Protein AF-0000000070459200 (afdb_homodimer)

Sequence (800 aa):
MTNHSQVARVTPQTILEGERLIRNIVKRTSLDTCLSFQKHFPDFKGTLLLKCENEQYTGSFKLRGATHKMMKYLSSIKRDDNDNYSDNPHVSSLNNNLNNNNLGHTDHHNGEQEIHLRKFQNNETTFQVCTASTGNHGFAVSYAAKALGTFSAIVVVPTNADPSKIENIQKVMGGQVILHGDNCLKAEMFAKEYARERNIPYISPYNDVDIVIGQGSIGVEICEQLQEMVQKRGSVNGIQMMQDGSNVYVYVSVGGGGLISGIATYMKHVYPKCKIIACQPSNSAVMYYSSLANKILDNVEEFDTISDGTAGGIEEDSLTFDLCQALVDRYVLLSEDEIYEMLRFLLMSERLLVEGAAACALAGVKKDYMEDSTEQAIRIAVLCGKNISEGKIKKIVSCEMTNHSQVARVTPQTILEGERLIRNIVKRTSLDTCLSFQKHFPDFKGTLLLKCENEQYTGSFKLRGATHKMMKYLSSIKRDDNDNYSDNPHVSSLNNNLNNNNLGHTDHHNGEQEIHLRKFQNNETTFQVCTASTGNHGFAVSYAAKALGTFSAIVVVPTNADPSKIENIQKVMGGQVILHGDNCLKAEMFAKEYARERNIPYISPYNDVDIVIGQGSIGVEICEQLQEMVQKRGSVNGIQMMQDGSNVYVYVSVGGGGLISGIATYMKHVYPKCKIIACQPSNSAVMYYSSLANKILDNVEEFDTISDGTAGGIEEDSLTFDLCQALVDRYVLLSEDEIYEMLRFLLMSERLLVEGAAACALAGVKKDYMEDSTEQAIRIAVLCGKNISEGKIKKIVSCE

Secondary structure (DSSP, 8-state):
--HHHHHTT--HHHHHHHHHHHTTTS----EEE-TTHHHH-TT--SEEEEE-GGGSTTSBTHHHHHHHHHHHHHHHHHHHHHHTTTT-TTS-SS---------------------------S---PEEEEEE-SSHHHHHHHHHHHHHSSEEEEEEE-TT--HHHHHIIIIIT--EEEE--SSHHHHHHHHHHHHHHHT--B--SSSSHHHHHHHTHHHHHHHHHHHHHHHHHSSBTTBPPPTT-TTEEEEEE-SSSHHHHHHHHHHHHHSTT-EEEEEEEGGG-HHHHHHHHTS--S-------S-GGG-S---TT-HHHHHHHHH--EEEEE-HHHHHHHHHHHHHTS-----HHHHHHHHHHHHHHTTS--TT-EEEEE--B----HHHHHHHHH--/--HHHHHTT--HHHHHHHHHHHTTTS----EEE-TTHHHH-TT--SEEEEE-GGGSTTSBTHHHHHHHHHHHHHHHHHHHHHHTTTT-TTS-S----------------------------S---PEEEEEE-SSHHHHHHHHHHHHHSSEEEEEEE-TT--HHHHHIIIIIT--EEEE--SSHHHHHHHHHHHHHHHT--B--SSSSHHHHHHHTHHHHHHHHHHHHHHHHHSSBTTBPPPTT-TTEEEEEE-SSSHHHHHHHHHHHHHSTT-EEEEEEEGGG-HHHHHHHHTS--S-------S-GGG-S---TT-HHHHHHHHH--EEEEE-HHHHHHHHHHHHHTS-----HHHHHHHHHHHHHHHHS--TT-EEEEE--B----HHHHHHHHH--

InterPro domains:
  IPR000634 Serine/threonine dehydratase, pyridoxal-phosphate-binding site [PS00165] (53-66)
  IPR001926 Tryptophan synthase beta chain-like, PALP domain [PF00291] (123-373)
  IPR036052 Tryptophan synthase beta chain-like, PALP domain superfamily [G3DSA:3.40.50.1100] (21-60)
  IPR036052 Tryptophan synthase beta chain-like, PALP domain superfamily [G3DSA:3.40.50.1100] (61-77)
  IPR036052 Tryptophan synthase beta chain-like, PALP domain superfamily [G3DSA:3.40.50.1100] (118-206)
  IPR036052 Tryptophan synthase beta chain-like, PALP domain superfamily [G3DSA:3.40.50.1100] (207-388)
  IPR036052 Tryptophan synthase beta chain-like, PALP domain superfamily [SSF53686] (27-387)
  IPR050147 Serine/Threonine Dehydratase [PTHR48078] (24-397)

Structure (mmCIF, N/CA/C/O backbone):
data_AF-0000000070459200-model_v1
#
loop_
_entity.id
_entity.type
_entity.pdbx_description
1 polymer 'Tryptophan synthase beta chain-like PALP domain-containing protein'
#
loop_
_atom_site.group_PDB
_atom_site.id
_atom_site.type_symbol
_atom_site.label_atom_id
_atom_site.label_alt_id
_atom_site.label_comp_id
_atom_site.label_asym_id
_atom_site.label_entity_id
_atom_site.label_seq_id
_atom_site.pdbx_PDB_ins_code
_atom_site.Cartn_x
_atom_site.Cartn_y
_atom_site.Cartn_z
_atom_site.occupancy
_atom_site.B_iso_or_equiv
_atom_site.auth_seq_id
_atom_site.auth_comp_id
_atom_site.auth_asym_id
_atom_site.auth_atom_id
_atom_site.pdbx_PDB_model_num
ATOM 1 N N . MET A 1 1 ? 11.133 -37.875 -8.625 1 44.22 1 MET A N 1
ATOM 2 C CA . MET A 1 1 ? 10.172 -37.938 -7.527 1 44.22 1 MET A CA 1
ATOM 3 C C . MET A 1 1 ? 8.742 -37.812 -8.047 1 44.22 1 MET A C 1
ATOM 5 O O . MET A 1 1 ? 8.461 -36.969 -8.906 1 44.22 1 MET A O 1
ATOM 9 N N . THR A 1 2 ? 7.906 -38.75 -7.762 1 55 2 THR A N 1
ATOM 10 C CA . THR A 1 2 ? 6.52 -38.781 -8.219 1 55 2 THR A CA 1
ATOM 11 C C . THR A 1 2 ? 5.754 -37.562 -7.723 1 55 2 THR A C 1
ATOM 13 O O . THR A 1 2 ? 6.156 -36.938 -6.75 1 55 2 THR A O 1
ATOM 16 N N . ASN A 1 3 ? 4.906 -37.156 -8.625 1 71.62 3 ASN A N 1
ATOM 17 C CA . ASN A 1 3 ? 4.047 -36.031 -8.273 1 71.62 3 ASN A CA 1
ATOM 18 C C . ASN A 1 3 ? 3.475 -36.188 -6.863 1 71.62 3 ASN A C 1
ATOM 20 O O . ASN A 1 3 ? 3.428 -35.219 -6.102 1 71.62 3 ASN A O 1
ATOM 24 N N . HIS A 1 4 ? 3.326 -37.438 -6.469 1 76.69 4 HIS A N 1
ATOM 25 C CA . HIS A 1 4 ? 2.738 -37.688 -5.156 1 76.69 4 HIS A CA 1
ATOM 26 C C . HIS A 1 4 ? 3.736 -37.375 -4.043 1 76.69 4 HIS A C 1
ATOM 28 O O . HIS A 1 4 ? 3.371 -36.812 -3.01 1 76.69 4 HIS A O 1
ATOM 34 N N . SER A 1 5 ? 4.898 -37.75 -4.316 1 81.88 5 SER A N 1
ATOM 35 C CA . SER A 1 5 ? 5.93 -37.531 -3.309 1 81.88 5 SER A CA 1
ATOM 36 C C . SER A 1 5 ? 6.207 -36.062 -3.127 1 81.88 5 SER A C 1
ATOM 38 O O . SER A 1 5 ? 6.441 -35.594 -2.008 1 81.88 5 SER A O 1
ATOM 40 N N . GLN A 1 6 ? 6.113 -35.312 -4.148 1 84.75 6 GLN A N 1
ATOM 41 C CA . GLN A 1 6 ? 6.344 -33.875 -4.082 1 84.75 6 GLN A CA 1
ATOM 42 C C . GLN A 1 6 ? 5.199 -33.188 -3.361 1 84.75 6 GLN A C 1
ATOM 44 O O . GLN A 1 6 ? 5.434 -32.312 -2.51 1 84.75 6 GLN A O 1
ATOM 49 N N . VAL A 1 7 ? 4.051 -33.656 -3.641 1 88 7 VAL A N 1
ATOM 50 C CA . VAL A 1 7 ? 2.852 -33.062 -3.051 1 88 7 VAL A CA 1
ATOM 51 C C . VAL A 1 7 ? 2.885 -33.25 -1.533 1 88 7 VAL A C 1
ATOM 53 O O . VAL A 1 7 ? 2.518 -32.312 -0.789 1 88 7 VAL A O 1
ATOM 56 N N . ALA A 1 8 ? 3.385 -34.344 -1.134 1 89.5 8 ALA A N 1
ATOM 57 C CA . ALA A 1 8 ? 3.41 -34.688 0.286 1 89.5 8 ALA A CA 1
ATOM 58 C C . ALA A 1 8 ? 4.363 -33.781 1.054 1 89.5 8 ALA A C 1
ATOM 60 O O . ALA A 1 8 ? 4.301 -33.688 2.283 1 89.5 8 ALA A O 1
ATOM 61 N N . ARG A 1 9 ? 5.121 -33.094 0.327 1 94.12 9 ARG A N 1
ATOM 62 C CA . ARG A 1 9 ? 6.105 -32.25 0.971 1 94.12 9 ARG A CA 1
ATOM 63 C C . ARG A 1 9 ? 5.52 -30.859 1.265 1 94.12 9 ARG A C 1
ATOM 65 O O . ARG A 1 9 ? 6.094 -30.094 2.035 1 94.12 9 ARG A O 1
ATOM 72 N N . VAL A 1 10 ? 4.461 -30.516 0.646 1 97.75 10 VAL A N 1
ATOM 73 C CA . VAL A 1 10 ? 3.766 -29.266 0.926 1 97.75 10 VAL A CA 1
ATOM 74 C C . VAL A 1 10 ? 2.805 -29.469 2.098 1 97.75 10 VAL A C 1
ATOM 76 O O . VAL A 1 10 ? 1.704 -29.984 1.924 1 97.75 10 VAL A O 1
ATOM 79 N N . THR A 1 11 ? 3.244 -29.094 3.299 1 98.31 11 THR A N 1
ATOM 80 C CA . THR A 1 11 ? 2.467 -29.234 4.523 1 98.31 11 THR A CA 1
ATOM 81 C C . THR A 1 11 ? 2.357 -27.906 5.258 1 98.31 11 THR A C 1
ATOM 83 O O . THR A 1 11 ? 3.135 -26.984 5 1 98.31 11 THR A O 1
ATOM 86 N N . PRO A 1 12 ? 1.375 -27.844 6.121 1 98.44 12 PRO A N 1
ATOM 87 C CA . PRO A 1 12 ? 1.295 -26.625 6.926 1 98.44 12 PRO A CA 1
ATOM 88 C C . PRO A 1 12 ? 2.586 -26.328 7.688 1 98.44 12 PRO A C 1
ATOM 90 O O . PRO A 1 12 ? 2.98 -25.172 7.824 1 98.44 12 PRO A O 1
ATOM 93 N N . GLN A 1 13 ? 3.232 -27.328 8.094 1 98.56 13 GLN A N 1
ATOM 94 C CA . GLN A 1 13 ? 4.469 -27.156 8.852 1 98.56 13 GLN A CA 1
ATOM 95 C C . GLN A 1 13 ? 5.582 -26.594 7.973 1 98.56 13 GLN A C 1
ATOM 97 O O . GLN A 1 13 ? 6.301 -25.688 8.383 1 98.56 13 GLN A O 1
ATOM 102 N N . THR A 1 14 ? 5.734 -27.188 6.812 1 98.62 14 THR A N 1
ATOM 103 C CA . THR A 1 14 ? 6.785 -26.688 5.93 1 98.62 14 THR A CA 1
ATOM 104 C C . THR A 1 14 ? 6.492 -25.266 5.484 1 98.62 14 THR A C 1
ATOM 106 O O . THR A 1 14 ? 7.414 -24.469 5.277 1 98.62 14 THR A O 1
ATOM 109 N N . ILE A 1 15 ? 5.223 -24.891 5.348 1 98.81 15 ILE A N 1
ATOM 110 C CA . ILE A 1 15 ? 4.832 -23.531 4.977 1 98.81 15 ILE A CA 1
ATOM 111 C C . ILE A 1 15 ? 5.172 -22.562 6.109 1 98.81 15 ILE A C 1
ATOM 113 O O . ILE A 1 15 ? 5.715 -21.484 5.871 1 98.81 15 ILE A O 1
ATOM 117 N N . LEU A 1 16 ? 4.875 -22.984 7.309 1 98.56 16 LEU A N 1
ATOM 118 C CA . LEU A 1 16 ? 5.203 -22.156 8.461 1 98.56 16 LEU A CA 1
ATOM 119 C C . LEU A 1 16 ? 6.711 -21.938 8.562 1 98.56 16 LEU A C 1
ATOM 121 O O . LEU A 1 16 ? 7.164 -20.812 8.812 1 98.56 16 LEU A O 1
ATOM 125 N N . GLU A 1 17 ? 7.445 -22.984 8.344 1 98.25 17 GLU A N 1
ATOM 126 C CA . GLU A 1 17 ? 8.898 -22.891 8.344 1 98.25 17 GLU A CA 1
ATOM 127 C C . GLU A 1 17 ? 9.391 -22 7.207 1 98.25 17 GLU A C 1
ATOM 129 O O . GLU A 1 17 ? 10.328 -21.219 7.387 1 98.25 17 GLU A O 1
ATOM 134 N N . GLY A 1 18 ? 8.766 -22.156 6.062 1 98.56 18 GLY A N 1
ATOM 135 C CA . GLY A 1 18 ? 9.109 -21.297 4.934 1 98.56 18 GLY A CA 1
ATOM 136 C C . GLY A 1 18 ? 8.859 -19.828 5.199 1 98.56 18 GLY A C 1
ATOM 137 O O . GLY A 1 18 ? 9.672 -18.984 4.828 1 98.56 18 GLY A O 1
ATOM 138 N N . GLU A 1 19 ? 7.723 -19.531 5.844 1 98.56 19 GLU A N 1
ATOM 139 C CA . GLU A 1 19 ? 7.398 -18.156 6.207 1 98.56 19 GLU A CA 1
ATOM 140 C C . GLU A 1 19 ? 8.477 -17.547 7.094 1 98.56 19 GLU A C 1
ATOM 142 O O . GLU A 1 19 ? 8.914 -16.422 6.863 1 98.56 19 GLU A O 1
ATOM 147 N N . ARG A 1 20 ? 8.961 -18.266 8.062 1 97.5 20 ARG A N 1
ATOM 148 C CA . ARG A 1 20 ? 10.008 -17.797 8.961 1 97.5 20 ARG A CA 1
ATOM 149 C C . ARG A 1 20 ? 11.312 -17.562 8.219 1 97.5 20 ARG A C 1
ATOM 151 O O . ARG A 1 20 ? 12.039 -16.609 8.5 1 97.5 20 ARG A O 1
ATOM 158 N N . LEU A 1 21 ? 11.523 -18.453 7.297 1 97.19 21 LEU A N 1
ATOM 159 C CA . LEU A 1 21 ? 12.773 -18.406 6.547 1 97.19 21 LEU A CA 1
ATOM 160 C C . LEU A 1 21 ? 12.859 -17.141 5.703 1 97.19 21 LEU A C 1
ATOM 162 O O . LEU A 1 21 ? 13.922 -16.531 5.59 1 97.19 21 LEU A O 1
ATOM 166 N N . ILE A 1 22 ? 11.703 -16.672 5.164 1 97.5 22 ILE A N 1
ATOM 167 C CA . ILE A 1 22 ? 11.773 -15.602 4.172 1 97.5 22 ILE A CA 1
ATOM 168 C C . ILE A 1 22 ? 11.367 -14.273 4.812 1 97.5 22 ILE A C 1
ATOM 170 O O . ILE A 1 22 ? 11.445 -13.219 4.176 1 97.5 22 ILE A O 1
ATOM 174 N N . ARG A 1 23 ? 11.031 -14.227 6.039 1 94.38 23 ARG A N 1
ATOM 175 C CA . ARG A 1 23 ? 10.367 -13.109 6.711 1 94.38 23 ARG A CA 1
ATOM 176 C C . ARG A 1 23 ? 11.227 -11.852 6.664 1 94.38 23 ARG A C 1
ATOM 178 O O . ARG A 1 23 ? 10.703 -10.734 6.656 1 94.38 23 ARG A O 1
ATOM 185 N N . ASN A 1 24 ? 12.516 -12 6.598 1 89.75 24 ASN A N 1
ATOM 186 C CA . ASN A 1 24 ? 13.398 -10.828 6.637 1 89.75 24 ASN A CA 1
ATOM 187 C C . ASN A 1 24 ? 13.672 -10.289 5.238 1 89.75 24 ASN A C 1
ATOM 189 O O . ASN A 1 24 ? 14.289 -9.227 5.086 1 89.75 24 ASN A O 1
ATOM 193 N N . ILE A 1 25 ? 13.141 -11.008 4.23 1 91.69 25 ILE A N 1
ATOM 194 C CA . ILE A 1 25 ? 13.422 -10.602 2.855 1 91.69 25 ILE A CA 1
ATOM 195 C C . ILE A 1 25 ? 12.141 -10.078 2.201 1 91.69 25 ILE A C 1
ATOM 197 O O . ILE A 1 25 ? 12.18 -9.148 1.396 1 91.69 25 ILE A O 1
ATOM 201 N N . VAL A 1 26 ? 11.047 -10.664 2.582 1 95.81 26 VAL A N 1
ATOM 202 C CA . VAL A 1 26 ? 9.781 -10.266 1.971 1 95.81 26 VAL A CA 1
ATOM 203 C C . VAL A 1 26 ? 9.023 -9.344 2.918 1 95.81 26 VAL A C 1
ATOM 205 O O . VAL A 1 26 ? 9.328 -9.273 4.113 1 95.81 26 VAL A O 1
ATOM 208 N N . LYS A 1 27 ? 8.086 -8.672 2.375 1 95.12 27 LYS A N 1
ATOM 209 C CA . LYS A 1 27 ? 7.23 -7.77 3.145 1 95.12 27 LYS A CA 1
ATOM 210 C C . LYS A 1 27 ? 6.012 -8.508 3.697 1 95.12 27 LYS A C 1
ATOM 212 O O . LYS A 1 27 ? 5.395 -9.305 2.994 1 95.12 27 LYS A O 1
ATOM 217 N N . ARG A 1 28 ? 5.777 -8.32 5.02 1 96.06 28 ARG A N 1
ATOM 218 C CA . ARG A 1 28 ? 4.441 -8.656 5.504 1 96.06 28 ARG A CA 1
ATOM 219 C C . ARG A 1 28 ? 3.398 -7.699 4.934 1 96.06 28 ARG A C 1
ATOM 221 O O . ARG A 1 28 ? 3.314 -6.543 5.348 1 96.06 28 ARG A O 1
ATOM 228 N N . THR A 1 29 ? 2.598 -8.18 4.012 1 97.31 29 THR A N 1
ATOM 229 C CA . THR A 1 29 ? 1.682 -7.289 3.305 1 97.31 29 THR A CA 1
ATOM 230 C C . THR A 1 29 ? 0.386 -7.113 4.094 1 97.31 29 THR A C 1
ATOM 232 O O . THR A 1 29 ? 0.106 -7.879 5.02 1 97.31 29 THR A O 1
ATOM 235 N N . SER A 1 30 ? -0.375 -6.148 3.736 1 96.56 30 SER A N 1
ATOM 236 C CA . SER A 1 30 ? -1.544 -5.738 4.508 1 96.56 30 SER A CA 1
ATOM 237 C C . SER A 1 30 ? -2.734 -6.652 4.234 1 96.56 30 SER A C 1
ATOM 239 O O . SER A 1 30 ? -2.832 -7.25 3.162 1 96.56 30 SER A O 1
ATOM 241 N N . LEU A 1 31 ? -3.543 -6.824 5.188 1 97.5 31 LEU A N 1
ATOM 242 C CA . LEU A 1 31 ? -4.93 -7.27 5.086 1 97.5 31 LEU A CA 1
ATOM 243 C C . LEU A 1 31 ? -5.891 -6.145 5.457 1 97.5 31 LEU A C 1
ATOM 245 O O . LEU A 1 31 ? -6.18 -5.938 6.641 1 97.5 31 LEU A O 1
ATOM 249 N N . ASP A 1 32 ? -6.422 -5.477 4.434 1 95.44 32 ASP A N 1
ATOM 250 C CA . ASP A 1 32 ? -7.137 -4.227 4.68 1 95.44 32 ASP A CA 1
ATOM 251 C C . ASP A 1 32 ? -8.633 -4.391 4.41 1 95.44 32 ASP A C 1
ATOM 253 O O . ASP A 1 32 ? -9.031 -5.148 3.52 1 95.44 32 ASP A O 1
ATOM 257 N N . THR A 1 33 ? -9.406 -3.646 5.145 1 92.81 33 THR A N 1
ATOM 258 C CA . THR A 1 33 ? -10.828 -3.559 4.848 1 92.81 33 THR A CA 1
ATOM 259 C C . THR A 1 33 ? -11.07 -2.732 3.588 1 92.81 33 THR A C 1
ATOM 261 O O . THR A 1 33 ? -10.469 -1.673 3.41 1 92.81 33 THR A O 1
ATOM 264 N N . CYS A 1 34 ? -11.789 -3.264 2.75 1 93.38 34 CYS A N 1
ATOM 265 C CA . CYS A 1 34 ? -12.289 -2.461 1.641 1 93.38 34 CYS A CA 1
ATOM 266 C C . CYS A 1 34 ? -13.508 -1.646 2.064 1 93.38 34 CYS A C 1
ATOM 268 O O . CYS A 1 34 ? -14.633 -2.143 2.037 1 93.38 34 CYS A O 1
ATOM 270 N N . LEU A 1 35 ? -13.391 -0.393 2.309 1 85.38 35 LEU A N 1
ATOM 271 C CA . LEU A 1 35 ? -14.398 0.427 2.963 1 85.38 35 LEU A CA 1
ATOM 272 C C . LEU A 1 35 ? -15.492 0.837 1.975 1 85.38 35 LEU A C 1
ATOM 274 O O . LEU A 1 35 ? -16.656 0.941 2.344 1 85.38 35 LEU A O 1
ATOM 278 N N . SER A 1 36 ? -15.086 0.944 0.749 1 90.62 36 SER A N 1
ATOM 279 C CA . SER A 1 36 ? -15.992 1.596 -0.193 1 90.62 36 SER A CA 1
ATOM 280 C C . SER A 1 36 ? -16.797 0.571 -0.983 1 90.62 36 SER A C 1
ATOM 282 O O . SER A 1 36 ? -17.703 0.935 -1.743 1 90.62 36 SER A O 1
ATOM 284 N N . PHE A 1 37 ? -16.531 -0.719 -0.796 1 92.94 37 PHE A N 1
ATOM 285 C CA . PHE A 1 37 ? -17.156 -1.739 -1.627 1 92.94 37 PHE A CA 1
ATOM 286 C C . PHE A 1 37 ? -18.672 -1.719 -1.453 1 92.94 37 PHE A C 1
ATOM 288 O O . PHE A 1 37 ? -19.422 -1.77 -2.436 1 92.94 37 PHE A O 1
ATOM 295 N N . GLN A 1 38 ? -19.125 -1.566 -0.245 1 86.81 38 GLN A N 1
ATOM 296 C CA . GLN A 1 38 ? -20.562 -1.564 0.036 1 86.81 38 GLN A CA 1
ATOM 297 C C . GLN A 1 38 ? -21.25 -0.35 -0.587 1 86.81 38 GLN A C 1
ATOM 299 O O . GLN A 1 38 ? -22.375 -0.443 -1.063 1 86.81 38 GLN A O 1
ATOM 304 N N . LYS A 1 39 ? -20.562 0.757 -0.55 1 86.94 39 LYS A N 1
ATOM 305 C CA . LYS A 1 39 ? -21.094 1.964 -1.166 1 86.94 39 LYS A CA 1
ATOM 306 C C . LYS A 1 39 ? -21.328 1.763 -2.662 1 86.94 39 LYS A C 1
ATOM 308 O O . LYS A 1 39 ? -22.359 2.162 -3.195 1 86.94 39 LYS A O 1
ATOM 313 N N . HIS A 1 40 ? -20.438 1.081 -3.311 1 90.06 40 HIS A N 1
ATOM 314 C CA . HIS A 1 40 ? -20.484 0.926 -4.758 1 90.06 40 HIS A CA 1
ATOM 315 C C . HIS A 1 40 ? -21.391 -0.238 -5.16 1 90.06 40 HIS A C 1
ATOM 317 O O . HIS A 1 40 ? -21.984 -0.225 -6.242 1 90.06 40 HIS A O 1
ATOM 323 N N . PHE A 1 41 ? -21.422 -1.243 -4.215 1 90.75 41 PHE A N 1
ATOM 324 C CA . PHE A 1 41 ? -22.281 -2.41 -4.414 1 90.75 41 PHE A CA 1
ATOM 325 C C . PHE A 1 41 ? -23.188 -2.625 -3.213 1 90.75 41 PHE A C 1
A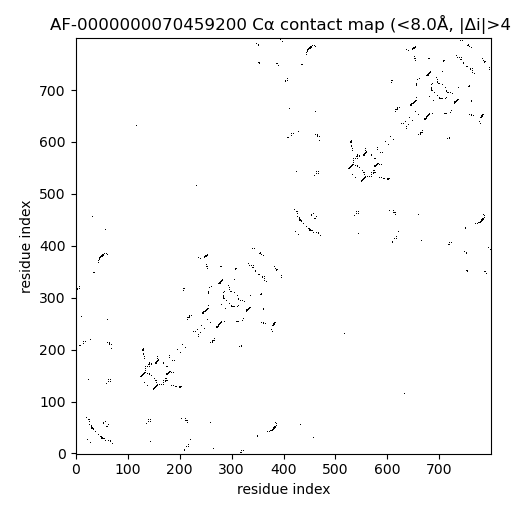TOM 327 O O . PHE A 1 41 ? -22.938 -3.508 -2.389 1 90.75 41 PHE A O 1
ATOM 334 N N . PRO A 1 42 ? -24.297 -1.954 -3.188 1 88.12 42 PRO A N 1
ATOM 335 C CA . PRO A 1 42 ? -25.156 -1.888 -1.996 1 88.12 42 PRO A CA 1
ATOM 336 C C . PRO A 1 42 ? -25.719 -3.248 -1.603 1 88.12 42 PRO A C 1
ATOM 338 O O . PRO A 1 42 ? -26.078 -3.457 -0.441 1 88.12 42 PRO A O 1
ATOM 341 N N . ASP A 1 43 ? -25.797 -4.129 -2.506 1 86.62 43 ASP A N 1
ATOM 342 C CA . ASP A 1 43 ? -26.359 -5.441 -2.219 1 86.62 43 ASP A CA 1
ATOM 343 C C . ASP A 1 43 ? -25.312 -6.371 -1.601 1 86.62 43 ASP A C 1
ATOM 345 O O . ASP A 1 43 ? -25.641 -7.477 -1.164 1 86.62 43 ASP A O 1
ATOM 349 N N . PHE A 1 44 ? -24.125 -5.832 -1.556 1 89.38 44 PHE A N 1
ATOM 350 C CA . PHE A 1 44 ? -23.062 -6.633 -0.972 1 89.38 44 PHE A CA 1
ATOM 351 C C . PHE A 1 44 ? -23.266 -6.812 0.527 1 89.38 44 PHE A C 1
ATOM 353 O O . PHE A 1 44 ? -23.578 -5.848 1.235 1 89.38 44 PHE A O 1
ATOM 360 N N . LYS A 1 45 ? -23.25 -8.078 0.921 1 86.12 45 LYS A N 1
ATOM 361 C CA . LYS A 1 45 ? -23.391 -8.406 2.336 1 86.12 45 LYS A CA 1
ATOM 362 C C . LYS A 1 45 ? -22.094 -8.961 2.906 1 86.12 45 LYS A C 1
ATOM 364 O O . LYS A 1 45 ? -21.297 -9.57 2.186 1 86.12 45 LYS A O 1
ATOM 369 N N . GLY A 1 46 ? -21.891 -8.734 4.215 1 91.19 46 GLY A N 1
ATOM 370 C CA . GLY A 1 46 ? -20.656 -9.164 4.855 1 91.19 46 GLY A CA 1
ATOM 371 C C . GLY A 1 46 ? -19.562 -8.133 4.777 1 91.19 46 GLY A C 1
ATOM 372 O O . GLY A 1 46 ? -19.828 -6.926 4.781 1 91.19 46 GLY A O 1
ATOM 373 N N . THR A 1 47 ? -18.328 -8.609 4.914 1 93.44 47 THR A N 1
ATOM 374 C CA . THR A 1 47 ? -17.203 -7.691 4.84 1 93.44 47 THR A CA 1
ATOM 375 C C . THR A 1 47 ? -16.188 -8.172 3.809 1 93.44 47 THR A C 1
ATOM 377 O O . THR A 1 47 ? -16.156 -9.352 3.447 1 93.44 47 THR A O 1
ATOM 380 N N . LEU A 1 48 ? -15.516 -7.25 3.26 1 96.44 48 LEU A N 1
ATOM 381 C CA . LEU A 1 48 ? -14.484 -7.527 2.262 1 96.44 48 LEU A CA 1
ATOM 382 C C . LEU A 1 48 ? -13.117 -7.039 2.734 1 96.44 48 LEU A C 1
ATOM 384 O O . LEU A 1 48 ? -12.969 -5.871 3.094 1 96.44 48 LEU A O 1
ATOM 388 N N . LEU A 1 49 ? -12.242 -7.965 2.814 1 98 49 LEU A N 1
ATOM 389 C CA . LEU A 1 49 ? -10.844 -7.656 3.092 1 98 49 LEU A CA 1
ATOM 390 C C . LEU A 1 49 ? -9.984 -7.863 1.848 1 98 49 LEU A C 1
ATOM 392 O O . LEU A 1 49 ? -10.289 -8.711 1.011 1 98 49 LEU A O 1
ATOM 396 N N . LEU A 1 50 ? -8.961 -7.094 1.717 1 98.5 50 LEU A N 1
ATOM 397 C CA . LEU A 1 50 ? -7.988 -7.184 0.63 1 98.5 50 LEU A CA 1
ATOM 398 C C . LEU A 1 50 ? -6.617 -7.594 1.158 1 98.5 50 LEU A C 1
ATOM 400 O O . LEU A 1 50 ? -6.043 -6.902 2.002 1 98.5 50 LEU A O 1
ATOM 404 N N . LYS A 1 51 ? -6.141 -8.797 0.763 1 98.81 51 LYS A N 1
ATOM 405 C CA . LYS A 1 51 ? -4.746 -9.156 1.019 1 98.81 51 LYS A CA 1
ATOM 406 C C . LYS A 1 51 ? -3.824 -8.57 -0.045 1 98.81 51 LYS A C 1
ATOM 408 O O . LYS A 1 51 ? -3.805 -9.039 -1.185 1 98.81 51 LYS A O 1
ATOM 413 N N . CYS A 1 52 ? -2.998 -7.613 0.307 1 98.19 52 CYS A N 1
ATOM 414 C CA . CYS A 1 52 ? -2.402 -6.672 -0.635 1 98.19 52 CYS A CA 1
ATOM 415 C C . CYS A 1 52 ? -0.992 -7.102 -1.019 1 98.19 52 CYS A C 1
ATOM 417 O O . CYS A 1 52 ? -0.028 -6.379 -0.768 1 98.19 52 CYS A O 1
ATOM 419 N N . GLU A 1 53 ? -0.887 -8.141 -1.785 1 98.38 53 GLU A N 1
ATOM 420 C CA . GLU A 1 53 ? 0.416 -8.594 -2.264 1 98.38 53 GLU A CA 1
ATOM 421 C C . GLU A 1 53 ? 0.984 -7.637 -3.309 1 98.38 53 GLU A C 1
ATOM 423 O O . GLU A 1 53 ? 2.172 -7.703 -3.637 1 98.38 53 GLU A O 1
ATOM 428 N N . ASN A 1 54 ? 0.153 -6.75 -3.844 1 97.12 54 ASN A N 1
ATOM 429 C CA . ASN A 1 54 ? 0.617 -5.68 -4.723 1 97.12 54 ASN A CA 1
ATOM 430 C C . ASN A 1 54 ? 1.595 -4.754 -4.012 1 97.12 54 ASN A C 1
ATOM 432 O O . ASN A 1 54 ? 2.311 -3.984 -4.656 1 97.12 54 ASN A O 1
ATOM 436 N N . GLU A 1 55 ? 1.667 -4.832 -2.691 1 95.56 55 GLU A N 1
ATOM 437 C CA . GLU A 1 55 ? 2.557 -3.994 -1.893 1 95.56 55 GLU A CA 1
ATOM 438 C C . GLU A 1 55 ? 3.959 -4.594 -1.818 1 95.56 55 GLU A C 1
ATOM 440 O O . GLU A 1 55 ? 4.895 -3.934 -1.364 1 95.56 55 GLU A O 1
ATOM 445 N N . GLN A 1 56 ? 4.098 -5.82 -2.23 1 96.62 56 GLN A N 1
ATOM 446 C CA . GLN A 1 56 ? 5.387 -6.488 -2.104 1 96.62 56 GLN A CA 1
ATOM 447 C C . GLN A 1 56 ? 6.477 -5.727 -2.852 1 96.62 56 GLN A C 1
ATOM 449 O O . GLN A 1 56 ? 6.188 -4.984 -3.793 1 96.62 56 GLN A O 1
ATOM 454 N N . TYR A 1 57 ? 7.746 -5.914 -2.57 1 94 57 TYR A N 1
ATOM 455 C CA . TYR A 1 57 ? 8.875 -5.133 -3.07 1 94 57 TYR A CA 1
ATOM 456 C C . TYR A 1 57 ? 8.906 -5.137 -4.594 1 94 57 TYR A C 1
ATOM 458 O O . TYR A 1 57 ? 9.18 -4.113 -5.219 1 94 57 TYR A O 1
ATOM 466 N N . THR A 1 58 ? 8.57 -6.262 -5.168 1 95.25 58 THR A N 1
ATOM 467 C CA . THR A 1 58 ? 8.641 -6.367 -6.621 1 95.25 58 THR A CA 1
ATOM 468 C C . THR A 1 58 ? 7.277 -6.117 -7.254 1 95.25 58 THR A C 1
ATOM 470 O O . THR A 1 58 ? 7.113 -6.258 -8.469 1 95.25 58 THR A O 1
ATOM 473 N N . GLY A 1 59 ? 6.27 -5.895 -6.363 1 95.94 59 GLY A N 1
ATOM 474 C CA . GLY A 1 59 ? 4.938 -5.574 -6.852 1 95.94 59 GLY A CA 1
ATOM 475 C C . GLY A 1 59 ? 4.039 -6.789 -6.977 1 95.94 59 GLY A C 1
ATOM 476 O O . GLY A 1 59 ? 2.926 -6.691 -7.492 1 95.94 59 GLY A O 1
ATOM 477 N N . SER A 1 60 ? 4.582 -7.957 -6.535 1 97.75 60 SER A N 1
ATOM 478 C CA . SER A 1 60 ? 3.73 -9.133 -6.648 1 97.75 60 SER A CA 1
ATOM 479 C C . SER A 1 60 ? 4.152 -10.219 -5.652 1 97.75 60 SER A C 1
ATOM 481 O O . SER A 1 60 ? 5.238 -10.148 -5.078 1 97.75 60 SER A O 1
ATOM 483 N N . PHE A 1 61 ? 3.344 -11.227 -5.52 1 98.56 61 PHE A N 1
ATOM 484 C CA . PHE A 1 61 ? 3.496 -12.336 -4.582 1 98.56 61 PHE A CA 1
ATOM 485 C C . PHE A 1 61 ? 4.68 -13.211 -4.969 1 98.56 61 PHE A C 1
ATOM 487 O O . PHE A 1 61 ? 5.195 -13.969 -4.141 1 98.56 61 PHE A O 1
ATOM 494 N N . LYS A 1 62 ? 5.164 -13.102 -6.203 1 98.56 62 LYS A N 1
ATOM 495 C CA . LYS A 1 62 ? 6.137 -14.047 -6.738 1 98.56 62 LYS A CA 1
ATOM 496 C C . LYS A 1 62 ? 7.449 -13.992 -5.961 1 98.56 62 LYS A C 1
ATOM 498 O O . LYS A 1 62 ? 8.211 -14.961 -5.941 1 98.56 62 LYS A O 1
ATOM 503 N N . LEU A 1 63 ? 7.672 -12.945 -5.289 1 98.38 63 LEU A N 1
ATOM 504 C CA . LEU A 1 63 ? 8.906 -12.781 -4.531 1 98.38 63 LEU A CA 1
ATOM 505 C C . LEU A 1 63 ? 9.016 -13.836 -3.438 1 98.38 63 LEU A C 1
ATOM 507 O O . LEU A 1 63 ? 10.109 -14.32 -3.139 1 98.38 63 LEU A O 1
ATOM 511 N N . ARG A 1 64 ? 7.906 -14.234 -2.871 1 98.75 64 ARG A N 1
ATOM 512 C CA . ARG A 1 64 ? 7.902 -15.148 -1.736 1 98.75 64 ARG A CA 1
ATOM 513 C C . ARG A 1 64 ? 8.438 -16.516 -2.141 1 98.75 64 ARG A C 1
ATOM 515 O O . ARG A 1 64 ? 9.383 -17.031 -1.538 1 98.75 64 ARG A O 1
ATOM 522 N N . GLY A 1 65 ? 7.875 -17.094 -3.174 1 98.69 65 GLY A N 1
ATOM 523 C CA . GLY A 1 65 ? 8.328 -18.391 -3.639 1 98.69 65 GLY A CA 1
ATOM 524 C C . GLY A 1 65 ? 9.766 -18.375 -4.141 1 98.69 65 GLY A C 1
ATOM 525 O O . GLY A 1 65 ? 10.539 -19.281 -3.838 1 98.69 65 GLY A O 1
ATOM 526 N N . ALA A 1 66 ? 10.109 -17.344 -4.945 1 98.5 66 ALA A N 1
ATOM 527 C CA . ALA A 1 66 ? 11.469 -17.219 -5.477 1 98.5 66 ALA A CA 1
ATOM 528 C C . ALA A 1 66 ? 12.492 -17.156 -4.348 1 98.5 66 ALA A C 1
ATOM 530 O O . ALA A 1 66 ? 13.508 -17.859 -4.383 1 98.5 66 ALA A O 1
ATOM 531 N N . THR A 1 67 ? 12.211 -16.344 -3.338 1 98.31 67 THR A N 1
ATOM 532 C CA . THR A 1 67 ? 13.109 -16.203 -2.201 1 98.31 67 THR A CA 1
ATOM 533 C C . THR A 1 67 ? 13.25 -17.516 -1.449 1 98.31 67 THR A C 1
ATOM 535 O O . THR A 1 67 ? 14.359 -17.938 -1.114 1 98.31 67 THR A O 1
ATOM 538 N N . HIS A 1 68 ? 12.156 -18.188 -1.229 1 98.69 68 HIS A N 1
ATOM 539 C CA . HIS A 1 68 ? 12.18 -19.438 -0.49 1 98.69 68 HIS A CA 1
ATOM 540 C C . HIS A 1 68 ? 13.008 -20.484 -1.22 1 98.69 68 HIS A C 1
ATOM 542 O O . HIS A 1 68 ? 13.844 -21.156 -0.609 1 98.69 68 HIS A O 1
ATOM 548 N N . LYS A 1 69 ? 12.766 -20.625 -2.504 1 98.25 69 LYS A N 1
ATOM 549 C CA . LYS A 1 69 ? 13.492 -21.594 -3.303 1 98.25 69 LYS A CA 1
ATOM 550 C C . LYS A 1 69 ? 15 -21.344 -3.24 1 98.25 69 LYS A C 1
ATOM 552 O O . LYS A 1 69 ? 15.781 -22.281 -3.057 1 98.25 69 LYS A O 1
ATOM 557 N N . MET A 1 70 ? 15.406 -20.141 -3.365 1 97.12 70 MET A N 1
ATOM 558 C CA . MET A 1 70 ? 16.828 -19.797 -3.361 1 97.12 70 MET A CA 1
ATOM 559 C C . MET A 1 70 ? 17.438 -20.031 -1.983 1 97.12 70 MET A C 1
ATOM 561 O O . MET A 1 70 ? 18.562 -20.531 -1.874 1 97.12 70 MET A O 1
ATOM 565 N N . MET A 1 71 ? 16.688 -19.703 -0.979 1 96.69 71 MET A N 1
ATOM 566 C CA . MET A 1 71 ? 17.203 -19.891 0.373 1 96.69 71 MET A CA 1
ATOM 567 C C . MET A 1 71 ? 17.328 -21.391 0.695 1 96.69 71 MET A C 1
ATOM 569 O O . MET A 1 71 ? 18.266 -21.812 1.362 1 96.69 71 MET A O 1
ATOM 573 N N . LYS A 1 72 ? 16.375 -22.172 0.238 1 96.19 72 LYS A N 1
ATOM 574 C CA . LYS A 1 72 ? 16.453 -23.625 0.419 1 96.19 72 LYS A CA 1
ATOM 575 C C . LYS A 1 72 ? 17.656 -24.203 -0.318 1 96.19 72 LYS A C 1
ATOM 577 O O . LYS A 1 72 ? 18.312 -25.109 0.184 1 96.19 72 LYS A O 1
ATOM 582 N N . TYR A 1 73 ? 17.891 -23.641 -1.46 1 94.06 73 TYR A N 1
ATOM 583 C CA . TYR A 1 73 ? 19.062 -24.062 -2.217 1 94.06 73 TYR A CA 1
ATOM 584 C C . TYR A 1 73 ? 20.344 -23.766 -1.447 1 94.06 73 TYR A C 1
ATOM 586 O O . TYR A 1 73 ? 21.234 -24.609 -1.378 1 94.06 73 TYR A O 1
ATOM 594 N N . LEU A 1 74 ? 20.438 -22.641 -0.854 1 91 74 LEU A N 1
ATOM 595 C CA . LEU A 1 74 ? 21.609 -22.266 -0.065 1 91 74 LEU A CA 1
ATOM 596 C C . LEU A 1 74 ? 21.812 -23.219 1.111 1 91 74 LEU A C 1
ATOM 598 O O . LEU A 1 74 ? 22.938 -23.594 1.422 1 91 74 LEU A O 1
ATOM 602 N N . SER A 1 75 ? 20.719 -23.547 1.739 1 90.06 75 SER A N 1
ATOM 603 C CA . SER A 1 75 ? 20.797 -24.438 2.891 1 90.06 75 SER A CA 1
ATOM 604 C C . SER A 1 75 ? 21.234 -25.844 2.479 1 90.06 75 SER A C 1
ATOM 606 O O . SER A 1 75 ? 21.875 -26.547 3.262 1 90.06 75 SER A O 1
ATOM 608 N N . SER A 1 76 ? 20.938 -26.203 1.273 1 87.38 76 SER A N 1
ATOM 609 C CA . SER A 1 76 ? 21.281 -27.531 0.793 1 87.38 76 SER A CA 1
ATOM 610 C C . SER A 1 76 ? 22.766 -27.625 0.438 1 87.38 76 SER A C 1
ATOM 612 O O . SER A 1 76 ? 23.375 -28.688 0.542 1 87.38 76 SER A O 1
ATOM 614 N N . ILE A 1 77 ? 23.312 -26.547 0.078 1 82.56 77 ILE A N 1
ATOM 615 C CA . ILE A 1 77 ? 24.719 -26.516 -0.259 1 82.56 77 ILE A CA 1
ATOM 616 C C . ILE A 1 77 ? 25.562 -26.5 1.021 1 82.56 77 ILE A C 1
ATOM 618 O O . ILE A 1 77 ? 26.594 -27.141 1.102 1 82.56 77 ILE A O 1
ATOM 622 N N . LYS A 1 78 ? 25.234 -25.797 2.072 1 70.75 78 LYS A N 1
ATOM 623 C CA . LYS A 1 78 ? 25.984 -25.703 3.326 1 70.75 78 LYS A CA 1
ATOM 624 C C . LYS A 1 78 ? 26.031 -27.047 4.047 1 70.75 78 LYS A C 1
ATOM 626 O O . LYS A 1 78 ? 27.016 -27.359 4.715 1 70.75 78 LYS A O 1
ATOM 631 N N . ARG A 1 79 ? 25.094 -27.703 3.906 1 61.19 79 ARG A N 1
ATOM 632 C CA . ARG A 1 79 ? 25.062 -29.031 4.523 1 61.19 79 ARG A CA 1
ATOM 633 C C . ARG A 1 79 ? 26.047 -29.984 3.826 1 61.19 79 ARG A C 1
ATOM 635 O O . ARG A 1 79 ? 26.688 -30.797 4.477 1 61.19 79 ARG A O 1
ATOM 642 N N . ASP A 1 80 ? 25.969 -29.781 2.592 1 55.78 80 ASP A N 1
ATOM 643 C CA . ASP A 1 80 ? 26.891 -30.609 1.831 1 55.78 80 ASP A CA 1
ATOM 644 C C . ASP A 1 80 ? 28.344 -30.266 2.158 1 55.78 80 ASP A C 1
ATOM 646 O O . ASP A 1 80 ? 29.188 -31.156 2.262 1 55.78 80 ASP A O 1
ATOM 650 N N . ASP A 1 81 ? 28.531 -29 2.439 1 55.97 81 ASP A N 1
ATOM 651 C CA . ASP A 1 81 ? 29.875 -28.562 2.826 1 55.97 81 ASP A CA 1
ATOM 652 C C . ASP A 1 81 ? 30.219 -29.047 4.234 1 55.97 81 ASP A C 1
ATOM 654 O O . ASP A 1 81 ? 31.375 -29.406 4.508 1 55.97 81 ASP A O 1
ATOM 658 N N . ASN A 1 82 ? 29.141 -29 5.172 1 50.91 82 ASN A N 1
ATOM 659 C CA . ASN A 1 82 ? 29.375 -29.484 6.531 1 50.91 82 ASN A CA 1
ATOM 660 C C . ASN A 1 82 ? 29.531 -31 6.566 1 50.91 82 ASN A C 1
ATOM 662 O O . ASN A 1 82 ? 30.281 -31.531 7.383 1 50.91 82 ASN A O 1
ATOM 666 N N . ASP A 1 83 ? 28.719 -31.562 5.754 1 46.03 83 ASP A N 1
ATOM 667 C CA . ASP A 1 83 ? 28.859 -33.031 5.699 1 46.03 83 ASP A CA 1
ATOM 668 C C . ASP A 1 83 ? 30.203 -33.406 5.082 1 46.03 83 ASP A C 1
ATOM 670 O O . ASP A 1 83 ? 30.688 -34.531 5.309 1 46.03 83 ASP A O 1
ATOM 674 N N . ASN A 1 84 ? 30.719 -32.531 4.379 1 42.97 84 ASN A N 1
ATOM 675 C CA . ASN A 1 84 ? 32.031 -32.875 3.865 1 42.97 84 ASN A CA 1
ATOM 676 C C . ASN A 1 84 ? 33.125 -32.656 4.922 1 42.97 84 ASN A C 1
ATOM 678 O O . ASN A 1 84 ? 34.281 -32.938 4.695 1 42.97 84 ASN A O 1
ATOM 682 N N . TYR A 1 85 ? 32.812 -31.891 6.051 1 38.81 85 TYR A N 1
ATOM 683 C CA . TYR A 1 85 ? 33.812 -31.719 7.098 1 38.81 85 TYR A CA 1
ATOM 684 C C . TYR A 1 85 ? 33.75 -32.875 8.102 1 38.81 85 TYR A C 1
ATOM 686 O O . TYR A 1 85 ? 34.594 -32.938 9.008 1 38.81 85 TYR A O 1
ATOM 694 N N . SER A 1 86 ? 32.656 -33.656 8.188 1 34.31 86 SER A N 1
ATOM 695 C CA . SER A 1 86 ? 32.625 -34.625 9.258 1 34.31 86 SER A CA 1
ATOM 696 C C . SER A 1 86 ? 33.656 -35.719 9.039 1 34.31 86 SER A C 1
ATOM 698 O O . SER A 1 86 ? 33.906 -36.531 9.922 1 34.31 86 SER A O 1
ATOM 700 N N . ASP A 1 87 ? 34.062 -36.031 7.867 1 31.41 87 ASP A N 1
ATOM 701 C CA . ASP A 1 87 ? 34.875 -37.25 7.836 1 31.41 87 ASP A CA 1
ATOM 702 C C . ASP A 1 87 ? 36.281 -37 8.336 1 31.41 87 ASP A C 1
ATOM 704 O O . ASP A 1 87 ? 37.188 -37.781 8.062 1 31.41 87 ASP A O 1
ATOM 708 N N . ASN A 1 88 ? 36.531 -35.812 8.906 1 28.48 88 ASN A N 1
ATOM 709 C CA . ASN A 1 88 ? 37.844 -35.938 9.5 1 28.48 88 ASN A CA 1
ATOM 710 C C . ASN A 1 88 ? 37.812 -36.656 10.844 1 28.48 88 ASN A C 1
ATOM 712 O O . ASN A 1 88 ? 37.219 -36.156 11.805 1 28.48 88 ASN A O 1
ATOM 716 N N . PRO A 1 89 ? 38.094 -38 11.086 1 28.02 89 PRO A N 1
ATOM 717 C CA . PRO A 1 89 ? 38.031 -38.969 12.195 1 28.02 89 PRO A CA 1
ATOM 718 C C . PRO A 1 89 ? 38.625 -38.406 13.477 1 28.02 89 PRO A C 1
ATOM 720 O O . PRO A 1 89 ? 38.438 -39 14.555 1 28.02 89 PRO A O 1
ATOM 723 N N . HIS A 1 90 ? 39.719 -37.594 13.438 1 26.11 90 HIS A N 1
ATOM 724 C CA . HIS A 1 90 ? 40.688 -37.625 14.516 1 26.11 90 HIS A CA 1
ATOM 725 C C . HIS A 1 90 ? 40.156 -36.969 15.773 1 26.11 90 HIS A C 1
ATOM 727 O O . HIS A 1 90 ? 40.875 -36.844 16.766 1 26.11 90 HIS A O 1
ATOM 733 N N . VAL A 1 91 ? 39.188 -36.062 15.641 1 30.17 91 VAL A N 1
ATOM 734 C CA . VAL A 1 91 ? 39.062 -35.312 16.891 1 30.17 91 VAL A CA 1
ATOM 735 C C . VAL A 1 91 ? 38.312 -36.156 17.922 1 30.17 91 VAL A C 1
ATOM 737 O O . VAL A 1 91 ? 37.062 -36.062 18.016 1 30.17 91 VAL A O 1
ATOM 740 N N . SER A 1 92 ? 38.219 -37.531 17.922 1 21.75 92 SER A N 1
ATOM 741 C CA . SER A 1 92 ? 37.375 -38.375 18.75 1 21.75 92 SER A CA 1
ATOM 742 C C . SER A 1 92 ? 37.531 -38.031 20.234 1 21.75 92 SER A C 1
ATOM 744 O O . SER A 1 92 ? 36.531 -37.938 20.953 1 21.75 92 SER A O 1
ATOM 746 N N . SER A 1 93 ? 38.656 -38.438 20.922 1 22.64 93 SER A N 1
ATOM 747 C CA . SER A 1 93 ? 38.75 -39.25 22.141 1 22.64 93 SER A CA 1
ATOM 748 C C . SER A 1 93 ? 38.562 -38.406 23.391 1 22.64 93 SER A C 1
ATOM 750 O O . SER A 1 93 ? 38.5 -38.906 24.5 1 22.64 93 SER A O 1
ATOM 752 N N . LEU A 1 94 ? 39.031 -37.094 23.406 1 20.09 94 LEU A N 1
ATOM 753 C CA . LEU A 1 94 ? 39.656 -36.844 24.688 1 20.09 94 LEU A CA 1
ATOM 754 C C . LEU A 1 94 ? 38.594 -36.656 25.781 1 20.09 94 LEU A C 1
ATOM 756 O O . LEU A 1 94 ? 38.938 -36.656 26.969 1 20.09 94 LEU A O 1
ATOM 760 N N . ASN A 1 95 ? 37.344 -35.938 25.484 1 21.11 95 ASN A N 1
ATOM 761 C CA . ASN A 1 95 ? 36.844 -35.25 26.672 1 21.11 95 ASN A CA 1
ATOM 762 C C . ASN A 1 95 ? 36.062 -36.188 27.578 1 21.11 95 ASN A C 1
ATOM 764 O O . ASN A 1 95 ? 34.875 -36.406 27.359 1 21.11 95 ASN A O 1
ATOM 768 N N . ASN A 1 96 ? 36.5 -37.375 27.828 1 20.3 96 ASN A N 1
ATOM 769 C CA . ASN A 1 96 ? 35.75 -38.344 28.641 1 20.3 96 ASN A CA 1
ATOM 770 C C . ASN A 1 96 ? 35.156 -37.688 29.891 1 20.3 96 ASN A C 1
ATOM 772 O O . ASN A 1 96 ? 34.031 -37.938 30.266 1 20.3 96 ASN A O 1
ATOM 776 N N . ASN A 1 97 ? 36.062 -37.281 30.812 1 20.48 97 ASN A N 1
ATOM 777 C CA . ASN A 1 97 ? 35.875 -37.75 32.188 1 20.48 97 ASN A CA 1
ATOM 778 C C . ASN A 1 97 ? 34.812 -36.938 32.938 1 20.48 97 ASN A C 1
ATOM 780 O O . ASN A 1 97 ? 34.625 -37.125 34.125 1 20.48 97 ASN A O 1
ATOM 784 N N . LEU A 1 98 ? 34.688 -35.562 32.688 1 20.11 98 LEU A N 1
ATOM 785 C CA . LEU A 1 98 ? 34.375 -34.875 33.906 1 20.11 98 LEU A CA 1
ATOM 786 C C . LEU A 1 98 ? 32.938 -35.125 34.344 1 20.11 98 LEU A C 1
ATOM 788 O O . LEU A 1 98 ? 32 -34.875 33.562 1 20.11 98 LEU A O 1
ATOM 792 N N . ASN A 1 99 ? 32.594 -36.062 35.188 1 19.84 99 ASN A N 1
ATOM 793 C CA . ASN A 1 99 ? 31.484 -36.75 35.812 1 19.84 99 ASN A CA 1
ATOM 794 C C . ASN A 1 99 ? 30.391 -35.781 36.25 1 19.84 99 ASN A C 1
ATOM 796 O O . ASN A 1 99 ? 29.219 -35.969 35.938 1 19.84 99 ASN A O 1
ATOM 800 N N . ASN A 1 100 ? 30.453 -35.188 37.406 1 20.62 100 ASN A N 1
ATOM 801 C CA . ASN A 1 100 ? 29.469 -35.438 38.438 1 20.62 100 ASN A CA 1
ATOM 802 C C . ASN A 1 100 ? 28.219 -34.594 38.281 1 20.62 100 ASN A C 1
ATOM 804 O O . ASN A 1 100 ? 27.109 -35.094 38.219 1 20.62 100 ASN A O 1
ATOM 808 N N . ASN A 1 101 ? 27.875 -33.656 39.312 1 20.27 101 ASN A N 1
ATOM 809 C CA . ASN A 1 101 ? 26.688 -33.562 40.156 1 20.27 101 ASN A CA 1
ATOM 810 C C . ASN A 1 101 ? 25.641 -32.656 39.562 1 20.27 101 ASN A C 1
ATOM 812 O O . ASN A 1 101 ? 24.438 -32.969 39.562 1 20.27 101 ASN A O 1
ATOM 816 N N . ASN A 1 102 ? 25.875 -31.328 39.594 1 21.83 102 ASN A N 1
ATOM 817 C CA . ASN A 1 102 ? 24.922 -30.359 40.125 1 21.83 102 ASN A CA 1
ATOM 818 C C . ASN A 1 102 ? 23.797 -30.062 39.156 1 21.83 102 ASN A C 1
ATOM 820 O O . ASN A 1 102 ? 23.984 -30.156 37.938 1 21.83 102 ASN A O 1
ATOM 824 N N . LEU A 1 103 ? 22.484 -29.812 39.688 1 24.62 103 LEU A N 1
ATOM 825 C CA . LEU A 1 103 ? 21.078 -29.688 39.281 1 24.62 103 LEU A CA 1
ATOM 826 C C . LEU A 1 103 ? 20.906 -28.578 38.25 1 24.62 103 LEU A C 1
ATOM 828 O O . LEU A 1 103 ? 20.984 -27.391 38.594 1 24.62 103 LEU A O 1
ATOM 832 N N . GLY A 1 104 ? 21.578 -28.672 37.094 1 20.5 104 GLY A N 1
ATOM 833 C CA . GLY A 1 104 ? 21.75 -27.547 36.188 1 20.5 104 GLY A CA 1
ATOM 834 C C . GLY A 1 104 ? 20.438 -27.016 35.625 1 20.5 104 GLY A C 1
ATOM 835 O O . GLY A 1 104 ? 19.547 -27.797 35.281 1 20.5 104 GLY A O 1
ATOM 836 N N . HIS A 1 105 ? 19.984 -25.859 36.219 1 25.34 105 HIS A N 1
ATOM 837 C CA . HIS A 1 105 ? 18.906 -25 35.75 1 25.34 105 HIS A CA 1
ATOM 838 C C . HIS A 1 105 ? 18.875 -24.891 34.219 1 25.34 105 HIS A C 1
ATOM 840 O O . HIS A 1 105 ? 19.891 -24.562 33.625 1 25.34 105 HIS A O 1
ATOM 846 N N . THR A 1 106 ? 18.125 -25.719 33.594 1 23.33 106 THR A N 1
ATOM 847 C CA . THR A 1 106 ? 17.969 -25.859 32.156 1 23.33 106 THR A CA 1
ATOM 848 C C . THR A 1 106 ? 17.562 -24.531 31.516 1 23.33 106 THR A C 1
ATOM 850 O O . THR A 1 106 ? 16.5 -24 31.812 1 23.33 106 THR A O 1
ATOM 853 N N . ASP A 1 107 ? 18.516 -23.609 31.484 1 23.59 107 ASP A N 1
ATOM 854 C CA . ASP A 1 107 ? 18.359 -22.375 30.719 1 23.59 107 ASP A CA 1
ATOM 855 C C . ASP A 1 107 ? 17.844 -22.656 29.312 1 23.59 107 ASP A C 1
ATOM 857 O O . ASP A 1 107 ? 18.5 -23.359 28.531 1 23.59 107 ASP A O 1
ATOM 861 N N . HIS A 1 108 ? 16.562 -22.891 29.203 1 24.08 108 HIS A N 1
ATOM 862 C CA . HIS A 1 108 ? 15.898 -22.969 27.906 1 24.08 108 HIS A CA 1
ATOM 863 C C . HIS A 1 108 ? 16.391 -21.875 26.969 1 24.08 108 HIS A C 1
ATOM 865 O O . HIS A 1 108 ? 16 -20.703 27.109 1 24.08 108 HIS A O 1
ATOM 871 N N . HIS A 1 109 ? 17.688 -21.875 26.75 1 24.09 109 HIS A N 1
ATOM 872 C CA . HIS A 1 109 ? 18.219 -21 25.703 1 24.09 109 HIS A CA 1
ATOM 873 C C . HIS A 1 109 ? 17.406 -21.141 24.422 1 24.09 109 HIS A C 1
ATOM 875 O O . HIS A 1 109 ? 17.266 -22.234 23.875 1 24.09 109 HIS A O 1
ATOM 881 N N . ASN A 1 110 ? 16.266 -20.469 24.391 1 26.33 110 ASN A N 1
ATOM 882 C CA . ASN A 1 110 ? 15.547 -20.203 23.156 1 26.33 110 ASN A CA 1
ATOM 883 C C . ASN A 1 110 ? 16.5 -19.984 21.984 1 26.33 110 ASN A C 1
ATOM 885 O O . ASN A 1 110 ? 17.297 -19.062 21.984 1 26.33 110 ASN A O 1
ATOM 889 N N . GLY A 1 111 ? 17.062 -21.031 21.453 1 25.48 111 GLY A N 1
ATOM 890 C CA . GLY A 1 111 ? 17.844 -21.047 20.234 1 25.48 111 GLY A CA 1
ATOM 891 C C . GLY A 1 111 ? 17.266 -20.172 19.141 1 25.48 111 GLY A C 1
ATOM 892 O O . GLY A 1 111 ? 16.422 -20.609 18.344 1 25.48 111 GLY A O 1
ATOM 893 N N . GLU A 1 112 ? 16.922 -18.906 19.469 1 27.62 112 GLU A N 1
ATOM 894 C CA . GLU A 1 112 ? 16.719 -17.953 18.375 1 27.62 112 GLU A CA 1
ATOM 895 C C . GLU A 1 112 ? 17.75 -18.156 17.266 1 27.62 112 GLU A C 1
ATOM 897 O O . GLU A 1 112 ? 18.953 -17.984 17.484 1 27.62 112 GLU A O 1
ATOM 902 N N . GLN A 1 113 ? 17.641 -19.172 16.547 1 26.25 113 GLN A N 1
ATOM 903 C CA . GLN A 1 113 ? 18.453 -19.312 15.344 1 26.25 113 GLN A CA 1
ATOM 904 C C . GLN A 1 113 ? 18.609 -17.969 14.633 1 26.25 113 GLN A C 1
ATOM 906 O O . GLN A 1 113 ? 17.656 -17.453 14.055 1 26.25 113 GLN A O 1
ATOM 911 N N . GLU A 1 114 ? 19.203 -16.969 15.258 1 28.67 114 GLU A N 1
ATOM 912 C CA . GLU A 1 114 ? 19.812 -15.852 14.555 1 28.67 114 GLU A CA 1
ATOM 913 C C . GLU A 1 114 ? 20.406 -16.297 13.211 1 28.67 114 GLU A C 1
ATOM 915 O O . GLU A 1 114 ? 21.422 -16.984 13.172 1 28.67 114 GLU A O 1
ATOM 920 N N . ILE A 1 115 ? 19.609 -16.719 12.336 1 29.25 115 ILE A N 1
ATOM 921 C CA . ILE A 1 115 ? 20.219 -16.797 11.016 1 29.25 115 ILE A CA 1
ATOM 922 C C . ILE A 1 115 ? 21.094 -15.57 10.781 1 29.25 115 ILE A C 1
ATOM 924 O O . ILE A 1 115 ? 20.578 -14.445 10.672 1 29.25 115 ILE A O 1
ATOM 928 N N . HIS A 1 116 ? 22.141 -15.445 11.555 1 27.88 116 HIS A N 1
ATOM 929 C CA . HIS A 1 116 ? 23.219 -14.547 11.148 1 27.88 116 HIS A CA 1
ATOM 930 C C . HIS A 1 116 ? 23.328 -14.484 9.625 1 27.88 116 HIS A C 1
ATOM 932 O O . HIS A 1 116 ? 23.625 -15.484 8.977 1 27.88 116 HIS A O 1
ATOM 938 N N . LEU A 1 117 ? 22.438 -13.664 9.078 1 33.78 117 LEU A N 1
ATOM 939 C CA . LEU A 1 117 ? 22.922 -13.312 7.746 1 33.78 117 LEU A CA 1
ATOM 940 C C . LEU A 1 117 ? 24.422 -13.117 7.742 1 33.78 117 LEU A C 1
ATOM 942 O O . LEU A 1 117 ? 24.922 -12.094 8.227 1 33.78 117 LEU A O 1
ATOM 946 N N . ARG A 1 118 ? 25.188 -14.078 8.312 1 28.88 118 ARG A N 1
ATOM 947 C CA . ARG A 1 118 ? 26.656 -14.07 8.227 1 28.88 118 ARG A CA 1
ATOM 948 C C . ARG A 1 118 ? 27.125 -13.234 7.047 1 28.88 118 ARG A C 1
ATOM 950 O O . ARG A 1 118 ? 26.484 -13.211 5.992 1 28.88 118 ARG A O 1
ATOM 957 N N . LYS A 1 119 ? 27.859 -12.234 7.418 1 31.42 119 LYS A N 1
ATOM 958 C CA . LYS A 1 119 ? 28.781 -11.617 6.469 1 31.42 119 LYS A CA 1
ATOM 959 C C . LYS A 1 119 ? 29.312 -12.641 5.469 1 31.42 119 LYS A C 1
ATOM 961 O O . LYS A 1 119 ? 30.125 -13.5 5.816 1 31.42 119 LYS A O 1
ATOM 966 N N . PHE A 1 120 ? 28.406 -13.219 4.703 1 32.41 120 PHE A N 1
ATOM 967 C CA . PHE A 1 120 ? 29.094 -13.883 3.598 1 32.41 120 PHE A CA 1
ATOM 968 C C . PHE A 1 120 ? 30.375 -13.141 3.229 1 32.41 120 PHE A C 1
ATOM 970 O O . PHE A 1 120 ? 30.328 -11.969 2.842 1 32.41 120 PHE A O 1
ATOM 977 N N . GLN A 1 121 ? 31.375 -13.234 4.027 1 31.45 121 GLN A N 1
ATOM 978 C CA . GLN A 1 121 ? 32.75 -12.852 3.693 1 31.45 121 GLN A CA 1
ATOM 979 C C . GLN A 1 121 ? 32.969 -12.852 2.184 1 31.45 121 GLN A C 1
ATOM 981 O O . GLN A 1 121 ? 32.219 -13.484 1.44 1 31.45 121 GLN A O 1
ATOM 986 N N . ASN A 1 122 ? 34.031 -12.141 1.741 1 36.66 122 ASN A N 1
ATOM 987 C CA . ASN A 1 122 ? 34.688 -11.883 0.464 1 36.66 122 ASN A CA 1
ATOM 988 C C . ASN A 1 122 ? 34.719 -13.117 -0.43 1 36.66 122 ASN A C 1
ATOM 990 O O . ASN A 1 122 ? 35.375 -13.141 -1.456 1 36.66 122 ASN A O 1
ATOM 994 N N . ASN A 1 123 ? 34.688 -14.352 0.136 1 37.31 123 ASN A N 1
ATOM 995 C CA . ASN A 1 123 ? 35 -15.289 -0.933 1 37.31 123 ASN A CA 1
ATOM 996 C C . ASN A 1 123 ? 33.938 -15.281 -2.029 1 37.31 123 ASN A C 1
ATOM 998 O O . ASN A 1 123 ? 32.75 -15.094 -1.748 1 37.31 123 ASN A O 1
ATOM 1002 N N . GLU A 1 124 ? 34.156 -15.102 -3.385 1 50.19 124 GLU A N 1
ATOM 1003 C CA . GLU A 1 124 ? 33.906 -14.883 -4.805 1 50.19 124 GLU A CA 1
ATOM 1004 C C . GLU A 1 124 ? 32.75 -15.734 -5.301 1 50.19 124 GLU A C 1
ATOM 1006 O O . GLU A 1 124 ? 32.406 -15.688 -6.477 1 50.19 124 GLU A O 1
ATOM 1011 N N . THR A 1 125 ? 32.219 -16.75 -4.625 1 64.44 125 THR A N 1
ATOM 1012 C CA . THR A 1 125 ? 31.438 -17.656 -5.441 1 64.44 125 THR A CA 1
ATOM 1013 C C . THR A 1 125 ? 29.969 -17.203 -5.5 1 64.44 125 THR A C 1
ATOM 1015 O O . THR A 1 125 ? 29.297 -17.109 -4.473 1 64.44 125 THR A O 1
ATOM 1018 N N . THR A 1 126 ? 29.453 -16.484 -6.363 1 85.88 126 THR A N 1
ATOM 1019 C CA . THR A 1 126 ? 28.094 -16.141 -6.738 1 85.88 126 THR A CA 1
ATOM 1020 C C . THR A 1 126 ? 27.422 -17.328 -7.438 1 85.88 126 THR A C 1
ATOM 1022 O O . THR A 1 126 ? 27.953 -17.859 -8.414 1 85.88 126 THR A O 1
ATOM 1025 N N . PHE A 1 127 ? 26.375 -17.797 -6.754 1 92.62 127 PHE A N 1
ATOM 1026 C CA . PHE A 1 127 ? 25.609 -18.875 -7.352 1 92.62 127 PHE A CA 1
ATOM 1027 C C . PHE A 1 127 ? 24.688 -18.344 -8.453 1 92.62 127 PHE A C 1
ATOM 1029 O O . PHE A 1 127 ? 24.094 -17.281 -8.312 1 92.62 127 PHE A O 1
ATOM 1036 N N . GLN A 1 128 ? 24.656 -19.062 -9.461 1 95.25 128 GLN A N 1
ATOM 1037 C CA . GLN A 1 128 ? 23.766 -18.672 -10.547 1 95.25 128 GLN A CA 1
ATOM 1038 C C . GLN A 1 128 ? 22.422 -19.391 -10.453 1 95.25 128 GLN A C 1
ATOM 1040 O O . GLN A 1 128 ? 22.375 -20.578 -10.086 1 95.25 128 GLN A O 1
ATOM 1045 N N . VAL A 1 129 ? 21.422 -18.703 -10.781 1 97.38 129 VAL A N 1
ATOM 1046 C CA . VAL A 1 129 ? 20.094 -19.281 -10.945 1 97.38 129 VAL A CA 1
ATOM 1047 C C . VAL A 1 129 ? 19.484 -18.812 -12.266 1 97.38 129 VAL A C 1
ATOM 1049 O O . VAL A 1 129 ? 19.859 -17.766 -12.797 1 97.38 129 VAL A O 1
ATOM 1052 N N . CYS A 1 130 ? 18.578 -19.656 -12.758 1 97.94 130 CYS A N 1
ATOM 1053 C CA . CYS A 1 130 ? 18.016 -19.359 -14.07 1 97.94 130 CYS A CA 1
ATOM 1054 C C . CYS A 1 130 ? 16.5 -19.453 -14.039 1 97.94 130 CYS A C 1
ATOM 1056 O O . CYS A 1 130 ? 15.93 -20.281 -13.32 1 97.94 130 CYS A O 1
ATOM 1058 N N . THR A 1 131 ? 15.844 -18.531 -14.727 1 98.19 131 THR A N 1
ATOM 1059 C CA . THR A 1 131 ? 14.398 -18.578 -14.922 1 98.19 131 THR A CA 1
ATOM 1060 C C . THR A 1 131 ? 14.016 -17.984 -16.281 1 98.19 131 THR A C 1
ATOM 1062 O O . THR A 1 131 ? 14.883 -17.562 -17.047 1 98.19 131 THR A O 1
ATOM 1065 N N . ALA A 1 132 ? 12.719 -18.109 -16.594 1 96.38 132 ALA A N 1
ATOM 1066 C CA . ALA A 1 132 ? 12.18 -17.484 -17.797 1 96.38 132 ALA A CA 1
ATOM 1067 C C . ALA A 1 132 ? 10.883 -16.75 -17.5 1 96.38 132 ALA A C 1
ATOM 1069 O O . ALA A 1 132 ? 9.898 -17.344 -17.047 1 96.38 132 ALA A O 1
ATOM 1070 N N . SER A 1 133 ? 10.891 -15.438 -17.672 1 94.31 133 SER A N 1
ATOM 1071 C CA . SER A 1 133 ? 9.711 -14.609 -17.469 1 94.31 133 SER A CA 1
ATOM 1072 C C . SER A 1 133 ? 10 -13.141 -17.75 1 94.31 133 SER A C 1
ATOM 1074 O O . SER A 1 133 ? 11.023 -12.609 -17.312 1 94.31 133 SER A O 1
ATOM 1076 N N . THR A 1 134 ? 9.133 -12.516 -18.469 1 87.06 134 THR A N 1
ATOM 1077 C CA . THR A 1 134 ? 9.273 -11.086 -18.703 1 87.06 134 THR A CA 1
ATOM 1078 C C . THR A 1 134 ? 8.547 -10.281 -17.625 1 87.06 134 THR A C 1
ATOM 1080 O O . THR A 1 134 ? 8.586 -9.047 -17.641 1 87.06 134 THR A O 1
ATOM 1083 N N . GLY A 1 135 ? 7.969 -10.922 -16.656 1 92.19 135 GLY A N 1
ATOM 1084 C CA . GLY A 1 135 ? 7.09 -10.203 -15.742 1 92.19 135 GLY A CA 1
ATOM 1085 C C . GLY A 1 135 ? 7.398 -10.477 -14.281 1 92.19 135 GLY A C 1
ATOM 1086 O O . GLY A 1 135 ? 8.555 -10.398 -13.859 1 92.19 135 GLY A O 1
ATOM 1087 N N . ASN A 1 136 ? 6.367 -10.773 -13.539 1 94.94 136 ASN A N 1
ATOM 1088 C CA . ASN A 1 136 ? 6.41 -10.859 -12.078 1 94.94 136 ASN A CA 1
ATOM 1089 C C . ASN A 1 136 ? 7.465 -11.859 -11.602 1 94.94 136 ASN A C 1
ATOM 1091 O O . ASN A 1 136 ? 8.195 -11.586 -10.648 1 94.94 136 ASN A O 1
ATOM 1095 N N . HIS A 1 137 ? 7.5 -12.969 -12.266 1 97.25 137 HIS A N 1
ATOM 1096 C CA . HIS A 1 137 ? 8.43 -14 -11.805 1 97.25 137 HIS A CA 1
ATOM 1097 C C . HIS A 1 137 ? 9.875 -13.609 -12.102 1 97.25 137 HIS A C 1
ATOM 1099 O O . HIS A 1 137 ? 10.758 -13.805 -11.273 1 97.25 137 HIS A O 1
ATOM 1105 N N . GLY A 1 138 ? 10.117 -13.078 -13.289 1 97.12 138 GLY A N 1
ATOM 1106 C CA . GLY A 1 138 ? 11.438 -12.57 -13.602 1 97.12 138 GLY A CA 1
ATOM 1107 C C . GLY A 1 138 ? 11.906 -11.492 -12.648 1 97.12 138 GLY A C 1
ATOM 1108 O O . GLY A 1 138 ? 13.055 -11.492 -12.211 1 97.12 138 GLY A O 1
ATOM 1109 N N . PHE A 1 139 ? 10.977 -10.578 -12.305 1 96.38 139 PHE A N 1
ATOM 1110 C CA . PHE A 1 139 ? 11.281 -9.523 -11.344 1 96.38 139 PHE A CA 1
ATOM 1111 C C . PHE A 1 139 ? 11.633 -10.125 -9.984 1 96.38 139 PHE A C 1
ATOM 1113 O O . PHE A 1 139 ? 12.641 -9.742 -9.383 1 96.38 139 PHE A O 1
ATOM 1120 N N . ALA A 1 140 ? 10.906 -11.062 -9.57 1 97.88 140 ALA A N 1
ATOM 1121 C CA . ALA A 1 140 ? 11.047 -11.672 -8.25 1 97.88 140 ALA A CA 1
ATOM 1122 C C . ALA A 1 140 ? 12.391 -12.383 -8.117 1 97.88 140 ALA A C 1
ATOM 1124 O O . ALA A 1 140 ? 13.102 -12.203 -7.129 1 97.88 140 ALA A O 1
ATOM 1125 N N . VAL A 1 141 ? 12.734 -13.195 -9.109 1 98.19 141 VAL A N 1
ATOM 1126 C CA . VAL A 1 141 ? 13.969 -13.969 -9.07 1 98.19 141 VAL A CA 1
ATOM 1127 C C . VAL A 1 141 ? 15.172 -13.023 -9.078 1 98.19 141 VAL A C 1
ATOM 1129 O O . VAL A 1 141 ? 16.109 -13.203 -8.312 1 98.19 141 VAL A O 1
ATOM 1132 N N . SER A 1 142 ? 15.086 -12.023 -9.922 1 97.12 142 SER A N 1
ATOM 1133 C CA . SER A 1 142 ? 16.172 -11.047 -10.023 1 97.12 142 SER A CA 1
ATOM 1134 C C . SER A 1 142 ? 16.359 -10.289 -8.711 1 97.12 142 SER A C 1
ATOM 1136 O O . SER A 1 142 ? 17.469 -10.188 -8.195 1 97.12 142 SER A O 1
ATOM 1138 N N . TYR A 1 143 ? 15.297 -9.852 -8.148 1 95.94 143 TYR A N 1
ATOM 1139 C CA . TYR A 1 143 ? 15.352 -9.094 -6.906 1 95.94 143 TYR A CA 1
ATOM 1140 C C . TYR A 1 143 ? 15.844 -9.961 -5.758 1 95.94 143 TYR A C 1
ATOM 1142 O O . TYR A 1 143 ? 16.672 -9.531 -4.949 1 95.94 143 TYR A O 1
ATOM 1150 N N . ALA A 1 144 ? 15.289 -11.148 -5.652 1 96.62 144 ALA A N 1
ATOM 1151 C CA . ALA A 1 144 ? 15.688 -12.062 -4.586 1 96.62 144 ALA A CA 1
ATOM 1152 C C . ALA A 1 144 ? 17.188 -12.352 -4.641 1 96.62 144 ALA A C 1
ATOM 1154 O O . ALA A 1 144 ? 17.859 -12.383 -3.605 1 96.62 144 ALA A O 1
ATOM 1155 N N . ALA A 1 145 ? 17.719 -12.555 -5.836 1 95.75 145 ALA A N 1
ATOM 1156 C CA . ALA A 1 145 ? 19.141 -12.805 -6.004 1 95.75 145 ALA A CA 1
ATOM 1157 C C . ALA A 1 145 ? 19.969 -11.633 -5.484 1 95.75 145 ALA A C 1
ATOM 1159 O O . ALA A 1 145 ? 20.922 -11.828 -4.719 1 95.75 145 ALA A O 1
ATOM 1160 N N . LYS A 1 146 ? 19.547 -10.469 -5.855 1 91.12 146 LYS A N 1
ATOM 1161 C CA . LYS A 1 146 ? 20.234 -9.258 -5.426 1 91.12 146 LYS A CA 1
ATOM 1162 C C . LYS A 1 146 ? 20.156 -9.086 -3.912 1 91.12 146 LYS A C 1
ATOM 1164 O O . LYS A 1 146 ? 21.156 -8.789 -3.254 1 91.12 146 LYS A O 1
ATOM 1169 N N . ALA A 1 147 ? 18.984 -9.281 -3.404 1 89.44 147 ALA A N 1
ATOM 1170 C CA . ALA A 1 147 ? 18.734 -9.078 -1.981 1 89.44 147 ALA A CA 1
ATOM 1171 C C . ALA A 1 147 ? 19.547 -10.055 -1.135 1 89.44 147 ALA A C 1
ATOM 1173 O O . ALA A 1 147 ? 20.016 -9.711 -0.047 1 89.44 147 ALA A O 1
ATOM 1174 N N . LEU A 1 148 ? 19.672 -11.25 -1.603 1 90.88 148 LEU A N 1
ATOM 1175 C CA . LEU A 1 148 ? 20.422 -12.266 -0.871 1 90.88 148 LEU A CA 1
ATOM 1176 C C . LEU A 1 148 ? 21.922 -12.055 -1.023 1 90.88 148 LEU A C 1
ATOM 1178 O O . LEU A 1 148 ? 22.703 -12.492 -0.175 1 90.88 148 LEU A O 1
ATOM 1182 N N . GLY A 1 149 ? 22.375 -11.492 -2.178 1 88.38 149 GLY A N 1
ATOM 1183 C CA . GLY A 1 149 ? 23.75 -11.055 -2.369 1 88.38 149 GLY A CA 1
ATOM 1184 C C . GLY A 1 149 ? 24.672 -12.18 -2.801 1 88.38 149 GLY A C 1
ATOM 1185 O O . GLY A 1 149 ? 25.828 -11.93 -3.168 1 88.38 149 GLY A O 1
ATOM 1186 N N . THR A 1 150 ? 24.203 -13.383 -2.766 1 88.88 150 THR A N 1
ATOM 1187 C CA . THR A 1 150 ? 25.078 -14.516 -3.084 1 88.88 150 THR A CA 1
ATOM 1188 C C . THR A 1 150 ? 24.609 -15.203 -4.371 1 88.88 150 THR A C 1
ATOM 1190 O O . THR A 1 150 ? 25.094 -16.281 -4.703 1 88.88 150 THR A O 1
ATOM 1193 N N . PHE A 1 151 ? 23.672 -14.562 -5.047 1 92.94 151 PHE A N 1
ATOM 1194 C CA . PHE A 1 151 ? 23.125 -15.156 -6.266 1 92.94 151 PHE A CA 1
ATOM 1195 C C . PHE A 1 151 ? 23.234 -14.188 -7.434 1 92.94 151 PHE A C 1
ATOM 1197 O O . PHE A 1 151 ? 23.266 -12.969 -7.238 1 92.94 151 PHE A O 1
ATOM 1204 N N . SER A 1 152 ? 23.359 -14.75 -8.594 1 95.31 152 SER A N 1
ATOM 1205 C CA . SER A 1 152 ? 23.125 -14.055 -9.852 1 95.31 152 SER A CA 1
ATOM 1206 C C . SER A 1 152 ? 21.984 -14.68 -10.633 1 95.31 152 SER A C 1
ATOM 1208 O O . SER A 1 152 ? 21.953 -15.898 -10.844 1 95.31 152 SER A O 1
ATOM 1210 N N . ALA A 1 153 ? 21.078 -13.891 -11.031 1 97.44 153 ALA A N 1
ATOM 1211 C CA . ALA A 1 153 ? 19.891 -14.406 -11.703 1 97.44 153 ALA A CA 1
ATOM 1212 C C . ALA A 1 153 ? 19.984 -14.211 -13.211 1 97.44 153 ALA A C 1
ATOM 1214 O O . ALA A 1 153 ? 20.219 -13.094 -13.688 1 97.44 153 ALA A O 1
ATOM 1215 N N . ILE A 1 154 ? 19.812 -15.258 -13.914 1 97.62 154 ILE A N 1
ATOM 1216 C CA . ILE A 1 154 ? 19.688 -15.242 -15.367 1 97.62 154 ILE A CA 1
ATOM 1217 C C . ILE A 1 154 ? 18.219 -15.391 -15.75 1 97.62 154 ILE A C 1
ATOM 1219 O O . ILE A 1 154 ? 17.578 -16.391 -15.414 1 97.62 154 ILE A O 1
ATOM 1223 N N . VAL A 1 155 ? 17.75 -14.422 -16.453 1 98.06 155 VAL A N 1
ATOM 1224 C CA . VAL A 1 155 ? 16.359 -14.43 -16.875 1 98.06 155 VAL A CA 1
ATOM 1225 C C . VAL A 1 155 ? 16.281 -14.531 -18.391 1 98.06 155 VAL A C 1
ATOM 1227 O O . VAL A 1 155 ? 16.703 -13.617 -19.109 1 98.06 155 VAL A O 1
ATOM 1230 N N . VAL A 1 156 ? 15.711 -15.594 -18.906 1 97.69 156 VAL A N 1
ATOM 1231 C CA . VAL A 1 156 ? 15.547 -15.781 -20.344 1 97.69 156 VAL A CA 1
ATOM 1232 C C . VAL A 1 156 ? 14.211 -15.18 -20.797 1 97.69 156 VAL A C 1
ATOM 1234 O O . VAL A 1 156 ? 13.172 -15.438 -20.188 1 97.69 156 VAL A O 1
ATOM 1237 N N . VAL A 1 157 ? 14.289 -14.359 -21.766 1 96.25 157 VAL A N 1
ATOM 1238 C CA . VAL A 1 157 ? 13.086 -13.734 -22.312 1 96.25 157 VAL A CA 1
ATOM 1239 C C . VAL A 1 157 ? 13.07 -13.883 -23.828 1 96.25 157 VAL A C 1
ATOM 1241 O O . VAL A 1 157 ? 14.117 -14.109 -24.438 1 96.25 157 VAL A O 1
ATOM 1244 N N . PRO A 1 158 ? 11.906 -13.836 -24.453 1 94.38 158 PRO A N 1
ATOM 1245 C CA . PRO A 1 158 ? 11.852 -13.906 -25.922 1 94.38 158 PRO A CA 1
ATOM 1246 C C . PRO A 1 158 ? 12.586 -12.758 -26.594 1 94.38 158 PRO A C 1
ATOM 1248 O O . PRO A 1 158 ? 12.703 -11.672 -26.016 1 94.38 158 PRO A O 1
ATOM 1251 N N . THR A 1 159 ? 12.953 -12.969 -27.766 1 93.25 159 THR A N 1
ATOM 1252 C CA . THR A 1 159 ? 13.711 -11.984 -28.531 1 93.25 159 THR A CA 1
ATOM 1253 C C . THR A 1 159 ? 12.852 -10.758 -28.844 1 93.25 159 THR A C 1
ATOM 1255 O O . THR A 1 159 ? 13.375 -9.664 -29.047 1 93.25 159 THR A O 1
ATOM 1258 N N . ASN A 1 160 ? 11.57 -10.961 -28.797 1 91 160 ASN A N 1
ATOM 1259 C CA . ASN A 1 160 ? 10.664 -9.859 -29.109 1 91 160 ASN A CA 1
ATOM 1260 C C . ASN A 1 160 ? 10.07 -9.242 -27.859 1 91 160 ASN A C 1
ATOM 1262 O O . ASN A 1 160 ? 9.062 -8.531 -27.922 1 91 160 ASN A O 1
ATOM 1266 N N . ALA A 1 161 ? 10.656 -9.539 -26.766 1 88.88 161 ALA A N 1
ATOM 1267 C CA . ALA A 1 161 ? 10.148 -9 -25.5 1 88.88 161 ALA A CA 1
ATOM 1268 C C . ALA A 1 161 ? 10.234 -7.48 -25.484 1 88.88 161 ALA A C 1
ATOM 1270 O O . ALA A 1 161 ? 11.156 -6.895 -26.062 1 88.88 161 ALA A O 1
ATOM 1271 N N . ASP A 1 162 ? 9.297 -6.84 -24.859 1 86.81 162 ASP A N 1
ATOM 1272 C CA . ASP A 1 162 ? 9.273 -5.387 -24.703 1 86.81 162 ASP A CA 1
ATOM 1273 C C . ASP A 1 162 ? 10.539 -4.887 -24.031 1 86.81 162 ASP A C 1
ATOM 1275 O O . ASP A 1 162 ? 10.891 -5.34 -22.938 1 86.81 162 ASP A O 1
ATOM 1279 N N . PRO A 1 163 ? 11.164 -3.949 -24.641 1 87.12 163 PRO A N 1
ATOM 1280 C CA . PRO A 1 163 ? 12.414 -3.424 -24.078 1 87.12 163 PRO A CA 1
ATOM 1281 C C . PRO A 1 163 ? 12.242 -2.867 -22.672 1 87.12 163 PRO A C 1
ATOM 1283 O O . PRO A 1 163 ? 13.148 -2.973 -21.844 1 87.12 163 PRO A O 1
ATOM 1286 N N . SER A 1 164 ? 11.141 -2.299 -22.406 1 83.19 164 SER A N 1
ATOM 1287 C CA . SER A 1 164 ? 10.906 -1.727 -21.094 1 83.19 164 SER A CA 1
ATOM 1288 C C . SER A 1 164 ? 10.914 -2.803 -20.016 1 83.19 164 SER A C 1
ATOM 1290 O O . SER A 1 164 ? 11.398 -2.566 -18.906 1 83.19 164 SER A O 1
ATOM 1292 N N . LYS A 1 165 ? 10.43 -3.922 -20.312 1 85.62 165 LYS A N 1
ATOM 1293 C CA . LYS A 1 165 ? 10.422 -5.039 -19.375 1 85.62 165 LYS A CA 1
ATOM 1294 C C . LYS A 1 165 ? 11.836 -5.57 -19.141 1 85.62 165 LYS A C 1
ATOM 1296 O O . LYS A 1 165 ? 12.211 -5.891 -18.016 1 85.62 165 LYS A O 1
ATOM 1301 N N . ILE A 1 166 ? 12.539 -5.637 -20.234 1 89.94 166 ILE A N 1
ATOM 1302 C CA . ILE A 1 166 ? 13.93 -6.078 -20.172 1 89.94 166 ILE A CA 1
ATOM 1303 C C . ILE A 1 166 ? 14.727 -5.125 -19.281 1 89.94 166 ILE A C 1
ATOM 1305 O O . ILE A 1 166 ? 15.461 -5.562 -18.391 1 89.94 166 ILE A O 1
ATOM 1309 N N . GLU A 1 167 ? 14.5 -3.875 -19.469 1 88.94 167 GLU A N 1
ATOM 1310 C CA . GLU A 1 167 ? 15.211 -2.863 -18.688 1 88.94 167 GLU A CA 1
ATOM 1311 C C . GLU A 1 167 ? 14.852 -2.955 -17.203 1 88.94 167 GLU A C 1
ATOM 1313 O O . GLU A 1 167 ? 15.711 -2.754 -16.344 1 88.94 167 GLU A O 1
ATOM 1318 N N . ASN A 1 168 ? 13.656 -3.229 -16.938 1 90 168 ASN A N 1
ATOM 1319 C CA . ASN A 1 168 ? 13.234 -3.367 -15.547 1 90 168 ASN A CA 1
ATOM 1320 C C . ASN A 1 168 ? 13.914 -4.551 -14.867 1 90 168 ASN A C 1
ATOM 1322 O O . ASN A 1 168 ? 14.359 -4.445 -13.727 1 90 168 ASN A O 1
ATOM 1326 N N . ILE A 1 169 ? 14.008 -5.621 -15.578 1 93.06 169 ILE A N 1
ATOM 1327 C CA . ILE A 1 169 ? 14.672 -6.805 -15.047 1 93.06 169 ILE A CA 1
ATOM 1328 C C . ILE A 1 169 ? 16.141 -6.488 -14.766 1 93.06 169 ILE A C 1
ATOM 1330 O O . ILE A 1 169 ? 16.656 -6.812 -13.688 1 93.06 169 ILE A O 1
ATOM 1334 N N . GLN A 1 170 ? 16.766 -5.758 -15.656 1 92.19 170 GLN A N 1
ATOM 1335 C CA . GLN A 1 170 ? 18.203 -5.523 -15.57 1 92.19 170 GLN A CA 1
ATOM 1336 C C . GLN A 1 170 ? 18.531 -4.359 -14.641 1 92.19 170 GLN A C 1
ATOM 1338 O O . GLN A 1 170 ? 19.234 -4.527 -13.648 1 92.19 170 GLN A O 1
ATOM 1343 N N . LYS A 1 171 ? 17.875 -3.266 -14.883 1 88.81 171 LYS A N 1
ATOM 1344 C CA . LYS A 1 171 ? 18.297 -2.021 -14.242 1 88.81 171 LYS A CA 1
ATOM 1345 C C . LYS A 1 171 ? 17.578 -1.819 -12.906 1 88.81 171 LYS A C 1
ATOM 1347 O O . LYS A 1 171 ? 18.094 -1.141 -12.016 1 88.81 171 LYS A O 1
ATOM 1352 N N . VAL A 1 172 ? 16.469 -2.4 -12.82 1 88.5 172 VAL A N 1
ATOM 1353 C CA . VAL A 1 172 ? 15.68 -2.178 -11.609 1 88.5 172 VAL A CA 1
ATOM 1354 C C . VAL A 1 172 ? 15.828 -3.373 -10.672 1 88.5 172 VAL A C 1
ATOM 1356 O O . VAL A 1 172 ? 16.156 -3.207 -9.492 1 88.5 172 VAL A O 1
ATOM 1359 N N . MET A 1 173 ? 15.758 -4.531 -11.227 1 90.94 173 MET A N 1
ATOM 1360 C CA . MET A 1 173 ? 15.711 -5.715 -10.367 1 90.94 173 MET A CA 1
ATOM 1361 C C . MET A 1 173 ? 17.094 -6.348 -10.25 1 90.94 173 MET A C 1
ATOM 1363 O O . MET A 1 173 ? 17.344 -7.145 -9.336 1 90.94 173 MET A O 1
ATOM 1367 N N . GLY A 1 174 ? 18.031 -6.117 -11.258 1 90.75 174 GLY A N 1
ATOM 1368 C CA . GLY A 1 174 ? 19.422 -6.535 -11.125 1 90.75 174 GLY A CA 1
ATOM 1369 C C . GLY A 1 174 ? 19.703 -7.875 -11.781 1 90.75 174 GLY A C 1
ATOM 1370 O O . GLY A 1 174 ? 20.734 -8.5 -11.516 1 90.75 174 GLY A O 1
ATOM 1371 N N . GLY A 1 175 ? 18.797 -8.352 -12.578 1 93.94 175 GLY A N 1
ATOM 1372 C CA . GLY A 1 175 ? 19 -9.625 -13.25 1 93.94 175 GLY A CA 1
ATOM 1373 C C . GLY A 1 175 ? 19.766 -9.5 -14.555 1 93.94 175 GLY A C 1
ATOM 1374 O O . GLY A 1 175 ? 19.922 -8.398 -15.078 1 93.94 175 GLY A O 1
ATOM 1375 N N . GLN A 1 176 ? 20.297 -10.602 -14.984 1 96.25 176 GLN A N 1
ATOM 1376 C CA . GLN A 1 176 ? 20.875 -10.719 -16.312 1 96.25 176 GLN A CA 1
ATOM 1377 C C . GLN A 1 176 ? 19.859 -11.305 -17.297 1 96.25 176 GLN A C 1
ATOM 1379 O O . GLN A 1 176 ? 19.109 -12.219 -16.953 1 96.25 176 GLN A O 1
ATOM 1384 N N . VAL A 1 177 ? 19.891 -10.789 -18.547 1 97.06 177 VAL A N 1
ATOM 1385 C CA . VAL A 1 177 ? 18.859 -11.203 -19.5 1 97.06 177 VAL A CA 1
ATOM 1386 C C . VAL A 1 177 ? 19.5 -11.961 -20.656 1 97.06 177 VAL A C 1
ATOM 1388 O O . VAL A 1 177 ? 20.547 -11.555 -21.172 1 97.06 177 VAL A O 1
ATOM 1391 N N . ILE A 1 178 ? 18.953 -13.062 -21.016 1 96.81 178 ILE A N 1
ATOM 1392 C CA . ILE A 1 178 ? 19.266 -13.781 -22.25 1 96.81 178 ILE A CA 1
ATOM 1393 C C . ILE A 1 178 ? 18.047 -13.75 -23.172 1 96.81 178 ILE A C 1
ATOM 1395 O O . ILE A 1 178 ? 16.938 -14.109 -22.766 1 96.81 178 ILE A O 1
ATOM 1399 N N . LEU A 1 179 ? 18.312 -13.305 -24.359 1 96.25 179 LEU A N 1
ATOM 1400 C CA . LEU A 1 179 ? 17.266 -13.312 -25.375 1 96.25 179 LEU A CA 1
ATOM 1401 C C . LEU A 1 179 ? 17.266 -14.625 -26.156 1 96.25 179 LEU A C 1
ATOM 1403 O O . LEU A 1 179 ? 18.266 -14.977 -26.781 1 96.25 179 LEU A O 1
ATOM 1407 N N . HIS A 1 180 ? 16.141 -15.297 -26.078 1 96.19 180 HIS A N 1
ATOM 1408 C CA . HIS A 1 180 ? 16.062 -16.562 -26.812 1 96.19 180 HIS A CA 1
ATOM 1409 C C . HIS A 1 180 ? 14.609 -16.922 -27.125 1 96.19 180 HIS A C 1
ATOM 1411 O O . HIS A 1 180 ? 13.742 -16.812 -26.266 1 96.19 180 HIS A O 1
ATOM 1417 N N . GLY A 1 181 ? 14.414 -17.359 -28.344 1 93.44 181 GLY A N 1
ATOM 1418 C CA . GLY A 1 181 ? 13.086 -17.797 -28.75 1 93.44 181 GLY A CA 1
ATOM 1419 C C . GLY A 1 181 ? 12.203 -16.656 -29.219 1 93.44 181 GLY A C 1
ATOM 1420 O O . GLY A 1 181 ? 12.43 -15.5 -28.875 1 93.44 181 GLY A O 1
ATOM 1421 N N . ASP A 1 182 ? 11.133 -17.078 -29.953 1 90.5 182 ASP A N 1
ATOM 1422 C CA . ASP A 1 182 ? 10.242 -16.062 -30.484 1 90.5 182 ASP A CA 1
ATOM 1423 C C . ASP A 1 182 ? 8.969 -15.961 -29.656 1 90.5 182 ASP A C 1
ATOM 1425 O O . ASP A 1 182 ? 8.078 -15.164 -29.969 1 90.5 182 ASP A O 1
ATOM 1429 N N . ASN A 1 183 ? 8.922 -16.812 -28.656 1 86.12 183 ASN A N 1
ATOM 1430 C CA . ASN A 1 183 ? 7.805 -16.75 -27.734 1 86.12 183 ASN A CA 1
ATOM 1431 C C . ASN A 1 183 ? 8.203 -17.234 -26.344 1 86.12 183 ASN A C 1
ATOM 1433 O O . ASN A 1 183 ? 9.312 -17.734 -26.141 1 86.12 183 ASN A O 1
ATOM 1437 N N . CYS A 1 184 ? 7.285 -17.125 -25.422 1 85.75 184 CYS A N 1
ATOM 1438 C CA . CYS A 1 184 ? 7.57 -17.422 -24.031 1 85.75 184 CYS A CA 1
ATOM 1439 C C . CYS A 1 184 ? 7.844 -18.906 -23.828 1 85.75 184 CYS A C 1
ATOM 1441 O O . CYS A 1 184 ? 8.672 -19.281 -22.984 1 85.75 184 CYS A O 1
ATOM 1443 N N . LEU A 1 185 ? 7.195 -19.766 -24.562 1 85.75 185 LEU A N 1
ATOM 1444 C CA . LEU A 1 185 ? 7.375 -21.203 -24.422 1 85.75 185 LEU A CA 1
ATOM 1445 C C . LEU A 1 185 ? 8.797 -21.609 -24.797 1 85.75 185 LEU A C 1
ATOM 1447 O O . LEU A 1 185 ? 9.43 -22.391 -24.078 1 85.75 185 LEU A O 1
ATOM 1451 N N . LYS A 1 186 ? 9.258 -21.094 -25.875 1 90.88 186 LYS A N 1
ATOM 1452 C CA . LYS A 1 186 ? 10.609 -21.391 -26.328 1 90.88 186 LYS A CA 1
ATOM 1453 C C . LYS A 1 186 ? 11.656 -20.859 -25.359 1 90.88 186 LYS A C 1
ATOM 1455 O O . LYS A 1 186 ? 12.672 -21.5 -25.125 1 90.88 186 LYS A O 1
ATOM 1460 N N . ALA A 1 187 ? 11.367 -19.688 -24.891 1 94.44 187 ALA A N 1
ATOM 1461 C CA . ALA A 1 187 ? 12.266 -19.125 -23.891 1 94.44 187 ALA A CA 1
ATOM 1462 C C . ALA A 1 187 ? 12.336 -20 -22.656 1 94.44 187 ALA A C 1
ATOM 1464 O O . ALA A 1 187 ? 13.422 -20.25 -22.125 1 94.44 187 ALA A O 1
ATOM 1465 N N . GLU A 1 188 ? 11.289 -20.484 -22.25 1 93.25 188 GLU A N 1
ATOM 1466 C CA . GLU A 1 188 ? 11.219 -21.344 -21.062 1 93.25 188 GLU A CA 1
ATOM 1467 C C . GLU A 1 188 ? 11.969 -22.656 -21.297 1 93.25 188 GLU A C 1
ATOM 1469 O O . GLU A 1 188 ? 12.727 -23.094 -20.422 1 93.25 188 GLU A O 1
ATOM 1474 N N . MET A 1 189 ? 11.734 -23.281 -22.406 1 93.56 189 MET A N 1
ATOM 1475 C CA . MET A 1 189 ? 12.414 -24.531 -22.734 1 93.56 189 MET A CA 1
ATOM 1476 C C . MET A 1 189 ? 13.93 -24.328 -22.75 1 93.56 189 MET A C 1
ATOM 1478 O O . MET A 1 189 ? 14.672 -25.156 -22.203 1 93.56 189 MET A O 1
ATOM 1482 N N . PHE A 1 190 ? 14.281 -23.25 -23.344 1 96.31 190 PHE A N 1
ATOM 1483 C CA . PHE A 1 190 ? 15.703 -22.938 -23.375 1 96.31 190 PHE A CA 1
ATOM 1484 C C . PHE A 1 190 ? 16.266 -22.734 -21.969 1 96.31 190 PHE A C 1
ATOM 1486 O O . PHE A 1 190 ? 17.344 -23.234 -21.656 1 96.31 190 PHE A O 1
ATOM 1493 N N . ALA A 1 191 ? 15.539 -22 -21.188 1 97.38 191 ALA A N 1
ATOM 1494 C CA . ALA A 1 191 ? 15.984 -21.734 -19.828 1 97.38 191 ALA A CA 1
ATOM 1495 C C . ALA A 1 191 ? 16.188 -23.031 -19.047 1 97.38 191 ALA A C 1
ATOM 1497 O O . ALA A 1 191 ? 17.172 -23.188 -18.328 1 97.38 191 ALA A O 1
ATOM 1498 N N . LYS A 1 192 ? 15.312 -23.938 -19.188 1 95.75 192 LYS A N 1
ATOM 1499 C CA . LYS A 1 192 ? 15.414 -25.234 -18.516 1 95.75 192 LYS A CA 1
ATOM 1500 C C . LYS A 1 192 ? 16.641 -26 -19 1 95.75 192 LYS A C 1
ATOM 1502 O O . LYS A 1 192 ? 17.359 -26.578 -18.188 1 95.75 192 LYS A O 1
ATOM 1507 N N . GLU A 1 193 ? 16.781 -25.984 -20.266 1 97.06 193 GLU A N 1
ATOM 1508 C CA . GLU A 1 193 ? 17.938 -26.656 -20.844 1 97.06 193 GLU A CA 1
ATOM 1509 C C . GLU A 1 193 ? 19.234 -25.984 -20.406 1 97.06 193 GLU A C 1
ATOM 1511 O O . GLU A 1 193 ? 20.203 -26.672 -20.047 1 97.06 193 GLU A O 1
ATOM 1516 N N . TYR A 1 194 ? 19.219 -24.703 -20.469 1 96.62 194 TYR A N 1
ATOM 1517 C CA . TYR A 1 194 ? 20.375 -23.906 -20.047 1 96.62 194 TYR A CA 1
ATOM 1518 C C . TYR A 1 194 ? 20.766 -24.25 -18.609 1 96.62 194 TYR A C 1
ATOM 1520 O O . TYR A 1 194 ? 21.938 -24.453 -18.328 1 96.62 194 TYR A O 1
ATOM 1528 N N . ALA A 1 195 ? 19.828 -24.266 -17.75 1 96.75 195 ALA A N 1
ATOM 1529 C CA . ALA A 1 195 ? 20.062 -24.578 -16.344 1 96.75 195 ALA A CA 1
ATOM 1530 C C . ALA A 1 195 ? 20.594 -26 -16.172 1 96.75 195 ALA A C 1
ATOM 1532 O O . ALA A 1 195 ? 21.547 -26.234 -15.422 1 96.75 195 ALA A O 1
ATOM 1533 N N . ARG A 1 196 ? 20.031 -26.938 -16.859 1 95.88 196 ARG A N 1
ATOM 1534 C CA . ARG A 1 196 ? 20.422 -28.344 -16.781 1 95.88 196 ARG A CA 1
ATOM 1535 C C . ARG A 1 196 ? 21.859 -28.531 -17.234 1 95.88 196 ARG A C 1
ATOM 1537 O O . ARG A 1 196 ? 22.656 -29.172 -16.562 1 95.88 196 ARG A O 1
ATOM 1544 N N . GLU A 1 197 ? 22.156 -27.922 -18.328 1 96.75 197 GLU A N 1
ATOM 1545 C CA . GLU A 1 197 ? 23.484 -28.062 -18.906 1 96.75 197 GLU A CA 1
ATOM 1546 C C . GLU A 1 197 ? 24.562 -27.469 -18 1 96.75 197 GLU A C 1
ATOM 1548 O O . GLU A 1 197 ? 25.688 -27.969 -17.953 1 96.75 197 GLU A O 1
ATOM 1553 N N . ARG A 1 198 ? 24.203 -26.562 -17.234 1 95.06 198 ARG A N 1
ATOM 1554 C CA . ARG A 1 198 ? 25.172 -25.844 -16.422 1 95.06 198 ARG A CA 1
ATOM 1555 C C . ARG A 1 198 ? 25.062 -26.266 -14.961 1 95.06 198 ARG A C 1
ATOM 1557 O O . ARG A 1 198 ? 25.812 -25.766 -14.109 1 95.06 198 ARG A O 1
ATOM 1564 N N . ASN A 1 199 ? 24.156 -27.094 -14.703 1 93.75 199 ASN A N 1
ATOM 1565 C CA . ASN A 1 199 ? 23.922 -27.625 -13.367 1 93.75 199 ASN A CA 1
ATOM 1566 C C . ASN A 1 199 ? 23.641 -26.5 -12.367 1 93.75 199 ASN A C 1
ATOM 1568 O O . ASN A 1 199 ? 24.281 -26.422 -11.312 1 93.75 199 ASN A O 1
ATOM 1572 N N . ILE A 1 200 ? 22.812 -25.562 -12.797 1 94.12 200 ILE A N 1
ATOM 1573 C CA . ILE A 1 200 ? 22.344 -24.516 -11.898 1 94.12 200 ILE A CA 1
ATOM 1574 C C . ILE A 1 200 ? 20.828 -24.641 -11.703 1 94.12 200 ILE A C 1
ATOM 1576 O O . ILE A 1 200 ? 20.141 -25.25 -12.523 1 94.12 200 ILE A O 1
ATOM 1580 N N . PRO A 1 201 ? 20.328 -24.109 -10.641 1 95.56 201 PRO A N 1
ATOM 1581 C CA . PRO A 1 201 ? 18.891 -24.25 -10.375 1 95.56 201 PRO A CA 1
ATOM 1582 C C . PRO A 1 201 ? 18.031 -23.469 -11.367 1 95.56 201 PRO A C 1
ATOM 1584 O O . PRO A 1 201 ? 18.344 -22.328 -11.703 1 95.56 201 PRO A O 1
ATOM 1587 N N . TYR A 1 202 ? 17.016 -24.188 -11.836 1 97.19 202 TYR A N 1
ATOM 1588 C CA . TYR A 1 202 ? 15.93 -23.5 -12.516 1 97.19 202 TYR A CA 1
ATOM 1589 C C . TYR A 1 202 ? 14.828 -23.109 -11.531 1 97.19 202 TYR A C 1
ATOM 1591 O O . TYR A 1 202 ? 14.297 -23.953 -10.812 1 97.19 202 TYR A O 1
ATOM 1599 N N . ILE A 1 203 ? 14.523 -21.875 -11.492 1 98.12 203 ILE A N 1
ATOM 1600 C CA . ILE A 1 203 ? 13.484 -21.391 -10.586 1 98.12 203 ILE A CA 1
ATOM 1601 C C . ILE A 1 203 ? 12.148 -21.328 -11.328 1 98.12 203 ILE A C 1
ATOM 1603 O O . ILE A 1 203 ? 11.883 -20.359 -12.055 1 98.12 203 ILE A O 1
ATOM 1607 N N . SER A 1 204 ? 11.344 -22.297 -11.062 1 96.75 204 SER A N 1
ATOM 1608 C CA . SER A 1 204 ? 10.047 -22.406 -11.719 1 96.75 204 SER A CA 1
ATOM 1609 C C . SER A 1 204 ? 9.086 -21.328 -11.227 1 96.75 204 SER A C 1
ATOM 1611 O O . SER A 1 204 ? 9.109 -20.953 -10.055 1 96.75 204 SER A O 1
ATOM 1613 N N . PRO A 1 205 ? 8.211 -20.891 -12.109 1 95.31 205 PRO A N 1
ATOM 1614 C CA . PRO A 1 205 ? 7.25 -19.859 -11.688 1 95.31 205 PRO A CA 1
ATOM 1615 C C . PRO A 1 205 ? 6.156 -20.422 -10.773 1 95.31 205 PRO A C 1
ATOM 1617 O O . PRO A 1 205 ? 5.488 -19.656 -10.07 1 95.31 205 PRO A O 1
ATOM 1620 N N . TYR A 1 206 ? 5.883 -21.766 -10.844 1 95.38 206 TYR A N 1
ATOM 1621 C CA . TYR A 1 206 ? 4.797 -22.234 -10 1 95.38 206 TYR A CA 1
ATOM 1622 C C . TYR A 1 206 ? 4.973 -23.719 -9.68 1 95.38 206 TYR A C 1
ATOM 1624 O O . TYR A 1 206 ? 4.492 -24.203 -8.648 1 95.38 206 TYR A O 1
ATOM 1632 N N . ASN A 1 207 ? 5.684 -24.531 -10.547 1 95.75 207 ASN A N 1
ATOM 1633 C CA . ASN A 1 207 ? 5.699 -25.984 -10.445 1 95.75 207 ASN A CA 1
ATOM 1634 C C . ASN A 1 207 ? 6.926 -26.484 -9.695 1 95.75 207 ASN A C 1
ATOM 1636 O O . ASN A 1 207 ? 7.754 -27.203 -10.25 1 95.75 207 ASN A O 1
ATOM 1640 N N . ASP A 1 208 ? 6.965 -26.125 -8.484 1 96.81 208 ASP A N 1
ATOM 1641 C CA . ASP A 1 208 ? 8.078 -26.438 -7.59 1 96.81 208 ASP A CA 1
ATOM 1642 C C . ASP A 1 208 ? 7.629 -26.406 -6.129 1 96.81 208 ASP A C 1
ATOM 1644 O O . ASP A 1 208 ? 6.949 -25.469 -5.703 1 96.81 208 ASP A O 1
ATOM 1648 N N . VAL A 1 209 ? 8.016 -27.438 -5.402 1 97.88 209 VAL A N 1
ATOM 1649 C CA . VAL A 1 209 ? 7.59 -27.594 -4.016 1 97.88 209 VAL A CA 1
ATOM 1650 C C . VAL A 1 209 ? 8.008 -26.375 -3.197 1 97.88 209 VAL A C 1
ATOM 1652 O O . VAL A 1 209 ? 7.199 -25.828 -2.443 1 97.88 209 VAL A O 1
ATOM 1655 N N . ASP A 1 210 ? 9.211 -25.969 -3.35 1 98.31 210 ASP A N 1
ATOM 1656 C CA . ASP A 1 210 ? 9.742 -24.859 -2.559 1 98.31 210 ASP A CA 1
ATOM 1657 C C . ASP A 1 210 ? 9.062 -23.531 -2.936 1 98.31 210 ASP A C 1
ATOM 1659 O O . ASP A 1 210 ? 8.883 -22.656 -2.086 1 98.31 210 ASP A O 1
ATOM 1663 N N . ILE A 1 211 ? 8.688 -23.422 -4.191 1 98.5 211 ILE A N 1
ATOM 1664 C CA . ILE A 1 211 ? 7.965 -22.234 -4.648 1 98.5 211 ILE A CA 1
ATOM 1665 C C . ILE A 1 211 ? 6.59 -22.188 -3.982 1 98.5 211 ILE A C 1
ATOM 1667 O O . ILE A 1 211 ? 6.203 -21.156 -3.422 1 98.5 211 ILE A O 1
ATOM 1671 N N . VAL A 1 212 ? 5.883 -23.312 -3.982 1 98.81 212 VAL A N 1
ATOM 1672 C CA . VAL A 1 212 ? 4.543 -23.391 -3.41 1 98.81 212 VAL A CA 1
ATOM 1673 C C . VAL A 1 212 ? 4.602 -23.094 -1.913 1 98.81 212 VAL A C 1
ATOM 1675 O O . VAL A 1 212 ? 3.764 -22.359 -1.386 1 98.81 212 VAL A O 1
ATOM 1678 N N . ILE A 1 213 ? 5.625 -23.625 -1.267 1 98.81 213 ILE A N 1
ATOM 1679 C CA . ILE A 1 213 ? 5.816 -23.406 0.162 1 98.81 213 ILE A CA 1
ATOM 1680 C C . ILE A 1 213 ? 6.008 -21.906 0.424 1 98.81 213 ILE A C 1
ATOM 1682 O O . ILE A 1 213 ? 5.398 -21.344 1.336 1 98.81 213 ILE A O 1
ATOM 1686 N N . GLY A 1 214 ? 6.801 -21.25 -0.373 1 98.81 214 GLY A N 1
ATOM 1687 C CA . GLY A 1 214 ? 6.996 -19.812 -0.24 1 98.81 214 GLY A CA 1
ATOM 1688 C C . GLY A 1 214 ? 5.715 -19.016 -0.405 1 98.81 214 GLY A C 1
ATOM 1689 O O . GLY A 1 214 ? 5.449 -18.094 0.367 1 98.81 214 GLY A O 1
ATOM 1690 N N . GLN A 1 215 ? 4.906 -19.422 -1.396 1 98.81 215 GLN A N 1
ATOM 1691 C CA . GLN A 1 215 ? 3.635 -18.734 -1.626 1 98.81 215 GLN A CA 1
ATOM 1692 C C . GLN A 1 215 ? 2.684 -18.938 -0.45 1 98.81 215 GLN A C 1
ATOM 1694 O O . GLN A 1 215 ? 1.871 -18.062 -0.146 1 98.81 215 GLN A O 1
ATOM 1699 N N . GLY A 1 216 ? 2.834 -20.047 0.246 1 98.88 216 GLY A N 1
ATOM 1700 C CA . GLY A 1 216 ? 1.983 -20.375 1.377 1 98.88 216 GLY A CA 1
ATOM 1701 C C . GLY A 1 216 ? 2.139 -19.422 2.545 1 98.88 216 GLY A C 1
ATOM 1702 O O . GLY A 1 216 ? 1.27 -19.359 3.418 1 98.88 216 GLY A O 1
ATOM 1703 N N . SER A 1 217 ? 3.219 -18.656 2.57 1 98.88 217 SER A N 1
ATOM 1704 C CA . SER A 1 217 ? 3.432 -17.672 3.637 1 98.88 217 SER A CA 1
ATOM 1705 C C . SER A 1 217 ? 2.322 -16.641 3.662 1 98.88 217 SER A C 1
ATOM 1707 O O . SER A 1 217 ? 2.043 -16.047 4.707 1 98.88 217 SER A O 1
ATOM 1709 N N . ILE A 1 218 ? 1.684 -16.438 2.561 1 98.94 218 ILE A N 1
ATOM 1710 C CA . ILE A 1 218 ? 0.551 -15.523 2.486 1 98.94 218 ILE A CA 1
ATOM 1711 C C . ILE A 1 218 ? -0.595 -16.047 3.348 1 98.94 218 ILE A C 1
ATOM 1713 O O . ILE A 1 218 ? -1.258 -15.273 4.047 1 98.94 218 ILE A O 1
ATOM 1717 N N . GLY A 1 219 ? -0.792 -17.391 3.275 1 98.94 219 GLY A N 1
ATOM 1718 C CA . GLY A 1 219 ? -1.795 -17.984 4.137 1 98.94 219 GLY A CA 1
ATOM 1719 C C . GLY A 1 219 ? -1.505 -17.797 5.613 1 98.94 219 GLY A C 1
ATOM 1720 O O . GLY A 1 219 ? -2.414 -17.531 6.402 1 98.94 219 GLY A O 1
ATOM 1721 N N . VAL A 1 220 ? -0.293 -17.875 5.965 1 98.88 220 VAL A N 1
ATOM 1722 C CA . VAL A 1 220 ? 0.129 -17.672 7.348 1 98.88 220 VAL A CA 1
ATOM 1723 C C . VAL A 1 220 ? -0.215 -16.25 7.781 1 98.88 220 VAL A C 1
ATOM 1725 O O . VAL A 1 220 ? -0.816 -16.047 8.836 1 98.88 220 VAL A O 1
ATOM 1728 N N . GLU A 1 221 ? 0.107 -15.352 6.945 1 98.75 221 GLU A N 1
ATOM 1729 C CA . GLU A 1 221 ? -0.151 -13.945 7.27 1 98.75 221 GLU A CA 1
ATOM 1730 C C . GLU A 1 221 ? -1.647 -13.68 7.398 1 98.75 221 GLU A C 1
ATOM 1732 O O . GLU A 1 221 ? -2.078 -12.977 8.312 1 98.75 221 GLU A O 1
ATOM 1737 N N . ILE A 1 222 ? -2.428 -14.203 6.465 1 98.81 222 ILE A N 1
ATOM 1738 C CA . ILE A 1 222 ? -3.871 -14 6.516 1 98.81 222 ILE A CA 1
ATOM 1739 C C . ILE A 1 222 ? -4.414 -14.492 7.852 1 98.81 222 ILE A C 1
ATOM 1741 O O . ILE A 1 222 ? -5.16 -13.781 8.531 1 98.81 222 ILE A O 1
ATOM 1745 N N . CYS A 1 223 ? -4.012 -15.688 8.234 1 98.69 223 CYS A N 1
ATOM 1746 C CA . CYS A 1 223 ? -4.492 -16.281 9.477 1 98.69 223 CYS A CA 1
ATOM 1747 C C . CYS A 1 223 ? -4.086 -15.43 10.672 1 98.69 223 CYS A C 1
ATOM 1749 O O . CYS A 1 223 ? -4.91 -15.133 11.547 1 98.69 223 CYS A O 1
ATOM 1751 N N . GLU A 1 224 ? -2.85 -15 10.688 1 98.19 224 GLU A N 1
ATOM 1752 C CA . GLU A 1 224 ? -2.359 -14.172 11.789 1 98.19 224 GLU A CA 1
ATOM 1753 C C . GLU A 1 224 ? -3.096 -12.844 11.844 1 98.19 224 GLU A C 1
ATOM 1755 O O . GLU A 1 224 ? -3.477 -12.383 12.922 1 98.19 224 GLU A O 1
ATOM 1760 N N . GLN A 1 225 ? -3.314 -12.289 10.789 1 97.69 225 GLN A N 1
ATOM 1761 C CA . GLN A 1 225 ? -3.936 -10.969 10.711 1 97.69 225 GLN A CA 1
ATOM 1762 C C . GLN A 1 225 ? -5.418 -11.039 11.07 1 97.69 225 GLN A C 1
ATOM 1764 O O . GLN A 1 225 ? -5.945 -10.133 11.727 1 97.69 225 GLN A O 1
ATOM 1769 N N . LEU A 1 226 ? -6.105 -12.078 10.648 1 98 226 LEU A N 1
ATOM 1770 C CA . LEU A 1 226 ? -7.48 -12.297 11.086 1 98 226 LEU A CA 1
ATOM 1771 C C . LEU A 1 226 ? -7.555 -12.438 12.602 1 98 226 LEU A C 1
ATOM 1773 O O . LEU A 1 226 ? -8.414 -11.828 13.25 1 98 226 LEU A O 1
ATOM 1777 N N . GLN A 1 227 ? -6.645 -13.195 13.141 1 97.25 227 GLN A N 1
ATOM 1778 C CA . GLN A 1 227 ? -6.605 -13.398 14.586 1 97.25 227 GLN A CA 1
ATOM 1779 C C . GLN A 1 227 ? -6.316 -12.094 15.32 1 97.25 227 GLN A C 1
ATOM 1781 O O . GLN A 1 227 ? -6.902 -11.828 16.375 1 97.25 227 GLN A O 1
ATOM 1786 N N . GLU A 1 228 ? -5.434 -11.367 14.758 1 94.88 228 GLU A N 1
ATOM 1787 C CA . GLU A 1 228 ? -5.141 -10.062 15.336 1 94.88 228 GLU A CA 1
ATOM 1788 C C . GLU A 1 228 ? -6.383 -9.18 15.359 1 94.88 228 GLU A C 1
ATOM 1790 O O . GLU A 1 228 ? -6.633 -8.484 16.344 1 94.88 228 GLU A O 1
ATOM 1795 N N . MET A 1 229 ? -7.141 -9.172 14.328 1 93.5 229 MET A N 1
ATOM 1796 C CA . MET A 1 229 ? -8.367 -8.391 14.266 1 93.5 229 MET A CA 1
ATOM 1797 C C . MET A 1 229 ? -9.359 -8.844 15.328 1 93.5 229 MET A C 1
ATOM 1799 O O . MET A 1 229 ? -9.961 -8.016 16.016 1 93.5 229 MET A O 1
ATOM 1803 N N . VAL A 1 230 ? -9.492 -10.109 15.484 1 94.62 230 VAL A N 1
ATOM 1804 C CA . VAL A 1 230 ? -10.422 -10.672 16.453 1 94.62 230 VAL A CA 1
ATOM 1805 C C . VAL A 1 230 ? -9.945 -10.352 17.875 1 94.62 230 VAL A C 1
ATOM 1807 O O . VAL A 1 230 ? -10.758 -10 18.75 1 94.62 230 VAL A O 1
ATOM 1810 N N . GLN A 1 231 ? -8.664 -10.438 18.109 1 92.25 231 GLN A N 1
ATOM 1811 C CA . GLN A 1 231 ? -8.117 -10.172 19.422 1 92.25 231 GLN A CA 1
ATOM 1812 C C . GLN A 1 231 ? -8.281 -8.703 19.812 1 92.25 231 GLN A C 1
ATOM 1814 O O . GLN A 1 231 ? -8.625 -8.383 20.953 1 92.25 231 GLN A O 1
ATOM 1819 N N . LYS A 1 232 ? -8.094 -7.867 18.906 1 83 232 LYS A N 1
ATOM 1820 C CA . LYS A 1 232 ? -8.109 -6.43 19.172 1 83 232 LYS A CA 1
ATOM 1821 C C . LYS A 1 232 ? -9.539 -5.906 19.266 1 83 232 LYS A C 1
ATOM 1823 O O . LYS A 1 232 ? -9.836 -5.051 20.109 1 83 232 LYS A O 1
ATOM 1828 N N . ARG A 1 233 ? -10.508 -6.496 18.484 1 83.25 233 ARG A N 1
ATOM 1829 C CA . ARG A 1 233 ? -11.812 -5.863 18.328 1 83.25 233 ARG A CA 1
ATOM 1830 C C . ARG A 1 233 ? -12.93 -6.832 18.688 1 83.25 233 ARG A C 1
ATOM 1832 O O . ARG A 1 233 ? -14.109 -6.461 18.672 1 83.25 233 ARG A O 1
ATOM 1839 N N . GLY A 1 234 ? -12.57 -8.047 18.812 1 89.38 234 GLY A N 1
ATOM 1840 C CA . GLY A 1 234 ? -13.555 -9.07 19.141 1 89.38 234 GLY A CA 1
ATOM 1841 C C . GLY A 1 234 ? -14.25 -9.641 17.922 1 89.38 234 GLY A C 1
ATOM 1842 O O . GLY A 1 234 ? -15 -10.609 18.031 1 89.38 234 GLY A O 1
ATOM 1843 N N . SER A 1 235 ? -14.062 -9.008 16.812 1 93.94 235 SER A N 1
ATOM 1844 C CA . SER A 1 235 ? -14.703 -9.398 15.555 1 93.94 235 SER A CA 1
ATOM 1845 C C . SER A 1 235 ? -13.922 -8.883 14.352 1 93.94 235 SER A C 1
ATOM 1847 O O . SER A 1 235 ? -12.938 -8.148 14.516 1 93.94 235 SER A O 1
ATOM 1849 N N . VAL A 1 236 ? -14.266 -9.375 13.18 1 94.75 236 VAL A N 1
ATOM 1850 C CA . VAL A 1 236 ? -13.758 -8.828 11.93 1 94.75 236 VAL A CA 1
ATOM 1851 C C . VAL A 1 236 ? -14.781 -7.863 11.336 1 94.75 236 VAL A C 1
ATOM 1853 O O . VAL A 1 236 ? -15.781 -8.289 10.758 1 94.75 236 VAL A O 1
ATOM 1856 N N . ASN A 1 237 ? -14.539 -6.633 11.508 1 90.38 237 ASN A N 1
ATOM 1857 C CA . ASN A 1 237 ? -15.43 -5.586 11.023 1 90.38 237 ASN A CA 1
ATOM 1858 C C . ASN A 1 237 ? -16.859 -5.781 11.539 1 90.38 237 ASN A C 1
ATOM 1860 O O . ASN A 1 237 ? -17.812 -5.664 10.773 1 90.38 237 ASN A O 1
ATOM 1864 N N . GLY A 1 238 ? -16.984 -6.219 12.727 1 89.31 238 GLY A N 1
ATOM 1865 C CA . GLY A 1 238 ? -18.297 -6.383 13.352 1 89.31 238 GLY A CA 1
ATOM 1866 C C . GLY A 1 238 ? -18.891 -7.758 13.133 1 89.31 238 GLY A C 1
ATOM 1867 O O . GLY A 1 238 ? -19.953 -8.078 13.68 1 89.31 238 GLY A O 1
ATOM 1868 N N . ILE A 1 239 ? -18.219 -8.586 12.391 1 94.38 239 ILE A N 1
ATOM 1869 C CA . ILE A 1 239 ? -18.688 -9.93 12.102 1 94.38 239 ILE A CA 1
ATOM 1870 C C . ILE A 1 239 ? -17.938 -10.938 12.969 1 94.38 239 ILE A C 1
ATOM 1872 O O . ILE A 1 239 ? -16.719 -10.969 12.984 1 94.38 239 ILE A O 1
ATOM 1876 N N . GLN A 1 240 ? -18.656 -11.742 13.602 1 95.44 240 GLN A N 1
ATOM 1877 C CA . GLN A 1 240 ? -18.062 -12.797 14.414 1 95.44 240 GLN A CA 1
ATOM 1878 C C . GLN A 1 240 ? -17.469 -13.898 13.531 1 95.44 240 GLN A C 1
ATOM 1880 O O . GLN A 1 240 ? -18.188 -14.547 12.781 1 95.44 240 GLN A O 1
ATOM 1885 N N . MET A 1 241 ? -16.234 -14.047 13.664 1 96.19 241 MET A N 1
ATOM 1886 C CA . MET A 1 241 ? -15.57 -15.086 12.875 1 96.19 241 MET A CA 1
ATOM 1887 C C . MET A 1 241 ? -15.781 -16.453 13.508 1 96.19 241 MET A C 1
ATOM 1889 O O . MET A 1 241 ? -15.57 -16.641 14.711 1 96.19 241 MET A O 1
ATOM 1893 N N . MET A 1 242 ? -16.141 -17.391 12.727 1 95.94 242 MET A N 1
ATOM 1894 C CA . MET A 1 242 ? -16.312 -18.766 13.203 1 95.94 242 MET A CA 1
ATOM 1895 C C . MET A 1 242 ? -14.969 -19.438 13.414 1 95.94 242 MET A C 1
ATOM 1897 O O . MET A 1 242 ? -14.047 -19.266 12.617 1 95.94 242 MET A O 1
ATOM 1901 N N . GLN A 1 243 ? -14.836 -20.203 14.414 1 95.31 243 GLN A N 1
ATOM 1902 C CA . GLN A 1 243 ? -13.57 -20.812 14.805 1 95.31 243 GLN A CA 1
ATOM 1903 C C . GLN A 1 243 ? -13.062 -21.766 13.719 1 95.31 243 GLN A C 1
ATOM 1905 O O . GLN A 1 243 ? -11.852 -21.859 13.492 1 95.31 243 GLN A O 1
ATOM 1910 N N . ASP A 1 244 ? -13.969 -22.391 13.062 1 97.06 244 ASP A N 1
ATOM 1911 C CA . ASP A 1 244 ? -13.555 -23.344 12.031 1 97.06 244 ASP A CA 1
ATOM 1912 C C . ASP A 1 244 ? -13.43 -22.656 10.672 1 97.06 244 ASP A C 1
ATOM 1914 O O . ASP A 1 244 ? -13.133 -23.312 9.664 1 97.06 244 ASP A O 1
ATOM 1918 N N . GLY A 1 245 ? -13.734 -21.375 10.562 1 96.94 245 GLY A N 1
ATOM 1919 C CA . GLY A 1 245 ? -13.602 -20.578 9.359 1 96.94 245 GLY A CA 1
ATOM 1920 C C . GLY A 1 245 ? -14.734 -20.781 8.375 1 96.94 245 GLY A C 1
ATOM 1921 O O . GLY A 1 245 ? -14.578 -20.5 7.18 1 96.94 245 GLY A O 1
ATOM 1922 N N . SER A 1 246 ? -15.875 -21.281 8.844 1 96.25 246 SER A N 1
ATOM 1923 C CA . SER A 1 246 ? -16.953 -21.641 7.938 1 96.25 246 SER A CA 1
ATOM 1924 C C . SER A 1 246 ? -17.531 -20.406 7.238 1 96.25 246 SER A C 1
ATOM 1926 O O . SER A 1 246 ? -18.219 -20.531 6.219 1 96.25 246 SER A O 1
ATOM 1928 N N . ASN A 1 247 ? -17.266 -19.25 7.816 1 95.5 247 ASN A N 1
ATOM 1929 C CA . ASN A 1 247 ? -17.766 -18.047 7.168 1 95.5 247 ASN A CA 1
ATOM 1930 C C . ASN A 1 247 ? -16.641 -17.234 6.543 1 95.5 247 ASN A C 1
ATOM 1932 O O . ASN A 1 247 ? -16.797 -16.031 6.301 1 95.5 247 ASN A O 1
ATOM 1936 N N . VAL A 1 248 ? -15.461 -17.844 6.312 1 97.06 248 VAL A N 1
ATOM 1937 C CA . VAL A 1 248 ? -14.32 -17.203 5.664 1 97.06 248 VAL A CA 1
ATOM 1938 C C . VAL A 1 248 ? -14.188 -17.719 4.234 1 97.06 248 VAL A C 1
ATOM 1940 O O . VAL A 1 248 ? -14.117 -18.938 4.008 1 97.06 248 VAL A O 1
ATOM 1943 N N . TYR A 1 249 ? -14.188 -16.844 3.287 1 96.94 249 TYR A N 1
ATOM 1944 C CA . TYR A 1 249 ? -14.008 -17.109 1.867 1 96.94 249 TYR A CA 1
ATOM 1945 C C . TYR A 1 249 ? -12.766 -16.422 1.329 1 96.94 249 TYR A C 1
ATOM 1947 O O . TYR A 1 249 ? -12.578 -15.219 1.517 1 96.94 249 TYR A O 1
ATOM 1955 N N . VAL A 1 250 ? -11.891 -17.172 0.719 1 98.5 250 VAL A N 1
ATOM 1956 C CA . VAL A 1 250 ? -10.664 -16.609 0.165 1 98.5 250 VAL A CA 1
ATOM 1957 C C . VAL A 1 250 ? -10.664 -16.766 -1.354 1 98.5 250 VAL A C 1
ATOM 1959 O O . VAL A 1 250 ? -10.734 -17.875 -1.877 1 98.5 250 VAL A O 1
ATOM 1962 N N . TYR A 1 251 ? -10.641 -15.664 -2.037 1 98.69 251 TYR A N 1
ATOM 1963 C CA . TYR A 1 251 ? -10.633 -15.617 -3.494 1 98.69 251 TYR A CA 1
ATOM 1964 C C . TYR A 1 251 ? -9.227 -15.398 -4.031 1 98.69 251 TYR A C 1
ATOM 1966 O O . TYR A 1 251 ? -8.57 -14.406 -3.695 1 98.69 251 TYR A O 1
ATOM 1974 N N . VAL A 1 252 ? -8.75 -16.312 -4.84 1 98.88 252 VAL A N 1
ATOM 1975 C CA . VAL A 1 252 ? -7.383 -16.297 -5.348 1 98.88 252 VAL A CA 1
ATOM 1976 C C . VAL A 1 252 ? -7.387 -16.531 -6.855 1 98.88 252 VAL A C 1
ATOM 1978 O O . VAL A 1 252 ? -8.047 -17.453 -7.348 1 98.88 252 VAL A O 1
ATOM 1981 N N . SER A 1 253 ? -6.691 -15.68 -7.574 1 98.81 253 SER A N 1
ATOM 1982 C CA . SER A 1 253 ? -6.523 -15.922 -9 1 98.81 253 SER A CA 1
ATOM 1983 C C . SER A 1 253 ? -5.629 -17.125 -9.258 1 98.81 253 SER A C 1
ATOM 1985 O O . SER A 1 253 ? -4.707 -17.391 -8.484 1 98.81 253 SER A O 1
ATOM 1987 N N . VAL A 1 254 ? -5.906 -17.828 -10.383 1 98.5 254 VAL A N 1
ATOM 1988 C CA . VAL A 1 254 ? -5.191 -19.078 -10.625 1 98.5 254 VAL A CA 1
ATOM 1989 C C . VAL A 1 254 ? -4.68 -19.109 -12.062 1 98.5 254 VAL A C 1
ATOM 1991 O O . VAL A 1 254 ? -5.434 -18.859 -13 1 98.5 254 VAL A O 1
ATOM 1994 N N . GLY A 1 255 ? -3.438 -19.25 -12.219 1 96.62 255 GLY A N 1
ATOM 1995 C CA . GLY A 1 255 ? -2.793 -19.703 -13.445 1 96.62 255 GLY A CA 1
ATOM 1996 C C . GLY A 1 255 ? -2.225 -21.094 -13.344 1 96.62 255 GLY A C 1
ATOM 1997 O O . GLY A 1 255 ? -2.973 -22.078 -13.336 1 96.62 255 GLY A O 1
ATOM 1998 N N . GLY A 1 256 ? -0.968 -21.188 -13.016 1 95.44 256 GLY A N 1
ATOM 1999 C CA . GLY A 1 256 ? -0.318 -22.469 -12.805 1 95.44 256 GLY A CA 1
ATOM 2000 C C . GLY A 1 256 ? -0.665 -23.109 -11.477 1 95.44 256 GLY A C 1
ATOM 2001 O O . GLY A 1 256 ? -0.402 -24.297 -11.266 1 95.44 256 GLY A O 1
ATOM 2002 N N . GLY A 1 257 ? -1.197 -22.375 -10.586 1 98.06 257 GLY A N 1
ATOM 2003 C CA . GLY A 1 257 ? -1.761 -22.938 -9.367 1 98.06 257 GLY A CA 1
ATOM 2004 C C . GLY A 1 257 ? -0.826 -22.844 -8.18 1 98.06 257 GLY A C 1
ATOM 2005 O O . GLY A 1 257 ? -1.161 -23.297 -7.082 1 98.06 257 GLY A O 1
ATOM 2006 N N . GLY A 1 258 ? 0.31 -22.234 -8.32 1 98.12 258 GLY A N 1
ATOM 2007 C CA . GLY A 1 258 ? 1.275 -22.156 -7.238 1 98.12 258 GLY A CA 1
ATOM 2008 C C . GLY A 1 258 ? 0.803 -21.297 -6.082 1 98.12 258 GLY A C 1
ATOM 2009 O O . GLY A 1 258 ? 0.968 -21.672 -4.918 1 98.12 258 GLY A O 1
ATOM 2010 N N . LEU A 1 259 ? 0.187 -20.172 -6.348 1 98.75 259 LEU A N 1
ATOM 2011 C CA . LEU A 1 259 ? -0.275 -19.219 -5.332 1 98.75 259 LEU A CA 1
ATOM 2012 C C . LEU A 1 259 ? -1.403 -19.828 -4.504 1 98.75 259 LEU A C 1
ATOM 2014 O O . LEU A 1 259 ? -1.279 -19.969 -3.283 1 98.75 259 LEU A O 1
ATOM 2018 N N . ILE A 1 260 ? -2.42 -20.328 -5.148 1 98.88 260 ILE A N 1
ATOM 2019 C CA . ILE A 1 260 ? -3.619 -20.797 -4.457 1 98.88 260 ILE A CA 1
ATOM 2020 C C . ILE A 1 260 ? -3.307 -22.062 -3.678 1 98.88 260 ILE A C 1
ATOM 2022 O O . ILE A 1 260 ? -3.85 -22.281 -2.594 1 98.88 260 ILE A O 1
ATOM 2026 N N . SER A 1 261 ? -2.412 -22.891 -4.215 1 98.75 261 SER A N 1
ATOM 2027 C CA . SER A 1 261 ? -2.043 -24.141 -3.543 1 98.75 261 SER A CA 1
ATOM 2028 C C . SER A 1 261 ? -1.367 -23.859 -2.203 1 98.75 261 SER A C 1
ATOM 2030 O O . SER A 1 261 ? -1.703 -24.484 -1.193 1 98.75 261 SER A O 1
ATOM 2032 N N . GLY A 1 262 ? -0.469 -22.938 -2.23 1 98.81 262 GLY A N 1
ATOM 2033 C CA . GLY A 1 262 ? 0.213 -22.578 -0.998 1 98.81 262 GLY A CA 1
ATOM 2034 C C . GLY A 1 262 ? -0.716 -22 0.047 1 98.81 262 GLY A C 1
ATOM 2035 O O . GLY A 1 262 ? -0.741 -22.453 1.191 1 98.81 262 GLY A O 1
ATOM 2036 N N . ILE A 1 263 ? -1.501 -21.016 -0.363 1 98.94 263 ILE A N 1
ATOM 2037 C CA . ILE A 1 263 ? -2.422 -20.344 0.539 1 98.94 263 ILE A CA 1
ATOM 2038 C C . ILE A 1 263 ? -3.414 -21.344 1.122 1 98.94 263 ILE A C 1
ATOM 2040 O O . ILE A 1 263 ? -3.609 -21.391 2.338 1 98.94 263 ILE A O 1
ATOM 2044 N N . ALA A 1 264 ? -3.963 -22.172 0.272 1 98.88 264 ALA A N 1
ATOM 2045 C CA . ALA A 1 264 ? -5.016 -23.109 0.665 1 98.88 264 ALA A CA 1
ATOM 2046 C C . ALA A 1 264 ? -4.496 -24.141 1.66 1 98.88 264 ALA A C 1
ATOM 2048 O O . ALA A 1 264 ? -5.191 -24.5 2.611 1 98.88 264 ALA A O 1
ATOM 2049 N N . THR A 1 265 ? -3.281 -24.625 1.424 1 98.81 265 THR A N 1
ATOM 2050 C CA . THR A 1 265 ? -2.701 -25.641 2.289 1 98.81 265 THR A CA 1
ATOM 2051 C C . THR A 1 265 ? -2.656 -25.172 3.736 1 98.81 265 THR A C 1
ATOM 2053 O O . THR A 1 265 ? -3.053 -25.891 4.648 1 98.81 265 THR A O 1
ATOM 2056 N N . TYR A 1 266 ? -2.279 -23.953 3.941 1 98.88 266 TYR A N 1
ATOM 2057 C CA . TYR A 1 266 ? -2.16 -23.469 5.309 1 98.88 266 TYR A CA 1
ATOM 2058 C C . TYR A 1 266 ? -3.514 -23.016 5.848 1 98.88 266 TYR A C 1
ATOM 2060 O O . TYR A 1 266 ? -3.85 -23.297 7 1 98.88 266 TYR A O 1
ATOM 2068 N N . MET A 1 267 ? -4.301 -22.344 5.051 1 98.69 267 MET A N 1
ATOM 2069 C CA . MET A 1 267 ? -5.605 -21.828 5.469 1 98.69 267 MET A CA 1
ATOM 2070 C C . MET A 1 267 ? -6.496 -22.969 5.969 1 98.69 267 MET A C 1
ATOM 2072 O O . MET A 1 267 ? -7.125 -22.844 7.023 1 98.69 267 MET A O 1
ATOM 2076 N N . LYS A 1 268 ? -6.523 -24.047 5.25 1 98.56 268 LYS A N 1
ATOM 2077 C CA . LYS A 1 268 ? -7.426 -25.141 5.59 1 98.56 268 LYS A CA 1
ATOM 2078 C C . LYS A 1 268 ? -6.926 -25.906 6.812 1 98.56 268 LYS A C 1
ATOM 2080 O O . LYS A 1 268 ? -7.699 -26.594 7.477 1 98.56 268 LYS A O 1
ATOM 2085 N N . HIS A 1 269 ? -5.656 -25.766 7.082 1 98.38 269 HIS A N 1
ATOM 2086 C CA . HIS A 1 269 ? -5.125 -26.312 8.328 1 98.38 269 HIS A CA 1
ATOM 2087 C C . HIS A 1 269 ? -5.637 -25.531 9.531 1 98.38 269 HIS A C 1
ATOM 2089 O O . HIS A 1 269 ? -6.023 -26.125 10.539 1 98.38 269 HIS A O 1
ATOM 2095 N N . VAL A 1 270 ? -5.695 -24.203 9.469 1 98.38 270 VAL A N 1
ATOM 2096 C CA . VAL A 1 270 ? -6.105 -23.344 10.57 1 98.38 270 VAL A CA 1
ATOM 2097 C C . VAL A 1 270 ? -7.629 -23.25 10.625 1 98.38 270 VAL A C 1
ATOM 2099 O O . VAL A 1 270 ? -8.227 -23.312 11.703 1 98.38 270 VAL A O 1
ATOM 2102 N N . TYR A 1 271 ? -8.219 -23.141 9.438 1 98.38 271 TYR A N 1
ATOM 2103 C CA . TYR A 1 271 ? -9.664 -23.031 9.266 1 98.38 271 TYR A CA 1
ATOM 2104 C C . TYR A 1 271 ? -10.18 -24.109 8.312 1 98.38 271 TYR A C 1
ATOM 2106 O O . TYR A 1 271 ? -10.453 -23.828 7.145 1 98.38 271 TYR A O 1
ATOM 2114 N N . PRO A 1 272 ? -10.453 -25.219 8.805 1 98.44 272 PRO A N 1
ATOM 2115 C CA . PRO A 1 272 ? -10.727 -26.391 7.965 1 98.44 272 PRO A CA 1
ATOM 2116 C C . PRO A 1 272 ? -11.969 -26.219 7.098 1 98.44 272 PRO A C 1
ATOM 2118 O O . PRO A 1 272 ? -12.102 -26.859 6.055 1 98.44 272 PRO A O 1
ATOM 2121 N N . LYS A 1 273 ? -12.898 -25.328 7.445 1 97.94 273 LYS A N 1
ATOM 2122 C CA . LYS A 1 273 ? -14.148 -25.203 6.703 1 97.94 273 LYS A CA 1
ATOM 2123 C C . LYS A 1 273 ? -14.156 -23.938 5.848 1 97.94 273 LYS A C 1
ATOM 2125 O O . LYS A 1 273 ? -15.172 -23.594 5.23 1 97.94 273 LYS A O 1
ATOM 2130 N N . CYS A 1 274 ? -13.031 -23.203 5.84 1 97.94 274 CYS A N 1
ATOM 2131 C CA . CYS A 1 274 ? -12.984 -22.031 4.965 1 97.94 274 CYS A CA 1
ATOM 2132 C C . CYS A 1 274 ? -13.148 -22.438 3.504 1 97.94 274 CYS A C 1
ATOM 2134 O O . CYS A 1 274 ? -12.922 -23.609 3.15 1 97.94 274 CYS A O 1
ATOM 2136 N N . LYS A 1 275 ? -13.602 -21.578 2.732 1 97 275 LYS A N 1
ATOM 2137 C CA . LYS A 1 275 ? -13.805 -21.844 1.312 1 97 275 LYS A CA 1
ATOM 2138 C C . LYS A 1 275 ? -12.719 -21.172 0.47 1 9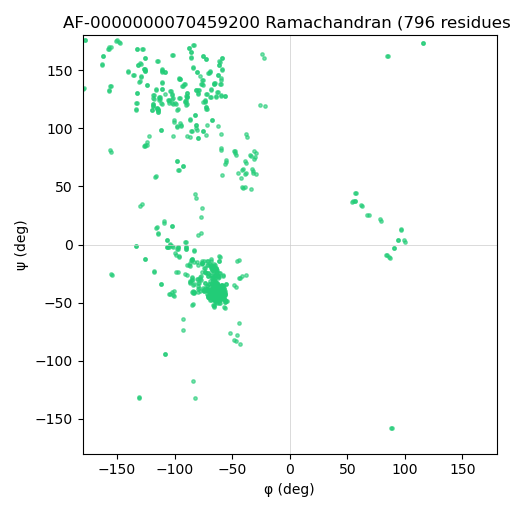7 275 LYS A C 1
ATOM 2140 O O . LYS A 1 275 ? -12.5 -19.969 0.568 1 97 275 LYS A O 1
ATOM 2145 N N . ILE A 1 276 ? -12.039 -22 -0.274 1 98.56 276 ILE A N 1
ATOM 2146 C CA . ILE A 1 276 ? -11.023 -21.516 -1.213 1 98.56 276 ILE A CA 1
ATOM 2147 C C . ILE A 1 276 ? -11.625 -21.422 -2.613 1 98.56 276 ILE A C 1
ATOM 2149 O O . ILE A 1 276 ? -12.008 -22.438 -3.203 1 98.56 276 ILE A O 1
ATOM 2153 N N . ILE A 1 277 ? -11.695 -20.234 -3.133 1 98 277 ILE A N 1
ATOM 2154 C CA . ILE A 1 277 ? -12.344 -19.984 -4.414 1 98 277 ILE A CA 1
ATOM 2155 C C . ILE A 1 277 ? -11.305 -19.594 -5.457 1 98 277 ILE A C 1
ATOM 2157 O O . ILE A 1 277 ? -10.602 -18.594 -5.293 1 98 277 ILE A O 1
ATOM 2161 N N . ALA A 1 278 ? -11.234 -20.344 -6.504 1 98.69 278 ALA A N 1
ATOM 2162 C CA . ALA A 1 278 ? -10.305 -20.078 -7.605 1 98.69 278 ALA A CA 1
ATOM 2163 C C . ALA A 1 278 ? -10.953 -19.172 -8.656 1 98.69 278 ALA A C 1
ATOM 2165 O O . ALA A 1 278 ? -12.039 -19.469 -9.148 1 98.69 278 ALA A O 1
ATOM 2166 N N . CYS A 1 279 ? -10.297 -18.094 -9.008 1 98.75 279 CYS A N 1
ATOM 2167 C CA . CYS A 1 279 ? -10.805 -17.141 -9.977 1 98.75 279 CYS A CA 1
ATOM 2168 C C . CYS A 1 279 ? -9.961 -17.141 -11.25 1 98.75 279 CYS A C 1
ATOM 2170 O O . CYS A 1 279 ? -8.742 -16.984 -11.188 1 98.75 279 CYS A O 1
ATOM 2172 N N . GLN A 1 280 ? -10.57 -17.344 -12.367 1 98.56 280 GLN A N 1
ATOM 2173 C CA . GLN A 1 280 ? -9.867 -17.344 -13.648 1 98.56 280 GLN A CA 1
ATOM 2174 C C . GLN A 1 280 ? -10.648 -16.562 -14.703 1 98.56 280 GLN A C 1
ATOM 2176 O O . GLN A 1 280 ? -11.875 -16.531 -14.68 1 98.56 280 GLN A O 1
ATOM 2181 N N . PRO A 1 281 ? -9.906 -15.875 -15.617 1 98.5 281 PRO A N 1
ATOM 2182 C CA . PRO A 1 281 ? -10.625 -15.312 -16.766 1 98.5 281 PRO A CA 1
ATOM 2183 C C . PRO A 1 281 ? -11.211 -16.391 -17.672 1 98.5 281 PRO A C 1
ATOM 2185 O O . PRO A 1 281 ? -10.562 -17.406 -17.938 1 98.5 281 PRO A O 1
ATOM 2188 N N . SER A 1 282 ? -12.383 -16.188 -18.141 1 98.12 282 SER A N 1
ATOM 2189 C CA . SER A 1 282 ? -13.031 -17.109 -19.062 1 98.12 282 SER A CA 1
ATOM 2190 C C . SER A 1 282 ? -12.188 -17.312 -20.328 1 98.12 282 SER A C 1
ATOM 2192 O O . SER A 1 282 ? -12.195 -18.391 -20.922 1 98.12 282 SER A O 1
ATOM 2194 N N . ASN A 1 283 ? -11.391 -16.328 -20.641 1 98 283 ASN A N 1
ATOM 2195 C CA . ASN A 1 283 ? -10.578 -16.344 -21.859 1 98 283 ASN A CA 1
ATOM 2196 C C . ASN A 1 283 ? -9.367 -17.266 -21.703 1 98 283 ASN A C 1
ATOM 2198 O O . ASN A 1 283 ? -8.711 -17.594 -22.688 1 98 283 ASN A O 1
ATOM 2202 N N . SER A 1 284 ? -9.055 -17.672 -20.516 1 96.56 284 SER A N 1
ATOM 2203 C CA . SER A 1 284 ? -7.941 -18.578 -20.266 1 96.56 284 SER A CA 1
ATOM 2204 C C . SER A 1 284 ? -8.141 -19.328 -18.953 1 96.56 284 SER A C 1
ATOM 2206 O O . SER A 1 284 ? -7.504 -19.016 -17.953 1 96.56 284 SER A O 1
ATOM 2208 N N . ALA A 1 285 ? -8.938 -20.375 -19.031 1 97.56 285 ALA A N 1
ATOM 2209 C CA . ALA A 1 285 ? -9.32 -21.109 -17.828 1 97.56 285 ALA A CA 1
ATOM 2210 C C . ALA A 1 285 ? -8.82 -22.547 -17.875 1 97.56 285 ALA A C 1
ATOM 2212 O O . ALA A 1 285 ? -9.586 -23.484 -17.672 1 97.56 285 ALA A O 1
ATOM 2213 N N . VAL A 1 286 ? -7.551 -22.719 -18 1 96.88 286 VAL A N 1
ATOM 2214 C CA . VAL A 1 286 ? -6.957 -24.031 -18.234 1 96.88 286 VAL A CA 1
ATOM 2215 C C . VAL A 1 286 ? -7.078 -24.875 -16.969 1 96.88 286 VAL A C 1
ATOM 2217 O O . VAL A 1 286 ? -7.449 -26.062 -17.031 1 96.88 286 VAL A O 1
ATOM 2220 N N . MET A 1 287 ? -6.789 -24.328 -15.828 1 97.75 287 MET A N 1
ATOM 2221 C CA . MET A 1 287 ? -6.891 -25.094 -14.586 1 97.75 287 MET A CA 1
ATOM 2222 C C . MET A 1 287 ? -8.328 -25.531 -14.336 1 97.75 287 MET A C 1
ATOM 2224 O O . MET A 1 287 ? -8.562 -26.672 -13.922 1 97.75 287 MET A O 1
ATOM 2228 N N . TYR A 1 288 ? -9.242 -24.656 -14.562 1 97.88 288 TYR A N 1
ATOM 2229 C CA . TYR A 1 288 ? -10.656 -24.984 -14.391 1 97.88 288 TYR A CA 1
ATOM 2230 C C . TYR A 1 288 ? -11.047 -26.172 -15.25 1 97.88 288 TYR A C 1
ATOM 2232 O O . TYR A 1 288 ? -11.586 -27.156 -14.734 1 97.88 288 TYR A O 1
ATOM 2240 N N . TYR A 1 289 ? -10.789 -26.109 -16.516 1 97.75 289 TYR A N 1
ATOM 2241 C CA . TYR A 1 289 ? -11.188 -27.172 -17.438 1 97.75 289 TYR A CA 1
ATOM 2242 C C . TYR A 1 289 ? -10.414 -28.453 -17.156 1 97.75 289 TYR A C 1
ATOM 2244 O O . TYR A 1 289 ? -10.961 -29.547 -17.281 1 97.75 289 TYR A O 1
ATOM 2252 N N . SER A 1 290 ? -9.156 -28.297 -16.828 1 97.44 290 SER A N 1
ATOM 2253 C CA . SER A 1 290 ? -8.375 -29.453 -16.422 1 97.44 290 SER A CA 1
ATOM 2254 C C . SER A 1 290 ? -8.961 -30.125 -15.188 1 97.44 290 SER A C 1
ATOM 2256 O O . SER A 1 290 ? -9.023 -31.344 -15.102 1 97.44 290 SER A O 1
ATOM 2258 N N . SER A 1 291 ? -9.305 -29.328 -14.227 1 97 291 SER A N 1
ATOM 2259 C CA . SER A 1 291 ? -9.922 -29.844 -13.008 1 97 291 SER A CA 1
ATOM 2260 C C . SER A 1 291 ? -11.203 -30.594 -13.32 1 97 291 SER A C 1
ATOM 2262 O O . SER A 1 291 ? -11.438 -31.688 -12.781 1 97 291 SER A O 1
ATOM 2264 N N . LEU A 1 292 ? -12.039 -30.078 -14.18 1 96.94 292 LEU A N 1
ATOM 2265 C CA . LEU A 1 292 ? -13.289 -30.734 -14.57 1 96.94 292 LEU A CA 1
ATOM 2266 C C . LEU A 1 292 ? -13.008 -32.094 -15.234 1 96.94 292 LEU A C 1
ATOM 2268 O O . LEU A 1 292 ? -13.75 -33.031 -15.031 1 96.94 292 LEU A O 1
ATOM 2272 N N . ALA A 1 293 ? -11.93 -32.125 -15.961 1 96.62 293 ALA A N 1
ATOM 2273 C CA . ALA A 1 293 ? -11.578 -33.344 -16.703 1 96.62 293 ALA A CA 1
ATOM 2274 C C . ALA A 1 293 ? -10.789 -34.312 -15.844 1 96.62 293 ALA A C 1
ATOM 2276 O O . ALA A 1 293 ? -10.508 -35.438 -16.266 1 96.62 293 ALA A O 1
ATOM 2277 N N . ASN A 1 294 ? -10.305 -33.906 -14.734 1 96.5 294 ASN A N 1
ATOM 2278 C CA . ASN A 1 294 ? -9.484 -34.656 -13.812 1 96.5 294 ASN A CA 1
ATOM 2279 C C . ASN A 1 294 ? -8.164 -35.094 -14.453 1 96.5 294 ASN A C 1
ATOM 2281 O O . ASN A 1 294 ? -7.707 -36.219 -14.266 1 96.5 294 ASN A O 1
ATOM 2285 N N . LYS A 1 295 ? -7.711 -34.25 -15.289 1 96.06 295 LYS A N 1
ATOM 2286 C CA . LYS A 1 295 ? -6.406 -34.375 -15.938 1 96.06 295 LYS A CA 1
ATOM 2287 C C . LYS A 1 295 ? -5.961 -33.062 -16.547 1 96.06 295 LYS A C 1
ATOM 2289 O O . LYS A 1 295 ? -6.793 -32.219 -16.906 1 96.06 295 LYS A O 1
ATOM 2294 N N . ILE A 1 296 ? -4.727 -32.875 -16.688 1 96.06 296 ILE A N 1
ATOM 2295 C CA . ILE A 1 296 ? -4.215 -31.641 -17.297 1 96.06 296 ILE A CA 1
ATOM 2296 C C . ILE A 1 296 ? -4.465 -31.656 -18.797 1 96.06 296 ILE A C 1
ATOM 2298 O O . ILE A 1 296 ? -4.035 -32.562 -19.5 1 96.06 296 ILE A O 1
ATOM 2302 N N . LEU A 1 297 ? -5.168 -30.656 -19.25 1 94.75 297 LEU A N 1
ATOM 2303 C CA . LEU A 1 297 ? -5.488 -30.531 -20.672 1 94.75 297 LEU A CA 1
ATOM 2304 C C . LEU A 1 297 ? -4.434 -29.719 -21.406 1 94.75 297 LEU A C 1
ATOM 2306 O O . LEU A 1 297 ? -3.951 -28.703 -20.875 1 94.75 297 LEU A O 1
ATOM 2310 N N . ASP A 1 298 ? -4.016 -30.109 -22.609 1 87.12 298 ASP A N 1
ATOM 2311 C CA . ASP A 1 298 ? -3.004 -29.406 -23.391 1 87.12 298 ASP A CA 1
ATOM 2312 C C . ASP A 1 298 ? -3.652 -28.516 -24.453 1 87.12 298 ASP A C 1
ATOM 2314 O O . ASP A 1 298 ? -2.977 -27.688 -25.078 1 87.12 298 ASP A O 1
ATOM 2318 N N . ASN A 1 299 ? -4.879 -28.562 -24.703 1 82 299 ASN A N 1
ATOM 2319 C CA . ASN A 1 299 ? -5.5 -27.906 -25.859 1 82 299 ASN A CA 1
ATOM 2320 C C . ASN A 1 299 ? -6.688 -27.047 -25.438 1 82 299 ASN A C 1
ATOM 2322 O O . ASN A 1 299 ? -7.703 -26.984 -26.125 1 82 299 ASN A O 1
ATOM 2326 N N . VAL A 1 300 ? -6.617 -26.469 -24.359 1 88.38 300 VAL A N 1
ATOM 2327 C CA . VAL A 1 300 ? -7.699 -25.562 -23.984 1 88.38 300 VAL A CA 1
ATOM 2328 C C . VAL A 1 300 ? -7.594 -24.281 -24.797 1 88.38 300 VAL A C 1
ATOM 2330 O O . VAL A 1 300 ? -6.523 -23.672 -24.859 1 88.38 300 VAL A O 1
ATOM 2333 N N . GLU A 1 301 ? -8.672 -23.906 -25.516 1 91.25 301 GLU A N 1
ATOM 2334 C CA . GLU A 1 301 ? -8.688 -22.688 -26.312 1 91.25 301 GLU A CA 1
ATOM 2335 C C . GLU A 1 301 ? -8.539 -21.453 -25.422 1 91.25 301 GLU A C 1
ATOM 2337 O O . GLU A 1 301 ? -9.188 -21.344 -24.375 1 91.25 301 GLU A O 1
ATOM 2342 N N . GLU A 1 302 ? -7.676 -20.625 -25.797 1 92.88 302 GLU A N 1
ATOM 2343 C CA . GLU A 1 302 ? -7.426 -19.406 -25.016 1 92.88 302 GLU A CA 1
ATOM 2344 C C . GLU A 1 302 ? -7.559 -18.156 -25.891 1 92.88 302 GLU A C 1
ATOM 2346 O O . GLU A 1 302 ? -7.332 -18.219 -27.109 1 92.88 302 GLU A O 1
ATOM 2351 N N . PHE A 1 303 ? -7.969 -17.062 -25.281 1 95.06 303 PHE A N 1
ATOM 2352 C CA . PHE A 1 303 ? -8.078 -15.742 -25.906 1 95.06 303 PHE A CA 1
ATOM 2353 C C . PHE A 1 303 ? -7.34 -14.695 -25.078 1 95.06 303 PHE A C 1
ATOM 2355 O O . PHE A 1 303 ? -6.898 -14.969 -23.953 1 95.06 303 PHE A O 1
ATOM 2362 N N . ASP A 1 304 ? -7.16 -13.523 -25.672 1 94.75 304 ASP A N 1
ATOM 2363 C CA . ASP A 1 304 ? -6.5 -12.43 -24.969 1 94.75 304 ASP A CA 1
ATOM 2364 C C . ASP A 1 304 ? -7.266 -12.039 -23.703 1 94.75 304 ASP A C 1
ATOM 2366 O O . ASP A 1 304 ? -8.5 -12 -23.703 1 94.75 304 ASP A O 1
ATOM 2370 N N . THR A 1 305 ? -6.508 -11.82 -22.703 1 96.88 305 THR A N 1
ATOM 2371 C CA . THR A 1 305 ? -7.129 -11.438 -21.438 1 96.88 305 THR A CA 1
ATOM 2372 C C . THR A 1 305 ? -6.309 -10.359 -20.734 1 96.88 305 THR A C 1
ATOM 2374 O O . THR A 1 305 ? -5.082 -10.336 -20.859 1 96.88 305 THR A O 1
ATOM 2377 N N . ILE A 1 306 ? -6.973 -9.461 -19.969 1 96.62 306 ILE A N 1
ATOM 2378 C CA . ILE A 1 306 ? -6.336 -8.43 -19.156 1 96.62 306 ILE A CA 1
ATOM 2379 C C . ILE A 1 306 ? -5.648 -9.07 -17.953 1 96.62 306 ILE A C 1
ATOM 2381 O O . ILE A 1 306 ? -4.777 -8.461 -17.328 1 96.62 306 ILE A O 1
ATOM 2385 N N . SER A 1 307 ? -6.016 -10.266 -17.656 1 96.56 307 SER A N 1
ATOM 2386 C CA . SER A 1 307 ? -5.348 -11.055 -16.625 1 96.56 307 SER A CA 1
ATOM 2387 C C . SER A 1 307 ? -4.242 -11.922 -17.219 1 96.56 307 SER A C 1
ATOM 2389 O O . SER A 1 307 ? -4.289 -13.148 -17.141 1 96.56 307 SER A O 1
ATOM 2391 N N . ASP A 1 308 ? -3.27 -11.312 -17.672 1 91.44 308 ASP A N 1
ATOM 2392 C CA . ASP A 1 308 ? -2.207 -12.023 -18.375 1 91.44 308 ASP A CA 1
ATOM 2393 C C . ASP A 1 308 ? -1.38 -12.875 -17.422 1 91.44 308 ASP A C 1
ATOM 2395 O O . ASP A 1 308 ? -0.819 -13.898 -17.828 1 91.44 308 ASP A O 1
ATOM 2399 N N . GLY A 1 309 ? -1.359 -12.516 -16.172 1 91.19 309 GLY A N 1
ATOM 2400 C CA . GLY A 1 309 ? -0.598 -13.273 -15.188 1 91.19 309 GLY A CA 1
ATOM 2401 C C . GLY A 1 309 ? -1.17 -14.648 -14.922 1 91.19 309 GLY A C 1
ATOM 2402 O O . GLY A 1 309 ? -0.49 -15.508 -14.359 1 91.19 309 GLY A O 1
ATOM 2403 N N . THR A 1 310 ? -2.4 -14.883 -15.25 1 95.38 310 THR A N 1
ATOM 2404 C CA . THR A 1 310 ? -3.051 -16.172 -15 1 95.38 310 THR A CA 1
ATOM 2405 C C . THR A 1 310 ? -3.188 -16.953 -16.297 1 95.38 310 THR A C 1
ATOM 2407 O O . THR A 1 310 ? -3.688 -18.094 -16.297 1 95.38 310 THR A O 1
ATOM 2410 N N . ALA A 1 311 ? -2.766 -16.375 -17.391 1 91.56 311 ALA A N 1
ATOM 2411 C CA . ALA A 1 311 ? -2.979 -17 -18.703 1 91.56 311 ALA A CA 1
ATOM 2412 C C . ALA A 1 311 ? -1.888 -18.016 -19 1 91.56 311 ALA A C 1
ATOM 2414 O O . ALA A 1 311 ? -0.775 -17.922 -18.484 1 91.56 311 ALA A O 1
ATOM 2415 N N . GLY A 1 312 ? -2.303 -19 -19.812 1 86.56 312 GLY A N 1
ATOM 2416 C CA . GLY A 1 312 ? -1.336 -19.984 -20.297 1 86.56 312 GLY A CA 1
ATOM 2417 C C . GLY A 1 312 ? -1.618 -21.391 -19.797 1 86.56 312 GLY A C 1
ATOM 2418 O O . GLY A 1 312 ? -2.48 -21.594 -18.953 1 86.56 312 GLY A O 1
ATOM 2419 N N . GLY A 1 313 ? -0.873 -22.281 -20.312 1 87.31 313 GLY A N 1
ATOM 2420 C CA . GLY A 1 313 ? -1.052 -23.703 -20 1 87.31 313 GLY A CA 1
ATOM 2421 C C . GLY A 1 313 ? -0.371 -24.109 -18.703 1 87.31 313 GLY A C 1
ATOM 2422 O O . GLY A 1 313 ? 0.291 -23.281 -18.062 1 87.31 313 GLY A O 1
ATOM 2423 N N . ILE A 1 314 ? -0.673 -25.328 -18.344 1 92.25 314 ILE A N 1
ATOM 2424 C CA . ILE A 1 314 ? -0.094 -25.953 -17.156 1 92.25 314 ILE A CA 1
ATOM 2425 C C . ILE A 1 314 ? 0.849 -27.078 -17.594 1 92.25 314 ILE A C 1
ATOM 2427 O O . ILE A 1 314 ? 0.521 -27.875 -18.469 1 92.25 314 ILE A O 1
ATOM 2431 N N . GLU A 1 315 ? 2.029 -27.078 -16.969 1 89.81 315 GLU A N 1
ATOM 2432 C CA . GLU A 1 315 ? 2.992 -28.125 -17.281 1 89.81 315 GLU A CA 1
ATOM 2433 C C . GLU A 1 315 ? 2.41 -29.5 -17 1 89.81 315 GLU A C 1
ATOM 2435 O O . GLU A 1 315 ? 1.681 -29.688 -16.016 1 89.81 315 GLU A O 1
ATOM 2440 N N . GLU A 1 316 ? 2.971 -30.375 -17.812 1 87.44 316 GLU A N 1
ATOM 2441 C CA . GLU A 1 316 ? 2.564 -31.766 -17.594 1 87.44 316 GLU A CA 1
ATOM 2442 C C . GLU A 1 316 ? 3.049 -32.25 -16.234 1 87.44 316 GLU A C 1
ATOM 2444 O O . GLU A 1 316 ? 4.129 -31.875 -15.773 1 87.44 316 GLU A O 1
ATOM 2449 N N . ASP A 1 317 ? 2.369 -32.938 -15.453 1 87.56 317 ASP A N 1
ATOM 2450 C CA . ASP A 1 317 ? 2.691 -33.531 -14.164 1 87.56 317 ASP A CA 1
ATOM 2451 C C . ASP A 1 317 ? 2.91 -32.469 -13.094 1 87.56 317 ASP A C 1
ATOM 2453 O O . ASP A 1 317 ? 3.756 -32.625 -12.211 1 87.56 317 ASP A O 1
ATOM 2457 N N . SER A 1 318 ? 2.301 -31.359 -13.344 1 93.44 318 SER A N 1
ATOM 2458 C CA . SER A 1 318 ? 2.41 -30.281 -12.367 1 93.44 318 SER A CA 1
ATOM 2459 C C . SER A 1 318 ? 1.865 -30.719 -11.008 1 93.44 318 SER A C 1
ATOM 2461 O O . SER A 1 318 ? 0.728 -31.172 -10.906 1 93.44 318 SER A O 1
ATOM 2463 N N . LEU A 1 319 ? 2.643 -30.531 -9.945 1 96.25 319 LEU A N 1
ATOM 2464 C CA . LEU A 1 319 ? 2.195 -30.875 -8.594 1 96.25 319 LEU A CA 1
ATOM 2465 C C . LEU A 1 319 ? 1.034 -29.984 -8.172 1 96.25 319 LEU A C 1
ATOM 2467 O O . LEU A 1 319 ? 0.223 -30.375 -7.328 1 96.25 319 LEU A O 1
ATOM 2471 N N . THR A 1 320 ? 0.931 -28.781 -8.773 1 97.44 320 THR A N 1
ATOM 2472 C CA . THR A 1 320 ? -0.086 -27.797 -8.391 1 97.44 320 THR A CA 1
ATOM 2473 C C . THR A 1 320 ? -1.472 -28.266 -8.836 1 97.44 320 THR A C 1
ATOM 2475 O O . THR A 1 320 ? -2.479 -27.906 -8.227 1 97.44 320 THR A O 1
ATOM 2478 N N . PHE A 1 321 ? -1.519 -29.078 -9.898 1 97.38 321 PHE A N 1
ATOM 2479 C CA . PHE A 1 321 ? -2.801 -29.625 -10.328 1 97.38 321 PHE A CA 1
ATOM 2480 C C . PHE A 1 321 ? -3.418 -30.484 -9.227 1 97.38 321 PHE A C 1
ATOM 2482 O O . PHE A 1 321 ? -4.586 -30.312 -8.883 1 97.38 321 PHE A O 1
ATOM 2489 N N . ASP A 1 322 ? -2.625 -31.375 -8.68 1 97.12 322 ASP A N 1
ATOM 2490 C CA . ASP A 1 322 ? -3.09 -32.25 -7.621 1 97.12 322 ASP A CA 1
ATOM 2491 C C . ASP A 1 322 ? -3.514 -31.453 -6.387 1 97.12 322 ASP A C 1
ATOM 2493 O O . ASP A 1 322 ? -4.527 -31.766 -5.758 1 97.12 322 ASP A O 1
ATOM 2497 N N . LEU A 1 323 ? -2.738 -30.469 -6.094 1 98.06 323 LEU A N 1
ATOM 2498 C CA . LEU A 1 323 ? -3.049 -29.641 -4.934 1 98.06 323 LEU A CA 1
ATOM 2499 C C . LEU A 1 323 ? -4.344 -28.875 -5.152 1 98.06 323 LEU A C 1
ATOM 2501 O O . LEU A 1 323 ? -5.188 -28.797 -4.254 1 98.06 323 LEU A O 1
ATOM 2505 N N . CYS A 1 324 ? -4.523 -28.297 -6.312 1 98.06 324 CYS A N 1
ATOM 2506 C CA . CYS A 1 324 ? -5.754 -27.578 -6.625 1 98.06 324 CYS A CA 1
ATOM 2507 C C . CYS A 1 324 ? -6.961 -28.5 -6.559 1 98.06 324 CYS A C 1
ATOM 2509 O O . CYS A 1 324 ? -8.008 -28.125 -6.02 1 98.06 324 CYS A O 1
ATOM 2511 N N . GLN A 1 325 ? -6.809 -29.688 -7.113 1 97.12 325 GLN A N 1
ATOM 2512 C CA . GLN A 1 325 ? -7.891 -30.672 -7.086 1 97.12 325 GLN A CA 1
ATOM 2513 C C . GLN A 1 325 ? -8.32 -30.984 -5.656 1 97.12 325 GLN A C 1
ATOM 2515 O O . GLN A 1 325 ? -9.516 -31.125 -5.379 1 97.12 325 GLN A O 1
ATOM 2520 N N . ALA A 1 326 ? -7.402 -31 -4.801 1 97.31 326 ALA A N 1
ATOM 2521 C CA . ALA A 1 326 ? -7.652 -31.422 -3.422 1 97.31 326 ALA A CA 1
ATOM 2522 C C . ALA A 1 326 ? -8.18 -30.25 -2.586 1 97.31 326 ALA A C 1
ATOM 2524 O O . ALA A 1 326 ? -8.953 -30.453 -1.646 1 97.31 326 ALA A O 1
ATOM 2525 N N . LEU A 1 327 ? -7.797 -29 -2.953 1 98.44 327 LEU A N 1
ATOM 2526 C CA . LEU A 1 327 ? -7.934 -27.953 -1.953 1 98.44 327 LEU A CA 1
ATOM 2527 C C . LEU A 1 327 ? -8.922 -26.875 -2.416 1 98.44 327 LEU A C 1
ATOM 2529 O O . LEU A 1 327 ? -9.453 -26.125 -1.599 1 98.44 327 LEU A O 1
ATOM 2533 N N . VAL A 1 328 ? -9.133 -26.75 -3.686 1 98.56 328 VAL A N 1
ATOM 2534 C CA . VAL A 1 328 ? -10.008 -25.703 -4.207 1 98.56 328 VAL A CA 1
ATOM 2535 C C . VAL A 1 328 ? -11.461 -26.125 -4.062 1 98.56 328 VAL A C 1
ATOM 2537 O O . VAL A 1 328 ? -11.828 -27.25 -4.445 1 98.56 328 VAL A O 1
ATOM 2540 N N . ASP A 1 329 ? -12.273 -25.281 -3.514 1 97.19 329 ASP A N 1
ATOM 2541 C CA . ASP A 1 329 ? -13.672 -25.625 -3.285 1 97.19 329 ASP A CA 1
ATOM 2542 C C . ASP A 1 329 ? -14.516 -25.375 -4.531 1 97.19 329 ASP A C 1
ATOM 2544 O O . ASP A 1 329 ? -15.438 -26.125 -4.832 1 97.19 329 ASP A O 1
ATOM 2548 N N . ARG A 1 330 ? -14.219 -24.281 -5.184 1 95.19 330 ARG A N 1
ATOM 2549 C CA . ARG A 1 330 ? -14.922 -24.016 -6.434 1 95.19 330 ARG A CA 1
ATOM 2550 C C . ARG A 1 330 ? -14.18 -22.984 -7.27 1 95.19 330 ARG A C 1
ATOM 2552 O O . ARG A 1 330 ? -13.297 -22.281 -6.766 1 95.19 330 ARG A O 1
ATOM 2559 N N . TYR A 1 331 ? -14.555 -22.969 -8.609 1 97.38 331 TYR A N 1
ATOM 2560 C CA . TYR A 1 331 ? -13.977 -22.047 -9.586 1 97.38 331 TYR A CA 1
ATOM 2561 C C . TYR A 1 331 ? -15.008 -21.016 -10.031 1 97.38 331 TYR A C 1
ATOM 2563 O O . TYR A 1 331 ? -16.188 -21.328 -10.172 1 97.38 331 TYR A O 1
ATOM 2571 N N . VAL A 1 332 ? -14.586 -19.812 -10.164 1 97.19 332 VAL A N 1
ATOM 2572 C CA . VAL A 1 332 ? -15.398 -18.734 -10.734 1 97.19 332 VAL A CA 1
ATOM 2573 C C . VAL A 1 332 ? -14.727 -18.188 -11.992 1 97.19 332 VAL A C 1
ATOM 2575 O O . VAL A 1 332 ? -13.562 -17.766 -11.953 1 97.19 332 VAL A O 1
ATOM 2578 N N . LEU A 1 333 ? -15.391 -18.281 -13.086 1 98 333 LEU A N 1
ATOM 2579 C CA . LEU A 1 333 ? -14.891 -17.75 -14.352 1 98 333 LEU A CA 1
ATOM 2580 C C . LEU A 1 333 ? -15.391 -16.328 -14.586 1 98 333 LEU A C 1
ATOM 2582 O O . LEU A 1 333 ? -16.562 -16.031 -14.352 1 98 333 LEU A O 1
ATOM 2586 N N . LEU A 1 334 ? -14.5 -15.484 -15.031 1 98.44 334 LEU A N 1
ATOM 2587 C CA . LEU A 1 334 ? -14.805 -14.062 -15.133 1 98.44 334 LEU A CA 1
ATOM 2588 C C . LEU A 1 334 ? -14.586 -13.555 -16.547 1 98.44 334 LEU A C 1
ATOM 2590 O O . LEU A 1 334 ? -13.578 -13.875 -17.188 1 98.44 334 LEU A O 1
ATOM 2594 N N . SER A 1 335 ? -15.5 -12.734 -17.047 1 98.25 335 SER A N 1
ATOM 2595 C CA . SER A 1 335 ? -15.336 -12.07 -18.328 1 98.25 335 SER A CA 1
ATOM 2596 C C . SER A 1 335 ? -14.344 -10.914 -18.234 1 98.25 335 SER A C 1
ATOM 2598 O O . SER A 1 335 ? -14.023 -10.453 -17.141 1 98.25 335 SER A O 1
ATOM 2600 N N . GLU A 1 336 ? -13.859 -10.492 -19.391 1 97.88 336 GLU A N 1
ATOM 2601 C CA . GLU A 1 336 ? -12.953 -9.344 -19.422 1 97.88 336 GLU A CA 1
ATOM 2602 C C . GLU A 1 336 ? -13.609 -8.109 -18.828 1 97.88 336 GLU A C 1
ATOM 2604 O O . GLU A 1 336 ? -12.969 -7.359 -18.078 1 97.88 336 GLU A O 1
ATOM 2609 N N . ASP A 1 337 ? -14.906 -7.898 -19.078 1 97.38 337 ASP A N 1
ATOM 2610 C CA . ASP A 1 337 ? -15.641 -6.742 -18.562 1 97.38 337 ASP A CA 1
ATOM 2611 C C . ASP A 1 337 ? -15.695 -6.754 -17.031 1 97.38 337 ASP A C 1
ATOM 2613 O O . ASP A 1 337 ? -15.57 -5.711 -16.391 1 97.38 337 ASP A O 1
ATOM 2617 N N . GLU A 1 338 ? -15.938 -7.902 -16.484 1 97.5 338 GLU A N 1
ATOM 2618 C CA . GLU A 1 338 ? -15.992 -8.039 -15.023 1 97.5 338 GLU A CA 1
ATOM 2619 C C . GLU A 1 338 ? -14.656 -7.695 -14.391 1 97.5 338 GLU A C 1
ATOM 2621 O O . GLU A 1 338 ? -14.609 -7.055 -13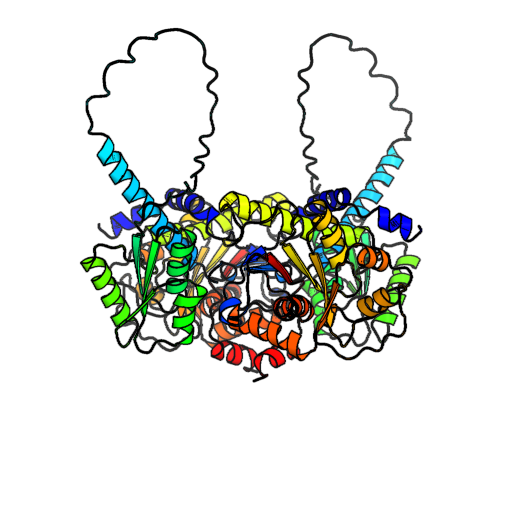.336 1 97.5 338 GLU A O 1
ATOM 2626 N N . ILE A 1 339 ? -13.578 -8.125 -15 1 98.5 339 ILE A N 1
ATOM 2627 C CA . ILE A 1 339 ? -12.242 -7.855 -14.477 1 98.5 339 ILE A CA 1
ATOM 2628 C C . ILE A 1 339 ? -11.922 -6.367 -14.609 1 98.5 339 ILE A C 1
ATOM 2630 O O . ILE A 1 339 ? -11.43 -5.742 -13.664 1 98.5 339 ILE A O 1
ATOM 2634 N N . TYR A 1 340 ? -12.273 -5.754 -15.766 1 97.88 340 TYR A N 1
ATOM 2635 C CA . TYR A 1 340 ? -12.039 -4.332 -15.984 1 97.88 340 TYR A CA 1
ATOM 2636 C C . TYR A 1 340 ? -12.812 -3.486 -14.984 1 97.88 340 TYR A C 1
ATOM 2638 O O . TYR A 1 340 ? -12.328 -2.455 -14.516 1 97.88 340 TYR A O 1
ATOM 2646 N N . GLU A 1 341 ? -14.016 -3.891 -14.703 1 97.06 341 GLU A N 1
ATOM 2647 C CA . GLU A 1 341 ? -14.836 -3.168 -13.734 1 97.06 341 GLU A CA 1
ATOM 2648 C C . GLU A 1 341 ? -14.133 -3.076 -12.383 1 97.06 341 GLU A C 1
ATOM 2650 O O . GLU A 1 341 ? -14.133 -2.018 -11.75 1 97.06 341 GLU A O 1
ATOM 2655 N N . MET A 1 342 ? -13.523 -4.184 -11.938 1 97.94 342 MET A N 1
ATOM 2656 C CA . MET A 1 342 ? -12.859 -4.191 -10.633 1 97.94 342 MET A CA 1
ATOM 2657 C C . MET A 1 342 ? -11.555 -3.408 -10.695 1 97.94 342 MET A C 1
ATOM 2659 O O . MET A 1 342 ? -11.156 -2.783 -9.711 1 97.94 342 MET A O 1
ATOM 2663 N N . LEU A 1 343 ? -10.867 -3.449 -11.891 1 98.25 343 LEU A N 1
ATOM 2664 C CA . LEU A 1 343 ? -9.688 -2.607 -12.062 1 98.25 343 LEU A CA 1
ATOM 2665 C C . LEU A 1 343 ? -10.039 -1.135 -11.883 1 98.25 343 LEU A C 1
ATOM 2667 O O . LEU A 1 343 ? -9.352 -0.411 -11.164 1 98.25 343 LEU A O 1
ATOM 2671 N N . ARG A 1 344 ? -11.094 -0.729 -12.5 1 96.75 344 ARG A N 1
ATOM 2672 C CA . ARG A 1 344 ? -11.539 0.661 -12.43 1 96.75 344 ARG A CA 1
ATOM 2673 C C . ARG A 1 344 ? -11.984 1.023 -11.016 1 96.75 344 ARG A C 1
ATOM 2675 O O . ARG A 1 344 ? -11.633 2.09 -10.5 1 96.75 344 ARG A O 1
ATOM 2682 N N . PHE A 1 345 ? -12.758 0.148 -10.391 1 96.56 345 PHE A N 1
ATOM 2683 C CA . PHE A 1 345 ? -13.219 0.376 -9.023 1 96.56 345 PHE A CA 1
ATOM 2684 C C . PHE A 1 345 ? -12.031 0.59 -8.094 1 96.56 345 PHE A C 1
ATOM 2686 O O . PHE A 1 345 ? -11.992 1.566 -7.34 1 96.56 345 PHE A O 1
ATOM 2693 N N . LEU A 1 346 ? -11.031 -0.328 -8.172 1 97.44 346 LEU A N 1
ATOM 2694 C CA . LEU A 1 346 ? -9.875 -0.244 -7.293 1 97.44 346 LEU A CA 1
ATOM 2695 C C . LEU A 1 346 ? -9.094 1.044 -7.547 1 97.44 346 LEU A C 1
ATOM 2697 O O . LEU A 1 346 ? -8.68 1.72 -6.598 1 97.44 346 LEU A O 1
ATOM 2701 N N . LEU A 1 347 ? -8.922 1.404 -8.773 1 96.5 347 LEU A N 1
ATOM 2702 C CA . LEU A 1 347 ? -8.148 2.594 -9.109 1 96.5 347 LEU A CA 1
ATOM 2703 C C . LEU A 1 347 ? -8.906 3.861 -8.727 1 96.5 347 LEU A C 1
ATOM 2705 O O . LEU A 1 347 ? -8.344 4.742 -8.07 1 96.5 347 LEU A O 1
ATOM 2709 N N . MET A 1 348 ? -10.18 3.932 -9.016 1 93.5 348 MET A N 1
ATOM 2710 C CA . MET A 1 348 ? -10.938 5.176 -8.914 1 93.5 348 MET A CA 1
ATOM 2711 C C . MET A 1 348 ? -11.477 5.367 -7.496 1 93.5 348 MET A C 1
ATOM 2713 O O . MET A 1 348 ? -11.594 6.496 -7.02 1 93.5 348 MET A O 1
ATOM 2717 N N . SER A 1 349 ? -11.789 4.297 -6.828 1 92.94 349 SER A N 1
ATOM 2718 C CA . SER A 1 349 ? -12.445 4.414 -5.527 1 92.94 349 SER A CA 1
ATOM 2719 C C . SER A 1 349 ? -11.469 4.133 -4.391 1 92.94 349 SER A C 1
ATOM 2721 O O . SER A 1 349 ? -11.453 4.848 -3.387 1 92.94 349 SER A O 1
ATOM 2723 N N . GLU A 1 350 ? -10.641 3.107 -4.566 1 93.5 350 GLU A N 1
ATOM 2724 C CA . GLU A 1 350 ? -9.703 2.727 -3.512 1 93.5 350 GLU A CA 1
ATOM 2725 C C . GLU A 1 350 ? -8.328 3.344 -3.746 1 93.5 350 GLU A C 1
ATOM 2727 O O . GLU A 1 350 ? -7.449 3.264 -2.885 1 93.5 350 GLU A O 1
ATOM 2732 N N . ARG A 1 351 ? -8.109 3.939 -4.938 1 94.62 351 ARG A N 1
ATOM 2733 C CA . ARG A 1 351 ? -6.84 4.52 -5.348 1 94.62 351 ARG A CA 1
ATOM 2734 C C . ARG A 1 351 ? -5.719 3.49 -5.281 1 94.62 351 ARG A C 1
ATOM 2736 O O . ARG A 1 351 ? -4.609 3.797 -4.84 1 94.62 351 ARG A O 1
ATOM 2743 N N . LEU A 1 352 ? -6.102 2.293 -5.645 1 96.12 352 LEU A N 1
ATOM 2744 C CA . LEU A 1 352 ? -5.176 1.168 -5.703 1 96.12 352 LEU A CA 1
ATOM 2745 C C . LEU A 1 352 ? -4.992 0.692 -7.141 1 96.12 352 LEU A C 1
ATOM 2747 O O . LEU A 1 352 ? -5.953 0.272 -7.789 1 96.12 352 LEU A O 1
ATOM 2751 N N . LEU A 1 353 ? -3.832 0.813 -7.617 1 96.94 353 LEU A N 1
ATOM 2752 C CA . LEU A 1 353 ? -3.535 0.252 -8.93 1 96.94 353 LEU A CA 1
ATOM 2753 C C . LEU A 1 353 ? -3.029 -1.182 -8.805 1 96.94 353 LEU A C 1
ATOM 2755 O O . LEU A 1 353 ? -2.072 -1.446 -8.078 1 96.94 353 LEU A O 1
ATOM 2759 N N . VAL A 1 354 ? -3.707 -2.092 -9.461 1 98.19 354 VAL A N 1
ATOM 2760 C CA . VAL A 1 354 ? -3.328 -3.5 -9.453 1 98.19 354 VAL A CA 1
ATOM 2761 C C . VAL A 1 354 ? -3.334 -4.043 -10.883 1 98.19 354 VAL A C 1
ATOM 2763 O O . VAL A 1 354 ? -3.754 -3.355 -11.812 1 98.19 354 VAL A O 1
ATOM 2766 N N . GLU A 1 355 ? -2.781 -5.238 -11.047 1 98 355 GLU A N 1
ATOM 2767 C CA . GLU A 1 355 ? -2.807 -5.883 -12.352 1 98 355 GLU A CA 1
ATOM 2768 C C . GLU A 1 355 ? -4.086 -6.695 -12.539 1 98 355 GLU A C 1
ATOM 2770 O O . GLU A 1 355 ? -4.848 -6.895 -11.594 1 98 355 GLU A O 1
ATOM 2775 N N . GLY A 1 356 ? -4.324 -7.148 -13.758 1 98.25 356 GLY A N 1
ATOM 2776 C CA . GLY A 1 356 ? -5.555 -7.84 -14.109 1 98.25 356 GLY A CA 1
ATOM 2777 C C . GLY A 1 356 ? -5.82 -9.062 -13.258 1 98.25 356 GLY A C 1
ATOM 2778 O O . GLY A 1 356 ? -6.953 -9.297 -12.828 1 98.25 356 GLY A O 1
ATOM 2779 N N . ALA A 1 357 ? -4.785 -9.852 -12.969 1 98.44 357 ALA A N 1
ATOM 2780 C CA . ALA A 1 357 ? -4.93 -11.055 -12.156 1 98.44 357 ALA A CA 1
ATOM 2781 C C . ALA A 1 357 ? -5.453 -10.719 -10.766 1 98.44 357 ALA A C 1
ATOM 2783 O O . ALA A 1 357 ? -6.277 -11.453 -10.211 1 98.44 357 ALA A O 1
ATOM 2784 N N . ALA A 1 358 ? -4.98 -9.656 -10.195 1 98.81 358 ALA A N 1
ATOM 2785 C CA . ALA A 1 358 ? -5.457 -9.219 -8.891 1 98.81 358 ALA A CA 1
ATOM 2786 C C . ALA A 1 358 ? -6.934 -8.836 -8.938 1 98.81 358 ALA A C 1
ATOM 2788 O O . ALA A 1 358 ? -7.715 -9.234 -8.078 1 98.81 358 ALA A O 1
ATOM 2789 N N . ALA A 1 359 ? -7.285 -8.109 -9.969 1 98.69 359 ALA A N 1
ATOM 2790 C CA . ALA A 1 359 ? -8.68 -7.691 -10.125 1 98.69 359 ALA A CA 1
ATOM 2791 C C . ALA A 1 359 ? -9.578 -8.891 -10.406 1 98.69 359 ALA A C 1
ATOM 2793 O O . ALA A 1 359 ? -10.766 -8.875 -10.07 1 98.69 359 ALA A O 1
ATOM 2794 N N . CYS A 1 360 ? -9.023 -9.906 -11.016 1 98.75 360 CYS A N 1
ATOM 2795 C CA . CYS A 1 360 ? -9.766 -11.133 -11.273 1 98.75 360 CYS A CA 1
ATOM 2796 C C . CYS A 1 360 ? -10.273 -11.75 -9.984 1 98.75 360 CYS A C 1
ATOM 2798 O O . CYS A 1 360 ? -11.43 -12.18 -9.906 1 98.75 360 CYS A O 1
ATOM 2800 N N . ALA A 1 361 ? -9.484 -11.766 -8.953 1 98.81 361 ALA A N 1
ATOM 2801 C CA . ALA A 1 361 ? -9.891 -12.289 -7.648 1 98.81 361 ALA A CA 1
ATOM 2802 C C . ALA A 1 361 ? -11.031 -11.469 -7.059 1 98.81 361 ALA A C 1
ATOM 2804 O O . ALA A 1 361 ? -12.008 -12.031 -6.543 1 98.81 361 ALA A O 1
ATOM 2805 N N . LEU A 1 362 ? -10.93 -10.148 -7.156 1 98.38 362 LEU A N 1
ATOM 2806 C CA . LEU A 1 362 ? -11.984 -9.289 -6.629 1 98.38 362 LEU A CA 1
ATOM 2807 C C . LEU A 1 362 ? -13.273 -9.445 -7.43 1 98.38 362 LEU A C 1
ATOM 2809 O O . LEU A 1 362 ? -14.367 -9.398 -6.863 1 98.38 362 LEU A O 1
ATOM 2813 N N . ALA A 1 363 ? -13.117 -9.602 -8.742 1 98.25 363 ALA A N 1
ATOM 2814 C CA . ALA A 1 363 ? -14.297 -9.852 -9.57 1 98.25 363 ALA A CA 1
ATOM 2815 C C . ALA A 1 363 ? -15.016 -11.125 -9.141 1 98.25 363 ALA A C 1
ATOM 2817 O O . ALA A 1 363 ? -16.234 -11.211 -9.211 1 98.25 363 ALA A O 1
ATOM 2818 N N . GLY A 1 364 ? -14.258 -12.102 -8.727 1 97.69 364 GLY A N 1
ATOM 2819 C CA . GLY A 1 364 ? -14.836 -13.312 -8.18 1 97.69 364 GLY A CA 1
ATOM 2820 C C . GLY A 1 364 ? -15.711 -13.07 -6.969 1 97.69 364 GLY A C 1
ATOM 2821 O O . GLY A 1 364 ? -16.766 -13.68 -6.82 1 97.69 364 GLY A O 1
ATOM 2822 N N . VAL A 1 365 ? -15.328 -12.156 -6.09 1 96.62 365 VAL A N 1
ATOM 2823 C CA . VAL A 1 365 ? -16.109 -11.789 -4.914 1 96.62 365 VAL A CA 1
ATOM 2824 C C . VAL A 1 365 ? -17.469 -11.227 -5.348 1 96.62 365 VAL A C 1
ATOM 2826 O O . VAL A 1 365 ? -18.516 -11.656 -4.852 1 96.62 365 VAL A O 1
ATOM 2829 N N . LYS A 1 366 ? -17.359 -10.273 -6.273 1 94.12 366 LYS A N 1
ATOM 2830 C CA . LYS A 1 366 ? -18.578 -9.625 -6.723 1 94.12 366 LYS A CA 1
ATOM 2831 C C . LYS A 1 366 ? -19.547 -10.633 -7.348 1 94.12 366 LYS A C 1
ATOM 2833 O O . LYS A 1 366 ? -20.734 -10.609 -7.059 1 94.12 366 LYS A O 1
ATOM 2838 N N . LYS A 1 367 ? -19 -11.477 -8.172 1 92.5 367 LYS A N 1
ATOM 2839 C CA . LYS A 1 367 ? -19.844 -12.445 -8.867 1 92.5 367 LYS A CA 1
ATOM 2840 C C . LYS A 1 367 ? -20.422 -13.469 -7.891 1 92.5 367 LYS A C 1
ATOM 2842 O O . LYS A 1 367 ? -21.594 -13.828 -7.984 1 92.5 367 LYS A O 1
ATOM 2847 N N . ASP A 1 368 ? -19.656 -13.953 -6.969 1 85 368 ASP A N 1
ATOM 2848 C CA . ASP A 1 368 ? -20.031 -15 -6.027 1 85 368 ASP A CA 1
ATOM 2849 C C . ASP A 1 368 ? -21.062 -14.484 -5.02 1 85 368 ASP A C 1
ATOM 2851 O O . ASP A 1 368 ? -22 -15.195 -4.676 1 85 368 ASP A O 1
ATOM 2855 N N . TYR A 1 369 ? -20.891 -13.336 -4.453 1 73.25 369 TYR A N 1
ATOM 2856 C CA . TYR A 1 369 ? -21.781 -12.828 -3.416 1 73.25 369 TYR A CA 1
ATOM 2857 C C . TYR A 1 369 ? -23.203 -12.641 -3.957 1 73.25 369 TYR A C 1
ATOM 2859 O O . TYR A 1 369 ? -24.172 -12.672 -3.197 1 73.25 369 TYR A O 1
ATOM 2867 N N . MET A 1 370 ? -23.203 -12.438 -5.172 1 68.75 370 MET A N 1
ATOM 2868 C CA . MET A 1 370 ? -24.516 -12.312 -5.812 1 68.75 370 MET A CA 1
ATOM 2869 C C . MET A 1 370 ? -25.25 -13.648 -5.801 1 68.75 370 MET A C 1
ATOM 2871 O O . MET A 1 370 ? -26.484 -13.672 -5.742 1 68.75 370 MET A O 1
ATOM 2875 N N . GLU A 1 371 ? -24.422 -14.602 -5.637 1 68.12 371 GLU A N 1
ATOM 2876 C CA . GLU A 1 371 ? -25.031 -15.922 -5.68 1 68.12 371 GLU A CA 1
ATOM 2877 C C . GLU A 1 371 ? -25.234 -16.484 -4.277 1 68.12 371 GLU A C 1
ATOM 2879 O O . GLU A 1 371 ? -26.234 -17.172 -4.008 1 68.12 371 GLU A O 1
ATOM 2884 N N . ASP A 1 372 ? -24.203 -16.25 -3.375 1 64.5 372 ASP A N 1
ATOM 2885 C CA . ASP A 1 372 ? -24.25 -16.734 -1.999 1 64.5 372 ASP A CA 1
ATOM 2886 C C . ASP A 1 372 ? -24.109 -15.586 -1.006 1 64.5 372 ASP A C 1
ATOM 2888 O O . ASP A 1 372 ? -23 -15.227 -0.612 1 64.5 372 ASP A O 1
ATOM 2892 N N . SER A 1 373 ? -25.203 -15.117 -0.609 1 63.66 373 SER A N 1
ATOM 2893 C CA . SER A 1 373 ? -25.203 -13.906 0.198 1 63.66 373 SER A CA 1
ATOM 2894 C C . SER A 1 373 ? -25.391 -14.219 1.678 1 63.66 373 SER A C 1
ATOM 2896 O O . SER A 1 373 ? -26.391 -14.836 2.064 1 63.66 373 SER A O 1
ATOM 2898 N N . THR A 1 374 ? -24.234 -14.336 2.326 1 76.75 374 THR A N 1
ATOM 2899 C CA . THR A 1 374 ? -24.422 -14.438 3.771 1 76.75 374 THR A CA 1
ATOM 2900 C C . THR A 1 374 ? -23.969 -13.156 4.461 1 76.75 374 THR A C 1
ATOM 2902 O O . THR A 1 374 ? -22.906 -12.602 4.129 1 76.75 374 THR A O 1
ATOM 2905 N N . GLU A 1 375 ? -24.812 -12.617 5.289 1 83.19 375 GLU A N 1
ATOM 2906 C CA . GLU A 1 375 ? -24.562 -11.391 6.035 1 83.19 375 GLU A CA 1
ATOM 2907 C C . GLU A 1 375 ? -23.359 -11.555 6.969 1 83.19 375 GLU A C 1
ATOM 2909 O O . GLU A 1 375 ? -22.781 -10.562 7.414 1 83.19 375 GLU A O 1
ATOM 2914 N N . GLN A 1 376 ? -22.891 -12.719 7.109 1 90.5 376 GLN A N 1
ATOM 2915 C CA . GLN A 1 376 ? -21.844 -12.961 8.086 1 90.5 376 GLN A CA 1
ATOM 2916 C C . GLN A 1 376 ? -20.547 -13.422 7.406 1 90.5 376 GLN A C 1
ATOM 2918 O O . GLN A 1 376 ? -19.625 -13.883 8.07 1 90.5 376 GLN A O 1
ATOM 2923 N N . ALA A 1 377 ? -20.531 -13.242 6.152 1 94.31 377 ALA A N 1
ATOM 2924 C CA . ALA A 1 377 ? -19.375 -13.75 5.406 1 94.31 377 ALA A CA 1
ATOM 2925 C C . ALA A 1 377 ? -18.203 -12.789 5.5 1 94.31 377 ALA A C 1
ATOM 2927 O O . ALA A 1 377 ? -18.375 -11.57 5.434 1 94.31 377 ALA A O 1
ATOM 2928 N N . ILE A 1 378 ? -17.062 -13.32 5.785 1 96.19 378 ILE A N 1
ATOM 2929 C CA . ILE A 1 378 ? -15.797 -12.625 5.68 1 96.19 378 ILE A CA 1
ATOM 2930 C C . ILE A 1 378 ? -15.086 -13.023 4.387 1 96.19 378 ILE A C 1
ATOM 2932 O O . ILE A 1 378 ? -14.602 -14.148 4.266 1 96.19 378 ILE A O 1
ATOM 2936 N N . ARG A 1 379 ? -15.086 -12.148 3.451 1 96.94 379 ARG A N 1
ATOM 2937 C CA . ARG A 1 379 ? -14.5 -12.43 2.145 1 96.94 379 ARG A CA 1
ATOM 2938 C C . ARG A 1 379 ? -13.141 -11.758 1.994 1 96.94 379 ARG A C 1
ATOM 2940 O O . ARG A 1 379 ? -12.977 -10.602 2.373 1 96.94 379 ARG A O 1
ATOM 2947 N N . ILE A 1 380 ? -12.188 -12.5 1.552 1 98.44 380 ILE A N 1
ATOM 2948 C CA . ILE A 1 380 ? -10.828 -12.008 1.362 1 98.44 380 ILE A CA 1
ATOM 2949 C C . ILE A 1 380 ? -10.43 -12.148 -0.106 1 98.44 380 ILE A C 1
ATOM 2951 O O . ILE A 1 380 ? -10.422 -13.25 -0.655 1 98.44 380 ILE A O 1
ATOM 2955 N N . ALA A 1 381 ? -10.188 -11.094 -0.79 1 98.75 381 ALA A N 1
ATOM 2956 C CA . ALA A 1 381 ? -9.617 -11.117 -2.133 1 98.75 381 ALA A CA 1
ATOM 2957 C C . ALA A 1 381 ? -8.102 -10.922 -2.086 1 98.75 381 ALA A C 1
ATOM 2959 O O . ALA A 1 381 ? -7.613 -9.945 -1.512 1 98.75 381 ALA A O 1
ATOM 2960 N N . VAL A 1 382 ? -7.336 -11.805 -2.674 1 98.94 382 VAL A N 1
ATOM 2961 C CA . VAL A 1 382 ? -5.887 -11.68 -2.734 1 98.94 382 VAL A CA 1
ATOM 2962 C C . VAL A 1 382 ? -5.492 -10.844 -3.949 1 98.94 382 VAL A C 1
ATOM 2964 O O . VAL A 1 382 ? -5.645 -11.281 -5.09 1 98.94 382 VAL A O 1
ATOM 2967 N N . LEU A 1 383 ? -5.055 -9.633 -3.709 1 98.81 383 LEU A N 1
ATOM 2968 C CA . LEU A 1 383 ? -4.512 -8.789 -4.77 1 98.81 383 LEU A CA 1
ATOM 2969 C C . LEU A 1 383 ? -3.07 -9.172 -5.086 1 98.81 383 LEU A C 1
ATOM 2971 O O . LEU A 1 383 ? -2.135 -8.586 -4.543 1 98.81 383 LEU A O 1
ATOM 2975 N N . CYS A 1 384 ? -2.887 -10.039 -6.02 1 98.69 384 CYS A N 1
ATOM 2976 C CA . CYS A 1 384 ? -1.664 -10.82 -6.156 1 98.69 384 CYS A CA 1
ATOM 2977 C C . CYS A 1 384 ? -0.539 -9.984 -6.746 1 98.69 384 CYS A C 1
ATOM 2979 O O . CYS A 1 384 ? 0.627 -10.383 -6.703 1 98.69 384 CYS A O 1
ATOM 2981 N N . GLY A 1 385 ? -0.898 -8.797 -7.355 1 98.06 385 GLY A N 1
ATOM 2982 C CA . GLY A 1 385 ? 0.165 -7.977 -7.918 1 98.06 385 GLY A CA 1
ATOM 2983 C C . GLY A 1 385 ? -0.337 -6.68 -8.523 1 98.06 385 GLY A C 1
ATOM 2984 O O . GLY A 1 385 ? -1.546 -6.477 -8.656 1 98.06 385 GLY A O 1
ATOM 2985 N N . LYS A 1 386 ? 0.648 -5.828 -8.984 1 97.5 386 LYS A N 1
ATOM 2986 C CA . LYS A 1 386 ? 0.265 -4.516 -9.492 1 97.5 386 LYS A CA 1
ATOM 2987 C C . LYS A 1 386 ? 0.964 -4.215 -10.82 1 97.5 386 LYS A C 1
ATOM 2989 O O . LYS A 1 386 ? 0.783 -3.137 -11.391 1 97.5 386 LYS A O 1
ATOM 2994 N N . ASN A 1 387 ? 1.817 -5.133 -11.297 1 94.44 387 ASN A N 1
ATOM 2995 C CA . ASN A 1 387 ? 2.619 -4.844 -12.484 1 94.44 387 ASN A CA 1
ATOM 2996 C C . ASN A 1 387 ? 1.782 -4.914 -13.758 1 94.44 387 ASN A C 1
ATOM 2998 O O . ASN A 1 387 ? 1.518 -6.004 -14.273 1 94.44 387 ASN A O 1
ATOM 3002 N N . ILE A 1 388 ? 1.331 -3.768 -14.219 1 94.44 388 ILE A N 1
ATOM 3003 C CA . ILE A 1 388 ? 0.473 -3.598 -15.383 1 94.44 388 ILE A CA 1
ATOM 3004 C C . ILE A 1 388 ? 1.071 -2.547 -16.312 1 94.44 388 ILE A C 1
ATOM 3006 O O . ILE A 1 388 ? 1.688 -1.582 -15.859 1 94.44 388 ILE A O 1
ATOM 3010 N N . SER A 1 389 ? 0.917 -2.746 -17.609 1 91.81 389 SER A N 1
ATOM 3011 C CA . SER A 1 389 ? 1.556 -1.866 -18.578 1 91.81 389 SER A CA 1
ATOM 3012 C C . SER A 1 389 ? 0.872 -0.504 -18.625 1 91.81 389 SER A C 1
ATOM 3014 O O . SER A 1 389 ? -0.3 -0.379 -18.266 1 91.81 389 SER A O 1
ATOM 3016 N N . GLU A 1 390 ? 1.594 0.459 -19.125 1 91.88 390 GLU A N 1
ATOM 3017 C CA . GLU A 1 390 ? 1.06 1.811 -19.281 1 91.88 390 GLU A CA 1
ATOM 3018 C C . GLU A 1 390 ? -0.161 1.825 -20.188 1 91.88 390 GLU A C 1
ATOM 3020 O O . GLU A 1 390 ? -1.131 2.541 -19.938 1 91.88 390 GLU A O 1
ATOM 3025 N N . GLY A 1 391 ? -0.044 1.083 -21.281 1 91.5 391 GLY A N 1
ATOM 3026 C CA . GLY A 1 391 ? -1.167 1.01 -22.203 1 91.5 391 GLY A CA 1
ATOM 3027 C C . GLY A 1 391 ? -2.445 0.521 -21.547 1 91.5 391 GLY A C 1
ATOM 3028 O O . GLY A 1 391 ? -3.527 1.048 -21.812 1 91.5 391 GLY A O 1
ATOM 3029 N N . LYS A 1 392 ? -2.357 -0.425 -20.688 1 93.31 392 LYS A N 1
ATOM 3030 C CA . LYS A 1 392 ? -3.521 -0.965 -20 1 93.31 392 LYS A CA 1
ATOM 3031 C C . LYS A 1 392 ? -4.062 0.031 -18.969 1 93.31 392 LYS A C 1
ATOM 3033 O O . LYS A 1 392 ? -5.277 0.13 -18.781 1 93.31 392 LYS A O 1
ATOM 3038 N N . ILE A 1 393 ? -3.176 0.789 -18.312 1 94.88 393 ILE A N 1
ATOM 3039 C CA . ILE A 1 393 ? -3.6 1.829 -17.391 1 94.88 393 ILE A CA 1
ATOM 3040 C C . ILE A 1 393 ? -4.465 2.854 -18.125 1 94.88 393 ILE A C 1
ATOM 3042 O O . ILE A 1 393 ? -5.531 3.234 -17.625 1 94.88 393 ILE A O 1
ATOM 3046 N N . LYS A 1 394 ? -3.998 3.254 -19.266 1 93.44 394 LYS A N 1
ATOM 3047 C CA . LYS A 1 394 ? -4.738 4.223 -20.078 1 93.44 394 LYS A CA 1
ATOM 3048 C C . LYS A 1 394 ? -6.117 3.688 -20.453 1 93.44 394 LYS A C 1
ATOM 3050 O O . LYS A 1 394 ? -7.102 4.426 -20.438 1 93.44 394 LYS A O 1
ATOM 3055 N N . LYS A 1 395 ? -6.141 2.447 -20.734 1 92.62 395 LYS A N 1
ATOM 3056 C CA . LYS A 1 395 ? -7.406 1.816 -21.109 1 92.62 395 LYS A CA 1
ATOM 3057 C C . LYS A 1 395 ? -8.367 1.794 -19.922 1 92.62 395 LYS A C 1
ATOM 3059 O O . LYS A 1 395 ? -9.57 2.031 -20.078 1 92.62 395 LYS A O 1
ATOM 3064 N N . ILE A 1 396 ? -7.867 1.511 -18.75 1 94.5 396 ILE A N 1
ATOM 3065 C CA . ILE A 1 396 ? -8.672 1.458 -17.531 1 94.5 396 ILE A CA 1
ATOM 3066 C C . ILE A 1 396 ? -9.281 2.828 -17.25 1 94.5 396 ILE A C 1
ATOM 3068 O O . ILE A 1 396 ? -10.453 2.924 -16.859 1 94.5 396 ILE A O 1
ATOM 3072 N N . VAL A 1 397 ? -8.5 3.9 -17.469 1 92.94 397 VAL A N 1
ATOM 3073 C CA . VAL A 1 397 ? -8.906 5.262 -17.141 1 92.94 397 VAL A CA 1
ATOM 3074 C C . VAL A 1 397 ? -9.836 5.805 -18.219 1 92.94 397 VAL A C 1
ATOM 3076 O O . VAL A 1 397 ? -10.742 6.586 -17.938 1 92.94 397 VAL A O 1
ATOM 3079 N N . SER A 1 398 ? -9.633 5.52 -19.531 1 84.12 398 SER A N 1
ATOM 3080 C CA . SER A 1 398 ? -10.398 6.051 -20.656 1 84.12 398 SER A CA 1
ATOM 3081 C C . SER A 1 398 ? -11.773 5.398 -20.75 1 84.12 398 SER A C 1
ATOM 3083 O O . SER A 1 398 ? -12.703 5.98 -21.312 1 84.12 398 SER A O 1
ATOM 3085 N N . CYS A 1 399 ? -11.906 4.176 -20.516 1 63.44 399 CYS A N 1
ATOM 3086 C CA . CYS A 1 399 ? -13.133 3.436 -20.797 1 63.44 399 CYS A CA 1
ATOM 3087 C C . CYS A 1 399 ? -14.312 4.027 -20.031 1 63.44 399 CYS A C 1
ATOM 3089 O O . CYS A 1 399 ? -14.25 4.172 -18.797 1 63.44 399 CYS A O 1
ATOM 3091 N N . GLU A 1 400 ? -14.953 5.207 -20.594 1 49.72 400 GLU A N 1
ATOM 3092 C CA . GLU A 1 400 ? -16.297 5.578 -20.156 1 49.72 400 GLU A CA 1
ATOM 3093 C C . GLU A 1 400 ? -17.25 4.391 -20.234 1 49.72 400 GLU A C 1
ATOM 3095 O O . GLU A 1 400 ? -17.094 3.514 -21.078 1 49.72 400 GLU A O 1
ATOM 3100 N N . MET B 1 1 ? -3.855 29.859 26.422 1 43.78 1 MET B N 1
ATOM 3101 C CA . MET B 1 1 ? -2.484 29.359 26.5 1 43.78 1 MET B CA 1
ATOM 3102 C C . MET B 1 1 ? -1.638 29.922 25.359 1 43.78 1 MET B C 1
ATOM 3104 O O . MET B 1 1 ? -2.064 29.938 24.203 1 43.78 1 MET B O 1
ATOM 3108 N N . THR B 1 2 ? -0.585 30.609 25.672 1 54.94 2 THR B N 1
ATOM 3109 C CA . THR B 1 2 ? 0.293 31.266 24.703 1 54.94 2 THR B CA 1
ATOM 3110 C C . THR B 1 2 ? 0.891 30.25 23.734 1 54.94 2 THR B C 1
ATOM 3112 O O . THR B 1 2 ? 0.945 29.062 24.031 1 54.94 2 THR B O 1
ATOM 3115 N N . ASN B 1 3 ? 0.97 30.719 22.531 1 71.56 3 ASN B N 1
ATOM 3116 C CA . ASN B 1 3 ? 1.58 29.891 21.484 1 71.56 3 ASN B CA 1
ATOM 3117 C C . ASN B 1 3 ? 2.844 29.203 22 1 71.56 3 ASN B C 1
ATOM 3119 O O . ASN B 1 3 ? 3.062 28.031 21.719 1 71.56 3 ASN B O 1
ATOM 3123 N N . HIS B 1 4 ? 3.484 29.875 22.953 1 76.5 4 HIS B N 1
ATOM 3124 C CA . HIS B 1 4 ? 4.734 29.312 23.453 1 76.5 4 HIS B CA 1
ATOM 3125 C C . HIS B 1 4 ? 4.473 28.125 24.375 1 76.5 4 HIS B C 1
ATOM 3127 O O . HIS B 1 4 ? 5.195 27.141 24.328 1 76.5 4 HIS B O 1
ATOM 3133 N N . SER B 1 5 ? 3.484 28.297 25.125 1 81.88 5 SER B N 1
ATOM 3134 C CA . SER B 1 5 ? 3.158 27.219 26.062 1 81.88 5 SER B CA 1
ATOM 3135 C C . SER B 1 5 ? 2.676 25.984 25.312 1 81.88 5 SER B C 1
ATOM 3137 O O . SER B 1 5 ? 2.988 24.859 25.703 1 81.88 5 SER B O 1
ATOM 3139 N N . GLN B 1 6 ? 2.018 26.156 24.266 1 84.88 6 GLN B N 1
ATOM 3140 C CA . GLN B 1 6 ? 1.522 25.047 23.469 1 84.88 6 GLN B CA 1
ATOM 3141 C C . GLN B 1 6 ? 2.664 24.328 22.734 1 84.88 6 GLN B C 1
ATOM 3143 O O . GLN B 1 6 ? 2.74 23.109 22.734 1 84.88 6 GLN B O 1
ATOM 3148 N N . VAL B 1 7 ? 3.549 25.141 22.266 1 88.06 7 VAL B N 1
ATOM 3149 C CA . VAL B 1 7 ? 4.695 24.625 21.531 1 88.06 7 VAL B CA 1
ATOM 3150 C C . VAL B 1 7 ? 5.539 23.734 22.438 1 88.06 7 VAL B C 1
ATOM 3152 O O . VAL B 1 7 ? 6.023 22.688 22.016 1 88.06 7 VAL B O 1
ATOM 3155 N N . ALA B 1 8 ? 5.625 24.125 23.656 1 89.56 8 ALA B N 1
ATOM 3156 C CA . ALA B 1 8 ? 6.461 23.422 24.625 1 89.56 8 ALA B CA 1
ATOM 3157 C C . ALA B 1 8 ? 5.898 22.031 24.938 1 89.56 8 ALA B C 1
ATOM 3159 O O . ALA B 1 8 ? 6.605 21.172 25.469 1 89.56 8 ALA B O 1
ATOM 3160 N N . ARG B 1 9 ? 4.734 21.859 24.547 1 94.19 9 ARG B N 1
ATOM 3161 C CA . ARG B 1 9 ? 4.094 20.578 24.844 1 94.19 9 ARG B CA 1
ATOM 3162 C C . ARG B 1 9 ? 4.395 19.547 23.75 1 94.19 9 ARG B C 1
ATOM 3164 O O . ARG B 1 9 ? 4.168 18.359 23.953 1 94.19 9 ARG B O 1
ATOM 3171 N N . VAL B 1 10 ? 4.812 19.984 22.625 1 97.75 10 VAL B N 1
ATOM 3172 C CA . VAL B 1 10 ? 5.223 19.062 21.562 1 97.75 10 VAL B CA 1
ATOM 3173 C C . VAL B 1 10 ? 6.68 18.656 21.766 1 97.75 10 VAL B C 1
ATOM 3175 O O . VAL B 1 10 ? 7.598 19.422 21.422 1 97.75 10 VAL B O 1
ATOM 3178 N N . THR B 1 11 ? 6.902 17.5 22.375 1 98.31 11 THR B N 1
ATOM 3179 C CA . THR B 1 11 ? 8.227 16.969 22.672 1 98.31 11 THR B CA 1
ATOM 3180 C C . THR B 1 11 ? 8.398 15.562 22.109 1 98.31 11 THR B C 1
ATOM 3182 O O . THR B 1 11 ? 7.414 14.891 21.797 1 98.31 11 THR B O 1
ATOM 3185 N N . PRO B 1 12 ? 9.641 15.18 21.969 1 98.44 12 PRO B N 1
ATOM 3186 C CA . PRO B 1 12 ? 9.852 13.797 21.531 1 98.44 12 PRO B CA 1
ATOM 3187 C C . PRO B 1 12 ? 9.164 12.781 22.438 1 98.44 12 PRO B C 1
ATOM 3189 O O . PRO B 1 12 ? 8.648 11.773 21.953 1 98.44 12 PRO B O 1
ATOM 3192 N N . GLN B 1 13 ? 9.109 13.07 23.672 1 98.56 13 GLN B N 1
ATOM 3193 C CA . GLN B 1 13 ? 8.492 12.156 24.625 1 98.56 13 GLN B CA 1
ATOM 3194 C C . GLN B 1 13 ? 6.984 12.07 24.406 1 98.56 13 GLN B C 1
ATOM 3196 O O . GLN B 1 13 ? 6.414 10.977 24.406 1 98.56 13 GLN B O 1
ATOM 3201 N N . THR B 1 14 ? 6.371 13.211 24.281 1 98.62 14 THR B N 1
ATOM 3202 C CA . THR B 1 14 ? 4.926 13.195 24.078 1 98.62 14 THR B CA 1
ATOM 3203 C C . THR B 1 14 ? 4.574 12.547 22.75 1 98.62 14 THR B C 1
ATOM 3205 O O . THR B 1 14 ? 3.531 11.898 22.625 1 98.62 14 THR B O 1
ATOM 3208 N N . ILE B 1 15 ? 5.426 12.672 21.734 1 98.81 15 ILE B N 1
ATOM 3209 C CA . ILE B 1 15 ? 5.207 12.047 20.438 1 98.81 15 ILE B CA 1
ATOM 3210 C C . ILE B 1 15 ? 5.328 10.531 20.562 1 98.81 15 ILE B C 1
ATOM 3212 O O . ILE B 1 15 ? 4.5 9.797 20.016 1 98.81 15 ILE B O 1
ATOM 3216 N N . LEU B 1 16 ? 6.316 10.117 21.297 1 98.56 16 LEU B N 1
ATOM 3217 C CA . LEU B 1 16 ? 6.484 8.68 21.5 1 98.56 16 LEU B CA 1
ATOM 3218 C C . LEU B 1 16 ? 5.281 8.094 22.234 1 98.56 16 LEU B C 1
ATOM 3220 O O . LEU B 1 16 ? 4.789 7.027 21.875 1 98.56 16 LEU B O 1
ATOM 3224 N N . GLU B 1 17 ? 4.824 8.812 23.219 1 98.25 17 GLU B N 1
ATOM 3225 C CA . GLU B 1 17 ? 3.631 8.391 23.953 1 98.25 17 GLU B CA 1
ATOM 3226 C C . GLU B 1 17 ? 2.404 8.391 23.047 1 98.25 17 GLU B C 1
ATOM 3228 O O . GLU B 1 17 ? 1.562 7.492 23.141 1 98.25 17 GLU B O 1
ATOM 3233 N N . GLY B 1 18 ? 2.312 9.406 22.234 1 98.56 18 GLY B N 1
ATOM 3234 C CA . GLY B 1 18 ? 1.22 9.477 21.281 1 98.56 18 GLY B CA 1
ATOM 3235 C C . GLY B 1 18 ? 1.212 8.312 20.297 1 98.56 18 GLY B C 1
ATOM 3236 O O . GLY B 1 18 ? 0.154 7.762 19.984 1 98.56 18 GLY B O 1
ATOM 3237 N N . GLU B 1 19 ? 2.404 7.953 19.812 1 98.56 19 GLU B N 1
ATOM 3238 C CA . GLU B 1 19 ? 2.535 6.816 18.906 1 98.56 19 GLU B CA 1
ATOM 3239 C C . GLU B 1 19 ? 2.008 5.535 19.547 1 98.56 19 GLU B C 1
ATOM 3241 O O . GLU B 1 19 ? 1.262 4.781 18.922 1 98.56 19 GLU B O 1
ATOM 3246 N N . ARG B 1 20 ? 2.316 5.281 20.766 1 97.5 20 ARG B N 1
ATOM 3247 C CA . ARG B 1 20 ? 1.862 4.094 21.5 1 97.5 20 ARG B CA 1
ATOM 3248 C C . ARG B 1 20 ? 0.349 4.117 21.688 1 97.5 20 ARG B C 1
ATOM 3250 O O . ARG B 1 20 ? -0.307 3.076 21.594 1 97.5 20 ARG B O 1
ATOM 3257 N N . LEU B 1 21 ? -0.107 5.301 21.906 1 97.19 21 LEU B N 1
ATOM 3258 C CA . LEU B 1 21 ? -1.531 5.469 22.188 1 97.19 21 LEU B CA 1
ATOM 3259 C C . LEU B 1 21 ? -2.363 5.109 20.953 1 97.19 21 LEU B C 1
ATOM 3261 O O . LEU B 1 21 ? -3.428 4.496 21.078 1 97.19 21 LEU B O 1
ATOM 3265 N N . ILE B 1 22 ? -1.849 5.406 19.734 1 97.5 22 ILE B N 1
ATOM 3266 C CA . ILE B 1 22 ? -2.707 5.289 18.562 1 97.5 22 ILE B CA 1
ATOM 3267 C C . ILE B 1 22 ? -2.35 4.023 17.797 1 97.5 22 ILE B C 1
ATOM 3269 O O . ILE B 1 22 ? -3.012 3.68 16.812 1 97.5 22 ILE B O 1
ATOM 3273 N N . ARG B 1 23 ? -1.428 3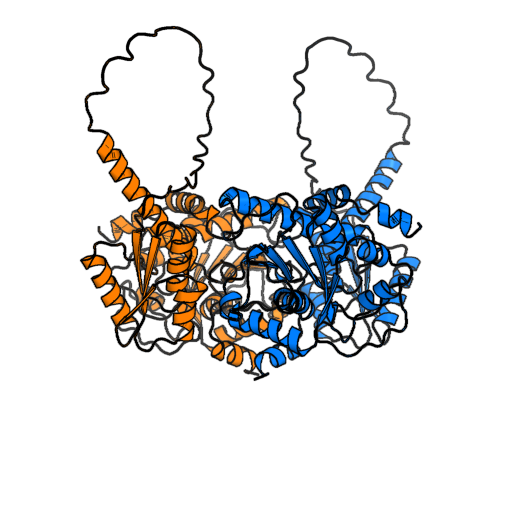.252 18.203 1 94.31 23 ARG B N 1
ATOM 3274 C CA . ARG B 1 23 ? -0.796 2.176 17.438 1 94.31 23 ARG B CA 1
ATOM 3275 C C . ARG B 1 23 ? -1.814 1.106 17.062 1 94.31 23 ARG B C 1
ATOM 3277 O O . ARG B 1 23 ? -1.661 0.435 16.031 1 94.31 23 ARG B O 1
ATOM 3284 N N . ASN B 1 24 ? -2.855 0.951 17.828 1 89.75 24 ASN B N 1
ATOM 3285 C CA . ASN B 1 24 ? -3.82 -0.111 17.547 1 89.75 24 ASN B CA 1
ATOM 3286 C C . ASN B 1 24 ? -4.934 0.365 16.625 1 89.75 24 ASN B C 1
ATOM 3288 O O . ASN B 1 24 ? -5.758 -0.433 16.172 1 89.75 24 ASN B O 1
ATOM 3292 N N . ILE B 1 25 ? -4.879 1.667 16.297 1 91.69 25 ILE B N 1
ATOM 3293 C CA . ILE B 1 25 ? -5.945 2.227 15.477 1 91.69 25 ILE B CA 1
ATOM 3294 C C . ILE B 1 25 ? -5.398 2.596 14.102 1 91.69 25 ILE B C 1
ATOM 3296 O O . ILE B 1 25 ? -6.098 2.467 13.094 1 91.69 25 ILE B O 1
ATOM 3300 N N . VAL B 1 26 ? -4.18 3.012 14.086 1 95.75 26 VAL B N 1
ATOM 3301 C CA . VAL B 1 26 ? -3.594 3.436 12.82 1 95.75 26 VAL B CA 1
ATOM 3302 C C . VAL B 1 26 ? -2.682 2.338 12.281 1 95.75 26 VAL B C 1
ATOM 3304 O O . VAL B 1 26 ? -2.289 1.43 13.016 1 95.75 26 VAL B O 1
ATOM 3307 N N . LYS B 1 27 ? -2.393 2.445 11.047 1 95.06 27 LYS B N 1
ATOM 3308 C CA . LYS B 1 27 ? -1.503 1.5 10.375 1 95.06 27 LYS B CA 1
ATOM 3309 C C . LYS B 1 27 ? -0.048 1.948 10.477 1 95.06 27 LYS B C 1
ATOM 3311 O O . LYS B 1 27 ? 0.256 3.131 10.305 1 95.06 27 LYS B O 1
ATOM 3316 N N . ARG B 1 28 ? 0.827 0.997 10.898 1 96.06 28 ARG B N 1
ATOM 3317 C CA . ARG B 1 28 ? 2.242 1.237 10.641 1 96.06 28 ARG B CA 1
ATOM 3318 C C . ARG B 1 28 ? 2.541 1.189 9.148 1 96.06 28 ARG B C 1
ATOM 3320 O O . ARG B 1 28 ? 2.559 0.113 8.547 1 96.06 28 ARG B O 1
ATOM 3327 N N . THR B 1 29 ? 2.799 2.328 8.547 1 97.38 29 THR B N 1
ATOM 3328 C CA . THR B 1 29 ? 2.938 2.387 7.098 1 97.38 29 THR B CA 1
ATOM 3329 C C . THR B 1 29 ? 4.363 2.051 6.676 1 97.38 29 THR B C 1
ATOM 3331 O O . THR B 1 29 ? 5.277 2.053 7.504 1 97.38 29 THR B O 1
ATOM 3334 N N . SER B 1 30 ? 4.547 1.794 5.438 1 96.62 30 SER B N 1
ATOM 3335 C CA . SER B 1 30 ? 5.809 1.273 4.918 1 96.62 30 SER B CA 1
ATOM 3336 C C . SER B 1 30 ? 6.832 2.389 4.73 1 96.62 30 SER B C 1
ATOM 3338 O O . SER B 1 30 ? 6.465 3.547 4.523 1 96.62 30 SER B O 1
ATOM 3340 N N . LEU B 1 31 ? 8.039 2.068 4.891 1 97.56 31 LEU B N 1
ATOM 3341 C CA . LEU B 1 31 ? 9.203 2.785 4.367 1 97.56 31 LEU B CA 1
ATOM 3342 C C . LEU B 1 31 ? 9.906 1.969 3.289 1 97.56 31 LEU B C 1
ATOM 3344 O O . LEU B 1 31 ? 10.727 1.107 3.598 1 97.56 31 LEU B O 1
ATOM 3348 N N . ASP B 1 32 ? 9.609 2.303 2.035 1 95.56 32 ASP B N 1
ATOM 3349 C CA . ASP B 1 32 ? 10.016 1.428 0.941 1 95.56 32 ASP B CA 1
ATOM 3350 C C . ASP B 1 32 ? 11.102 2.082 0.094 1 95.56 32 ASP B C 1
ATOM 3352 O O . ASP B 1 32 ? 11.109 3.301 -0.083 1 95.56 32 ASP B O 1
ATOM 3356 N N . THR B 1 33 ? 11.961 1.25 -0.439 1 92.94 33 THR B N 1
ATOM 3357 C CA . THR B 1 33 ? 12.922 1.729 -1.432 1 92.94 33 THR B CA 1
ATOM 3358 C C . THR B 1 33 ? 12.219 2.027 -2.756 1 92.94 33 THR B C 1
ATOM 3360 O O . THR B 1 33 ? 11.383 1.246 -3.213 1 92.94 33 THR B O 1
ATOM 3363 N N . CYS B 1 34 ? 12.461 3.127 -3.229 1 93.31 34 CYS B N 1
ATOM 3364 C CA . CYS B 1 34 ? 12.062 3.41 -4.602 1 93.31 34 CYS B CA 1
ATOM 3365 C C . CYS B 1 34 ? 13.07 2.846 -5.594 1 93.31 34 CYS B C 1
ATOM 3367 O O . CYS B 1 34 ? 14.07 3.494 -5.902 1 93.31 34 CYS B O 1
ATOM 3369 N N . LEU B 1 35 ? 12.812 1.769 -6.23 1 85.19 35 LEU B N 1
ATOM 3370 C CA . LEU B 1 35 ? 13.781 0.997 -6.996 1 85.19 35 LEU B CA 1
ATOM 3371 C C . LEU B 1 35 ? 14.016 1.62 -8.367 1 85.19 35 LEU B C 1
ATOM 3373 O O . LEU B 1 35 ? 15.133 1.583 -8.891 1 85.19 35 LEU B O 1
ATOM 3377 N N . SER B 1 36 ? 13 2.266 -8.844 1 90.69 36 SER B N 1
ATOM 3378 C CA . SER B 1 36 ? 13.055 2.641 -10.25 1 90.69 36 SER B CA 1
ATOM 3379 C C . SER B 1 36 ? 13.508 4.086 -10.422 1 90.69 36 SER B C 1
ATOM 3381 O O . SER B 1 36 ? 13.727 4.543 -11.547 1 90.69 36 SER B O 1
ATOM 3383 N N . PHE B 1 37 ? 13.703 4.809 -9.32 1 92.88 37 PHE B N 1
ATOM 3384 C CA . PHE B 1 37 ? 14 6.234 -9.422 1 92.88 37 PHE B CA 1
ATOM 3385 C C . PHE B 1 37 ? 15.297 6.465 -10.172 1 92.88 37 PHE B C 1
ATOM 3387 O O . PHE B 1 37 ? 15.375 7.34 -11.039 1 92.88 37 PHE B O 1
ATOM 3394 N N . GLN B 1 38 ? 16.297 5.656 -9.914 1 86.94 38 GLN B N 1
ATOM 3395 C CA . GLN B 1 38 ? 17.594 5.809 -10.555 1 86.94 38 GLN B CA 1
ATOM 3396 C C . GLN B 1 38 ? 17.5 5.527 -12.047 1 86.94 38 GLN B C 1
ATOM 3398 O O . GLN B 1 38 ? 18.172 6.184 -12.852 1 86.94 38 GLN B O 1
ATOM 3403 N N . LYS B 1 39 ? 16.703 4.559 -12.391 1 87.25 39 LYS B N 1
ATOM 3404 C CA . LYS B 1 39 ? 16.516 4.242 -13.797 1 87.25 39 LYS B CA 1
ATOM 3405 C C . LYS B 1 39 ? 15.93 5.434 -14.555 1 87.25 39 LYS B C 1
ATOM 3407 O O . LYS B 1 39 ? 16.375 5.758 -15.656 1 87.25 39 LYS B O 1
ATOM 3412 N N . HIS B 1 40 ? 15.023 6.133 -13.961 1 90.25 40 HIS B N 1
ATOM 3413 C CA . HIS B 1 40 ? 14.305 7.211 -14.617 1 90.25 40 HIS B CA 1
ATOM 3414 C C . HIS B 1 40 ? 15.078 8.523 -14.547 1 90.25 40 HIS B C 1
ATOM 3416 O O . HIS B 1 40 ? 14.953 9.375 -15.43 1 90.25 40 HIS B O 1
ATOM 3422 N N . PHE B 1 41 ? 15.867 8.625 -13.414 1 90.88 41 PHE B N 1
ATOM 3423 C CA . PHE B 1 41 ? 16.719 9.789 -13.211 1 90.88 41 PHE B CA 1
ATOM 3424 C C . PHE B 1 41 ? 18.156 9.367 -12.961 1 90.88 41 PHE B C 1
ATOM 3426 O O . PHE B 1 41 ? 18.625 9.383 -11.82 1 90.88 41 PHE B O 1
ATOM 3433 N N . PRO B 1 42 ? 18.906 9.141 -14 1 88.31 42 PRO B N 1
ATOM 3434 C CA . PRO B 1 42 ? 20.219 8.508 -13.906 1 88.31 42 PRO B CA 1
ATOM 3435 C C . PRO B 1 42 ? 21.219 9.344 -13.125 1 88.31 42 PRO B C 1
ATOM 3437 O O . PRO B 1 42 ? 22.203 8.812 -12.594 1 88.31 42 PRO B O 1
ATOM 3440 N N . ASP B 1 43 ? 21 10.586 -13.047 1 86.62 43 ASP B N 1
ATOM 3441 C CA . ASP B 1 43 ? 21.922 11.461 -12.344 1 86.62 43 ASP B CA 1
ATOM 3442 C C . ASP B 1 43 ? 21.656 11.469 -10.844 1 86.62 43 ASP B C 1
ATOM 3444 O O . ASP B 1 43 ? 22.422 12.031 -10.07 1 86.62 43 ASP B O 1
ATOM 3448 N N . PHE B 1 44 ? 20.578 10.773 -10.523 1 89.38 44 PHE B N 1
ATOM 3449 C CA . PHE B 1 44 ? 20.234 10.711 -9.102 1 89.38 44 PHE B CA 1
ATOM 3450 C C . PHE B 1 44 ? 21.281 9.898 -8.336 1 89.38 44 PHE B C 1
ATOM 3452 O O . PHE B 1 44 ? 21.672 8.812 -8.766 1 89.38 44 PHE B O 1
ATOM 3459 N N . LYS B 1 45 ? 21.781 10.547 -7.277 1 86.5 45 LYS B N 1
ATOM 3460 C CA . LYS B 1 45 ? 22.75 9.883 -6.41 1 86.5 45 LYS B CA 1
ATOM 3461 C C . LYS B 1 45 ? 22.156 9.586 -5.039 1 86.5 45 LYS B C 1
ATOM 3463 O O . LYS B 1 45 ? 21.266 10.305 -4.566 1 86.5 45 LYS B O 1
ATOM 3468 N N . GLY B 1 46 ? 22.656 8.5 -4.406 1 91.31 46 GLY B N 1
ATOM 3469 C CA . GLY B 1 46 ? 22.125 8.094 -3.117 1 91.31 46 GLY B CA 1
ATOM 3470 C C . GLY B 1 46 ? 20.953 7.141 -3.234 1 91.31 46 GLY B C 1
ATOM 3471 O O . GLY B 1 46 ? 20.875 6.344 -4.172 1 91.31 46 GLY B O 1
ATOM 3472 N N . THR B 1 47 ? 20.172 7.098 -2.174 1 93.56 47 THR B N 1
ATOM 3473 C CA . THR B 1 47 ? 19 6.219 -2.201 1 93.56 47 THR B CA 1
ATOM 3474 C C . THR B 1 47 ? 17.734 6.992 -1.847 1 93.56 47 THR B C 1
ATOM 3476 O O . THR B 1 47 ? 17.797 8.062 -1.236 1 93.56 47 THR B O 1
ATOM 3479 N N . LEU B 1 48 ? 16.688 6.531 -2.369 1 96.56 48 LEU B N 1
ATOM 3480 C CA . LEU B 1 48 ? 15.375 7.141 -2.131 1 96.56 48 LEU B CA 1
ATOM 3481 C C . LEU B 1 48 ? 14.43 6.148 -1.466 1 96.56 48 LEU B C 1
ATOM 3483 O O . LEU B 1 48 ? 14.227 5.043 -1.971 1 96.56 48 LEU B O 1
ATOM 3487 N N . LEU B 1 49 ? 13.984 6.547 -0.334 1 98 49 LEU B N 1
ATOM 3488 C CA . LEU B 1 49 ? 12.938 5.809 0.367 1 98 49 LEU B CA 1
ATOM 3489 C C . LEU B 1 49 ? 11.617 6.574 0.339 1 98 49 LEU B C 1
ATOM 3491 O O . LEU B 1 49 ? 11.609 7.805 0.302 1 98 49 LEU B O 1
ATOM 3495 N N . LEU B 1 50 ? 10.547 5.859 0.326 1 98.5 50 LEU B N 1
ATOM 3496 C CA . LEU B 1 50 ? 9.195 6.41 0.362 1 98.5 50 LEU B CA 1
ATOM 3497 C C . LEU B 1 50 ? 8.484 6.023 1.653 1 98.5 50 LEU B C 1
ATOM 3499 O O . LEU B 1 50 ? 8.312 4.836 1.94 1 98.5 50 LEU B O 1
ATOM 3503 N N . LYS B 1 51 ? 8.172 7.023 2.518 1 98.81 51 LYS B N 1
ATOM 3504 C CA . LYS B 1 51 ? 7.281 6.777 3.648 1 98.81 51 LYS B CA 1
ATOM 3505 C C . LYS B 1 51 ? 5.816 6.844 3.219 1 98.81 51 LYS B C 1
ATOM 3507 O O . LYS B 1 51 ? 5.293 7.926 2.957 1 98.81 51 LYS B O 1
ATOM 3512 N N . CYS B 1 52 ? 5.121 5.727 3.219 1 98.19 52 CYS B N 1
ATOM 3513 C CA . CYS B 1 52 ? 3.902 5.543 2.438 1 98.19 52 CYS B CA 1
ATOM 3514 C C . CYS B 1 52 ? 2.664 5.762 3.299 1 98.19 52 CYS B C 1
ATOM 3516 O O . CYS B 1 52 ? 1.855 4.848 3.477 1 98.19 52 CYS B O 1
ATOM 3518 N N . GLU B 1 53 ? 2.404 6.988 3.652 1 98.38 53 GLU B N 1
ATOM 3519 C CA . GLU B 1 53 ? 1.208 7.316 4.426 1 98.38 53 GLU B CA 1
ATOM 3520 C C . GLU B 1 53 ? -0.05 7.195 3.57 1 98.38 53 GLU B C 1
ATOM 3522 O O . GLU B 1 53 ? -1.165 7.168 4.098 1 98.38 53 GLU B O 1
ATOM 3527 N N . ASN B 1 54 ? 0.11 7.121 2.25 1 97.12 54 ASN B N 1
ATOM 3528 C CA . ASN B 1 54 ? -1 6.832 1.348 1 97.12 54 ASN B CA 1
ATOM 3529 C C . ASN B 1 54 ? -1.613 5.465 1.632 1 97.12 54 ASN B C 1
ATOM 3531 O O . ASN B 1 54 ? -2.725 5.176 1.187 1 97.12 54 ASN B O 1
ATOM 3535 N N . GLU B 1 55 ? -0.933 4.629 2.398 1 95.56 55 GLU B N 1
ATOM 3536 C CA . GLU B 1 55 ? -1.407 3.291 2.736 1 95.56 55 GLU B CA 1
ATOM 3537 C C . GLU B 1 55 ? -2.348 3.326 3.938 1 95.56 55 GLU B C 1
ATOM 3539 O O . GLU B 1 55 ? -3.008 2.332 4.246 1 95.56 55 GLU B O 1
ATOM 3544 N N . GLN B 1 56 ? -2.395 4.438 4.625 1 96.62 56 GLN B N 1
ATOM 3545 C CA . GLN B 1 56 ? -3.201 4.512 5.84 1 96.62 56 GLN B CA 1
ATOM 3546 C C . GLN B 1 56 ? -4.664 4.203 5.547 1 96.62 56 GLN B C 1
ATOM 3548 O O . GLN B 1 56 ? -5.129 4.367 4.418 1 96.62 56 GLN B O 1
ATOM 3553 N N . TYR B 1 57 ? -5.48 3.844 6.496 1 94.06 57 TYR B N 1
ATOM 3554 C CA . TYR B 1 57 ? -6.844 3.35 6.34 1 94.06 57 TYR B CA 1
ATOM 3555 C C . TYR B 1 57 ? -7.707 4.355 5.582 1 94.06 57 TYR B C 1
ATOM 3557 O O . TYR B 1 57 ? -8.508 3.973 4.73 1 94.06 57 TYR B O 1
ATOM 3565 N N . THR B 1 58 ? -7.473 5.613 5.852 1 95.31 58 THR B N 1
ATOM 3566 C CA . THR B 1 58 ? -8.305 6.633 5.219 1 95.31 58 THR B CA 1
ATOM 3567 C C . THR B 1 58 ? -7.617 7.199 3.98 1 95.31 58 THR B C 1
ATOM 3569 O O . THR B 1 58 ? -8.117 8.141 3.361 1 95.31 58 THR B O 1
ATOM 3572 N N . GLY B 1 59 ? -6.371 6.695 3.74 1 96 59 GLY B N 1
ATOM 3573 C CA . GLY B 1 59 ? -5.645 7.105 2.549 1 96 59 GLY B CA 1
ATOM 3574 C C . GLY B 1 59 ? -4.703 8.266 2.795 1 96 59 GLY B C 1
ATOM 3575 O O . GLY B 1 59 ? -4.109 8.805 1.856 1 96 59 GLY B O 1
ATOM 3576 N N . SER B 1 60 ? -4.621 8.695 4.086 1 97.81 60 SER B N 1
ATOM 3577 C CA . SER B 1 60 ? -3.717 9.812 4.344 1 97.81 60 SER B CA 1
ATOM 3578 C C . SER B 1 60 ? -3.248 9.82 5.797 1 97.81 60 SER B C 1
ATOM 3580 O O . SER B 1 60 ? -3.818 9.125 6.641 1 97.81 60 SER B O 1
ATOM 3582 N N . PHE B 1 61 ? -2.291 10.641 6.102 1 98.56 61 PHE B N 1
ATOM 3583 C CA . PHE B 1 61 ? -1.635 10.766 7.395 1 98.56 61 PHE B CA 1
ATOM 3584 C C . PHE B 1 61 ? -2.586 11.359 8.43 1 98.56 61 PHE B C 1
ATOM 3586 O O . PHE B 1 61 ? -2.363 11.234 9.633 1 98.56 61 PHE B O 1
ATOM 3593 N N . LYS B 1 62 ? -3.678 11.977 7.992 1 98.56 62 LYS B N 1
ATOM 3594 C CA . LYS B 1 62 ? -4.523 12.773 8.875 1 98.56 62 LYS B CA 1
ATOM 3595 C C . LYS B 1 62 ? -5.164 11.898 9.953 1 98.56 62 LYS B C 1
ATOM 3597 O O . LYS B 1 62 ? -5.527 12.391 11.023 1 98.56 62 LYS B O 1
ATOM 3602 N N . LEU B 1 63 ? -5.223 10.656 9.719 1 98.38 63 LEU B N 1
ATOM 3603 C CA . LEU B 1 63 ? -5.836 9.742 10.672 1 98.38 63 LEU B CA 1
ATOM 3604 C C . LEU B 1 63 ? -5.07 9.742 11.992 1 98.38 63 LEU B C 1
ATOM 3606 O O . LEU B 1 63 ? -5.668 9.625 13.062 1 98.38 63 LEU B O 1
ATOM 3610 N N . ARG B 1 64 ? -3.781 9.922 11.938 1 98.75 64 ARG B N 1
ATOM 3611 C CA . ARG B 1 64 ? -2.938 9.82 13.125 1 98.75 64 ARG B CA 1
ATOM 3612 C C . ARG B 1 64 ? -3.256 10.938 14.117 1 98.75 64 ARG B C 1
ATOM 3614 O O . ARG B 1 64 ? -3.566 10.672 15.281 1 98.75 64 ARG B O 1
ATOM 3621 N N . GLY B 1 65 ? -3.24 12.164 13.656 1 98.69 65 GLY B N 1
ATOM 3622 C CA . GLY B 1 65 ? -3.549 13.281 14.531 1 98.69 65 GLY B CA 1
ATOM 3623 C C . GLY B 1 65 ? -4.973 13.266 15.047 1 98.69 65 GLY B C 1
ATOM 3624 O O . GLY B 1 65 ? -5.215 13.523 16.234 1 98.69 65 GLY B O 1
ATOM 3625 N N . ALA B 1 66 ? -5.941 12.969 14.141 1 98.56 66 ALA B N 1
ATOM 3626 C CA . ALA B 1 66 ? -7.348 12.906 14.531 1 98.56 66 ALA B CA 1
ATOM 3627 C C . ALA B 1 66 ? -7.57 11.867 15.625 1 98.56 66 ALA B C 1
ATOM 3629 O O . ALA B 1 66 ? -8.234 12.148 16.625 1 98.56 66 ALA B O 1
ATOM 3630 N N . THR B 1 67 ? -6.98 10.695 15.445 1 98.31 67 THR B N 1
ATOM 3631 C CA . THR B 1 67 ? -7.117 9.625 16.422 1 98.31 67 THR B CA 1
ATOM 3632 C C . THR B 1 67 ? -6.5 10.031 17.766 1 98.31 67 THR B C 1
ATOM 3634 O O . THR B 1 67 ? -7.105 9.836 18.812 1 98.31 67 THR B O 1
ATOM 3637 N N . HIS B 1 68 ? -5.34 10.617 17.719 1 98.69 68 HIS B N 1
ATOM 3638 C CA . HIS B 1 68 ? 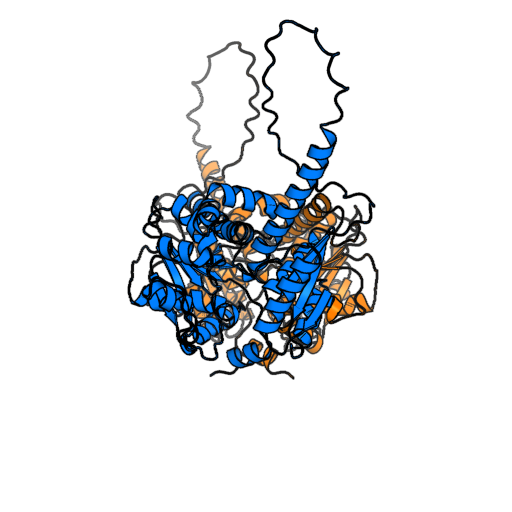-4.656 11.016 18.938 1 98.69 68 HIS B CA 1
ATOM 3639 C C . HIS B 1 68 ? -5.469 12.047 19.719 1 98.69 68 HIS B C 1
ATOM 3641 O O . HIS B 1 68 ? -5.645 11.922 20.938 1 98.69 68 HIS B O 1
ATOM 3647 N N . LYS B 1 69 ? -5.949 13.047 19.016 1 98.25 69 LYS B N 1
ATOM 3648 C CA . LYS B 1 69 ? -6.734 14.094 19.656 1 98.25 69 LYS B CA 1
ATOM 3649 C C . LYS B 1 69 ? -7.965 13.516 20.344 1 98.25 69 LYS B C 1
ATOM 3651 O O . LYS B 1 69 ? -8.266 13.867 21.484 1 98.25 69 LYS B O 1
ATOM 3656 N N . MET B 1 70 ? -8.648 12.648 19.703 1 97.12 70 MET B N 1
ATOM 3657 C CA . MET B 1 70 ? -9.867 12.055 20.25 1 97.12 70 MET B CA 1
ATOM 3658 C C . MET B 1 70 ? -9.547 11.164 21.453 1 97.12 70 MET B C 1
ATOM 3660 O O . MET B 1 70 ? -10.266 11.18 22.453 1 97.12 70 MET B O 1
ATOM 3664 N N . MET B 1 71 ? -8.484 10.445 21.328 1 96.75 71 MET B N 1
ATOM 3665 C CA . MET B 1 71 ? -8.109 9.57 22.438 1 96.75 71 MET B CA 1
ATOM 3666 C C . MET B 1 71 ? -7.672 10.383 23.656 1 96.75 71 MET B C 1
ATOM 3668 O O . MET B 1 71 ? -7.965 10.008 24.797 1 96.75 71 MET B O 1
ATOM 3672 N N . LYS B 1 72 ? -6.961 11.469 23.422 1 96.31 72 LYS B N 1
ATOM 3673 C CA . LYS B 1 72 ? -6.582 12.359 24.516 1 96.31 72 LYS B CA 1
ATOM 3674 C C . LYS B 1 72 ? -7.809 12.977 25.172 1 96.31 72 LYS B C 1
ATOM 3676 O O . LYS B 1 72 ? -7.848 13.133 26.406 1 96.31 72 LYS B O 1
ATOM 3681 N N . TYR B 1 73 ? -8.75 13.273 24.344 1 94.12 73 TYR B N 1
ATOM 3682 C CA . TYR B 1 73 ? -10.008 13.805 24.891 1 94.12 73 TYR B CA 1
ATOM 3683 C C . TYR B 1 73 ? -10.688 12.781 25.781 1 94.12 73 TYR B C 1
ATOM 3685 O O . TYR B 1 73 ? -11.164 13.117 26.875 1 94.12 73 TYR B O 1
ATOM 3693 N N . LEU B 1 74 ? -10.711 11.555 25.406 1 91 74 LEU B N 1
ATOM 3694 C CA . LEU B 1 74 ? -11.305 10.484 26.188 1 91 74 LEU B CA 1
ATOM 3695 C C . LEU B 1 74 ? -10.594 10.328 27.531 1 91 74 LEU B C 1
ATOM 3697 O O . LEU B 1 74 ? -11.242 10.125 28.562 1 91 74 LEU B O 1
ATOM 3701 N N . SER B 1 75 ? -9.312 10.398 27.484 1 90.19 75 SER B N 1
ATOM 3702 C CA . SER B 1 75 ? -8.516 10.258 28.703 1 90.19 75 SER B CA 1
ATOM 3703 C C . SER B 1 75 ? -8.773 11.414 29.672 1 90.19 75 SER B C 1
ATOM 3705 O O . SER B 1 75 ? -8.68 11.242 30.891 1 90.19 75 SER B O 1
ATOM 3707 N N . SER B 1 76 ? -9.102 12.547 29.125 1 87.5 76 SER B N 1
ATOM 3708 C CA . SER B 1 76 ? -9.328 13.727 29.953 1 87.5 76 SER B CA 1
ATOM 3709 C C . SER B 1 76 ? -10.688 13.672 30.641 1 87.5 76 SER B C 1
ATOM 3711 O O . SER B 1 76 ? -10.867 14.211 31.734 1 87.5 76 SER B O 1
ATOM 3713 N N . ILE B 1 77 ? -11.594 13.023 30.078 1 83 77 ILE B N 1
ATOM 3714 C CA . ILE B 1 77 ? -12.93 12.891 30.656 1 83 77 ILE B CA 1
ATOM 3715 C C . ILE B 1 77 ? -12.914 11.82 31.75 1 83 77 ILE B C 1
ATOM 3717 O O . ILE B 1 77 ? -13.547 11.984 32.781 1 83 77 ILE B O 1
ATOM 3721 N N . LYS B 1 78 ? -12.25 10.727 31.594 1 70.69 78 LYS B N 1
ATOM 3722 C CA . LYS B 1 78 ? -12.172 9.648 32.594 1 70.69 78 LYS B CA 1
ATOM 3723 C C . LYS B 1 78 ? -11.5 10.125 33.875 1 70.69 78 LYS B C 1
ATOM 3725 O O . LYS B 1 78 ? -11.852 9.68 34.969 1 70.69 78 LYS B O 1
ATOM 3730 N N . ARG B 1 79 ? -10.641 10.914 33.75 1 60.91 79 ARG B N 1
ATOM 3731 C CA . ARG B 1 79 ? -9.977 11.469 34.938 1 60.91 79 ARG B CA 1
ATOM 3732 C C . ARG B 1 79 ? -10.922 12.367 35.719 1 60.91 79 ARG B C 1
ATOM 3734 O O . ARG B 1 79 ? -10.898 12.367 36.938 1 60.91 79 ARG B O 1
ATOM 3741 N N . ASP B 1 80 ? -11.602 13.031 34.938 1 55.81 80 ASP B N 1
ATOM 3742 C CA . ASP B 1 80 ? -12.57 13.906 35.594 1 55.81 80 ASP B CA 1
ATOM 3743 C C . ASP B 1 80 ? -13.641 13.094 36.312 1 55.81 80 ASP B C 1
ATOM 3745 O O . ASP B 1 80 ? -14.055 13.453 37.438 1 55.81 80 ASP B O 1
ATOM 3749 N N . ASP B 1 81 ? -13.93 11.953 35.75 1 55.34 81 ASP B N 1
ATOM 3750 C CA . ASP B 1 81 ? -14.898 11.07 36.406 1 55.34 81 ASP B CA 1
ATOM 3751 C C . ASP B 1 81 ? -14.297 10.406 37.625 1 55.34 81 ASP B C 1
ATOM 3753 O O . ASP B 1 81 ? -14.984 10.203 38.625 1 55.34 81 ASP B O 1
ATOM 3757 N N . ASN B 1 82 ? -12.938 10.023 37.531 1 51.09 82 ASN B N 1
ATOM 3758 C CA . ASN B 1 82 ? -12.281 9.414 38.656 1 51.09 82 ASN B CA 1
ATOM 3759 C C . ASN B 1 82 ? -12.031 10.438 39.781 1 51.09 82 ASN B C 1
ATOM 3761 O O . ASN B 1 82 ? -12.062 10.102 40.969 1 51.09 82 ASN B O 1
ATOM 3765 N N . ASP B 1 83 ? -11.688 11.594 39.312 1 46.47 83 ASP B N 1
ATOM 3766 C CA . ASP B 1 83 ? -11.492 12.633 40.344 1 46.47 83 ASP B CA 1
ATOM 3767 C C . ASP B 1 83 ? -12.812 12.992 41 1 46.47 83 ASP B C 1
ATOM 3769 O O . ASP B 1 83 ? -12.82 13.5 42.125 1 46.47 83 ASP B O 1
ATOM 3773 N N . ASN B 1 84 ? -13.82 12.672 40.375 1 42.53 84 ASN B N 1
ATOM 3774 C CA . ASN B 1 84 ? -15.094 12.93 41.031 1 42.53 84 ASN B CA 1
ATOM 3775 C C . ASN B 1 84 ? -15.453 11.797 42 1 42.53 84 ASN B C 1
ATOM 3777 O O . ASN B 1 84 ? -16.438 11.891 42.75 1 42.53 84 ASN B O 1
ATOM 3781 N N . TYR B 1 85 ? -14.766 10.586 41.906 1 38.38 85 TYR B N 1
ATOM 3782 C CA . TYR B 1 85 ? -15.062 9.516 42.875 1 38.38 85 TYR B CA 1
ATOM 3783 C C . TYR B 1 85 ? -14.227 9.656 44.125 1 38.38 85 TYR B C 1
ATOM 3785 O O . TYR B 1 85 ? -14.391 8.883 45.062 1 38.38 85 TYR B O 1
ATOM 3793 N N . SER B 1 86 ? -13.133 10.438 44.156 1 34.72 86 SER B N 1
ATOM 3794 C CA . SER B 1 86 ? -12.312 10.414 45.344 1 34.72 86 SER B CA 1
ATOM 3795 C C . SER B 1 86 ? -13.039 11.062 46.531 1 34.72 86 SER B C 1
ATOM 3797 O O . SER B 1 86 ? -12.586 10.969 47.688 1 34.72 86 SER B O 1
ATOM 3799 N N . ASP B 1 87 ? -13.938 11.945 46.344 1 31.56 87 ASP B N 1
ATOM 3800 C CA . ASP B 1 87 ? -14.312 12.648 47.562 1 31.56 87 ASP B CA 1
ATOM 3801 C C . ASP B 1 87 ? -15.281 11.812 48.406 1 31.56 87 ASP B C 1
ATOM 3803 O O . ASP B 1 87 ? -15.969 12.344 49.281 1 31.56 87 ASP B O 1
ATOM 3807 N N . ASN B 1 88 ? -15.477 10.547 48 1 28.5 88 ASN B N 1
ATOM 3808 C CA . ASN B 1 88 ? -16.281 9.961 49.062 1 28.5 88 ASN B CA 1
ATOM 3809 C C . ASN B 1 88 ? -15.414 9.531 50.25 1 28.5 88 ASN B C 1
ATOM 3811 O O . ASN B 1 88 ? -14.57 8.641 50.125 1 28.5 88 ASN B O 1
ATOM 3815 N N . PRO B 1 89 ? -15.258 10.25 51.406 1 28.27 89 PRO B N 1
ATOM 3816 C CA . PRO B 1 89 ? -14.438 10.172 52.625 1 28.27 89 PRO B CA 1
ATOM 3817 C C . PRO B 1 89 ? -14.453 8.781 53.25 1 28.27 89 PRO B C 1
ATOM 3819 O O . PRO B 1 89 ? -13.633 8.492 54.125 1 28.27 89 PRO B O 1
ATOM 3822 N N . HIS B 1 90 ? -15.586 8.023 53.188 1 26.05 90 HIS B N 1
ATOM 3823 C CA . HIS B 1 90 ? -15.898 7.148 54.312 1 26.05 90 HIS B CA 1
ATOM 3824 C C . HIS B 1 90 ? -15.016 5.902 54.312 1 26.05 90 HIS B C 1
ATOM 3826 O O . HIS B 1 90 ? -15.18 5.012 55.125 1 26.05 90 HIS B O 1
ATOM 3832 N N . VAL B 1 91 ? -14.484 5.535 53.125 1 29.84 91 VAL B N 1
ATOM 3833 C CA . VAL B 1 91 ? -14 4.164 53.25 1 29.84 91 VAL B CA 1
ATOM 3834 C C . VAL B 1 91 ? -12.68 4.156 54.031 1 29.84 91 VAL B C 1
ATOM 3836 O O . VAL B 1 91 ? -11.609 4.328 53.438 1 29.84 91 VAL B O 1
ATOM 3839 N N . SER B 1 92 ? -12.391 5.043 55 1 21.73 92 SER B N 1
ATOM 3840 C CA . SER B 1 92 ? -11.125 5.23 55.719 1 21.73 92 SER B CA 1
ATOM 3841 C C . SER B 1 92 ? -10.562 3.898 56.188 1 21.73 92 SER B C 1
ATOM 3843 O O . SER B 1 92 ? -9.391 3.598 55.969 1 21.73 92 SER B O 1
ATOM 3845 N N . SER B 1 93 ? -11.062 3.35 57.406 1 22.69 93 SER B N 1
ATOM 3846 C CA . SER B 1 93 ? -10.336 3.029 58.625 1 22.69 93 SER B CA 1
ATOM 3847 C C . SER B 1 93 ? -9.742 1.625 58.562 1 22.69 93 SER B C 1
ATOM 3849 O O . SER B 1 93 ? -8.977 1.232 59.438 1 22.69 93 SER B O 1
ATOM 3851 N N . LEU B 1 94 ? -10.422 0.645 57.875 1 20.62 94 LEU B N 1
ATOM 3852 C CA . LEU B 1 94 ? -10.391 -0.58 58.656 1 20.62 94 LEU B CA 1
ATOM 3853 C C . LEU B 1 94 ? -9.055 -1.296 58.5 1 20.62 94 LEU B C 1
ATOM 3855 O O . LEU B 1 94 ? -8.859 -2.387 59.031 1 20.62 94 LEU B O 1
ATOM 3859 N N . ASN B 1 95 ? -8.203 -0.935 57.375 1 21.11 95 ASN B N 1
ATOM 3860 C CA . ASN B 1 95 ? -7.281 -2.031 57.094 1 21.11 95 ASN B CA 1
ATOM 3861 C C . ASN B 1 95 ? -6.086 -2.006 58.031 1 21.11 95 ASN B C 1
ATOM 3863 O O . ASN B 1 95 ? -5.09 -1.335 57.781 1 21.11 95 ASN B O 1
ATOM 3867 N N . ASN B 1 96 ? -6.285 -1.714 59.25 1 20.41 96 ASN B N 1
ATOM 3868 C CA . ASN B 1 96 ? -5.105 -1.553 60.094 1 20.41 96 ASN B CA 1
ATOM 3869 C C . ASN B 1 96 ? -4.098 -2.676 59.875 1 20.41 96 ASN B C 1
ATOM 3871 O O . ASN B 1 96 ? -2.904 -2.418 59.688 1 20.41 96 ASN B O 1
ATOM 3875 N N . ASN B 1 97 ? -4.395 -3.852 60.469 1 20.45 97 ASN B N 1
ATOM 3876 C CA . ASN B 1 97 ? -3.426 -4.461 61.375 1 20.45 97 ASN B CA 1
ATOM 3877 C C . ASN B 1 97 ? -2.377 -5.27 60.625 1 20.45 97 ASN B C 1
ATOM 3879 O O . ASN B 1 97 ? -1.539 -5.934 61.25 1 20.45 97 ASN B O 1
ATOM 3883 N N . LEU B 1 98 ? -2.734 -5.945 59.5 1 20 98 LEU B N 1
ATOM 3884 C CA . LEU B 1 98 ? -2.025 -7.219 59.438 1 20 98 LEU B CA 1
ATOM 3885 C C . LEU B 1 98 ? -0.552 -7.008 59.125 1 20 98 LEU B C 1
ATOM 3887 O O . LEU B 1 98 ? -0.223 -6.359 58.125 1 20 98 LEU B O 1
ATOM 3891 N N . ASN B 1 99 ? 0.397 -7.062 59.969 1 19.81 99 ASN B N 1
ATOM 3892 C CA . ASN B 1 99 ? 1.805 -6.828 60.281 1 19.81 99 ASN B CA 1
ATOM 3893 C C . ASN B 1 99 ? 2.715 -7.391 59.188 1 19.81 99 ASN B C 1
ATOM 3895 O O . ASN B 1 99 ? 3.609 -6.699 58.719 1 19.81 99 ASN B O 1
ATOM 3899 N N . ASN B 1 100 ? 3.021 -8.68 59.188 1 20.52 100 ASN B N 1
ATOM 3900 C CA . ASN B 1 100 ? 4.402 -9.102 59.406 1 20.52 100 ASN B CA 1
ATOM 3901 C C . ASN B 1 100 ? 5.215 -9.031 58.125 1 20.52 100 ASN B C 1
ATOM 3903 O O . ASN B 1 100 ? 4.68 -8.688 57.062 1 20.52 100 ASN B O 1
ATOM 3907 N N . ASN B 1 101 ? 6.027 -10.18 57.781 1 20.44 101 ASN B N 1
ATOM 3908 C CA . ASN B 1 101 ? 7.457 -10.398 57.562 1 20.44 101 ASN B CA 1
ATOM 3909 C C . ASN B 1 101 ? 7.824 -10.25 56.062 1 20.44 101 ASN B C 1
ATOM 3911 O O . ASN B 1 101 ? 8.906 -9.766 55.75 1 20.44 101 ASN B O 1
ATOM 3915 N N . ASN B 1 102 ? 7.27 -11.156 55.25 1 21.69 102 ASN B N 1
ATOM 3916 C CA . ASN B 1 102 ? 8.133 -11.891 54.312 1 21.69 102 ASN B CA 1
ATOM 3917 C C . ASN B 1 102 ? 8.547 -11.031 53.125 1 21.69 102 ASN B C 1
ATOM 3919 O O . ASN B 1 102 ? 7.801 -10.148 52.719 1 21.69 102 ASN B O 1
ATOM 3923 N N . LEU B 1 103 ? 9.875 -11.117 52.719 1 24.27 103 LEU B N 1
ATOM 3924 C CA . LEU B 1 103 ? 10.797 -10.453 51.812 1 24.27 103 LEU B CA 1
ATOM 3925 C C . LEU B 1 103 ? 10.242 -10.461 50.375 1 24.27 103 LEU B C 1
ATOM 3927 O O . LEU B 1 103 ? 10.148 -11.516 49.75 1 24.27 103 LEU B O 1
ATOM 3931 N N . GLY B 1 104 ? 9.164 -9.688 50.125 1 20.95 104 GLY B N 1
ATOM 3932 C CA . GLY B 1 104 ? 8.352 -9.727 48.906 1 20.95 104 GLY B CA 1
ATOM 3933 C C . GLY B 1 104 ? 9.133 -9.414 47.656 1 20.95 104 GLY B C 1
ATOM 3934 O O . GLY B 1 104 ? 9.898 -8.445 47.625 1 20.95 104 GLY B O 1
ATOM 3935 N N . HIS B 1 105 ? 9.602 -10.508 46.969 1 25.66 105 HIS B N 1
ATOM 3936 C CA . HIS B 1 105 ? 10.156 -10.484 45.594 1 25.66 105 HIS B CA 1
ATOM 3937 C C . HIS B 1 105 ? 9.398 -9.508 44.719 1 25.66 105 HIS B C 1
ATOM 3939 O O . HIS B 1 105 ? 8.172 -9.555 44.625 1 25.66 105 HIS B O 1
ATOM 3945 N N . THR B 1 106 ? 9.898 -8.328 44.625 1 23.81 106 THR B N 1
ATOM 3946 C CA . THR B 1 106 ? 9.336 -7.203 43.875 1 23.81 106 THR B CA 1
ATOM 3947 C C . THR B 1 106 ? 9.102 -7.582 42.406 1 23.81 106 THR B C 1
ATOM 3949 O O . THR B 1 106 ? 10.047 -7.898 41.688 1 23.81 106 THR B O 1
ATOM 3952 N N . ASP B 1 107 ? 8.086 -8.414 42.156 1 23.73 107 ASP B N 1
ATOM 3953 C CA . ASP B 1 107 ? 7.59 -8.711 40.812 1 23.73 107 ASP B CA 1
ATOM 3954 C C . ASP B 1 107 ? 7.375 -7.434 40.031 1 23.73 107 ASP B C 1
ATOM 3956 O O . ASP B 1 107 ? 6.574 -6.582 40.406 1 23.73 107 ASP B O 1
ATOM 3960 N N . HIS B 1 108 ? 8.461 -6.906 39.5 1 24.47 108 HIS B N 1
ATOM 3961 C CA . HIS B 1 108 ? 8.359 -5.809 38.562 1 24.47 108 HIS B CA 1
ATOM 3962 C C . HIS B 1 108 ? 7.258 -6.074 37.531 1 24.47 108 HIS B C 1
ATOM 3964 O O . HIS B 1 108 ? 7.418 -6.918 36.656 1 24.47 108 HIS B O 1
ATOM 3970 N N . HIS B 1 109 ? 6.051 -6.195 38.031 1 24.05 109 HIS B N 1
ATOM 3971 C CA . HIS B 1 109 ? 4.887 -6.238 37.156 1 24.05 109 HIS B CA 1
ATOM 3972 C C . HIS B 1 109 ? 4.945 -5.121 36.094 1 24.05 109 HIS B C 1
ATOM 3974 O O . HIS B 1 109 ? 5.043 -3.943 36.469 1 24.05 109 HIS B O 1
ATOM 3980 N N . ASN B 1 110 ? 5.766 -5.332 35.062 1 26.38 110 ASN B N 1
ATOM 3981 C CA . ASN B 1 110 ? 5.652 -4.559 33.844 1 26.38 110 ASN B CA 1
ATOM 3982 C C . ASN B 1 110 ? 4.203 -4.184 33.531 1 26.38 110 ASN B C 1
ATOM 3984 O O . ASN B 1 110 ? 3.363 -5.062 33.344 1 26.38 110 ASN B O 1
ATOM 3988 N N . GLY B 1 111 ? 3.684 -3.227 34.219 1 25.33 111 GLY B N 1
ATOM 3989 C CA . GLY B 1 111 ? 2.383 -2.623 34 1 25.33 111 GLY B CA 1
ATOM 3990 C C . GLY B 1 111 ? 2.08 -2.412 32.531 1 25.33 111 GLY B C 1
ATOM 3991 O O . GLY B 1 111 ? 2.416 -1.369 31.953 1 25.33 111 GLY B O 1
ATOM 3992 N N . GLU B 1 112 ? 2.262 -3.451 31.656 1 27.64 112 GLU B N 1
ATOM 3993 C CA . GLU B 1 112 ? 1.637 -3.418 30.328 1 27.64 112 GLU B CA 1
ATOM 3994 C C . GLU B 1 112 ? 0.24 -2.807 30.406 1 27.64 112 GLU B C 1
ATOM 3996 O O . GLU B 1 112 ? -0.657 -3.361 31.047 1 27.64 112 GLU B O 1
ATOM 4001 N N . GLN B 1 113 ? 0.175 -1.568 30.641 1 26.25 113 GLN B N 1
ATOM 4002 C CA . GLN B 1 113 ? -1.116 -0.898 30.531 1 26.25 113 GLN B CA 1
ATOM 4003 C C . GLN B 1 113 ? -1.913 -1.434 29.344 1 26.25 113 GLN B C 1
ATOM 4005 O O . GLN B 1 113 ? -1.568 -1.176 28.188 1 26.25 113 GLN B O 1
ATOM 4010 N N . GLU B 1 114 ? -2.238 -2.713 29.312 1 29.02 114 GLU B N 1
ATOM 4011 C CA . GLU B 1 114 ? -3.357 -3.221 28.516 1 29.02 114 GLU B CA 1
ATOM 4012 C C . GLU B 1 114 ? -4.477 -2.188 28.422 1 29.02 114 GLU B C 1
ATOM 4014 O O . GLU B 1 114 ? -5.199 -1.949 29.391 1 29.02 114 GLU B O 1
ATOM 4019 N N . ILE B 1 115 ? -4.211 -1.093 27.828 1 29.33 115 ILE B N 1
ATOM 4020 C CA . ILE B 1 115 ? -5.426 -0.344 27.531 1 29.33 115 ILE B CA 1
ATOM 4021 C C . ILE B 1 115 ? -6.508 -1.297 27.031 1 29.33 115 ILE B C 1
ATOM 4023 O O . ILE B 1 115 ? -6.383 -1.876 25.938 1 29.33 115 ILE B O 1
ATOM 4027 N N . HIS B 1 116 ? -6.918 -2.184 27.891 1 28.16 116 HIS B N 1
ATOM 4028 C CA . HIS B 1 116 ? -8.195 -2.838 27.641 1 28.16 116 HIS B CA 1
ATOM 4029 C C . HIS B 1 116 ? -9.141 -1.922 26.859 1 28.16 116 HIS B C 1
ATOM 4031 O O . HIS B 1 116 ? -9.492 -0.842 27.344 1 28.16 116 HIS B O 1
ATOM 4037 N N . LEU B 1 117 ? -8.906 -1.854 25.547 1 34.09 117 LEU B N 1
ATOM 4038 C CA . LEU B 1 117 ? -10.117 -1.403 24.859 1 34.09 117 LEU B CA 1
ATOM 4039 C C . LEU B 1 117 ? -11.367 -1.933 25.562 1 34.09 117 LEU B C 1
ATOM 4041 O O . LEU B 1 117 ? -11.719 -3.102 25.406 1 34.09 117 LEU B O 1
ATOM 4045 N N . ARG B 1 118 ? -11.445 -1.807 26.906 1 29.86 118 ARG B N 1
ATOM 4046 C CA . ARG B 1 118 ? -12.664 -2.109 27.656 1 29.86 118 ARG B CA 1
ATOM 4047 C C . ARG B 1 118 ? -13.898 -1.955 26.781 1 29.86 118 ARG B C 1
ATOM 4049 O O . ARG B 1 118 ? -13.938 -1.105 25.891 1 29.86 118 ARG B O 1
ATOM 4056 N N . LYS B 1 119 ? -14.586 -3.039 26.672 1 30.73 119 LYS B N 1
ATOM 4057 C CA . LYS B 1 119 ? -16 -3.041 26.328 1 30.73 119 LYS B CA 1
ATOM 4058 C C . LYS B 1 119 ? -16.688 -1.771 26.812 1 30.73 119 LYS B C 1
ATOM 4060 O O . LYS B 1 119 ? -16.938 -1.614 28.016 1 30.73 119 LYS B O 1
ATOM 4065 N N . PHE B 1 120 ? -16.266 -0.636 26.344 1 33.28 120 PHE B N 1
ATOM 4066 C CA . PHE B 1 120 ? -17.312 0.357 26.594 1 33.28 120 PHE B CA 1
ATOM 4067 C C . PHE B 1 120 ? -18.688 -0.29 26.594 1 33.28 120 PHE B C 1
ATOM 4069 O O . PHE B 1 120 ? -19.125 -0.837 25.578 1 33.28 120 PHE B O 1
ATOM 4076 N N . GLN B 1 121 ? -18.984 -0.974 27.641 1 32.66 121 GLN B N 1
ATOM 4077 C CA . GLN B 1 121 ? -20.344 -1.39 27.953 1 32.66 121 GLN B CA 1
ATOM 4078 C C . GLN B 1 121 ? -21.375 -0.464 27.297 1 32.66 121 GLN B C 1
ATOM 4080 O O . GLN B 1 121 ? -21.047 0.669 26.938 1 32.66 121 GLN B O 1
ATOM 4085 N N . ASN B 1 122 ? -22.641 -0.912 27.219 1 36.44 122 ASN B N 1
ATOM 4086 C CA . ASN B 1 122 ? -23.938 -0.426 26.734 1 36.44 122 ASN B CA 1
ATOM 4087 C C . ASN B 1 122 ? -24.156 1.042 27.094 1 36.44 122 ASN B C 1
ATOM 4089 O O . ASN B 1 122 ? -25.266 1.562 26.953 1 36.44 122 ASN B O 1
ATOM 4093 N N . ASN B 1 123 ? -23.562 1.57 28.172 1 37.78 123 ASN B N 1
ATOM 4094 C CA . ASN B 1 123 ? -24.188 2.865 28.422 1 37.78 123 ASN B CA 1
ATOM 4095 C C . ASN B 1 123 ? -23.938 3.836 27.266 1 37.78 123 ASN B C 1
ATOM 4097 O O . ASN B 1 123 ? -22.875 3.814 26.656 1 37.78 123 ASN B O 1
ATOM 4101 N N . GLU B 1 124 ? -24.891 4.551 26.578 1 50.12 124 GLU B N 1
ATOM 4102 C CA . GLU B 1 124 ? -25.5 5.391 25.562 1 50.12 124 GLU B CA 1
ATOM 4103 C C . GLU B 1 124 ? -24.641 6.605 25.25 1 50.12 124 GLU B C 1
ATOM 4105 O O . GLU B 1 124 ? -25.016 7.445 24.422 1 50.12 124 GLU B O 1
ATOM 4110 N N . THR B 1 125 ? -23.625 7.016 26.016 1 64.5 125 THR B N 1
ATOM 4111 C CA . THR B 1 125 ? -23.219 8.398 25.766 1 64.5 125 THR B CA 1
ATOM 4112 C C . THR B 1 125 ? -22.203 8.469 24.641 1 64.5 125 THR B C 1
ATOM 4114 O O . THR B 1 125 ? -21.109 7.887 24.734 1 64.5 125 THR B O 1
ATOM 4117 N N . THR B 1 126 ? -22.438 8.641 23.438 1 85.88 126 THR B N 1
ATOM 4118 C CA . THR B 1 126 ? -21.625 8.984 22.281 1 85.88 126 THR B CA 1
ATOM 4119 C C . THR B 1 126 ? -21.188 10.445 22.328 1 85.88 126 THR B C 1
ATOM 4121 O O . THR B 1 126 ? -22.016 11.344 22.484 1 85.88 126 THR B O 1
ATOM 4124 N N . PHE B 1 127 ? -19.859 10.594 22.422 1 92.75 127 PHE B N 1
ATOM 4125 C CA . PHE B 1 127 ? -19.312 11.945 22.406 1 92.75 127 PHE B CA 1
ATOM 4126 C C . PHE B 1 127 ? -19.312 12.516 21 1 92.75 127 PHE B C 1
ATOM 4128 O O . PHE B 1 127 ? -19 11.805 20.031 1 92.75 127 PHE B O 1
ATOM 4135 N N . GLN B 1 128 ? -19.656 13.695 20.938 1 95.25 128 GLN B N 1
ATOM 4136 C CA . GLN B 1 128 ? -19.641 14.344 19.625 1 95.25 128 GLN B CA 1
ATOM 4137 C C . GLN B 1 128 ? -18.344 15.125 19.422 1 95.25 128 GLN B C 1
ATOM 4139 O O . GLN B 1 128 ? -17.812 15.727 20.359 1 95.25 128 GLN B O 1
ATOM 4144 N N . VAL B 1 129 ? -17.875 15.094 18.234 1 97.38 129 VAL B N 1
ATOM 4145 C CA . VAL B 1 129 ? -16.766 15.938 17.812 1 97.38 129 VAL B CA 1
ATOM 4146 C C . VAL B 1 129 ? -17.109 16.625 16.484 1 97.38 129 VAL B C 1
ATOM 4148 O O . VAL B 1 129 ? -17.969 16.141 15.742 1 97.38 129 VAL B O 1
ATOM 4151 N N . CYS B 1 130 ? -16.453 17.766 16.312 1 97.94 130 CYS B N 1
ATOM 4152 C CA . CYS B 1 130 ? -16.797 18.562 15.133 1 97.94 130 CYS B CA 1
ATOM 4153 C C . CYS B 1 130 ? -15.539 18.953 14.375 1 97.94 130 CYS B C 1
ATOM 4155 O O . CYS B 1 130 ? -14.492 19.219 14.977 1 97.94 130 CYS B O 1
ATOM 4157 N N . THR B 1 131 ? -15.609 18.922 13.055 1 98.19 131 THR B N 1
ATOM 4158 C CA . THR B 1 131 ? -14.539 19.438 12.195 1 98.19 131 THR B CA 1
ATOM 4159 C C . THR B 1 131 ? -15.117 20 10.898 1 98.19 131 THR B C 1
ATOM 4161 O O . THR B 1 131 ? -16.328 20 10.703 1 98.19 131 THR B O 1
ATOM 4164 N N . ALA B 1 132 ? -14.227 20.609 10.109 1 96.44 132 ALA B N 1
ATOM 4165 C CA . ALA B 1 132 ? -14.602 21.094 8.781 1 96.44 132 ALA B CA 1
ATOM 4166 C C . ALA B 1 132 ? -13.578 20.688 7.73 1 96.44 132 ALA B C 1
ATOM 4168 O O . ALA B 1 132 ? -12.398 21.047 7.82 1 96.44 132 ALA B O 1
ATOM 4169 N N . SER B 1 133 ? -14 19.859 6.789 1 94.38 133 SER B N 1
ATOM 4170 C CA . SER B 1 133 ? -13.141 19.422 5.699 1 94.38 133 SER B CA 1
ATOM 4171 C C . SER B 1 133 ? -13.883 18.5 4.746 1 94.38 133 SER B C 1
ATOM 4173 O O . SER B 1 133 ? -14.586 17.578 5.184 1 94.38 133 SER B O 1
ATOM 4175 N N . THR B 1 134 ? -13.734 18.719 3.488 1 87.25 134 THR B N 1
ATOM 4176 C CA . THR B 1 134 ? -14.32 17.828 2.496 1 87.25 134 THR B CA 1
ATOM 4177 C C . THR B 1 134 ? -13.336 16.719 2.121 1 87.25 134 THR B C 1
ATOM 4179 O O . THR B 1 134 ? -13.664 15.836 1.328 1 87.25 134 THR B O 1
ATOM 4182 N N . GLY B 1 135 ? -12.18 16.672 2.723 1 92.31 135 GLY B N 1
ATOM 4183 C CA . GLY B 1 135 ? -11.148 15.773 2.234 1 92.31 135 GLY B CA 1
ATOM 4184 C C . GLY B 1 135 ? -10.523 14.93 3.332 1 92.31 135 GLY B C 1
ATOM 4185 O O . GLY B 1 135 ? -11.234 14.32 4.129 1 92.31 135 GLY B O 1
ATOM 4186 N N . ASN B 1 136 ? -9.219 14.898 3.35 1 95.06 136 ASN B N 1
ATOM 4187 C CA . ASN B 1 136 ? -8.43 13.984 4.172 1 95.06 136 ASN B CA 1
ATOM 4188 C C . ASN B 1 136 ? -8.773 14.125 5.652 1 95.06 136 ASN B C 1
ATOM 4190 O O . ASN B 1 136 ? -8.898 13.125 6.363 1 95.06 136 ASN B O 1
ATOM 4194 N N . HIS B 1 137 ? -8.898 15.336 6.074 1 97.25 137 HIS B N 1
ATOM 4195 C CA . HIS B 1 137 ? -9.148 15.539 7.496 1 97.25 137 HIS B CA 1
ATOM 4196 C C . HIS B 1 137 ? -10.562 15.109 7.879 1 97.25 137 HIS B C 1
ATOM 4198 O O . HIS B 1 137 ? -10.766 14.484 8.922 1 97.25 137 HIS B O 1
ATOM 4204 N N . GLY B 1 138 ? -11.531 15.469 7.059 1 97.19 138 GLY B N 1
ATOM 4205 C CA . GLY B 1 138 ? -12.891 14.992 7.289 1 97.19 138 GLY B CA 1
ATOM 4206 C C . GLY B 1 138 ? -13 13.484 7.312 1 97.19 138 GLY B C 1
ATOM 4207 O O . GLY B 1 138 ? -13.688 12.922 8.164 1 97.19 138 GLY B O 1
ATOM 4208 N N . PHE B 1 139 ? -12.281 12.828 6.379 1 96.5 139 PHE B N 1
ATOM 4209 C CA . PHE B 1 139 ? -12.25 11.375 6.344 1 96.5 139 PHE B CA 1
ATOM 4210 C C . PHE B 1 139 ? -11.648 10.812 7.625 1 96.5 139 PHE B C 1
ATOM 4212 O O . PHE B 1 139 ? -12.219 9.906 8.234 1 96.5 139 PHE B O 1
ATOM 4219 N N . ALA B 1 140 ? -10.609 11.383 8.062 1 97.94 140 ALA B N 1
ATOM 4220 C CA . ALA B 1 140 ? -9.852 10.906 9.219 1 97.94 140 ALA B CA 1
ATOM 4221 C C . ALA B 1 140 ? -10.688 11 10.492 1 97.94 140 ALA B C 1
ATOM 4223 O O . ALA B 1 140 ? -10.766 10.047 11.266 1 97.94 140 ALA B O 1
ATOM 4224 N N . VAL B 1 141 ? -11.305 12.164 10.703 1 98.19 141 VAL B N 1
ATOM 4225 C CA . VAL B 1 141 ? -12.094 12.391 11.914 1 98.19 141 VAL B CA 1
ATOM 4226 C C . VAL B 1 141 ? -13.289 11.438 11.938 1 98.19 141 VAL B C 1
ATOM 4228 O O . VAL B 1 141 ? -13.586 10.828 12.969 1 98.19 141 VAL B O 1
ATOM 4231 N N . SER B 1 142 ? -13.93 11.297 10.805 1 97.19 142 SER B N 1
ATOM 4232 C CA . SER B 1 142 ? -15.078 10.414 10.695 1 97.19 142 SER B CA 1
ATOM 4233 C C . SER B 1 142 ? -14.688 8.961 10.969 1 97.19 142 SER B C 1
ATOM 4235 O O . SER B 1 142 ? -15.328 8.281 11.773 1 97.19 142 SER B O 1
ATOM 4237 N N . TYR B 1 143 ? -13.641 8.531 10.383 1 95.94 143 TYR B N 1
ATOM 4238 C CA . TYR B 1 143 ? -13.188 7.156 10.547 1 95.94 143 TYR B CA 1
ATOM 4239 C C . TYR B 1 143 ? -12.75 6.898 11.984 1 95.94 143 TYR B C 1
ATOM 4241 O O . TYR B 1 143 ? -13.07 5.859 12.562 1 95.94 143 TYR B O 1
ATOM 4249 N N . ALA B 1 144 ? -11.961 7.797 12.523 1 96.62 144 ALA B N 1
ATOM 4250 C CA . ALA B 1 144 ? -11.477 7.648 13.898 1 96.62 144 ALA B CA 1
ATOM 4251 C C . ALA B 1 144 ? -12.641 7.531 14.875 1 96.62 144 ALA B C 1
ATOM 4253 O O . ALA B 1 144 ? -12.602 6.711 15.797 1 96.62 144 ALA B O 1
ATOM 4254 N N . ALA B 1 145 ? -13.664 8.344 14.68 1 95.81 145 ALA B N 1
ATOM 4255 C CA . ALA B 1 145 ? -14.836 8.297 15.539 1 95.81 145 ALA B CA 1
ATOM 4256 C C . ALA B 1 145 ? -15.5 6.922 15.484 1 95.81 145 ALA B C 1
ATOM 4258 O O . ALA B 1 145 ? -15.797 6.324 16.516 1 95.81 145 ALA B O 1
ATOM 4259 N N . LYS B 1 146 ? -15.648 6.43 14.297 1 91.12 146 LYS B N 1
ATOM 4260 C CA . LYS B 1 146 ? -16.266 5.121 14.094 1 91.12 146 LYS B CA 1
ATOM 4261 C C . LYS B 1 146 ? -15.398 4.016 14.703 1 91.12 146 LYS B C 1
ATOM 4263 O O . LYS B 1 146 ? -15.914 3.131 15.391 1 91.12 146 LYS B O 1
ATOM 4268 N N . ALA B 1 147 ? -14.141 4.102 14.453 1 89.5 147 ALA B N 1
ATOM 4269 C CA . ALA B 1 147 ? -13.211 3.07 14.906 1 89.5 147 ALA B CA 1
ATOM 4270 C C . ALA B 1 147 ? -13.156 3.01 16.438 1 89.5 147 ALA B C 1
ATOM 4272 O O . ALA B 1 147 ? -13.016 1.931 17.016 1 89.5 147 ALA B O 1
ATOM 4273 N N . LEU B 1 148 ? -13.234 4.133 17.062 1 90.81 148 LEU B N 1
ATOM 4274 C CA . LEU B 1 148 ? -13.18 4.191 18.516 1 90.81 148 LEU B CA 1
ATOM 4275 C C . LEU B 1 148 ? -14.523 3.781 19.125 1 90.81 148 LEU B C 1
ATOM 4277 O O . LEU B 1 148 ? -14.578 3.338 20.266 1 90.81 148 LEU B O 1
ATOM 4281 N N . GLY B 1 149 ? -15.656 4.035 18.391 1 88.44 149 GLY B N 1
ATOM 4282 C CA . GLY B 1 149 ? -16.969 3.523 18.766 1 88.44 149 GLY B CA 1
ATOM 4283 C C . GLY B 1 149 ? -17.688 4.383 19.797 1 88.44 149 GLY B C 1
ATOM 4284 O O . GLY B 1 149 ? -18.859 4.164 20.078 1 88.44 149 GLY B O 1
ATOM 4285 N N . THR B 1 150 ? -17 5.34 20.344 1 88.88 150 THR B N 1
ATOM 4286 C CA . THR B 1 150 ? -17.594 6.148 21.391 1 88.88 150 THR B CA 1
ATOM 4287 C C . THR B 1 150 ? -17.766 7.594 20.938 1 88.88 150 THR B C 1
ATOM 4289 O O . THR B 1 150 ? -18.078 8.477 21.75 1 88.88 150 THR B O 1
ATOM 4292 N N . PHE B 1 151 ? -17.531 7.816 19.672 1 92.94 151 PHE B N 1
ATOM 4293 C CA . PHE B 1 151 ? -17.625 9.172 19.141 1 92.94 151 PHE B CA 1
ATOM 4294 C C . PHE B 1 151 ? -18.578 9.234 17.953 1 92.94 151 PHE B C 1
ATOM 4296 O O . PHE B 1 151 ? -18.781 8.234 17.266 1 92.94 151 PHE B O 1
ATOM 4303 N N . SER B 1 152 ? -19.172 10.383 17.797 1 95.38 152 SER B N 1
ATOM 4304 C CA . SER B 1 152 ? -19.859 10.773 16.578 1 95.38 152 SER B CA 1
ATOM 4305 C C . SER B 1 152 ? -19.203 12.016 15.961 1 95.38 152 SER B C 1
ATOM 4307 O O . SER B 1 152 ? -19.016 13.023 16.641 1 95.38 152 SER B O 1
ATOM 4309 N N . ALA B 1 153 ? -18.891 11.93 14.742 1 97.44 153 ALA B N 1
ATOM 4310 C CA . ALA B 1 153 ? -18.172 13.023 14.086 1 97.44 153 ALA B CA 1
ATOM 4311 C C . ALA B 1 153 ? -19.125 13.867 13.234 1 97.44 153 ALA B C 1
ATOM 4313 O O . ALA B 1 153 ? -19.828 13.336 12.375 1 97.44 153 ALA B O 1
ATOM 4314 N N . ILE B 1 154 ? -19.125 15.109 13.484 1 97.62 154 ILE B N 1
ATOM 4315 C CA . ILE B 1 154 ? -19.828 16.094 12.656 1 97.62 154 ILE B CA 1
ATOM 4316 C C . ILE B 1 154 ? -18.812 16.812 11.75 1 97.62 154 ILE B C 1
ATOM 4318 O O . ILE B 1 154 ? -17.875 17.438 12.234 1 97.62 154 ILE B O 1
ATOM 4322 N N . VAL B 1 155 ? -19.062 16.688 10.5 1 98.12 155 VAL B N 1
ATOM 4323 C CA . VAL B 1 155 ? -18.172 17.312 9.523 1 98.12 155 VAL B CA 1
ATOM 4324 C C . VAL B 1 155 ? -18.922 18.406 8.773 1 98.12 155 VAL B C 1
ATOM 4326 O O . VAL B 1 155 ? -19.875 18.125 8.031 1 98.12 155 VAL B O 1
ATOM 4329 N N . VAL B 1 156 ? -18.5 19.641 8.898 1 97.75 156 VAL B N 1
ATOM 4330 C CA . VAL B 1 156 ? -19.109 20.766 8.195 1 97.75 156 VAL B CA 1
ATOM 4331 C C . VAL B 1 156 ? -18.422 20.953 6.84 1 97.75 156 VAL B C 1
ATOM 4333 O O . VAL B 1 156 ? -17.203 20.984 6.754 1 97.75 156 VAL B O 1
ATOM 4336 N N . VAL B 1 157 ? -19.203 20.984 5.84 1 96.31 157 VAL B N 1
ATOM 4337 C CA . VAL B 1 157 ? -18.703 21.188 4.488 1 96.31 157 VAL B CA 1
ATOM 4338 C C . VAL B 1 157 ? -19.484 22.312 3.803 1 96.31 157 VAL B C 1
ATOM 4340 O O . VAL B 1 157 ? -20.609 22.625 4.203 1 96.31 157 VAL B O 1
ATOM 4343 N N . PRO B 1 158 ? -18.891 22.969 2.811 1 94.5 158 PRO B N 1
ATOM 4344 C CA . PRO B 1 158 ? -19.625 24 2.078 1 94.5 158 PRO B CA 1
ATOM 4345 C C . PRO B 1 158 ? -20.875 23.453 1.369 1 94.5 158 PRO B C 1
ATOM 4347 O O . PRO B 1 158 ? -20.906 22.281 1.009 1 94.5 158 PRO B O 1
ATOM 4350 N N . THR B 1 159 ? -21.766 24.297 1.116 1 93.31 159 THR B N 1
ATOM 4351 C CA . THR B 1 159 ? -23.031 23.922 0.49 1 93.31 159 THR B CA 1
ATOM 4352 C C . THR B 1 159 ? -22.797 23.453 -0.946 1 93.31 159 THR B C 1
ATOM 4354 O O . THR B 1 159 ? -23.594 22.672 -1.484 1 93.31 159 THR B O 1
ATOM 4357 N N . ASN B 1 160 ? -21.703 23.875 -1.491 1 91.12 160 ASN B N 1
ATOM 4358 C CA . ASN B 1 160 ? -21.422 23.516 -2.879 1 91.12 160 ASN B CA 1
ATOM 4359 C C . ASN B 1 160 ? -20.391 22.391 -2.975 1 91.12 160 ASN B C 1
ATOM 4361 O O . ASN B 1 160 ? -19.797 22.188 -4.027 1 91.12 160 ASN B O 1
ATOM 4365 N N . ALA B 1 161 ? -20.188 21.75 -1.893 1 89.12 161 ALA B N 1
ATOM 4366 C CA . ALA B 1 161 ? -19.219 20.656 -1.882 1 89.12 161 ALA B CA 1
ATOM 4367 C C . ALA B 1 161 ? -19.641 19.531 -2.83 1 89.12 161 ALA B C 1
ATOM 4369 O O . ALA B 1 161 ? -20.844 19.281 -3.012 1 89.12 161 ALA B O 1
ATOM 4370 N N . ASP B 1 162 ? -18.719 18.891 -3.443 1 87.12 162 ASP B N 1
ATOM 4371 C CA . ASP B 1 162 ? -18.953 17.766 -4.336 1 87.12 162 ASP B CA 1
ATOM 4372 C C . ASP B 1 162 ? -19.719 16.656 -3.625 1 87.12 162 ASP B C 1
ATOM 4374 O O . ASP B 1 162 ? -19.281 16.156 -2.58 1 87.12 162 ASP B O 1
ATOM 4378 N N . PRO B 1 163 ? -20.766 16.234 -4.219 1 87.38 163 PRO B N 1
ATOM 4379 C CA . PRO B 1 163 ? -21.594 15.195 -3.598 1 87.38 163 PRO B CA 1
ATOM 4380 C C . PRO B 1 163 ? -20.812 13.906 -3.34 1 87.38 163 PRO B C 1
ATOM 4382 O O . PRO B 1 163 ? -21.062 13.219 -2.35 1 87.38 163 PRO B O 1
ATOM 4385 N N . SER B 1 164 ? -19.938 13.609 -4.188 1 83.69 164 SER B N 1
ATOM 4386 C CA . SER B 1 164 ? -19.156 12.383 -4.027 1 83.69 164 SER B CA 1
ATOM 4387 C C . SER B 1 164 ? -18.312 12.422 -2.752 1 83.69 164 SER B C 1
ATOM 4389 O O . SER B 1 164 ? -18.156 11.406 -2.076 1 83.69 164 SER B O 1
ATOM 4391 N N . LYS B 1 165 ? -17.812 13.539 -2.432 1 85.88 165 LYS B N 1
ATOM 4392 C CA . LYS B 1 165 ? -17.031 13.703 -1.213 1 85.88 165 LYS B CA 1
ATOM 4393 C C . LYS B 1 165 ? -17.906 13.594 0.03 1 85.88 165 LYS B C 1
ATOM 4395 O O . LYS B 1 165 ? -17.5 12.984 1.024 1 85.88 165 LYS B O 1
ATOM 4400 N N . ILE B 1 166 ? -19.047 14.188 -0.098 1 90.19 166 ILE B N 1
ATOM 4401 C CA . ILE B 1 166 ? -20.016 14.125 0.991 1 90.19 166 ILE B CA 1
ATOM 4402 C C . ILE B 1 166 ? -20.406 12.672 1.253 1 90.19 166 ILE B C 1
ATOM 4404 O O . ILE B 1 166 ? -20.406 12.219 2.4 1 90.19 166 ILE B O 1
ATOM 4408 N N . GLU B 1 167 ? -20.625 11.961 0.21 1 89.19 167 GLU B N 1
ATOM 4409 C CA . GLU B 1 167 ? -21.016 10.562 0.327 1 89.19 167 GLU B CA 1
ATOM 4410 C C . GLU B 1 167 ? -19.906 9.727 0.954 1 89.19 167 GLU B C 1
ATOM 4412 O O . GLU B 1 167 ? -20.172 8.812 1.734 1 89.19 167 GLU B O 1
ATOM 4417 N N . ASN B 1 168 ? -18.719 10.031 0.613 1 90.12 168 ASN B N 1
ATOM 4418 C CA . ASN B 1 168 ? -17.594 9.312 1.186 1 90.12 168 ASN B CA 1
ATOM 4419 C C . ASN B 1 168 ? -17.484 9.539 2.689 1 90.12 168 ASN B C 1
ATOM 4421 O O . ASN B 1 168 ? -17.234 8.602 3.451 1 90.12 168 ASN B O 1
ATOM 4425 N N . ILE B 1 169 ? -17.688 10.75 3.086 1 93.19 169 ILE B N 1
ATOM 4426 C CA . ILE B 1 169 ? -17.641 11.078 4.508 1 93.19 169 ILE B CA 1
ATOM 4427 C C . ILE B 1 169 ? -18.75 10.32 5.246 1 93.19 169 ILE B C 1
ATOM 4429 O O . ILE B 1 169 ? -18.5 9.719 6.293 1 93.19 169 ILE B O 1
ATOM 4433 N N . GLN B 1 170 ? -19.906 10.234 4.648 1 92.31 170 GLN B N 1
ATOM 4434 C CA . GLN B 1 170 ? -21.062 9.672 5.324 1 92.31 170 GLN B CA 1
ATOM 4435 C C . GLN B 1 170 ? -21.094 8.148 5.203 1 92.31 170 GLN B C 1
ATOM 4437 O O . GLN B 1 170 ? -21.078 7.441 6.215 1 92.31 170 GLN B O 1
ATOM 4442 N N . LYS B 1 171 ? -20.984 7.688 4.008 1 89 171 LYS B N 1
ATOM 4443 C CA . LYS B 1 171 ? -21.266 6.281 3.742 1 89 171 LYS B CA 1
ATOM 4444 C C . LYS B 1 171 ? -20.016 5.426 3.898 1 89 171 LYS B C 1
ATOM 4446 O O . LYS B 1 171 ? -20.109 4.23 4.195 1 89 171 LYS B O 1
ATOM 4451 N N . VAL B 1 172 ? -18.922 6.047 3.711 1 88.75 172 VAL B N 1
ATOM 4452 C CA . VAL B 1 172 ? -17.688 5.27 3.756 1 88.75 172 VAL B CA 1
ATOM 4453 C C . VAL B 1 172 ? -17.016 5.461 5.109 1 88.75 172 VAL B C 1
ATOM 4455 O O . VAL B 1 172 ? -16.656 4.488 5.777 1 88.75 172 VAL B O 1
ATOM 4458 N N . MET B 1 173 ? -16.969 6.676 5.543 1 91.06 173 MET B N 1
ATOM 4459 C CA . MET B 1 173 ? -16.188 6.957 6.742 1 91.06 173 MET B CA 1
ATOM 4460 C C . MET B 1 173 ? -17.062 7 7.98 1 91.06 173 MET B C 1
ATOM 4462 O O . MET B 1 173 ? -16.578 6.91 9.102 1 91.06 173 MET B O 1
ATOM 4466 N N . GLY B 1 174 ? -18.438 7.281 7.828 1 90.94 174 GLY B N 1
ATOM 4467 C CA . GLY B 1 174 ? -19.375 7.16 8.938 1 90.94 174 GLY B CA 1
ATOM 4468 C C . GLY B 1 174 ? -19.641 8.484 9.633 1 90.94 174 GLY B C 1
ATOM 4469 O O . GLY B 1 174 ? -20.141 8.5 10.758 1 90.94 174 GLY B O 1
ATOM 4470 N N . GLY B 1 175 ? -19.234 9.57 9.039 1 94.12 175 GLY B N 1
ATOM 4471 C CA . GLY B 1 175 ? -19.453 10.867 9.648 1 94.12 175 GLY B CA 1
ATOM 4472 C C . GLY B 1 175 ? -20.812 11.461 9.32 1 94.12 175 GLY B C 1
ATOM 4473 O O . GLY B 1 175 ? -21.5 10.984 8.414 1 94.12 175 GLY B O 1
ATOM 4474 N N . GLN B 1 176 ? -21.203 12.391 10.117 1 96.38 176 GLN B N 1
ATOM 4475 C CA . GLN B 1 176 ? -22.375 13.219 9.82 1 96.38 176 GLN B CA 1
ATOM 4476 C C . GLN B 1 176 ? -21.969 14.531 9.156 1 96.38 176 GLN B C 1
ATOM 4478 O O . GLN B 1 176 ? -20.953 15.133 9.531 1 96.38 176 GLN B O 1
ATOM 4483 N N . VAL B 1 177 ? -22.797 14.984 8.195 1 97.12 177 VAL B N 1
ATOM 4484 C CA . VAL B 1 177 ? -22.391 16.156 7.426 1 97.12 177 VAL B CA 1
ATOM 4485 C C . VAL B 1 177 ? -23.359 17.312 7.68 1 97.12 177 VAL B C 1
ATOM 4487 O O . VAL B 1 177 ? -24.578 17.094 7.73 1 97.12 177 VAL B O 1
ATOM 4490 N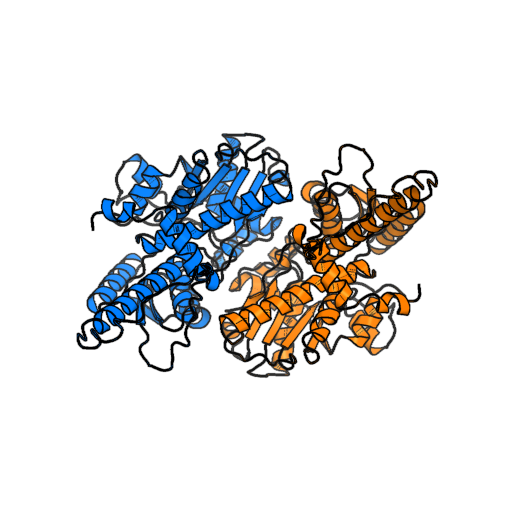 N . ILE B 1 178 ? -22.859 18.453 7.918 1 96.88 178 ILE B N 1
ATOM 4491 C CA . ILE B 1 178 ? -23.609 19.703 7.934 1 96.88 178 ILE B CA 1
ATOM 4492 C C . ILE B 1 178 ? -23.156 20.594 6.773 1 96.88 178 ILE B C 1
ATOM 4494 O O . ILE B 1 178 ? -21.953 20.844 6.609 1 96.88 178 ILE B O 1
ATOM 4498 N N . LEU B 1 179 ? -24.125 21 6 1 96.38 179 LEU B N 1
ATOM 4499 C CA . LEU B 1 179 ? -23.828 21.922 4.914 1 96.38 179 LEU B CA 1
ATOM 4500 C C . LEU B 1 179 ? -23.938 23.375 5.387 1 96.38 179 LEU B C 1
ATOM 4502 O O . LEU B 1 179 ? -25 23.797 5.852 1 96.38 179 LEU B O 1
ATOM 4506 N N . HIS B 1 180 ? -22.844 24.062 5.262 1 96.19 180 HIS B N 1
ATOM 4507 C CA . HIS B 1 180 ? -22.875 25.469 5.68 1 96.19 180 HIS B CA 1
ATOM 4508 C C . HIS B 1 180 ? -21.797 26.281 4.957 1 96.19 180 HIS B C 1
ATOM 4510 O O . HIS B 1 180 ? -20.656 25.828 4.844 1 96.19 180 HIS B O 1
ATOM 4516 N N . GLY B 1 181 ? -22.188 27.453 4.52 1 93.38 181 GLY B N 1
ATOM 4517 C CA . GLY B 1 181 ? -21.25 28.344 3.877 1 93.38 181 GLY B CA 1
ATOM 4518 C C . GLY B 1 181 ? -21.078 28.062 2.396 1 93.38 181 GLY B C 1
ATOM 4519 O O . GLY B 1 181 ? -21.375 26.969 1.926 1 93.38 181 GLY B O 1
ATOM 4520 N N . ASP B 1 182 ? -20.516 29.109 1.725 1 90.62 182 ASP B N 1
ATOM 4521 C CA . ASP B 1 182 ? -20.328 28.953 0.284 1 90.62 182 ASP B CA 1
ATOM 4522 C C . ASP B 1 182 ? -18.875 28.625 -0.056 1 90.62 182 ASP B C 1
ATOM 4524 O O . ASP B 1 182 ? -18.516 28.5 -1.229 1 90.62 182 ASP B O 1
ATOM 4528 N N . ASN B 1 183 ? -18.094 28.594 0.992 1 86.38 183 ASN B N 1
ATOM 4529 C CA . ASN B 1 183 ? -16.703 28.188 0.809 1 86.38 183 ASN B CA 1
ATOM 4530 C C . ASN B 1 183 ? -16.141 27.516 2.062 1 86.38 183 ASN B C 1
ATOM 4532 O O . ASN B 1 183 ? -16.812 27.484 3.1 1 86.38 183 ASN B O 1
ATOM 4536 N N . CYS B 1 184 ? -14.938 27.047 1.966 1 85.88 184 CYS B N 1
ATOM 4537 C CA . CYS B 1 184 ? -14.328 26.266 3.031 1 85.88 184 CYS B CA 1
ATOM 4538 C C . CYS B 1 184 ? -14.078 27.125 4.27 1 85.88 184 CYS B C 1
ATOM 4540 O O . CYS B 1 184 ? -14.203 26.641 5.395 1 85.88 184 CYS B O 1
ATOM 4542 N N . LEU B 1 185 ? -13.758 28.375 4.098 1 85.81 185 LEU B N 1
ATOM 4543 C CA . LEU B 1 185 ? -13.477 29.266 5.223 1 85.81 185 LEU B CA 1
ATOM 4544 C C . LEU B 1 185 ? -14.719 29.469 6.078 1 85.81 185 LEU B C 1
ATOM 4546 O O . LEU B 1 185 ? -14.656 29.391 7.305 1 85.81 185 LEU B O 1
A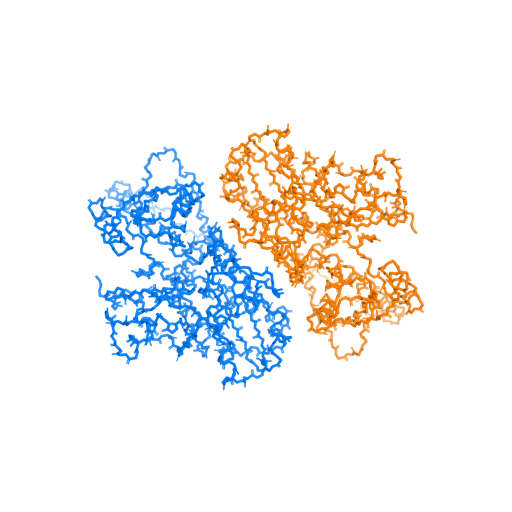TOM 4550 N N . LYS B 1 186 ? -15.812 29.688 5.434 1 90.88 186 LYS B N 1
ATOM 4551 C CA . LYS B 1 186 ? -17.078 29.891 6.141 1 90.88 186 LYS B CA 1
ATOM 4552 C C . LYS B 1 186 ? -17.516 28.625 6.855 1 90.88 186 LYS B C 1
ATOM 4554 O O . LYS B 1 186 ? -18.047 28.672 7.965 1 90.88 186 LYS B O 1
ATOM 4559 N N . ALA B 1 187 ? -17.312 27.547 6.168 1 94.5 187 ALA B N 1
ATOM 4560 C CA . ALA B 1 187 ? -17.625 26.266 6.797 1 94.5 187 ALA B CA 1
ATOM 4561 C C . ALA B 1 187 ? -16.797 26.047 8.062 1 94.5 187 ALA B C 1
ATOM 4563 O O . ALA B 1 187 ? -17.312 25.609 9.086 1 94.5 187 ALA B O 1
ATOM 4564 N N . GLU B 1 188 ? -15.602 26.375 8.008 1 93.31 188 GLU B N 1
ATOM 4565 C CA . GLU B 1 188 ? -14.695 26.219 9.141 1 93.31 188 GLU B CA 1
ATOM 4566 C C . GLU B 1 188 ? -15.109 27.125 10.305 1 93.31 188 GLU B C 1
ATOM 4568 O O . GLU B 1 188 ? -15.133 26.688 11.461 1 93.31 188 GLU B O 1
ATOM 4573 N N . MET B 1 189 ? -15.375 28.359 10.016 1 93.5 189 MET B N 1
ATOM 4574 C CA . MET B 1 189 ? -15.805 29.312 11.047 1 93.5 189 MET B CA 1
ATOM 4575 C C . MET B 1 189 ? -17.078 28.812 11.742 1 93.5 189 MET B C 1
ATOM 4577 O O . MET B 1 189 ? -17.172 28.875 12.969 1 93.5 189 MET B O 1
ATOM 4581 N N . PHE B 1 190 ? -17.953 28.359 10.922 1 96.38 190 PHE B N 1
ATOM 4582 C CA . PHE B 1 190 ? -19.203 27.828 11.469 1 96.38 190 PHE B CA 1
ATOM 4583 C C . PHE B 1 190 ? -18.922 26.625 12.367 1 96.38 190 PHE B C 1
ATOM 4585 O O . PHE B 1 190 ? -19.484 26.5 13.453 1 96.38 190 PHE B O 1
ATOM 4592 N N . ALA B 1 191 ? -18.078 25.75 11.875 1 97.31 191 ALA B N 1
ATOM 4593 C CA . ALA B 1 191 ? -17.75 24.547 12.641 1 97.31 191 ALA B CA 1
ATOM 4594 C C . ALA B 1 191 ? -17.172 24.906 14.008 1 97.31 191 ALA B C 1
ATOM 4596 O O . ALA B 1 191 ? -17.531 24.297 15.023 1 97.31 191 ALA B O 1
ATOM 4597 N N . LYS B 1 192 ? -16.328 25.844 14.062 1 95.75 192 LYS B N 1
ATOM 4598 C CA . LYS B 1 192 ? -15.727 26.297 15.32 1 95.75 192 LYS B CA 1
ATOM 4599 C C . LYS B 1 192 ? -16.781 26.875 16.266 1 95.75 192 LYS B C 1
ATOM 4601 O O . LYS B 1 192 ? -16.781 26.578 17.453 1 95.75 192 LYS B O 1
ATOM 4606 N N . GLU B 1 193 ? -17.609 27.672 15.656 1 97.06 193 GLU B N 1
ATOM 4607 C CA . GLU B 1 193 ? -18.688 28.25 16.438 1 97.06 193 GLU B CA 1
ATOM 4608 C C . GLU B 1 193 ? -19.641 27.172 16.938 1 97.06 193 GLU B C 1
ATOM 4610 O O . GLU B 1 193 ? -20.062 27.188 18.094 1 97.06 193 GLU B O 1
ATOM 4615 N N . TYR B 1 194 ? -19.984 26.297 16.047 1 96.69 194 TYR B N 1
ATOM 4616 C CA . TYR B 1 194 ? -20.859 25.172 16.375 1 96.69 194 TYR B CA 1
ATOM 4617 C C . TYR B 1 194 ? -20.312 24.375 17.547 1 96.69 194 TYR B C 1
ATOM 4619 O O . TYR B 1 194 ? -21.047 24.047 18.484 1 96.69 194 TYR B O 1
ATOM 4627 N N . ALA B 1 195 ? -19.078 24.047 17.484 1 96.81 195 ALA B N 1
ATOM 4628 C CA . ALA B 1 195 ? -18.422 23.281 18.547 1 96.81 195 ALA B CA 1
ATOM 4629 C C . ALA B 1 195 ? -18.406 24.062 19.859 1 96.81 195 ALA B C 1
ATOM 4631 O O . ALA B 1 195 ? -18.703 23.5 20.922 1 96.81 195 ALA B O 1
ATOM 4632 N N . ARG B 1 196 ? -18.109 25.312 19.812 1 95.94 196 ARG B N 1
ATOM 4633 C CA . ARG B 1 196 ? -18.047 26.156 20.984 1 95.94 196 ARG B CA 1
ATOM 4634 C C . ARG B 1 196 ? -19.406 26.25 21.672 1 95.94 196 ARG B C 1
ATOM 4636 O O . ARG B 1 196 ? -19.516 26.078 22.891 1 95.94 196 ARG B O 1
ATOM 4643 N N . GLU B 1 197 ? -20.391 26.469 20.875 1 96.69 197 GLU B N 1
ATOM 4644 C CA . GLU B 1 197 ? -21.75 26.641 21.406 1 96.69 197 GLU B CA 1
ATOM 4645 C C . GLU B 1 197 ? -22.25 25.359 22.062 1 96.69 197 GLU B C 1
ATOM 4647 O O . GLU B 1 197 ? -23.016 25.422 23.031 1 96.69 197 GLU B O 1
ATOM 4652 N N . ARG B 1 198 ? -21.766 24.297 21.672 1 95.12 198 ARG B N 1
ATOM 4653 C CA . ARG B 1 198 ? -22.266 23 22.141 1 95.12 198 ARG B CA 1
ATOM 4654 C C . ARG B 1 198 ? -21.266 22.359 23.109 1 95.12 198 ARG B C 1
ATOM 4656 O O . ARG B 1 198 ? -21.531 21.266 23.625 1 95.12 198 ARG B O 1
ATOM 4663 N N . ASN B 1 199 ? -20.203 23.016 23.297 1 93.81 199 ASN B N 1
ATOM 4664 C CA . ASN B 1 199 ? -19.156 22.547 24.188 1 93.81 199 ASN B CA 1
ATOM 4665 C C . ASN B 1 199 ? -18.656 21.156 23.812 1 93.81 199 ASN B C 1
ATOM 4667 O O . ASN B 1 199 ? -18.594 20.266 24.641 1 93.81 199 ASN B O 1
ATOM 4671 N N . ILE B 1 200 ? -18.453 20.969 22.516 1 94.19 200 ILE B N 1
ATOM 4672 C CA . ILE B 1 200 ? -17.828 19.75 22.016 1 94.19 200 ILE B CA 1
ATOM 4673 C C . ILE B 1 200 ? -16.484 20.078 21.391 1 94.19 200 ILE B C 1
ATOM 4675 O O . ILE B 1 200 ? -16.234 21.219 21 1 94.19 200 ILE B O 1
ATOM 4679 N N . PRO B 1 201 ? -15.617 19.109 21.297 1 95.62 201 PRO B N 1
ATOM 4680 C CA . PRO B 1 201 ? -14.289 19.375 20.734 1 95.62 201 PRO B CA 1
ATOM 4681 C C . PRO B 1 201 ? -14.336 19.688 19.234 1 95.62 201 PRO B C 1
ATOM 4683 O O . PRO B 1 201 ? -15.039 19.016 18.484 1 95.62 201 PRO B O 1
ATOM 4686 N N . TYR B 1 202 ? -13.617 20.75 18.922 1 97.19 202 TYR B N 1
ATOM 4687 C CA . TYR B 1 202 ? -13.273 20.969 17.516 1 97.19 202 TYR B CA 1
ATOM 4688 C C . TYR B 1 202 ? -11.953 20.297 17.172 1 97.19 202 TYR B C 1
ATOM 4690 O O . TYR B 1 202 ? -10.93 20.562 17.812 1 97.19 202 TYR B O 1
ATOM 4698 N N . ILE B 1 203 ? -11.977 19.469 16.203 1 98.12 203 ILE B N 1
ATOM 4699 C CA . ILE B 1 203 ? -10.766 18.781 15.773 1 98.12 203 ILE B CA 1
ATOM 4700 C C . ILE B 1 203 ? -10.109 19.547 14.625 1 98.12 203 ILE B C 1
ATOM 4702 O O . ILE B 1 203 ? -10.523 19.422 13.469 1 98.12 203 ILE B O 1
ATOM 4706 N N . SER B 1 204 ? -9.086 20.266 14.969 1 96.75 204 SER B N 1
ATOM 4707 C CA . SER B 1 204 ? -8.375 21.078 13.992 1 96.75 204 SER B CA 1
ATOM 4708 C C . SER B 1 204 ? -7.594 20.219 13.008 1 96.75 204 SER B C 1
ATOM 4710 O O . SER B 1 204 ? -7.059 19.172 13.375 1 96.75 204 SER B O 1
ATOM 4712 N N . PRO B 1 205 ? -7.473 20.688 11.781 1 95.19 205 PRO B N 1
ATOM 4713 C CA . PRO B 1 205 ? -6.715 19.906 10.805 1 95.19 205 PRO B CA 1
ATOM 4714 C C . PRO B 1 205 ? -5.207 19.953 11.039 1 95.19 205 PRO B C 1
ATOM 4716 O O . PRO B 1 205 ? -4.469 19.109 10.531 1 95.19 205 PRO B O 1
ATOM 4719 N N . TYR B 1 206 ? -4.711 21.031 11.734 1 95.25 206 TYR B N 1
ATOM 4720 C CA . TYR B 1 206 ? -3.262 21.078 11.891 1 95.25 206 TYR B CA 1
ATOM 4721 C C . TYR B 1 206 ? -2.871 21.875 13.133 1 95.25 206 TYR B C 1
ATOM 4723 O O . TYR B 1 206 ? -1.81 21.641 13.719 1 95.25 206 TYR B O 1
ATOM 4731 N N . ASN B 1 207 ? -3.721 22.859 13.609 1 95.75 207 ASN B N 1
ATOM 4732 C CA . ASN B 1 207 ? -3.332 23.828 14.633 1 95.75 207 ASN B CA 1
ATOM 4733 C C . ASN B 1 207 ? -3.785 23.375 16.016 1 95.75 207 ASN B C 1
ATOM 4735 O O . ASN B 1 207 ? -4.578 24.062 16.672 1 95.75 207 ASN B O 1
ATOM 4739 N N . ASP B 1 208 ? -3.246 22.312 16.422 1 96.75 208 ASP B N 1
ATOM 4740 C CA . ASP B 1 208 ? -3.57 21.672 17.688 1 96.75 208 ASP B CA 1
ATOM 4741 C C . ASP B 1 208 ? -2.424 20.781 18.172 1 96.75 208 ASP B C 1
ATOM 4743 O O . ASP B 1 208 ? -1.871 20 17.406 1 96.75 208 ASP B O 1
ATOM 4747 N N . VAL B 1 209 ? -2.09 20.953 19.438 1 97.88 209 VAL B N 1
ATOM 4748 C CA . VAL B 1 209 ? -0.953 20.25 20.031 1 97.88 209 VAL B CA 1
ATOM 4749 C C . VAL B 1 209 ? -1.13 18.75 19.875 1 97.88 209 VAL B C 1
ATOM 4751 O O . VAL B 1 209 ? -0.205 18.047 19.438 1 97.88 209 VAL B O 1
ATOM 4754 N N . ASP B 1 210 ? -2.277 18.25 20.172 1 98.31 210 ASP B N 1
ATOM 4755 C CA . ASP B 1 210 ? -2.533 16.812 20.141 1 98.31 210 ASP B CA 1
ATOM 4756 C C . ASP B 1 210 ? -2.516 16.297 18.703 1 98.31 210 ASP B C 1
ATOM 4758 O O . ASP B 1 210 ? -2.115 15.156 18.453 1 98.31 210 ASP B O 1
ATOM 4762 N N . ILE B 1 211 ? -2.928 17.141 17.766 1 98.5 211 ILE B N 1
ATOM 4763 C CA . ILE B 1 211 ? -2.877 16.766 16.359 1 98.5 211 ILE B CA 1
ATOM 4764 C C . ILE B 1 211 ? -1.423 16.625 15.914 1 98.5 211 ILE B C 1
ATOM 4766 O O . ILE B 1 211 ? -1.053 15.609 15.305 1 98.5 211 ILE B O 1
ATOM 4770 N N . VAL B 1 212 ? -0.586 17.578 16.266 1 98.81 212 VAL B N 1
ATOM 4771 C CA . VAL B 1 212 ? 0.821 17.578 15.875 1 98.81 212 VAL B CA 1
ATOM 4772 C C . VAL B 1 212 ? 1.521 16.375 16.484 1 98.81 212 VAL B C 1
ATOM 4774 O O . VAL B 1 212 ? 2.307 15.695 15.805 1 98.81 212 VAL B O 1
ATOM 4777 N N . ILE B 1 213 ? 1.183 16.078 17.734 1 98.81 213 ILE B N 1
ATOM 4778 C CA . ILE B 1 213 ? 1.756 14.93 18.422 1 98.81 213 ILE B CA 1
ATOM 4779 C C . ILE B 1 213 ? 1.387 13.648 17.672 1 98.81 213 ILE B C 1
ATOM 4781 O O . ILE B 1 213 ? 2.242 12.789 17.438 1 98.81 213 ILE B O 1
ATOM 4785 N N . GLY B 1 214 ? 0.155 13.516 17.25 1 98.81 214 GLY B N 1
ATOM 4786 C CA . GLY B 1 214 ? -0.273 12.359 16.484 1 98.81 214 GLY B CA 1
ATOM 4787 C C . GLY B 1 214 ? 0.475 12.211 15.172 1 98.81 214 GLY B C 1
ATOM 4788 O O . GLY B 1 214 ? 0.891 11.109 14.805 1 98.81 214 GLY B O 1
ATOM 4789 N N . GLN B 1 215 ? 0.679 13.344 14.484 1 98.81 215 GLN B N 1
ATOM 4790 C CA . GLN B 1 215 ? 1.41 13.32 13.219 1 98.81 215 GLN B CA 1
ATOM 4791 C C . GLN B 1 215 ? 2.865 12.906 13.438 1 98.81 215 GLN B C 1
ATOM 4793 O O . GLN B 1 215 ? 3.473 12.281 12.562 1 98.81 215 GLN B O 1
ATOM 4798 N N . GLY B 1 216 ? 3.393 13.195 14.609 1 98.88 216 GLY B N 1
ATOM 4799 C CA . GLY B 1 216 ? 4.773 12.883 14.945 1 98.88 216 GLY B CA 1
ATOM 4800 C C . GLY B 1 216 ? 5.059 11.398 14.992 1 98.88 216 GLY B C 1
ATOM 4801 O O . GLY B 1 216 ? 6.219 10.977 14.922 1 98.88 216 GLY B O 1
ATOM 4802 N N . SER B 1 217 ? 4.02 10.578 15.086 1 98.88 217 SER B N 1
ATOM 4803 C CA . SER B 1 217 ? 4.199 9.133 15.102 1 98.88 217 SER B CA 1
ATOM 4804 C C . SER B 1 217 ? 4.852 8.641 13.82 1 98.88 217 SER B C 1
ATOM 4806 O O . SER B 1 217 ? 5.508 7.594 13.805 1 98.88 217 SER B O 1
ATOM 4808 N N . ILE B 1 218 ? 4.711 9.375 12.773 1 98.94 218 ILE B N 1
ATOM 4809 C CA . ILE B 1 218 ? 5.355 9.047 11.508 1 98.94 218 ILE B CA 1
ATOM 4810 C C . ILE B 1 218 ? 6.871 9.125 11.664 1 98.94 218 ILE B C 1
ATOM 4812 O O . ILE B 1 218 ? 7.602 8.273 11.148 1 98.94 218 ILE B O 1
ATOM 4816 N N . GLY B 1 219 ? 7.316 10.18 12.406 1 98.94 219 GLY B N 1
ATOM 4817 C CA . GLY B 1 219 ? 8.734 10.273 12.695 1 98.94 219 GLY B CA 1
ATOM 4818 C C . GLY B 1 219 ? 9.273 9.094 13.484 1 98.94 219 GLY B C 1
ATOM 4819 O O . GLY B 1 219 ? 10.367 8.609 13.211 1 98.94 219 GLY B O 1
ATOM 4820 N N . VAL B 1 220 ? 8.508 8.625 14.391 1 98.88 220 VAL B N 1
ATOM 4821 C CA . VAL B 1 220 ? 8.875 7.461 15.188 1 98.88 220 VAL B CA 1
ATOM 4822 C C . VAL B 1 220 ? 9.055 6.246 14.273 1 98.88 220 VAL B C 1
ATOM 4824 O O . VAL B 1 220 ? 10.07 5.551 14.352 1 98.88 220 VAL B O 1
ATOM 4827 N N . GLU B 1 221 ? 8.125 6.078 13.43 1 98.75 221 GLU B N 1
ATOM 4828 C CA . GLU B 1 221 ? 8.172 4.934 12.531 1 98.75 221 GLU B CA 1
ATOM 4829 C C . GLU B 1 221 ? 9.383 5.016 11.594 1 98.75 221 GLU B C 1
ATOM 4831 O O . GLU B 1 221 ? 10.055 4.012 11.359 1 98.75 221 GLU B O 1
ATOM 4836 N N . ILE B 1 222 ? 9.609 6.203 11.031 1 98.88 222 ILE B N 1
ATOM 4837 C CA . ILE B 1 222 ? 10.742 6.371 10.133 1 98.88 222 ILE B CA 1
ATOM 4838 C C . ILE B 1 222 ? 12.031 5.969 10.844 1 98.88 222 ILE B C 1
ATOM 4840 O O . ILE B 1 222 ? 12.828 5.191 10.305 1 98.88 222 ILE B O 1
ATOM 4844 N N . CYS B 1 223 ? 12.211 6.461 12.055 1 98.69 223 CYS B N 1
ATOM 4845 C CA . CYS B 1 223 ? 13.422 6.168 12.812 1 98.69 223 CYS B CA 1
ATOM 4846 C C . CYS B 1 223 ? 13.547 4.672 13.086 1 98.69 223 CYS B C 1
ATOM 4848 O O . CYS B 1 223 ? 14.617 4.09 12.883 1 98.69 223 CYS B O 1
ATOM 4850 N N . GLU B 1 224 ? 12.461 4.066 13.492 1 98.19 224 GLU B N 1
ATOM 4851 C CA . GLU B 1 224 ? 12.469 2.635 13.773 1 98.19 224 GLU B CA 1
ATOM 4852 C C . GLU B 1 224 ? 12.773 1.827 12.516 1 98.19 224 GLU B C 1
ATOM 4854 O O . GLU B 1 224 ? 13.562 0.879 12.555 1 98.19 224 GLU B O 1
ATOM 4859 N N . GLN B 1 225 ? 12.234 2.188 11.484 1 97.69 225 GLN B N 1
ATOM 4860 C CA . GLN B 1 225 ? 12.375 1.449 10.234 1 97.69 225 GLN B CA 1
ATOM 4861 C C . GLN B 1 225 ? 13.773 1.616 9.648 1 97.69 225 GLN B C 1
ATOM 4863 O O . GLN B 1 225 ? 14.336 0.672 9.094 1 97.69 225 GLN B O 1
ATOM 4868 N N . LEU B 1 226 ? 14.352 2.805 9.75 1 98 226 LEU B N 1
ATOM 4869 C CA . LEU B 1 226 ? 15.742 3 9.359 1 98 226 LEU B CA 1
ATOM 4870 C C . LEU B 1 226 ? 16.672 2.115 10.188 1 98 226 LEU B C 1
ATOM 4872 O O . LEU B 1 226 ? 17.562 1.462 9.641 1 98 226 LEU B O 1
ATOM 4876 N N . GLN B 1 227 ? 16.422 2.072 11.469 1 97.25 227 GLN B N 1
ATOM 4877 C CA . GLN B 1 227 ? 17.219 1.251 12.359 1 97.25 227 GLN B CA 1
ATOM 4878 C C . GLN B 1 227 ? 17.078 -0.231 12.023 1 97.25 227 GLN B C 1
ATOM 4880 O O . GLN B 1 227 ? 18.062 -0.978 12.062 1 97.25 227 GLN B O 1
ATOM 4885 N N . GLU B 1 228 ? 15.891 -0.583 11.75 1 94.94 228 GLU B N 1
ATOM 4886 C CA . GLU B 1 228 ? 15.664 -1.965 11.336 1 94.94 228 GLU B CA 1
ATOM 4887 C C . GLU B 1 228 ? 16.469 -2.311 10.086 1 94.94 228 GLU B C 1
ATOM 4889 O O . GLU B 1 228 ? 17.047 -3.395 9.992 1 94.94 228 GLU B O 1
ATOM 4894 N N . MET B 1 229 ? 16.5 -1.441 9.141 1 93.62 229 MET B N 1
ATOM 4895 C CA . MET B 1 229 ? 17.266 -1.654 7.914 1 93.62 229 MET B CA 1
ATOM 4896 C C . MET B 1 229 ? 18.75 -1.799 8.219 1 93.62 229 MET B C 1
ATOM 4898 O O . MET B 1 229 ? 19.406 -2.693 7.684 1 93.62 229 MET B O 1
ATOM 4902 N N . VAL B 1 230 ? 19.25 -0.977 9.062 1 94.69 230 VAL B N 1
ATOM 4903 C CA . VAL B 1 230 ? 20.656 -0.997 9.422 1 94.69 230 VAL B CA 1
ATOM 4904 C C . VAL B 1 230 ? 20.984 -2.279 10.188 1 94.69 230 VAL B C 1
ATOM 4906 O O . VAL B 1 230 ? 22.016 -2.902 9.953 1 94.69 230 VAL B O 1
ATOM 4909 N N . GLN B 1 231 ? 20.109 -2.682 11.055 1 92.31 231 GLN B N 1
ATOM 4910 C CA . GLN B 1 231 ? 20.328 -3.883 11.852 1 92.31 231 GLN B CA 1
ATOM 4911 C C . GLN B 1 231 ? 20.312 -5.133 10.984 1 92.31 231 GLN B C 1
ATOM 4913 O O . GLN B 1 231 ? 21.141 -6.035 11.172 1 92.31 231 GLN B O 1
ATOM 4918 N N . LYS B 1 232 ? 19.469 -5.191 10.07 1 83.12 232 LYS B N 1
ATOM 4919 C CA . LYS B 1 232 ? 19.281 -6.379 9.242 1 83.12 232 LYS B CA 1
ATOM 4920 C C . LYS B 1 232 ? 20.359 -6.469 8.164 1 83.12 232 LYS B C 1
ATOM 4922 O O . LYS B 1 232 ? 20.859 -7.559 7.863 1 83.12 232 LYS B O 1
ATOM 4927 N N . ARG B 1 233 ? 20.844 -5.277 7.637 1 83.38 233 ARG B N 1
ATOM 4928 C CA . ARG B 1 233 ? 21.656 -5.305 6.422 1 83.38 233 ARG B CA 1
ATOM 4929 C C . ARG B 1 233 ? 22.984 -4.59 6.637 1 83.38 233 ARG B C 1
ATOM 4931 O O . ARG B 1 233 ? 23.828 -4.566 5.742 1 83.38 233 ARG B O 1
ATOM 4938 N N . GLY B 1 234 ? 23.047 -3.9 7.707 1 89.44 234 GLY B N 1
ATOM 4939 C CA . GLY B 1 234 ? 24.25 -3.152 8.016 1 89.44 234 GLY B CA 1
ATOM 4940 C C . GLY B 1 234 ? 24.281 -1.771 7.387 1 89.44 234 GLY B C 1
ATOM 4941 O O . GLY B 1 234 ? 25.172 -0.969 7.672 1 89.44 234 GLY B O 1
ATOM 4942 N N . SER B 1 235 ? 23.375 -1.526 6.504 1 93.94 235 SER B N 1
ATOM 4943 C CA . SER B 1 235 ? 23.297 -0.265 5.773 1 93.94 235 SER B CA 1
ATOM 4944 C C . SER B 1 235 ? 21.891 -0.028 5.242 1 93.94 235 SER B C 1
ATOM 4946 O O . SER B 1 235 ? 21.016 -0.89 5.371 1 93.94 235 SER B O 1
ATOM 4948 N N . VAL B 1 236 ? 21.641 1.184 4.773 1 94.75 236 VAL B N 1
ATOM 4949 C CA . VAL B 1 236 ? 20.422 1.501 4.047 1 94.75 236 VAL B CA 1
ATOM 4950 C C . VAL B 1 236 ? 20.688 1.462 2.543 1 94.75 236 VAL B C 1
ATOM 4952 O O . VAL B 1 236 ? 21.266 2.391 1.986 1 94.75 236 VAL B O 1
ATOM 4955 N N . ASN B 1 237 ? 20.281 0.41 1.939 1 90.5 237 ASN B N 1
ATOM 4956 C CA . ASN B 1 237 ? 20.484 0.206 0.509 1 90.5 237 ASN B CA 1
ATOM 4957 C C . ASN B 1 237 ? 21.953 0.352 0.122 1 90.5 237 ASN B C 1
ATOM 4959 O O . ASN B 1 237 ? 22.281 1.006 -0.872 1 90.5 237 ASN B O 1
ATOM 4963 N N . GLY B 1 238 ? 22.812 -0.088 0.947 1 89.44 238 GLY B N 1
ATOM 4964 C CA . GLY B 1 238 ? 24.25 -0.069 0.665 1 89.44 238 GLY B CA 1
ATOM 4965 C C . GLY B 1 238 ? 24.938 1.197 1.141 1 89.44 238 GLY B C 1
ATOM 4966 O O . GLY B 1 238 ? 26.156 1.313 1.06 1 89.44 238 GLY B O 1
ATOM 4967 N N . ILE B 1 239 ? 24.172 2.111 1.681 1 94.56 239 ILE B N 1
ATOM 4968 C CA . ILE B 1 239 ? 24.719 3.371 2.17 1 94.56 239 ILE B CA 1
ATOM 4969 C C . ILE B 1 239 ? 24.844 3.326 3.691 1 94.56 239 ILE B C 1
ATOM 4971 O O . ILE B 1 239 ? 23.859 3.039 4.387 1 94.56 239 ILE B O 1
ATOM 4975 N N . GLN B 1 240 ? 25.953 3.652 4.156 1 95.62 240 GLN B N 1
ATOM 4976 C CA . GLN B 1 240 ? 26.172 3.713 5.598 1 95.62 240 GLN B CA 1
ATOM 4977 C C . GLN B 1 240 ? 25.469 4.93 6.207 1 95.62 240 GLN B C 1
ATOM 4979 O O . GLN B 1 240 ? 25.797 6.07 5.871 1 95.62 240 GLN B O 1
ATOM 4984 N N . MET B 1 241 ? 24.594 4.648 7.035 1 96.44 241 MET B N 1
ATOM 4985 C CA . MET B 1 241 ? 23.875 5.742 7.688 1 96.44 241 MET B CA 1
ATOM 4986 C C . MET B 1 241 ? 24.719 6.352 8.805 1 96.44 241 MET B C 1
ATOM 4988 O O . MET B 1 241 ? 25.25 5.629 9.648 1 96.44 241 MET B O 1
ATOM 4992 N N . MET B 1 242 ? 24.797 7.617 8.828 1 96.12 242 MET B N 1
ATOM 4993 C CA . MET B 1 242 ? 25.531 8.312 9.883 1 96.12 242 MET B CA 1
ATOM 4994 C C . MET B 1 242 ? 24.719 8.328 11.188 1 96.12 242 MET B C 1
ATOM 4996 O O . MET B 1 242 ? 23.5 8.5 11.164 1 96.12 242 MET B O 1
ATOM 5000 N N . GLN B 1 243 ? 25.328 8.18 12.273 1 95.38 243 GLN B N 1
ATOM 5001 C CA . GLN B 1 243 ? 24.688 8.055 13.578 1 95.38 243 GLN B CA 1
ATOM 5002 C C . GLN B 1 243 ? 23.906 9.32 13.93 1 95.38 243 GLN B C 1
ATOM 5004 O O . GLN B 1 243 ? 22.844 9.25 14.547 1 95.38 243 GLN B O 1
ATOM 5009 N N . ASP B 1 244 ? 24.438 10.422 13.508 1 97.12 244 ASP B N 1
ATOM 5010 C CA . ASP B 1 244 ? 23.766 11.68 13.836 1 97.12 244 ASP B CA 1
ATOM 5011 C C . ASP B 1 244 ? 22.766 12.062 12.758 1 97.12 244 ASP B C 1
ATOM 5013 O O . ASP B 1 244 ? 22.125 13.117 12.844 1 97.12 244 ASP B O 1
ATOM 5017 N N . GLY B 1 245 ? 22.641 11.297 11.688 1 97 245 GLY B N 1
ATOM 5018 C CA . GLY B 1 245 ? 21.688 11.484 10.617 1 97 245 GLY B CA 1
ATOM 5019 C C . GLY B 1 245 ? 22.094 12.562 9.633 1 97 245 GLY B C 1
ATOM 5020 O O . GLY B 1 245 ? 21.25 13.117 8.914 1 97 245 GLY B O 1
ATOM 5021 N N . SER B 1 246 ? 23.375 12.867 9.57 1 96.31 246 SER B N 1
ATOM 5022 C CA . SER B 1 246 ? 23.844 13.984 8.758 1 96.31 246 SER B CA 1
ATOM 5023 C C . SER B 1 246 ? 23.625 13.711 7.27 1 96.31 246 SER B C 1
ATOM 5025 O O . SER B 1 246 ? 23.625 14.641 6.457 1 96.31 246 SER B O 1
ATOM 5027 N N . ASN B 1 247 ? 23.453 12.438 6.949 1 95.56 247 ASN B N 1
ATOM 5028 C CA . ASN B 1 247 ? 23.203 12.141 5.539 1 95.56 247 ASN B CA 1
ATOM 5029 C C . ASN B 1 247 ? 21.766 11.703 5.301 1 95.56 247 ASN B C 1
ATOM 5031 O O . ASN B 1 247 ? 21.469 11.047 4.297 1 95.56 247 ASN B O 1
ATOM 5035 N N . VAL B 1 248 ? 20.844 12.023 6.234 1 97.12 248 VAL B N 1
ATOM 5036 C CA . VAL B 1 248 ? 19.422 11.719 6.102 1 97.12 248 VAL B CA 1
ATOM 5037 C C . VAL B 1 248 ? 18.656 13 5.785 1 97.12 248 VAL B C 1
ATOM 5039 O O . VAL B 1 248 ? 18.766 13.992 6.512 1 97.12 248 VAL B O 1
ATOM 5042 N N . TYR B 1 249 ? 17.922 13 4.723 1 97 249 TYR B N 1
ATOM 5043 C CA . TYR B 1 249 ? 17.078 14.102 4.281 1 97 249 TYR B CA 1
ATOM 5044 C C . TYR B 1 249 ? 15.609 13.664 4.23 1 97 249 TYR B C 1
ATOM 5046 O O . TYR B 1 249 ? 15.281 12.648 3.617 1 97 249 TYR B O 1
ATOM 5054 N N . VAL B 1 250 ? 14.758 14.383 4.887 1 98.5 250 VAL B N 1
ATOM 5055 C CA . VAL B 1 250 ? 13.336 14.062 4.902 1 98.5 250 VAL B CA 1
ATOM 5056 C C . VAL B 1 250 ? 12.539 15.172 4.219 1 98.5 250 VAL B C 1
ATOM 5058 O O . VAL B 1 250 ? 12.57 16.328 4.652 1 98.5 250 VAL B O 1
ATOM 5061 N N . TYR B 1 251 ? 11.883 14.836 3.154 1 98.75 251 TYR B N 1
ATOM 5062 C CA . TYR B 1 251 ? 11.078 15.766 2.377 1 98.75 251 TYR B CA 1
ATOM 5063 C C . TYR B 1 251 ? 9.602 15.625 2.729 1 98.75 251 TYR B C 1
ATOM 5065 O O . TYR B 1 251 ? 9.023 14.547 2.594 1 98.75 251 TYR B O 1
ATOM 5073 N N . VAL B 1 252 ? 8.992 16.703 3.18 1 98.94 252 VAL B N 1
ATOM 5074 C CA . VAL B 1 252 ? 7.617 16.703 3.658 1 98.94 252 VAL B CA 1
ATOM 5075 C C . VAL B 1 252 ? 6.852 17.859 3.039 1 98.94 252 VAL B C 1
ATOM 5077 O O . VAL B 1 252 ? 7.336 19 3.035 1 98.94 252 VAL B O 1
ATOM 5080 N N . SER B 1 253 ? 5.691 17.562 2.49 1 98.81 253 SER B N 1
ATOM 5081 C CA . SER B 1 253 ? 4.84 18.641 2.014 1 98.81 253 SER B CA 1
ATOM 5082 C C . SER B 1 253 ? 4.27 19.453 3.176 1 98.81 253 SER B C 1
ATOM 5084 O O . SER B 1 253 ? 4.016 18.906 4.25 1 98.81 253 SER B O 1
ATOM 5086 N N . VAL B 1 254 ? 4.043 20.766 2.91 1 98.5 254 VAL B N 1
ATOM 5087 C CA . VAL B 1 254 ? 3.641 21.641 4.008 1 98.5 254 VAL B CA 1
ATOM 5088 C C . VAL B 1 254 ? 2.453 22.5 3.572 1 98.5 254 VAL B C 1
ATOM 5090 O O . VAL B 1 254 ? 2.482 23.125 2.504 1 98.5 254 VAL B O 1
ATOM 5093 N N . GLY B 1 255 ? 1.409 22.406 4.258 1 96.62 255 GLY B N 1
ATOM 5094 C CA . GLY B 1 255 ? 0.33 23.375 4.277 1 96.62 255 GLY B CA 1
ATOM 5095 C C . GLY B 1 255 ? 0.265 24.172 5.57 1 96.62 255 GLY B C 1
ATOM 5096 O O . GLY B 1 255 ? 1.103 25.047 5.816 1 96.62 255 GLY B O 1
ATOM 5097 N N . GLY B 1 256 ? -0.537 23.719 6.484 1 95.44 256 GLY B N 1
ATOM 5098 C CA . GLY B 1 256 ? -0.641 24.328 7.797 1 95.44 256 GLY B CA 1
ATOM 5099 C C . GLY B 1 256 ? 0.516 23.984 8.711 1 95.44 256 GLY B C 1
ATOM 5100 O O . GLY B 1 256 ? 0.706 24.625 9.75 1 95.44 256 GLY B O 1
ATOM 5101 N N . GLY B 1 257 ? 1.252 23 8.398 1 98.06 257 GLY B N 1
ATOM 5102 C CA . GLY B 1 257 ? 2.504 22.734 9.086 1 98.06 257 GLY B CA 1
ATOM 5103 C C . GLY B 1 257 ? 2.383 21.641 10.133 1 98.06 257 GLY B C 1
ATOM 5104 O O . GLY B 1 257 ? 3.357 21.312 10.812 1 98.06 257 GLY B O 1
ATOM 5105 N N . GLY B 1 258 ? 1.245 21.031 10.289 1 98.12 258 GLY B N 1
ATOM 5106 C CA . GLY B 1 258 ? 1.043 20.031 11.312 1 98.12 258 GLY B CA 1
ATOM 5107 C C . GLY B 1 258 ? 1.851 18.766 11.078 1 98.12 258 GLY B C 1
ATOM 5108 O O . GLY B 1 258 ? 2.441 18.219 12.008 1 98.12 258 GLY B O 1
ATOM 5109 N N . LEU B 1 259 ? 1.929 18.281 9.852 1 98.75 259 LEU B N 1
ATOM 5110 C CA . LEU B 1 259 ? 2.629 17.062 9.492 1 98.75 259 LEU B CA 1
ATOM 5111 C C . LEU B 1 259 ? 4.133 17.203 9.703 1 98.75 259 LEU B C 1
ATOM 5113 O O . LEU B 1 259 ? 4.73 16.469 10.484 1 98.75 259 LEU B O 1
ATOM 5117 N N . ILE B 1 260 ? 4.715 18.234 9.148 1 98.88 260 ILE B N 1
ATOM 5118 C CA . ILE B 1 260 ? 6.164 18.391 9.148 1 98.88 260 ILE B CA 1
ATOM 5119 C C . ILE B 1 260 ? 6.645 18.703 10.57 1 98.88 260 ILE B C 1
ATOM 5121 O O . ILE B 1 260 ? 7.727 18.281 10.969 1 98.88 260 ILE B O 1
ATOM 5125 N N . SER B 1 261 ? 5.836 19.438 11.336 1 98.75 261 SER B N 1
ATOM 5126 C CA . SER B 1 261 ? 6.207 19.781 12.703 1 98.75 261 SER B CA 1
ATOM 5127 C C . SER B 1 261 ? 6.332 18.547 13.578 1 98.75 261 SER B C 1
ATOM 5129 O O . SER B 1 261 ? 7.305 18.391 14.32 1 98.75 261 SER B O 1
ATOM 5131 N N . GLY B 1 262 ? 5.379 17.688 13.445 1 98.81 262 GLY B N 1
ATOM 5132 C CA . GLY B 1 262 ? 5.422 16.453 14.211 1 98.81 262 GLY B CA 1
ATOM 5133 C C . GLY B 1 262 ? 6.594 15.562 13.844 1 98.81 262 GLY B C 1
ATOM 5134 O O . GLY B 1 262 ? 7.355 15.141 14.719 1 98.81 262 GLY B O 1
ATOM 5135 N N . ILE B 1 263 ? 6.766 15.344 12.555 1 98.94 263 ILE B N 1
ATOM 5136 C CA . ILE B 1 263 ? 7.832 14.477 12.062 1 98.94 263 ILE B CA 1
ATOM 5137 C C . ILE B 1 263 ? 9.188 15.039 12.484 1 98.94 263 ILE B C 1
ATOM 5139 O O . ILE B 1 263 ? 10.023 14.32 13.031 1 98.94 263 ILE B O 1
ATOM 5143 N N . ALA B 1 264 ? 9.367 16.328 12.297 1 98.88 264 ALA B N 1
ATOM 5144 C CA . ALA B 1 264 ? 10.648 16.984 12.539 1 98.88 264 ALA B CA 1
ATOM 5145 C C . ALA B 1 264 ? 11.023 16.922 14.023 1 98.88 264 ALA B C 1
ATOM 5147 O O . ALA B 1 264 ? 12.188 16.719 14.367 1 98.88 264 ALA B O 1
ATOM 5148 N N . THR B 1 265 ? 10.031 17.141 14.891 1 98.81 265 THR B N 1
ATOM 5149 C CA . THR B 1 265 ? 10.281 17.156 16.328 1 98.81 265 THR B CA 1
ATOM 5150 C C . THR B 1 265 ? 10.93 15.852 16.781 1 98.81 265 THR B C 1
ATOM 5152 O O . THR B 1 265 ? 11.914 15.859 17.516 1 98.81 265 THR B O 1
ATOM 5155 N N . TYR B 1 266 ? 10.445 14.766 16.281 1 98.88 266 TYR B N 1
ATOM 5156 C CA . TYR B 1 266 ? 10.977 13.477 16.734 1 98.88 266 TYR B CA 1
ATOM 5157 C C . TYR B 1 266 ? 12.25 13.133 15.969 1 98.88 266 TYR B C 1
ATOM 5159 O O . TYR B 1 266 ? 13.219 12.648 16.562 1 98.88 266 TYR B O 1
ATOM 5167 N N . MET B 1 267 ? 12.289 13.367 14.68 1 98.69 267 MET B N 1
ATOM 5168 C CA . MET B 1 267 ? 13.438 13.039 13.844 1 98.69 267 MET B CA 1
ATOM 5169 C C . MET B 1 267 ? 14.695 13.719 14.359 1 98.69 267 MET B C 1
ATOM 5171 O O . MET B 1 267 ? 15.75 13.086 14.484 1 98.69 267 MET B O 1
ATOM 5175 N N . LYS B 1 268 ? 14.594 14.977 14.688 1 98.56 268 LYS B N 1
ATOM 5176 C CA . LYS B 1 268 ? 15.766 15.742 15.094 1 98.56 268 LYS B CA 1
ATOM 5177 C C . LYS B 1 268 ? 16.219 15.352 16.5 1 98.56 268 LYS B C 1
ATOM 5179 O O . LYS B 1 268 ? 17.375 15.594 16.875 1 98.56 268 LYS B O 1
ATOM 5184 N N . HIS B 1 269 ? 15.312 14.766 17.25 1 98.38 269 HIS B N 1
ATOM 5185 C CA . HIS B 1 269 ? 15.695 14.211 18.531 1 98.38 269 HIS B CA 1
ATOM 5186 C C . HIS B 1 269 ? 16.578 12.977 18.359 1 98.38 269 HIS B C 1
ATOM 5188 O O . HIS B 1 269 ? 17.578 12.82 19.062 1 98.38 269 HIS B O 1
ATOM 5194 N N . VAL B 1 270 ? 16.266 12.102 17.406 1 98.38 270 VAL B N 1
ATOM 5195 C CA . VAL B 1 270 ? 17 10.859 17.188 1 98.38 270 VAL B CA 1
ATOM 5196 C C . VAL B 1 270 ? 18.219 11.125 16.328 1 98.38 270 VAL B C 1
ATOM 5198 O O . VAL B 1 270 ? 19.297 10.602 16.594 1 98.38 270 VAL B O 1
ATOM 5201 N N . TYR B 1 271 ? 18.016 11.961 15.312 1 98.38 271 TYR B N 1
ATOM 5202 C CA . TYR B 1 271 ? 19.062 12.344 14.359 1 98.38 271 TYR B CA 1
ATOM 5203 C C . TYR B 1 271 ? 19.219 13.859 14.305 1 98.38 271 TYR B C 1
ATOM 5205 O O . TYR B 1 271 ? 18.719 14.508 13.383 1 98.38 271 TYR B O 1
ATOM 5213 N N . PRO B 1 272 ? 19.969 14.406 15.141 1 98.44 272 PRO B N 1
ATOM 5214 C CA . PRO B 1 272 ? 20 15.852 15.336 1 98.44 272 PRO B CA 1
ATOM 5215 C C . PRO B 1 272 ? 20.484 16.594 14.094 1 98.44 272 PRO B C 1
ATOM 5217 O O . PRO B 1 272 ? 20.172 17.781 13.922 1 98.44 272 PRO B O 1
ATOM 5220 N N . LYS B 1 273 ? 21.203 15.953 13.172 1 98 273 LYS B N 1
ATOM 5221 C CA . LYS B 1 273 ? 21.766 16.656 12.023 1 98 273 LYS B CA 1
ATOM 5222 C C . LYS B 1 273 ? 21 16.328 10.742 1 98 273 LYS B C 1
ATOM 5224 O O . LYS B 1 273 ? 21.391 16.734 9.648 1 98 273 LYS B O 1
ATOM 5229 N N . CYS B 1 274 ? 19.922 15.539 10.883 1 98 274 CYS B N 1
ATOM 5230 C CA . CYS B 1 274 ? 19.125 15.273 9.688 1 98 274 CYS B CA 1
ATOM 5231 C C . CYS B 1 274 ? 18.547 16.578 9.125 1 98 274 CYS B C 1
ATOM 5233 O O . CYS B 1 274 ? 18.438 17.562 9.836 1 98 274 CYS B O 1
ATOM 5235 N N . LYS B 1 275 ? 18.281 16.578 7.902 1 97.06 275 LYS B N 1
ATOM 5236 C CA . LYS B 1 275 ? 17.734 17.766 7.242 1 97.06 275 LYS B CA 1
ATOM 5237 C C . LYS B 1 275 ? 16.234 17.578 6.965 1 97.06 275 LYS B C 1
ATOM 5239 O O . LYS B 1 275 ? 15.828 16.594 6.344 1 97.06 275 LYS B O 1
ATOM 5244 N N . ILE B 1 276 ? 15.477 18.5 7.488 1 98.56 276 ILE B N 1
ATOM 5245 C CA . ILE B 1 276 ? 14.039 18.547 7.246 1 98.56 276 ILE B CA 1
ATOM 5246 C C . ILE B 1 276 ? 13.734 19.547 6.137 1 98.56 276 ILE B C 1
ATOM 5248 O O . ILE B 1 276 ? 13.961 20.75 6.297 1 98.56 276 ILE B O 1
ATOM 5252 N N . ILE B 1 277 ? 13.227 19.062 5.047 1 98.06 277 ILE B N 1
ATOM 5253 C CA . ILE B 1 277 ? 12.992 19.891 3.869 1 98.06 277 ILE B CA 1
ATOM 5254 C C . ILE B 1 277 ? 11.484 20.047 3.643 1 98.06 277 ILE B C 1
ATOM 5256 O O . ILE B 1 277 ? 10.773 19.062 3.457 1 98.06 277 ILE B O 1
ATOM 5260 N N . ALA B 1 278 ? 11.039 21.266 3.646 1 98.69 278 ALA B N 1
ATOM 5261 C CA . ALA B 1 278 ? 9.633 21.578 3.41 1 98.69 278 ALA B CA 1
ATOM 5262 C C . ALA B 1 278 ? 9.367 21.781 1.923 1 98.69 278 ALA B C 1
ATOM 5264 O O . ALA B 1 278 ? 10.031 22.594 1.271 1 98.69 278 ALA B O 1
ATOM 5265 N N . CYS B 1 279 ? 8.383 21.094 1.385 1 98.75 279 CYS B N 1
ATOM 5266 C CA . CYS B 1 279 ? 8.031 21.188 -0.029 1 98.75 279 CYS B CA 1
ATOM 5267 C C . CYS B 1 279 ? 6.66 21.812 -0.21 1 98.75 279 CYS B C 1
ATOM 5269 O O . CYS B 1 279 ? 5.68 21.375 0.382 1 98.75 279 CYS B O 1
ATOM 5271 N N . GLN B 1 280 ? 6.586 22.859 -0.973 1 98.62 280 GLN B N 1
ATOM 5272 C CA . GLN B 1 280 ? 5.32 23.531 -1.242 1 98.62 280 GLN B CA 1
ATOM 5273 C C . GLN B 1 280 ? 5.18 23.859 -2.725 1 98.62 280 GLN B C 1
ATOM 5275 O O . GLN B 1 280 ? 6.172 24.125 -3.406 1 98.62 280 GLN B O 1
ATOM 5280 N N . PRO B 1 281 ? 3.926 23.797 -3.25 1 98.56 281 PRO B N 1
ATOM 5281 C CA . PRO B 1 281 ? 3.734 24.344 -4.598 1 98.56 281 PRO B CA 1
ATOM 5282 C C . PRO B 1 281 ? 3.969 25.844 -4.672 1 98.56 281 PRO B C 1
ATOM 5284 O O . PRO B 1 281 ? 3.543 26.594 -3.781 1 98.56 281 PRO B O 1
ATOM 5287 N N . SER B 1 282 ? 4.598 26.297 -5.688 1 98.12 282 SER B N 1
ATOM 5288 C CA . SER B 1 282 ? 4.824 27.719 -5.902 1 98.12 282 SER B CA 1
ATOM 5289 C C . SER B 1 282 ? 3.508 28.484 -5.945 1 98.12 282 SER B C 1
ATOM 5291 O O . SER B 1 282 ? 3.449 29.656 -5.551 1 98.12 282 SER B O 1
ATOM 5293 N N . ASN B 1 283 ? 2.465 27.812 -6.34 1 98 283 ASN B N 1
ATOM 5294 C CA . ASN B 1 283 ? 1.154 28.438 -6.496 1 98 283 ASN B CA 1
ATOM 5295 C C . ASN B 1 283 ? 0.49 28.703 -5.148 1 98 283 ASN B C 1
ATOM 5297 O O . ASN B 1 283 ? -0.494 29.438 -5.07 1 98 283 ASN B O 1
ATOM 5301 N N . SER B 1 284 ? 0.977 28.125 -4.105 1 96.56 284 SER B N 1
ATOM 5302 C CA . SER B 1 284 ? 0.438 28.328 -2.766 1 96.56 284 SER B CA 1
ATOM 5303 C C . SER B 1 284 ? 1.493 28.062 -1.699 1 96.56 284 SER B C 1
ATOM 5305 O O . SER B 1 284 ? 1.463 27.016 -1.038 1 96.56 284 SER B O 1
ATOM 5307 N N . ALA B 1 285 ? 2.352 29.031 -1.502 1 97.56 285 ALA B N 1
ATOM 5308 C CA . ALA B 1 285 ? 3.496 28.844 -0.615 1 97.56 285 ALA B CA 1
ATOM 5309 C C . ALA B 1 285 ? 3.412 29.781 0.594 1 97.56 285 ALA B C 1
ATOM 5311 O O . ALA B 1 285 ? 4.363 30.5 0.895 1 97.56 285 ALA B O 1
ATOM 5312 N N . VAL B 1 286 ? 2.379 29.672 1.349 1 96.88 286 VAL B N 1
ATOM 5313 C CA . VAL B 1 286 ? 2.088 30.609 2.424 1 96.88 286 VAL B CA 1
ATOM 5314 C C . VAL B 1 286 ? 3.078 30.406 3.568 1 96.88 286 VAL B C 1
ATOM 5316 O O . VAL B 1 286 ? 3.619 31.375 4.105 1 96.88 286 VAL B O 1
ATOM 5319 N N . MET B 1 287 ? 3.338 29.203 3.941 1 97.81 287 MET B N 1
ATOM 5320 C CA . MET B 1 287 ? 4.281 28.938 5.023 1 97.81 287 MET B CA 1
ATOM 5321 C C . MET B 1 287 ? 5.68 29.438 4.66 1 97.81 287 MET B C 1
ATOM 5323 O O . MET B 1 287 ? 6.371 30.031 5.492 1 97.81 287 MET B O 1
ATOM 5327 N N . TYR B 1 288 ? 6.066 29.172 3.461 1 97.88 288 TYR B N 1
ATOM 5328 C CA . TYR B 1 288 ? 7.367 29.625 2.982 1 97.88 288 TYR B CA 1
ATOM 5329 C C . TYR B 1 288 ? 7.504 31.141 3.119 1 97.88 288 TYR B C 1
ATOM 5331 O O . TYR B 1 288 ? 8.453 31.625 3.732 1 97.88 288 TYR B O 1
ATOM 5339 N N . TYR B 1 289 ? 6.586 31.875 2.568 1 97.75 289 TYR B N 1
ATOM 5340 C CA . TYR B 1 289 ? 6.656 33.344 2.584 1 97.75 289 TYR B CA 1
ATOM 5341 C C . TYR B 1 289 ? 6.504 33.875 4 1 97.75 289 TYR B C 1
ATOM 5343 O O . TYR B 1 289 ? 7.125 34.875 4.363 1 97.75 289 TYR B O 1
ATOM 5351 N N . SER B 1 290 ? 5.641 33.25 4.754 1 97.44 290 SER B N 1
ATOM 5352 C CA . SER B 1 290 ? 5.512 33.625 6.156 1 97.44 290 SER B CA 1
ATOM 5353 C C . SER B 1 290 ? 6.82 33.406 6.91 1 97.44 290 SER B C 1
ATOM 5355 O O . SER B 1 290 ? 7.215 34.25 7.727 1 97.44 290 SER B O 1
ATOM 5357 N N . SER B 1 291 ? 7.418 32.281 6.684 1 96.94 291 SER B N 1
ATOM 5358 C CA . SER B 1 291 ? 8.703 32 7.312 1 96.94 291 SER B CA 1
ATOM 5359 C C . SER B 1 291 ? 9.75 33.031 6.953 1 96.94 291 SER B C 1
ATOM 5361 O O . SER B 1 291 ? 10.492 33.5 7.82 1 96.94 291 SER B O 1
ATOM 5363 N N . LEU B 1 292 ? 9.828 33.438 5.723 1 96.94 292 LEU B N 1
ATOM 5364 C CA . LEU B 1 292 ? 10.766 34.469 5.266 1 96.94 292 LEU B CA 1
ATOM 5365 C C . LEU B 1 292 ? 10.508 35.781 5.969 1 96.94 292 LEU B C 1
ATOM 5367 O O . LEU B 1 292 ? 11.445 36.531 6.301 1 96.94 292 LEU B O 1
ATOM 5371 N N . ALA B 1 293 ? 9.258 36.062 6.207 1 96.62 293 ALA B N 1
ATOM 5372 C CA . ALA B 1 293 ? 8.859 37.312 6.812 1 96.62 293 ALA B CA 1
ATOM 5373 C C . ALA B 1 293 ? 8.93 37.25 8.336 1 96.62 293 ALA B C 1
ATOM 5375 O O . ALA B 1 293 ? 8.75 38.25 9.023 1 96.62 293 ALA B O 1
ATOM 5376 N N . ASN B 1 294 ? 9.055 36.094 8.906 1 96.5 294 ASN B N 1
ATOM 5377 C CA . ASN B 1 294 ? 9.078 35.844 10.344 1 96.5 294 ASN B CA 1
ATOM 5378 C C . ASN B 1 294 ? 7.773 36.25 11.008 1 96.5 294 ASN B C 1
ATOM 5380 O O . ASN B 1 294 ? 7.781 36.812 12.102 1 96.5 294 ASN B O 1
ATOM 5384 N N . LYS B 1 295 ? 6.746 36.094 10.281 1 96.06 295 LYS B N 1
ATOM 5385 C CA . LYS B 1 295 ? 5.379 36.312 10.75 1 96.06 295 LYS B CA 1
ATOM 5386 C C . LYS B 1 295 ? 4.371 35.656 9.805 1 96.06 295 LYS B C 1
ATOM 5388 O O . LYS B 1 295 ? 4.637 35.5 8.609 1 96.06 295 LYS B O 1
ATOM 5393 N N . ILE B 1 296 ? 3.248 35.344 10.281 1 96.06 296 ILE B N 1
ATOM 5394 C CA . ILE B 1 296 ? 2.215 34.719 9.445 1 96.06 296 ILE B CA 1
ATOM 5395 C C . ILE B 1 296 ? 1.598 35.812 8.547 1 96.06 296 ILE B C 1
ATOM 5397 O O . ILE B 1 296 ? 1.095 36.812 9.031 1 96.06 296 ILE B O 1
ATOM 5401 N N . LEU B 1 297 ? 1.674 35.562 7.262 1 94.69 297 LEU B N 1
ATOM 5402 C CA . LEU B 1 297 ? 1.124 36.5 6.289 1 94.69 297 LEU B CA 1
ATOM 5403 C C . LEU B 1 297 ? -0.318 36.156 5.941 1 94.69 297 LEU B C 1
ATOM 5405 O O . LEU B 1 297 ? -0.655 34.969 5.816 1 94.69 297 LEU B O 1
ATOM 5409 N N . ASP B 1 298 ? -1.223 37.094 5.816 1 87.12 298 ASP B N 1
ATOM 5410 C CA . ASP B 1 298 ? -2.631 36.875 5.504 1 87.12 298 ASP B CA 1
ATOM 5411 C C . ASP B 1 298 ? -2.912 37.125 4.023 1 87.12 298 ASP B C 1
ATOM 5413 O O . ASP B 1 298 ? -4 36.812 3.535 1 87.12 298 ASP B O 1
ATOM 5417 N N . ASN B 1 299 ? -2.047 37.594 3.24 1 81.81 299 ASN B N 1
ATOM 5418 C CA . ASN B 1 299 ? -2.336 38.062 1.883 1 81.81 299 ASN B CA 1
ATOM 5419 C C . ASN B 1 299 ? -1.361 37.438 0.875 1 81.81 299 ASN B C 1
ATOM 5421 O O . ASN B 1 299 ? -0.944 38.125 -0.07 1 81.81 299 ASN B O 1
ATOM 5425 N N . VAL B 1 300 ? -0.959 36.312 1.087 1 88.25 300 VAL B N 1
ATOM 5426 C CA . VAL B 1 300 ? -0.108 35.688 0.08 1 88.25 300 VAL B CA 1
ATOM 5427 C C . VAL B 1 300 ? -0.949 35.281 -1.129 1 88.25 300 VAL B C 1
ATOM 5429 O O . VAL B 1 300 ? -1.992 34.656 -0.982 1 88.25 300 VAL B O 1
ATOM 5432 N N . GLU B 1 301 ? -0.57 35.781 -2.328 1 91.19 301 GLU B N 1
ATOM 5433 C CA . GLU B 1 301 ? -1.288 35.438 -3.551 1 91.19 301 GLU B CA 1
ATOM 5434 C C . GLU B 1 301 ? -1.216 33.938 -3.832 1 91.19 301 GLU B C 1
ATOM 5436 O O . GLU B 1 301 ? -0.15 33.312 -3.715 1 91.19 301 GLU B O 1
ATOM 5441 N N . GLU B 1 302 ? -2.305 33.375 -4.098 1 92.88 302 GLU B N 1
ATOM 5442 C CA . GLU B 1 302 ? -2.375 31.938 -4.367 1 92.88 302 GLU B CA 1
ATOM 5443 C C . GLU B 1 302 ? -3.051 31.672 -5.707 1 92.88 302 GLU B C 1
ATOM 5445 O O . GLU B 1 302 ? -3.891 32.438 -6.156 1 92.88 302 GLU B O 1
ATOM 5450 N N . PHE B 1 303 ? -2.643 30.578 -6.348 1 95.06 303 PHE B N 1
ATOM 5451 C CA . PHE B 1 303 ? -3.219 30.094 -7.59 1 95.06 303 PHE B CA 1
ATOM 5452 C C . PHE B 1 303 ? -3.607 28.625 -7.461 1 95.06 303 PHE B C 1
ATOM 5454 O O . PHE B 1 303 ? -3.275 27.969 -6.469 1 95.06 303 PHE B O 1
ATOM 5461 N N . ASP B 1 304 ? -4.363 28.141 -8.43 1 94.75 304 ASP B N 1
ATOM 5462 C CA . ASP B 1 304 ? -4.77 26.734 -8.43 1 94.75 304 ASP B CA 1
ATOM 5463 C C . ASP B 1 304 ? -3.555 25.812 -8.469 1 94.75 304 ASP B C 1
ATOM 5465 O O . ASP B 1 304 ? -2.584 26.078 -9.18 1 94.75 304 ASP B O 1
ATOM 5469 N N . THR B 1 305 ? -3.66 24.812 -7.684 1 96.88 305 THR B N 1
ATOM 5470 C CA . THR B 1 305 ? -2.561 23.859 -7.633 1 96.88 305 THR B CA 1
ATOM 5471 C C . THR B 1 305 ? -3.092 22.422 -7.535 1 96.88 305 THR B C 1
ATOM 5473 O O . THR B 1 305 ? -4.141 22.188 -6.93 1 96.88 305 THR B O 1
ATOM 5476 N N . ILE B 1 306 ? -2.355 21.422 -8.094 1 96.69 306 ILE B N 1
ATOM 5477 C CA . ILE B 1 306 ? -2.67 20 -8.016 1 96.69 306 ILE B CA 1
ATOM 5478 C C . ILE B 1 306 ? -2.404 19.5 -6.602 1 96.69 306 ILE B C 1
ATOM 5480 O O . ILE B 1 306 ? -2.908 18.453 -6.207 1 96.69 306 ILE B O 1
ATOM 5484 N N . SER B 1 307 ? -1.664 20.234 -5.863 1 96.69 307 SER B N 1
ATOM 5485 C CA . SER B 1 307 ? -1.448 19.953 -4.449 1 96.69 307 SER B CA 1
ATOM 5486 C C . SER B 1 307 ? -2.453 20.703 -3.576 1 96.69 307 SER B C 1
ATOM 5488 O O . SER B 1 307 ? -2.07 21.531 -2.744 1 96.69 307 SER B O 1
ATOM 5490 N N . ASP B 1 308 ? -3.615 20.344 -3.67 1 91.5 308 ASP B N 1
ATOM 5491 C CA . ASP B 1 308 ? -4.688 21.062 -2.986 1 91.5 308 ASP B CA 1
ATOM 5492 C C . ASP B 1 308 ? -4.625 20.828 -1.478 1 91.5 308 ASP B C 1
ATOM 5494 O O . ASP B 1 308 ? -5.051 21.688 -0.699 1 91.5 308 ASP B O 1
ATOM 5498 N N . GLY B 1 309 ? -4.043 19.734 -1.065 1 91.25 309 GLY B N 1
ATOM 5499 C CA . GLY B 1 309 ? -3.934 19.438 0.354 1 91.25 309 GLY B CA 1
ATOM 5500 C C . GLY B 1 309 ? -2.996 20.375 1.089 1 91.25 309 GLY B C 1
ATOM 5501 O O . GLY B 1 309 ? -3.027 20.469 2.318 1 91.25 309 GLY B O 1
ATOM 5502 N N . THR B 1 310 ? -2.133 21.062 0.4 1 95.38 310 THR B N 1
ATOM 5503 C CA . THR B 1 310 ? -1.166 21.969 1.013 1 95.38 310 THR B CA 1
ATOM 5504 C C . THR B 1 310 ? -1.572 23.422 0.795 1 95.38 310 THR B C 1
ATOM 5506 O O . THR B 1 310 ? -0.893 24.328 1.262 1 95.38 310 THR B O 1
ATOM 5509 N N . ALA B 1 311 ? -2.662 23.625 0.086 1 91.56 311 ALA B N 1
ATOM 5510 C CA . ALA B 1 311 ? -3.053 24.984 -0.284 1 91.56 311 ALA B CA 1
ATOM 5511 C C . ALA B 1 311 ? -3.842 25.656 0.837 1 91.56 311 ALA B C 1
ATOM 5513 O O . ALA B 1 311 ? -4.473 24.969 1.651 1 91.56 311 ALA B O 1
ATOM 5514 N N . GLY B 1 312 ? -3.721 27 0.828 1 86.75 312 GLY B N 1
ATOM 5515 C CA . GLY B 1 312 ? -4.52 27.781 1.758 1 86.75 312 GLY B CA 1
ATOM 5516 C C . GLY B 1 312 ? -3.688 28.531 2.789 1 86.75 312 GLY B C 1
ATOM 5517 O O . GLY B 1 312 ? -2.48 28.297 2.898 1 86.75 312 GLY B O 1
ATOM 5518 N N . GLY B 1 313 ? -4.348 29.312 3.523 1 87.38 313 GLY B N 1
ATOM 5519 C CA . GLY B 1 313 ? -3.693 30.141 4.523 1 87.38 313 GLY B CA 1
ATOM 5520 C C . GLY B 1 313 ? -3.438 29.422 5.828 1 87.38 313 GLY B C 1
ATOM 5521 O O . GLY B 1 313 ? -3.82 28.25 5.98 1 87.38 313 GLY B O 1
ATOM 5522 N N . ILE B 1 314 ? -2.703 30.109 6.664 1 92.25 314 ILE B N 1
ATOM 5523 C CA . ILE B 1 314 ? -2.373 29.625 8.008 1 92.25 314 ILE B CA 1
ATOM 5524 C C . ILE B 1 314 ? -3.094 30.484 9.047 1 92.25 314 ILE B C 1
ATOM 5526 O O . ILE B 1 314 ? -3.119 31.719 8.938 1 92.25 314 ILE B O 1
ATOM 5530 N N . GLU B 1 315 ? -3.703 29.797 10 1 89.69 315 GLU B N 1
ATOM 5531 C CA . GLU B 1 315 ? -4.395 30.516 11.062 1 89.69 315 GLU B CA 1
ATOM 5532 C C . GLU B 1 315 ? -3.443 31.438 11.812 1 89.69 315 GLU B C 1
ATOM 5534 O O . GLU B 1 315 ? -2.281 31.094 12.039 1 89.69 315 GLU B O 1
ATOM 5539 N N . GLU B 1 316 ? -4.141 32.469 12.266 1 87.31 316 GLU B N 1
ATOM 5540 C CA . GLU B 1 316 ? -3.355 33.406 13.078 1 87.31 316 GLU B CA 1
ATOM 5541 C C . GLU B 1 316 ? -2.891 32.719 14.367 1 87.31 316 GLU B C 1
ATOM 5543 O O . GLU B 1 316 ? -3.605 31.906 14.938 1 87.31 316 GLU B O 1
ATOM 5548 N N . ASP B 1 317 ? -1.76 32.844 14.844 1 87.5 317 ASP B N 1
ATOM 5549 C CA . ASP B 1 317 ? -1.178 32.344 16.078 1 87.5 317 ASP B CA 1
ATOM 5550 C C . ASP B 1 317 ? -1.017 30.812 16.031 1 87.5 317 ASP B C 1
ATOM 5552 O O . ASP B 1 317 ? -1.174 30.141 17.047 1 87.5 317 ASP B O 1
ATOM 5556 N N . SER B 1 318 ? -0.921 30.344 14.844 1 93.44 318 SER B N 1
ATOM 5557 C CA . SER B 1 318 ? -0.724 28.906 14.688 1 93.44 318 SER B CA 1
ATOM 5558 C C . SER B 1 318 ? 0.561 28.453 15.375 1 93.44 318 SER B C 1
ATOM 5560 O O . SER B 1 318 ? 1.639 28.984 15.102 1 93.44 318 SER B O 1
ATOM 5562 N N . LEU B 1 319 ? 0.477 27.438 16.234 1 96.25 319 LEU B N 1
ATOM 5563 C CA . LEU B 1 319 ? 1.654 26.891 16.891 1 96.25 319 LEU B CA 1
ATOM 5564 C C . LEU B 1 319 ? 2.605 26.266 15.891 1 96.25 319 LEU B C 1
ATOM 5566 O O . LEU B 1 319 ? 3.812 26.188 16.125 1 96.25 319 LEU B O 1
ATOM 5570 N N . THR B 1 320 ? 2.074 25.828 14.727 1 97.44 320 THR B N 1
ATOM 5571 C CA . THR B 1 320 ? 2.863 25.125 13.719 1 97.44 320 THR B CA 1
ATOM 5572 C C . THR B 1 320 ? 3.842 26.078 13.039 1 97.44 320 THR B C 1
ATOM 5574 O O . THR B 1 320 ? 4.895 25.656 12.555 1 97.44 320 THR B O 1
ATOM 5577 N N . PHE B 1 321 ? 3.486 27.375 13 1 97.38 321 PHE B N 1
ATOM 5578 C CA . PHE B 1 321 ? 4.41 28.359 12.445 1 97.38 321 PHE B CA 1
ATOM 5579 C C . PHE B 1 321 ? 5.711 28.391 13.234 1 97.38 321 PHE B C 1
ATOM 5581 O O . PHE B 1 321 ? 6.797 28.312 12.656 1 97.38 321 PHE B O 1
ATOM 5588 N N . ASP B 1 322 ? 5.59 28.453 14.539 1 97.12 322 ASP B N 1
ATOM 5589 C CA . ASP B 1 322 ? 6.758 28.5 15.414 1 97.12 322 ASP B CA 1
ATOM 5590 C C . ASP B 1 322 ? 7.582 27.219 15.289 1 97.12 322 ASP B C 1
ATOM 5592 O O . ASP B 1 322 ? 8.812 27.266 15.266 1 97.12 322 ASP B O 1
ATOM 5596 N N . LEU B 1 323 ? 6.887 26.141 15.203 1 98.06 323 LEU B N 1
ATOM 5597 C CA . LEU B 1 323 ? 7.57 24.859 15.078 1 98.06 323 LEU B CA 1
ATOM 5598 C C . LEU B 1 323 ? 8.305 24.766 13.742 1 98.06 323 LEU B C 1
ATOM 5600 O O . LEU B 1 323 ? 9.453 24.328 13.695 1 98.06 323 LEU B O 1
ATOM 5604 N N . CYS B 1 324 ? 7.672 25.156 12.672 1 98.06 324 CYS B N 1
ATOM 5605 C CA . CYS B 1 324 ? 8.312 25.156 11.359 1 98.06 324 CYS B CA 1
ATOM 5606 C C . CYS B 1 324 ? 9.539 26.047 11.344 1 98.06 324 CYS B C 1
ATOM 5608 O O . CYS B 1 324 ? 10.586 25.688 10.805 1 98.06 324 CYS B O 1
ATOM 5610 N N . GLN B 1 325 ? 9.398 27.234 11.938 1 97.12 325 GLN B N 1
ATOM 5611 C CA . GLN B 1 325 ? 10.516 28.172 12 1 97.12 325 GLN B CA 1
ATOM 5612 C C . GLN B 1 325 ? 11.719 27.547 12.703 1 97.12 325 GLN B C 1
ATOM 5614 O O . GLN B 1 325 ? 12.859 27.766 12.297 1 97.12 325 GLN B O 1
ATOM 5619 N N . ALA B 1 326 ? 11.461 26.766 13.664 1 97.31 326 ALA B N 1
ATOM 5620 C CA . ALA B 1 326 ? 12.516 26.203 14.5 1 97.31 326 ALA B CA 1
ATOM 5621 C C . ALA B 1 326 ? 13.109 24.953 13.875 1 97.31 326 ALA B C 1
ATOM 5623 O O . ALA B 1 326 ? 14.297 24.656 14.062 1 97.31 326 ALA B O 1
ATOM 5624 N N . LEU B 1 327 ? 12.305 24.234 13.07 1 98.44 327 LEU B N 1
ATOM 5625 C CA . LEU B 1 327 ? 12.711 22.844 12.812 1 98.44 327 LEU B CA 1
ATOM 5626 C C . LEU B 1 327 ? 12.992 22.641 11.328 1 98.44 327 LEU B C 1
ATOM 5628 O O . LEU B 1 327 ? 13.688 21.688 10.953 1 98.44 327 LEU B O 1
ATOM 5632 N N . VAL B 1 328 ? 12.43 23.438 10.477 1 98.56 328 VAL B N 1
ATOM 5633 C CA . VAL B 1 328 ? 12.594 23.25 9.039 1 98.56 328 VAL B CA 1
ATOM 5634 C C . VAL B 1 328 ? 13.945 23.812 8.594 1 98.56 328 VAL B C 1
ATOM 5636 O O . VAL B 1 328 ? 14.305 24.938 8.945 1 98.56 328 VAL B O 1
ATOM 5639 N N . ASP B 1 329 ? 14.695 23.047 7.875 1 97.19 329 ASP B N 1
ATOM 5640 C CA . ASP B 1 329 ? 16.031 23.469 7.453 1 97.19 329 ASP B CA 1
ATOM 5641 C C . ASP B 1 329 ? 15.953 24.312 6.18 1 97.19 329 ASP B C 1
ATOM 5643 O O . ASP B 1 329 ? 16.719 25.266 6.02 1 97.19 329 ASP B O 1
ATOM 5647 N N . ARG B 1 330 ? 15.109 23.906 5.285 1 95.25 330 ARG B N 1
ATOM 5648 C CA . ARG B 1 330 ? 14.922 24.719 4.086 1 95.25 330 ARG B CA 1
ATOM 5649 C C . ARG B 1 330 ? 13.617 24.359 3.375 1 95.25 330 ARG B C 1
ATOM 5651 O O . ARG B 1 330 ? 13.023 23.312 3.654 1 95.25 330 ARG B O 1
ATOM 5658 N N . TYR B 1 331 ? 13.18 25.312 2.479 1 97.38 331 TYR B N 1
ATOM 5659 C CA . TYR B 1 331 ? 11.969 25.156 1.684 1 97.38 331 TYR B CA 1
ATOM 5660 C C . TYR B 1 331 ? 12.297 24.969 0.209 1 97.38 331 TYR B C 1
ATOM 5662 O O . TYR B 1 331 ? 13.242 25.578 -0.304 1 97.38 331 TYR B O 1
ATOM 5670 N N . VAL B 1 332 ? 11.602 24.109 -0.429 1 97.19 332 VAL B N 1
ATOM 5671 C CA . VAL B 1 332 ? 11.68 23.906 -1.873 1 97.19 332 VAL B CA 1
ATOM 5672 C C . VAL B 1 332 ? 10.32 24.203 -2.508 1 97.19 332 VAL B C 1
ATOM 5674 O O . VAL B 1 332 ? 9.312 23.594 -2.127 1 97.19 332 VAL B O 1
ATOM 5677 N N . LEU B 1 333 ? 10.281 25.141 -3.365 1 98 333 LEU B N 1
ATOM 5678 C CA . LEU B 1 333 ? 9.062 25.484 -4.082 1 98 333 LEU B CA 1
ATOM 5679 C C . LEU B 1 333 ? 8.984 24.75 -5.418 1 98 333 LEU B C 1
ATOM 5681 O O . LEU B 1 333 ? 9.984 24.656 -6.137 1 98 333 LEU B O 1
ATOM 5685 N N . LEU B 1 334 ? 7.82 24.234 -5.719 1 98.44 334 LEU B N 1
ATOM 5686 C CA . LEU B 1 334 ? 7.672 23.375 -6.879 1 98.44 334 LEU B CA 1
ATOM 5687 C C . LEU B 1 334 ? 6.594 23.891 -7.82 1 98.44 334 LEU B C 1
ATOM 5689 O O . LEU B 1 334 ? 5.52 24.297 -7.375 1 98.44 334 LEU B O 1
ATOM 5693 N N . SER B 1 335 ? 6.859 23.859 -9.109 1 98.25 335 SER B N 1
ATOM 5694 C CA . SER B 1 335 ? 5.863 24.203 -10.117 1 98.25 335 SER B CA 1
ATOM 5695 C C . SER B 1 335 ? 4.844 23.078 -10.289 1 98.25 335 SER B C 1
ATOM 5697 O O . SER B 1 335 ? 5.082 21.953 -9.859 1 98.25 335 SER B O 1
ATOM 5699 N N . GLU B 1 336 ? 3.721 23.438 -10.891 1 97.88 336 GLU B N 1
ATOM 5700 C CA . GLU B 1 336 ? 2.703 22.422 -11.18 1 97.88 336 GLU B CA 1
ATOM 5701 C C . GLU B 1 336 ? 3.264 21.297 -12.047 1 97.88 336 GLU B C 1
ATOM 5703 O O . GLU B 1 336 ? 2.973 20.125 -11.82 1 97.88 336 GLU B O 1
ATOM 5708 N N . ASP B 1 337 ? 4.125 21.641 -13.031 1 97.44 337 ASP B N 1
ATOM 5709 C CA . ASP B 1 337 ? 4.707 20.656 -13.938 1 97.44 337 ASP B CA 1
ATOM 5710 C C . ASP B 1 337 ? 5.59 19.672 -13.18 1 97.44 337 ASP B C 1
ATOM 5712 O O . ASP B 1 337 ? 5.586 18.469 -13.477 1 97.44 337 ASP B O 1
ATOM 5716 N N . GLU B 1 338 ? 6.367 20.156 -12.266 1 97.5 338 GLU B N 1
ATOM 5717 C CA . GLU B 1 338 ? 7.238 19.312 -11.461 1 97.5 338 GLU B CA 1
ATOM 5718 C C . GLU B 1 338 ? 6.426 18.312 -10.633 1 97.5 338 GLU B C 1
ATOM 5720 O O . GLU B 1 338 ? 6.812 17.156 -10.492 1 97.5 338 GLU B O 1
ATOM 5725 N N . ILE B 1 339 ? 5.336 18.75 -10.062 1 98.5 339 ILE B N 1
ATOM 5726 C CA . ILE B 1 339 ? 4.484 17.906 -9.242 1 98.5 339 ILE B CA 1
ATOM 5727 C C . ILE B 1 339 ? 3.797 16.859 -10.125 1 98.5 339 ILE B C 1
ATOM 5729 O O . ILE B 1 339 ? 3.771 15.672 -9.789 1 98.5 339 ILE B O 1
ATOM 5733 N N . TYR B 1 340 ? 3.293 17.281 -11.312 1 97.88 340 TYR B N 1
ATOM 5734 C CA . TYR B 1 340 ? 2.641 16.375 -12.242 1 97.88 340 TYR B CA 1
ATOM 5735 C C . TYR B 1 340 ? 3.611 15.289 -12.711 1 97.88 340 TYR B C 1
ATOM 5737 O O . TYR B 1 340 ? 3.225 14.133 -12.898 1 97.88 340 TYR B O 1
ATOM 5745 N N . GLU B 1 341 ? 4.828 15.68 -12.961 1 97.12 341 GLU B N 1
ATOM 5746 C CA . GLU B 1 341 ? 5.844 14.719 -13.391 1 97.12 341 GLU B CA 1
ATOM 5747 C C . GLU B 1 341 ? 6 13.594 -12.383 1 97.12 341 GLU B C 1
ATOM 5749 O O . GLU B 1 341 ? 6.086 12.422 -12.758 1 97.12 341 GLU B O 1
ATOM 5754 N N . MET B 1 342 ? 6.027 13.93 -11.086 1 97.94 342 MET B N 1
ATOM 5755 C CA . MET B 1 342 ? 6.203 12.914 -10.055 1 97.94 342 MET B CA 1
ATOM 5756 C C . MET B 1 342 ? 4.938 12.086 -9.883 1 97.94 342 MET B C 1
ATOM 5758 O O . MET B 1 342 ? 5.008 10.891 -9.578 1 97.94 342 MET B O 1
ATOM 5762 N N . LEU B 1 343 ? 3.744 12.75 -10.094 1 98.25 343 LEU B N 1
ATOM 5763 C CA . LEU B 1 343 ? 2.502 11.984 -10.094 1 98.25 343 LEU B CA 1
ATOM 5764 C C . LEU B 1 343 ? 2.527 10.906 -11.172 1 98.25 343 LEU B C 1
ATOM 5766 O O . LEU B 1 343 ? 2.199 9.75 -10.898 1 98.25 343 LEU B O 1
ATOM 5770 N N . ARG B 1 344 ? 2.934 11.273 -12.336 1 96.81 344 ARG B N 1
ATOM 5771 C CA . ARG B 1 344 ? 2.99 10.344 -13.461 1 96.81 344 ARG B CA 1
ATOM 5772 C C . ARG B 1 344 ? 4.031 9.258 -13.219 1 96.81 344 ARG B C 1
ATOM 5774 O O . ARG B 1 344 ? 3.777 8.078 -13.477 1 96.81 344 ARG B O 1
ATOM 5781 N N . PHE B 1 345 ? 5.215 9.656 -12.75 1 96.56 345 PHE B N 1
ATOM 5782 C CA . PHE B 1 345 ? 6.27 8.695 -12.453 1 96.56 345 PHE B CA 1
ATOM 5783 C C . PHE B 1 345 ? 5.781 7.641 -11.469 1 96.56 345 PHE B C 1
ATOM 5785 O O . PHE B 1 345 ? 5.93 6.441 -11.719 1 96.56 345 PHE B O 1
ATOM 5792 N N . LEU B 1 346 ? 5.164 8.109 -10.359 1 97.5 346 LEU B N 1
ATOM 5793 C CA . LEU B 1 346 ? 4.695 7.188 -9.328 1 97.5 346 LEU B CA 1
ATOM 5794 C C . LEU B 1 346 ? 3.627 6.25 -9.883 1 97.5 346 LEU B C 1
ATOM 5796 O O . LEU B 1 346 ? 3.654 5.047 -9.625 1 97.5 346 LEU B O 1
ATOM 5800 N N . LEU B 1 347 ? 2.727 6.777 -10.648 1 96.56 347 LEU B N 1
ATOM 5801 C CA . LEU B 1 347 ? 1.634 5.973 -11.188 1 96.56 347 LEU B CA 1
ATOM 5802 C C . LEU B 1 347 ? 2.145 4.996 -12.242 1 96.56 347 LEU B C 1
ATOM 5804 O O . LEU B 1 347 ? 1.844 3.801 -12.188 1 96.56 347 LEU B O 1
ATOM 5808 N N . MET B 1 348 ? 2.99 5.449 -13.141 1 93.5 348 MET B N 1
ATOM 5809 C CA . MET B 1 348 ? 3.354 4.68 -14.328 1 93.5 348 MET B CA 1
ATOM 5810 C C . MET B 1 348 ? 4.516 3.736 -14.031 1 93.5 348 MET B C 1
ATOM 5812 O O . MET B 1 348 ? 4.602 2.648 -14.602 1 93.5 348 MET B O 1
ATOM 5816 N N . SER B 1 349 ? 5.391 4.121 -13.148 1 93 349 SER B N 1
ATOM 5817 C CA . SER B 1 349 ? 6.598 3.332 -12.922 1 93 349 SER B CA 1
ATOM 5818 C C . SER B 1 349 ? 6.496 2.541 -11.617 1 93 349 SER B C 1
ATOM 5820 O O . SER B 1 349 ? 6.855 1.361 -11.578 1 93 349 SER B O 1
ATOM 5822 N N . GLU B 1 350 ? 5.992 3.178 -10.57 1 93.5 350 GLU B N 1
ATOM 5823 C CA . GLU B 1 350 ? 5.91 2.521 -9.266 1 93.5 350 GLU B CA 1
ATOM 5824 C C . GLU B 1 350 ? 4.531 1.908 -9.047 1 93.5 350 GLU B C 1
ATOM 5826 O O . GLU B 1 350 ? 4.32 1.179 -8.07 1 93.5 350 GLU B O 1
ATOM 5831 N N . ARG B 1 351 ? 3.562 2.23 -9.93 1 94.69 351 ARG B N 1
ATOM 5832 C CA . ARG B 1 351 ? 2.176 1.785 -9.828 1 94.69 351 ARG B CA 1
ATOM 5833 C C . ARG B 1 351 ? 1.564 2.205 -8.492 1 94.69 351 ARG B C 1
ATOM 5835 O O . ARG B 1 351 ? 0.841 1.431 -7.863 1 94.69 351 ARG B O 1
ATOM 5842 N N . LEU B 1 352 ? 1.959 3.385 -8.094 1 96.19 352 LEU B N 1
ATOM 5843 C CA . LEU B 1 352 ? 1.452 4 -6.871 1 96.19 352 LEU B CA 1
ATOM 5844 C C . LEU B 1 352 ? 0.636 5.246 -7.188 1 96.19 352 LEU B C 1
ATOM 5846 O O . LEU B 1 352 ? 1.16 6.211 -7.758 1 96.19 352 LEU B O 1
ATOM 5850 N N . LEU B 1 353 ? -0.581 5.199 -6.891 1 96.94 353 LEU B N 1
ATOM 5851 C CA . LEU B 1 353 ? -1.402 6.398 -7.023 1 96.94 353 LEU B CA 1
ATOM 5852 C C . LEU B 1 353 ? -1.392 7.211 -5.734 1 96.94 353 LEU B C 1
ATOM 5854 O O . LEU B 1 353 ? -1.693 6.688 -4.66 1 96.94 353 LEU B O 1
ATOM 5858 N N . VAL B 1 354 ? -0.99 8.453 -5.836 1 98.19 354 VAL B N 1
ATOM 5859 C CA . VAL B 1 354 ? -0.954 9.359 -4.691 1 98.19 354 VAL B CA 1
ATOM 5860 C C . VAL B 1 354 ? -1.599 10.688 -5.062 1 98.19 354 VAL B C 1
ATOM 5862 O O . VAL B 1 354 ? -1.937 10.922 -6.227 1 98.19 354 VAL B O 1
ATOM 5865 N N . GLU B 1 355 ? -1.847 11.523 -4.059 1 98 355 GLU B N 1
ATOM 5866 C CA . GLU B 1 355 ? -2.387 12.852 -4.309 1 98 355 GLU B CA 1
ATOM 5867 C C . GLU B 1 355 ? -1.271 13.859 -4.566 1 98 355 GLU B C 1
ATOM 5869 O O . GLU B 1 355 ? -0.094 13.555 -4.375 1 98 355 GLU B O 1
ATOM 5874 N N . GLY B 1 356 ? -1.636 15.039 -5.016 1 98.31 356 GLY B N 1
ATOM 5875 C CA . GLY B 1 356 ? -0.679 16.062 -5.41 1 98.31 356 GLY B CA 1
ATOM 5876 C C . GLY B 1 356 ? 0.299 16.422 -4.309 1 98.31 356 GLY B C 1
ATOM 5877 O O . GLY B 1 356 ? 1.496 16.578 -4.562 1 98.31 356 GLY B O 1
ATOM 5878 N N . ALA B 1 357 ? -0.179 16.547 -3.072 1 98.5 357 ALA B N 1
ATOM 5879 C CA . ALA B 1 357 ? 0.671 16.891 -1.938 1 98.5 357 ALA B CA 1
ATOM 5880 C C . ALA B 1 357 ? 1.772 15.859 -1.735 1 98.5 357 ALA B C 1
ATOM 5882 O O . ALA B 1 357 ? 2.912 16.203 -1.419 1 98.5 357 ALA B O 1
ATOM 5883 N N . ALA B 1 358 ? 1.444 14.609 -1.899 1 98.81 358 ALA B N 1
ATOM 5884 C CA . ALA B 1 358 ? 2.438 13.547 -1.782 1 98.81 358 ALA B CA 1
ATOM 5885 C C . ALA B 1 358 ? 3.5 13.664 -2.869 1 98.81 358 ALA B C 1
ATOM 5887 O O . ALA B 1 358 ? 4.699 13.562 -2.59 1 98.81 358 ALA B O 1
ATOM 5888 N N . ALA B 1 359 ? 3.057 13.922 -4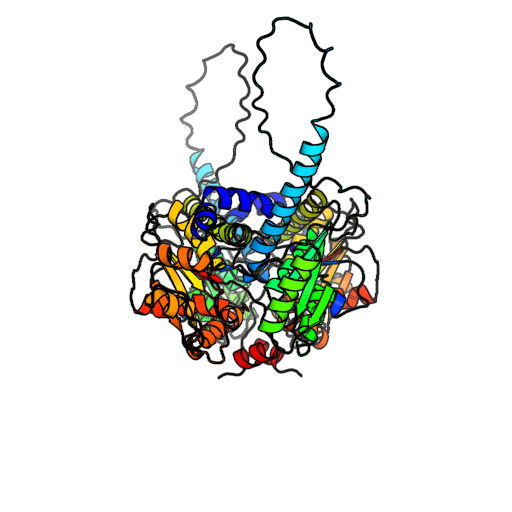.066 1 98.75 359 ALA B N 1
ATOM 5889 C CA . ALA B 1 359 ? 3.98 14.07 -5.188 1 98.75 359 ALA B CA 1
ATOM 5890 C C . ALA B 1 359 ? 4.84 15.32 -5.027 1 98.75 359 ALA B C 1
ATOM 5892 O O . ALA B 1 359 ? 5.973 15.367 -5.52 1 98.75 359 ALA B O 1
ATOM 5893 N N . CYS B 1 360 ? 4.305 16.312 -4.359 1 98.75 360 CYS B N 1
ATOM 5894 C CA . CYS B 1 360 ? 5.051 17.531 -4.09 1 98.75 360 CYS B CA 1
ATOM 5895 C C . CYS B 1 360 ? 6.316 17.234 -3.299 1 98.75 360 CYS B C 1
ATOM 5897 O O . CYS B 1 360 ? 7.387 17.766 -3.609 1 98.75 360 CYS B O 1
ATOM 5899 N N . ALA B 1 361 ? 6.254 16.375 -2.33 1 98.81 361 ALA B N 1
ATOM 5900 C CA . ALA B 1 361 ? 7.414 15.977 -1.538 1 98.81 361 ALA B CA 1
ATOM 5901 C C . ALA B 1 361 ? 8.453 15.273 -2.404 1 98.81 361 ALA B C 1
ATOM 5903 O O . ALA B 1 361 ? 9.648 15.562 -2.305 1 98.81 361 ALA B O 1
ATOM 5904 N N . LEU B 1 362 ? 7.996 14.383 -3.275 1 98.44 362 LEU B N 1
ATOM 5905 C CA . LEU B 1 362 ? 8.922 13.672 -4.152 1 98.44 362 LEU B CA 1
ATOM 5906 C C . LEU B 1 362 ? 9.555 14.617 -5.164 1 98.44 362 LEU B C 1
ATOM 5908 O O . LEU B 1 362 ? 10.727 14.469 -5.508 1 98.44 362 LEU B O 1
ATOM 5912 N N . ALA B 1 363 ? 8.75 15.562 -5.652 1 98.31 363 ALA B N 1
ATOM 5913 C CA . ALA B 1 363 ? 9.297 16.562 -6.559 1 98.31 363 ALA B CA 1
ATOM 5914 C C . ALA B 1 363 ? 10.414 17.359 -5.887 1 98.31 363 ALA B C 1
ATOM 5916 O O . ALA B 1 363 ? 11.383 17.766 -6.539 1 98.31 363 ALA B O 1
ATOM 5917 N N . GLY B 1 364 ? 10.273 17.594 -4.613 1 97.75 364 GLY B N 1
ATOM 5918 C CA . GLY B 1 364 ? 11.328 18.234 -3.848 1 97.75 364 GLY B CA 1
ATOM 5919 C C . GLY B 1 364 ? 12.633 17.453 -3.869 1 97.75 364 GLY B C 1
ATOM 5920 O O . GLY B 1 364 ? 13.711 18.047 -3.975 1 97.75 364 GLY B O 1
ATOM 5921 N N . VAL B 1 365 ? 12.578 16.141 -3.807 1 96.62 365 VAL B N 1
ATOM 5922 C CA . VAL B 1 365 ? 13.758 15.289 -3.877 1 96.62 365 VAL B CA 1
ATOM 5923 C C . VAL B 1 365 ? 14.469 15.5 -5.211 1 96.62 365 VAL B C 1
ATOM 5925 O O . VAL B 1 365 ? 15.688 15.719 -5.246 1 96.62 365 VAL B O 1
ATOM 5928 N N . LYS B 1 366 ? 13.648 15.406 -6.254 1 94.25 366 LYS B N 1
ATOM 5929 C CA . LYS B 1 366 ? 14.234 15.531 -7.586 1 94.25 366 LYS B CA 1
ATOM 5930 C C . LYS B 1 366 ? 14.914 16.875 -7.77 1 94.25 366 LYS B C 1
ATOM 5932 O O . LYS B 1 366 ? 16.031 16.953 -8.281 1 94.25 366 LYS B O 1
ATOM 5937 N N . LYS B 1 367 ? 14.234 17.906 -7.348 1 92.75 367 LYS B N 1
ATOM 5938 C CA . LYS B 1 367 ? 14.766 19.25 -7.527 1 92.75 367 LYS B CA 1
ATOM 5939 C C . LYS B 1 367 ? 16 19.484 -6.672 1 92.75 367 LYS B C 1
ATOM 5941 O O . LYS B 1 367 ? 16.984 20.062 -7.137 1 92.75 367 LYS B O 1
ATOM 5946 N N . ASP B 1 368 ? 16 19.047 -5.449 1 85.06 368 ASP B N 1
ATOM 5947 C CA . ASP B 1 368 ? 17.078 19.266 -4.488 1 85.06 368 ASP B CA 1
ATOM 5948 C C . ASP B 1 368 ? 18.328 18.484 -4.883 1 85.06 368 ASP B C 1
ATOM 5950 O O . ASP B 1 368 ? 19.438 18.984 -4.754 1 85.06 368 ASP B O 1
ATOM 5954 N N . TYR B 1 369 ? 18.203 17.266 -5.289 1 74.81 369 TYR B N 1
ATOM 5955 C CA . TYR B 1 369 ? 19.359 16.453 -5.621 1 74.81 369 TYR B CA 1
ATOM 5956 C C . TYR B 1 369 ? 20.141 17.047 -6.785 1 74.81 369 TYR B C 1
ATOM 5958 O O . TYR B 1 369 ? 21.344 16.844 -6.898 1 74.81 369 TYR B O 1
ATOM 5966 N N . MET B 1 370 ? 19.453 17.672 -7.539 1 68.44 370 MET B N 1
ATOM 5967 C CA . MET B 1 370 ? 20.109 18.328 -8.672 1 68.44 370 MET B CA 1
ATOM 5968 C C . MET B 1 370 ? 21.016 19.453 -8.188 1 68.44 370 MET B C 1
ATOM 5970 O O . MET B 1 370 ? 22.031 19.75 -8.82 1 68.44 370 MET B O 1
ATOM 5974 N N . GLU B 1 371 ? 20.688 19.828 -7.012 1 68.19 371 GLU B N 1
ATOM 5975 C CA . GLU B 1 371 ? 21.453 20.953 -6.516 1 68.19 371 GLU B CA 1
ATOM 5976 C C . GLU B 1 371 ? 22.531 20.5 -5.531 1 68.19 371 GLU B C 1
ATOM 5978 O O . GLU B 1 371 ? 23.641 21.047 -5.52 1 68.19 371 GLU B O 1
ATOM 5983 N N . ASP B 1 372 ? 22.172 19.516 -4.645 1 64.44 372 ASP B N 1
ATOM 5984 C CA . ASP B 1 372 ? 23.094 19.016 -3.625 1 64.44 372 ASP B CA 1
ATOM 5985 C C . ASP B 1 372 ? 23.266 17.516 -3.736 1 64.44 372 ASP B C 1
ATOM 5987 O O . ASP B 1 372 ? 22.578 16.75 -3.051 1 64.44 372 ASP B O 1
ATOM 5991 N N . SER B 1 373 ? 24.172 17.141 -4.523 1 63.81 373 SER B N 1
ATOM 5992 C CA . SER B 1 373 ? 24.297 15.719 -4.82 1 63.81 373 SER B CA 1
ATOM 5993 C C . SER B 1 373 ? 25.344 15.07 -3.92 1 63.81 373 SER B C 1
ATOM 5995 O O . SER B 1 373 ? 26.453 15.578 -3.771 1 63.81 373 SER B O 1
ATOM 5997 N N . THR B 1 374 ? 24.812 14.328 -2.924 1 76.88 374 THR B N 1
ATOM 5998 C CA . THR B 1 374 ? 25.766 13.492 -2.193 1 76.88 374 THR B CA 1
ATOM 5999 C C . THR B 1 374 ? 25.5 12.016 -2.455 1 76.88 374 THR B C 1
ATOM 6001 O O . THR B 1 374 ? 24.359 11.562 -2.391 1 76.88 374 THR B O 1
ATOM 6004 N N . GLU B 1 375 ? 26.5 11.312 -2.867 1 83.25 375 GLU B N 1
ATOM 6005 C CA . GLU B 1 375 ? 26.422 9.883 -3.168 1 83.25 375 GLU B CA 1
ATOM 6006 C C . GLU B 1 375 ? 26.016 9.086 -1.937 1 83.25 375 GLU B C 1
ATOM 6008 O O . GLU B 1 375 ? 25.562 7.945 -2.057 1 83.25 375 GLU B O 1
ATOM 6013 N N . GLN B 1 376 ? 26.016 9.695 -0.833 1 90.69 376 GLN B N 1
ATOM 6014 C CA . GLN B 1 376 ? 25.766 8.953 0.4 1 90.69 376 GLN B CA 1
ATOM 6015 C C . GLN B 1 376 ? 24.469 9.414 1.067 1 90.69 376 GLN B C 1
ATOM 6017 O O . GLN B 1 376 ? 24.203 9.062 2.221 1 90.69 376 GLN B O 1
ATOM 6022 N N . ALA B 1 377 ? 23.719 10.102 0.327 1 94.38 377 ALA B N 1
ATOM 6023 C CA . ALA B 1 377 ? 22.516 10.672 0.915 1 94.38 377 ALA B CA 1
ATOM 6024 C C . ALA B 1 377 ? 21.391 9.633 0.968 1 94.38 377 ALA B C 1
ATOM 6026 O O . ALA B 1 377 ? 21.203 8.859 0.025 1 94.38 377 ALA B O 1
ATOM 6027 N N . ILE B 1 378 ? 20.766 9.555 2.082 1 96.31 378 ILE B N 1
ATOM 6028 C CA . ILE B 1 378 ? 19.516 8.82 2.26 1 96.31 378 ILE B CA 1
ATOM 6029 C C . ILE B 1 378 ? 18.344 9.789 2.252 1 96.31 378 ILE B C 1
ATOM 6031 O O . ILE B 1 378 ? 18.141 10.547 3.203 1 96.31 378 ILE B O 1
ATOM 6035 N N . ARG B 1 379 ? 17.609 9.781 1.201 1 97 379 ARG B N 1
ATOM 6036 C CA . ARG B 1 379 ? 16.5 10.703 1.043 1 97 379 ARG B CA 1
ATOM 6037 C C . ARG B 1 379 ? 15.164 10 1.268 1 97 379 ARG B C 1
ATOM 6039 O O . ARG B 1 379 ? 14.961 8.875 0.798 1 97 379 ARG B O 1
ATOM 6046 N N . ILE B 1 380 ? 14.336 10.586 2.051 1 98.44 380 ILE B N 1
ATOM 6047 C CA . ILE B 1 380 ? 13.023 10.031 2.373 1 98.44 380 ILE B CA 1
ATOM 6048 C C . ILE B 1 380 ? 11.93 11.008 1.928 1 98.44 380 ILE B C 1
ATOM 6050 O O . ILE B 1 380 ? 11.891 12.148 2.383 1 98.44 380 ILE B O 1
ATOM 6054 N N . ALA B 1 381 ? 11.117 10.656 1.017 1 98.75 381 ALA B N 1
ATOM 6055 C CA . ALA B 1 381 ? 9.93 11.414 0.656 1 98.75 381 ALA B CA 1
ATOM 6056 C C . ALA B 1 381 ? 8.695 10.883 1.379 1 98.75 381 ALA B C 1
ATOM 6058 O O . ALA B 1 381 ? 8.383 9.695 1.297 1 98.75 381 ALA B O 1
ATOM 6059 N N . VAL B 1 382 ? 7.969 11.719 2.082 1 98.94 382 VAL B N 1
ATOM 6060 C CA . VAL B 1 382 ? 6.742 11.32 2.762 1 98.94 382 VAL B CA 1
ATOM 6061 C C . VAL B 1 382 ? 5.559 11.438 1.803 1 98.94 382 VAL B C 1
ATOM 6063 O O . VAL B 1 382 ? 5.164 12.547 1.428 1 98.94 382 VAL B O 1
ATOM 6066 N N . LEU B 1 383 ? 5.051 10.32 1.366 1 98.81 383 LEU B N 1
ATOM 6067 C CA . LEU B 1 383 ? 3.832 10.289 0.563 1 98.81 383 LEU B CA 1
ATOM 6068 C C . LEU B 1 383 ? 2.596 10.422 1.445 1 98.81 383 LEU B C 1
ATOM 6070 O O . LEU B 1 383 ? 2.008 9.422 1.854 1 98.81 383 LEU B O 1
ATOM 6074 N N . CYS B 1 384 ? 2.141 11.617 1.64 1 98.69 384 CYS B N 1
ATOM 6075 C CA . CYS B 1 384 ? 1.276 11.977 2.76 1 98.69 384 CYS B CA 1
ATOM 6076 C C . CYS B 1 384 ? -0.152 11.5 2.518 1 98.69 384 CYS B C 1
ATOM 6078 O O . CYS B 1 384 ? -0.967 11.477 3.441 1 98.69 384 CYS B O 1
ATOM 6080 N N . GLY B 1 385 ? -0.481 11.148 1.219 1 98.06 385 GLY B N 1
ATOM 6081 C CA . GLY B 1 385 ? -1.839 10.688 0.973 1 98.06 385 GLY B CA 1
ATOM 6082 C C . GLY B 1 385 ? -2.08 10.281 -0.469 1 98.06 385 GLY B C 1
ATOM 6083 O O . GLY B 1 385 ? -1.229 10.508 -1.333 1 98.06 385 GLY B O 1
ATOM 6084 N N . LYS B 1 386 ? -3.33 9.75 -0.725 1 97.5 386 LYS B N 1
ATOM 6085 C CA . LYS B 1 386 ? -3.615 9.242 -2.064 1 97.5 386 LYS B CA 1
ATOM 6086 C C . LYS B 1 386 ? -4.973 9.734 -2.561 1 97.5 386 LYS B C 1
ATOM 6088 O O . LYS B 1 386 ? -5.398 9.391 -3.666 1 97.5 386 LYS B O 1
ATOM 6093 N N . ASN B 1 387 ? -5.703 10.5 -1.733 1 94.56 387 ASN B N 1
ATOM 6094 C CA . ASN B 1 387 ? -7.062 10.883 -2.092 1 94.56 387 ASN B CA 1
ATOM 6095 C C . ASN B 1 387 ? -7.074 11.977 -3.154 1 94.56 387 ASN B C 1
ATOM 6097 O O . ASN B 1 387 ? -6.887 13.156 -2.842 1 94.56 387 ASN B O 1
ATOM 6101 N N . ILE B 1 388 ? -7.238 11.578 -4.395 1 94.5 388 ILE B N 1
ATOM 6102 C CA . ILE B 1 388 ? -7.23 12.438 -5.57 1 94.5 388 ILE B CA 1
ATOM 6103 C C . ILE B 1 388 ? -8.477 12.164 -6.414 1 94.5 388 ILE B C 1
ATOM 6105 O O . ILE B 1 388 ? -8.953 11.031 -6.48 1 94.5 388 ILE B O 1
ATOM 6109 N N . SER B 1 389 ? -9.008 13.203 -7.023 1 91.88 389 SER B N 1
ATOM 6110 C CA . SER B 1 389 ? -10.266 13.07 -7.754 1 91.88 389 SER B CA 1
ATOM 6111 C C . SER B 1 389 ? -10.062 12.297 -9.055 1 91.88 389 SER B C 1
ATOM 6113 O O . SER B 1 389 ? -8.953 12.25 -9.594 1 91.88 389 SER B O 1
ATOM 6115 N N . GLU B 1 390 ? -11.156 11.773 -9.562 1 91.81 390 GLU B N 1
ATOM 6116 C CA . GLU B 1 390 ? -11.125 11.039 -10.828 1 91.81 390 GLU B CA 1
ATOM 6117 C C . GLU B 1 390 ? -10.648 11.93 -11.969 1 91.81 390 GLU B C 1
ATOM 6119 O O . GLU B 1 390 ? -9.906 11.477 -12.844 1 91.81 390 GLU B O 1
ATOM 6124 N N . GLY B 1 391 ? -11.164 13.156 -11.977 1 91.62 391 GLY B N 1
ATOM 6125 C CA . GLY B 1 391 ? -10.75 14.086 -13.008 1 91.62 391 GLY B CA 1
ATOM 6126 C C . GLY B 1 391 ? -9.25 14.305 -13.055 1 91.62 391 GLY B C 1
ATOM 6127 O O . GLY B 1 391 ? -8.656 14.375 -14.133 1 91.62 391 GLY B O 1
ATOM 6128 N N . LYS B 1 392 ? -8.617 14.391 -11.938 1 93.38 392 LYS B N 1
ATOM 6129 C CA . LYS B 1 392 ? -7.172 14.594 -11.859 1 93.38 392 LYS B CA 1
ATOM 6130 C C . LYS B 1 392 ? -6.414 13.336 -12.289 1 93.38 392 LYS B C 1
ATOM 6132 O O . LYS B 1 392 ? -5.359 13.43 -12.922 1 93.38 392 LYS B O 1
ATOM 6137 N N . ILE B 1 393 ? -6.957 12.156 -11.969 1 94.94 393 ILE B N 1
ATOM 6138 C CA . ILE B 1 393 ? -6.355 10.898 -12.414 1 94.94 393 ILE B CA 1
ATOM 6139 C C . ILE B 1 393 ? -6.305 10.867 -13.945 1 94.94 393 ILE B C 1
ATOM 6141 O O . ILE B 1 393 ? -5.273 10.531 -14.531 1 94.94 393 ILE B O 1
ATOM 6145 N N . LYS B 1 394 ? -7.406 11.227 -14.547 1 93.44 394 LYS B N 1
ATOM 6146 C CA . LYS B 1 394 ? -7.48 11.25 -16 1 93.44 394 LYS B CA 1
ATOM 6147 C C . LYS B 1 394 ? -6.453 12.211 -16.594 1 93.44 394 LYS B C 1
ATOM 6149 O O . LYS B 1 394 ? -5.828 11.914 -17.609 1 93.44 394 LYS B O 1
ATOM 6154 N N . LYS B 1 395 ? -6.297 13.297 -15.938 1 92.75 395 LYS B N 1
ATOM 6155 C CA . LYS B 1 395 ? -5.328 14.289 -16.391 1 92.75 395 LYS B CA 1
ATOM 6156 C C . LYS B 1 395 ? -3.902 13.75 -16.297 1 92.75 395 LYS B C 1
ATOM 6158 O O . LYS B 1 395 ? -3.086 13.977 -17.188 1 92.75 395 LYS B O 1
ATOM 6163 N N . ILE B 1 396 ? -3.6 13.055 -15.242 1 94.69 396 ILE B N 1
ATOM 6164 C CA . ILE B 1 396 ? -2.277 12.477 -15.016 1 94.69 396 ILE B CA 1
ATOM 6165 C C . ILE B 1 396 ? -1.962 11.469 -16.125 1 94.69 396 ILE B C 1
ATOM 6167 O O . ILE B 1 396 ? -0.838 11.422 -16.625 1 94.69 396 ILE B O 1
ATOM 6171 N N . VAL B 1 397 ? -2.961 10.664 -16.5 1 92.88 397 VAL B N 1
ATOM 6172 C CA . VAL B 1 397 ? -2.775 9.57 -17.453 1 92.88 397 VAL B CA 1
ATOM 6173 C C . VAL B 1 397 ? -2.748 10.125 -18.875 1 92.88 397 VAL B C 1
ATOM 6175 O O . VAL B 1 397 ? -2.045 9.594 -19.75 1 92.88 397 VAL B O 1
ATOM 6178 N N . SER B 1 398 ? -3.551 11.141 -19.234 1 84.25 398 SER B N 1
ATOM 6179 C CA . SER B 1 398 ? -3.68 11.695 -20.578 1 84.25 398 SER B CA 1
ATOM 6180 C C . SER B 1 398 ? -2.469 12.547 -20.953 1 84.25 398 SER B C 1
ATOM 6182 O O . SER B 1 398 ? -2.17 12.734 -22.141 1 84.25 398 SER B O 1
ATOM 6184 N N . CYS B 1 399 ? -1.95 13.297 -20.094 1 63.59 399 CYS B N 1
ATOM 6185 C CA . CYS B 1 399 ? -0.929 14.289 -20.406 1 63.59 399 CYS B CA 1
ATOM 6186 C C . CYS B 1 399 ? 0.304 13.633 -21.016 1 63.59 399 CYS B C 1
ATOM 6188 O O . CYS B 1 399 ? 0.868 12.703 -20.422 1 63.59 399 CYS B O 1
ATOM 6190 N N . GLU B 1 400 ? 0.276 13.344 -22.438 1 50.22 400 GLU B N 1
ATOM 6191 C CA . GLU B 1 400 ? 1.524 13.062 -23.141 1 50.22 400 GLU B CA 1
ATOM 6192 C C . GLU B 1 400 ? 2.562 14.148 -22.859 1 50.22 400 GLU B C 1
ATOM 6194 O O . GLU B 1 400 ? 2.215 15.312 -22.656 1 50.22 400 GLU B O 1
#

Foldseek 3Di:
DALVVLLVLQALVLLVVLLVQCVVPKDLFDWAWDPCPCVVVVLAFATETERQQCPIPLFFLLLQLLLQVVSVVVVVVVVVVVVVPPPPPPVPDDDPDDDDDDPDPPPPPPPPVPPPLPPPPPDDQAAEEEEEDLDDNLLNNLQSSVSSPRYAYEYEYEPPDDVVSVCCSCVPSNHHYDYDHHHRVRRGVVRVVVCVVVVGHYRDSAQGSSSLSSLLSSLVSVVVVQVVCCVVPVPDVPFHADQLRLQEEEFAEAAQQSNLLSNQNNNCVRRVNYAYEYFYAPQADQLQVCLVVVHRDDDDHHDDAQQPVRHDGYDHSRSSSVSCNVGHPYYDYDYRVLLLVQQLCCCPPVVDAAGSSQSRRVSRSVVVCVVVPDNRHYYYRYRRGHDHDPVVVVVSVPPD/DALVVLLVLQALVLLVVLLVQCVVPKDLFDWAWDPCPCVVVVLAFATETERQQCPIPLFFLLLQLLLQVVSVVVVVVVVVVVVVPPPPPPVPDDPPDDDDDDPDPPPPPPPPVPVPLPPPPPDDQAAEEEEEDLDDNLLNNLQSSVSSPRYAYEYEYEQPDDVVSVCCSCVPSNHHYDYDHHHRVRRGVVRVVVCVVVVGHYRDSAQGSSSLSSLLSSLVSVVVVQVVCCVVPVPDVPFHADQLRLQEEEFAEAAQQSNLLSNQNNNCVRRVNYAYEYFYAPQADQLQVCLVVVHRDDDDHHDDAQQPVRHDGYDHSRSSSVSCNPGHPYYDYDYRVLLLVQQLCCCPPVVDAAGSSQSRRVSRSVVVCVPPPDNRHYYYRYRRGHDHDPVVVVVSVPPD

Organism: Naegleria fowleri (NCBI:txid5763)

Solvent-accessible surface area (backbone atoms only — not comparable to full-atom values): 41498 Å² total; per-residue (Å²): 129,53,52,64,60,49,45,69,60,63,39,50,63,51,15,52,51,32,32,64,69,35,52,90,78,49,66,90,57,52,75,39,75,51,63,55,53,44,75,78,36,71,84,59,57,46,48,46,32,36,34,34,26,35,69,25,94,74,21,23,48,43,37,39,12,41,38,29,37,53,52,53,51,52,56,56,51,51,47,54,55,51,61,65,57,61,74,64,73,78,84,66,76,77,88,68,70,91,73,85,81,77,87,70,78,77,72,78,69,74,74,71,75,69,74,62,80,57,74,76,58,85,77,82,74,63,42,58,35,27,28,51,36,74,47,60,52,28,32,12,39,9,33,40,18,54,73,68,65,48,38,41,26,37,30,21,27,24,63,76,53,59,64,68,44,52,45,41,28,36,71,49,25,59,22,41,79,43,74,35,44,87,38,66,68,50,9,36,56,47,27,49,50,53,15,60,76,65,72,34,52,62,56,59,88,28,71,36,61,48,26,18,24,17,28,10,28,56,20,51,49,52,53,53,51,52,50,49,38,30,71,75,67,68,18,57,94,83,32,69,73,48,80,46,18,66,40,34,36,41,25,27,40,39,36,59,25,17,54,46,35,15,23,42,50,32,36,40,69,71,17,64,50,37,40,34,34,36,13,28,44,61,36,30,40,44,58,59,55,13,56,77,65,73,44,87,57,90,75,66,81,67,51,88,56,73,32,59,80,21,48,61,78,62,66,84,80,37,43,24,54,58,41,39,67,73,54,49,70,45,77,40,74,36,52,67,66,48,25,50,52,36,43,36,45,32,37,67,72,68,39,40,53,56,14,38,33,15,18,31,3,47,29,35,51,59,59,45,45,73,72,59,72,41,72,56,30,40,35,34,24,34,26,46,18,21,82,57,56,64,71,56,51,48,49,54,69,62,63,123,129,55,53,65,61,49,45,69,61,64,39,51,64,52,16,54,52,33,32,65,70,36,52,90,76,49,66,89,57,52,76,40,75,50,62,54,53,45,74,78,37,71,84,61,57,46,47,46,32,34,36,34,26,35,68,25,92,74,21,22,48,43,37,39,11,41,36,32,36,52,52,52,51,52,57,55,51,51,48,53,54,51,62,64,58,62,73,64,73,77,83,67,75,80,81,66,71,90,72,87,82,78,86,71,77,77,70,78,68,74,74,70,74,66,74,62,79,59,73,76,58,85,78,82,76,63,42,56,35,27,28,52,37,74,46,60,51,29,32,11,39,10,34,37,19,53,74,69,66,48,39,42,26,36,28,20,27,24,64,77,54,58,64,68,44,53,44,41,29,36,73,47,24,60,21,42,77,43,74,35,44,90,38,68,66,49,8,36,54,48,28,51,50,53,16,58,77,65,72,35,52,62,59,60,87,29,71,37,62,48,26,19,24,17,28,10,28,55,21,51,50,52,54,51,50,52,49,49,38,29,70,76,67,68,19,57,94,83,31,70,74,48,81,46,18,66,39,35,36,41,24,28,39,37,36,59,26,18,55,46,34,15,23,42,52,32,37,40,70,71,16,65,51,37,41,34,34,36,12,28,44,60,36,29,40,44,56,60,54,12,57,76,65,73,44,87,58,90,75,68,81,66,53,89,57,71,31,56,81,21,48,62,76,62,65,85,80,38,43,25,55,59,41,39,68,73,54,48,70,46,76,39,73,34,51,68,65,49,25,50,52,35,44,35,45,31,38,67,72,68,39,40,54,54,15,38,34,15,19,31,3,45,28,35,51,60,58,46,43,75,71,59,72,41,73,58,30,41,35,32,26,34,27,45,18,21,81,56,56,64,71,57,52,48,49,51,68,62,64,124

Nearest PDB structures (foldseek):
  2gn1-assembly1_A  TM=9.030E-01  e=4.675E-29  Salmonella enterica subsp. enterica serovar Typhimurium
  8zkv-assembly1_D  TM=9.082E-01  e=2.181E-27  Escherichia coli K-12
  3iau-assembly2_B  TM=9.033E-01  e=9.015E-27  Solanum lycopersicum
  8y1j-assembly1_B-2  TM=8.936E-01  e=4.180E-27  Pseudomonas aeruginosa PAO1
  8zlv-assembly1_A  TM=8.574E-01  e=1.018E-25  Escherichia coli K-12

pLDDT: mean 86.57, std 21.65, range [19.81, 98.94]

Radius of gyration: 28.42 Å; Cα contacts (8 Å, |Δi|>4): 1624; chains: 2; bounding box: 67×77×92 Å